Protein AF-0000000081107624 (afdb_homodimer)

pLDDT: mean 82.45, std 22.82, range [21.08, 98.5]

Sequence (918 aa):
MSNSSPTRVNGWRVSPDGRGTMDILWTCIVTTFLCTYTILCLNLPSKHDSNVRILGRKLLWMAIAIAGPEFLLTAAAGQLAAARDSVKAFHALGHTSWTYRHGFFANMGGFELRPLDGAPFRANSKHILWLMSRGHIQYPEISDQELLDKSKRDTVSKLITCVQVGYLIIQCIVRGVQGLSVTTIELSTMAIVVCSIMTSVCWIPKPQDVRYPVRIDMAETMDQVLRGAGPVAARPYRQTPLDFVDDLTPSWALNIQPFIKLPVGPFERPLPRIGDSRLPWLETLESLYLCIATMIYASIHLTGWNFRFPSKAERILWRVSSLILVGTTALFWVLETGAIWQRYGSGHKLWKRMFGSEAKSSVPVTVAEDVEVAELEAGPRADRPSILVSQQPVEEKEEEAWAPKQLPLVWEFWTIFPVAFVYALARFYILVEPIVGLRSMEAGAFETVNWMGFLPHAGMSNSSPTRVNGWRVSPDGRGTMDILWTCIVTTFLCTYTILCLNLPSKHDSNVRILGRKLLWMAIAIAGPEFLLTAAAGQLAAARDSVKAFHALGHTSWTYRHGFFANMGGFELRPLDGAPFRANSKHILWLMSRGHIQYPEISDQELLDKSKRDTVSKLITCVQVGYLIIQCIVRGVQGLSVTTIELSTMAIVVCSIMTSVCWIPKPQDVRYPVRIDMAETMDQVLRGAGPVAARPYRQTPLDFVDDLTPSWALNIQPFIKLPVGPFERPLPRIGDSRLPWLETLESLYLCIATMIYASIHLTGWNFRFPSKAERILWRVSSLILVGTTALFWVLETGAIWQRYGSGHKLWKRMFGSEAKSSVPVTVAEDVEVAELEAGPRADRPSILVSQQPVEEKEEEAWAPKQLPLVWEFWTIFPVAFVYALARFYILVEPIVGLRSMEAGAFETVNWMGFLPHAG

Solvent-accessible surface area (backbone atoms only — not comparable to full-atom values): 51120 Å² total; per-residue (Å²): 128,85,77,67,69,84,54,68,41,77,45,85,45,72,57,54,74,39,44,12,52,61,56,55,51,49,53,36,52,53,40,47,48,41,49,37,55,72,57,57,57,58,40,25,56,35,94,79,58,48,70,65,54,53,50,50,50,51,51,51,54,29,49,40,32,68,75,38,33,56,58,48,29,47,40,30,47,16,49,38,43,48,10,51,52,38,27,54,55,39,38,73,74,67,40,72,82,51,38,55,37,52,20,32,35,19,56,23,28,35,30,29,41,31,33,63,82,49,80,64,39,55,32,35,44,67,50,50,51,55,37,37,78,71,64,59,40,75,81,78,92,68,52,70,66,58,49,54,48,43,21,29,74,36,67,63,46,51,48,52,35,50,50,47,49,50,49,51,54,49,51,52,52,49,25,56,75,72,71,32,51,79,52,59,41,55,50,52,37,47,35,45,44,56,36,32,51,55,27,40,62,43,41,66,59,42,50,22,73,41,61,75,53,49,79,42,78,31,88,46,40,60,66,58,53,35,61,70,65,37,76,74,46,67,58,83,60,82,43,36,93,53,29,7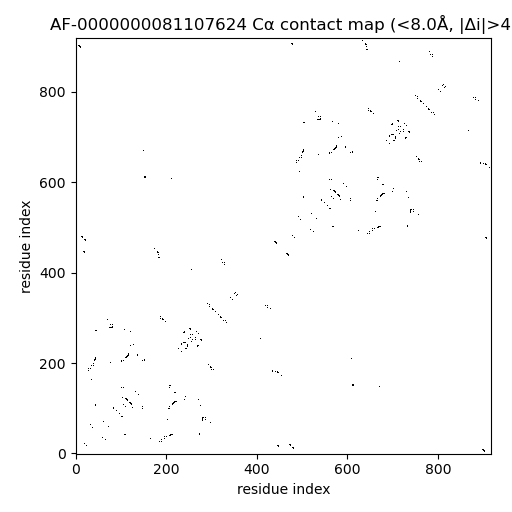4,80,58,60,74,67,54,17,45,60,78,24,46,25,47,70,75,71,53,68,58,77,82,83,59,73,55,34,67,47,44,75,78,47,48,58,58,65,69,54,71,68,56,44,49,52,49,50,52,52,44,50,52,44,31,47,50,54,51,73,56,62,81,58,80,54,84,43,71,65,56,42,51,50,50,46,51,24,28,49,43,40,38,48,43,53,52,48,47,55,51,50,50,55,50,46,52,44,59,70,72,44,80,78,56,56,61,42,31,63,71,66,30,74,71,70,79,68,71,71,72,73,74,68,77,70,73,66,80,66,83,80,64,86,76,72,84,75,79,79,68,79,74,75,71,67,78,70,67,74,69,72,67,69,68,68,67,69,83,65,75,76,72,57,71,48,70,69,58,50,65,62,46,44,61,52,50,49,54,37,50,52,28,46,49,48,65,63,46,45,32,64,61,42,57,47,32,38,49,51,45,53,31,51,57,76,64,57,75,80,66,47,77,71,84,115,129,85,78,68,70,84,52,69,41,76,45,85,44,73,57,54,74,38,43,12,51,61,56,56,50,48,55,36,52,52,39,47,48,42,50,36,53,72,59,57,58,59,40,25,57,35,93,79,56,49,71,65,55,54,50,50,51,51,52,49,54,29,49,41,33,68,73,38,35,56,57,48,28,47,40,30,47,17,49,39,42,49,9,50,52,39,26,53,54,39,38,74,74,66,41,72,82,51,38,55,38,51,19,32,33,19,58,24,29,35,28,28,40,32,32,64,82,50,80,63,38,56,33,37,45,66,50,50,50,54,37,35,76,71,64,59,39,76,81,79,91,68,53,70,66,58,50,55,48,43,23,28,75,37,68,63,47,51,49,52,37,52,51,48,49,48,48,52,54,50,51,53,52,52,25,58,75,72,71,31,50,79,52,59,43,54,50,52,37,46,36,45,45,56,37,33,52,56,28,40,61,42,40,64,56,41,50,23,73,41,61,73,54,51,76,41,79,30,87,47,40,62,67,57,53,35,62,71,66,38,76,74,45,66,59,84,60,82,43,36,93,53,30,75,79,58,59,73,68,53,16,45,60,78,26,47,26,47,71,74,70,53,68,58,79,82,84,58,71,55,34,67,46,44,76,78,46,47,59,59,65,68,54,71,67,56,44,50,54,49,50,52,54,45,47,50,44,30,47,50,53,50,74,54,62,79,56,82,54,83,41,72,66,55,42,50,50,49,46,52,26,27,48,42,41,39,48,44,53,53,48,47,55,52,50,49,53,51,45,51,42,60,71,72,45,77,79,54,57,62,42,31,65,72,65,30,75,72,68,78,68,70,73,72,72,70,67,75,69,70,65,78,67,81,85,66,86,77,69,82,74,79,80,70,79,72,77,72,69,75,67,67,72,70,72,64,67,68,68,68,69,80,64,75,77,71,58,70,49,69,68,58,49,66,62,45,43,60,51,50,50,55,35,50,53,29,45,47,47,64,64,45,45,31,65,61,41,55,48,33,38,49,52,46,54,33,52,58,76,63,55,74,78,67,47,76,71,86,114

Foldseek 3Di:
DPPPVPDDDPDDDDDDWWFDLVRVVVLLVVLLCLLQQLLDFAFADFPPDDPVRVVVVSVVSSVCLLLPVLLLLQLLLQQLQQLVVLCVLCVVVPNNQRHSLNQLCLQSQQEWEDEPPDDIAGGHSLRVSVCCVVPQFDDDPDGLVNSQVLAPNDPVSVVVNCVSLVVLVVQVVLCVVVVFDDFLSSLSSNLSNLSSVSSSVSCVSYGHPRHHHDYTYTPHHLVVVLVVVPPLQVDDQQAASVVSRPNLDDFCQPAVCVVVPRHDDDPDPNHSGRGSGHRGDDAPVSLVVSLVSQLVSLQSLCVCQPPDFPDPVLSVLSNVLSVLSNVLSVVVSVVVVVVVDPQVDHPPVSCCVVVNPPPPPPPPPCPVCVPVPDPPDPPPDDCDPPPPPVPVPPPPVPPPPPPRPRDDDPVVCVVSVVSVVSNSVSSVSSSVRSVVRSVDHDPSNGGGRDVVVVPPPPD/DPPPVPDDDPDDDDDDWWFDLVRVVVLLVVLLCLLQQLLDAAFADFPPDDPVRVVVVSVVSSVCLLLPVLLLLQLLLQQLQQLVVLCVLCVVVPNNQRHSLNQLCLQSQQEWEDEPPDDIAGGHSLRVSVCCVVPQFDDDPDGLVNSQVLAPNDPVSVVVNVVSLVVLVVQVVLCVVVVFDDFLSSLSSNLSNLSSVSSSVSCVSYGHPRHHHDYTYTPHHLVVVLVVVPPLQVDDQQAASVVSRPNLDDFCQPAVCVVVPNHDDDPDPNHSGRGSGHRGDDAPVSLVVSLVSQLVSLQSLCVCQPFDFPDPVLSVLSNVLSVLSNVLSVVVSVVVVVVVDVQVDHPPVSCCVVVNPPDPPPPPPCPVCCVVDDPPDPPPDDDDPPPPPVPVPPPPVPPPPPPRPHPDDPVVCVVSVVSVVSNSVSSVSSSVRSVVRSVDHDPSNGGGRDVVVVPPPPD

Secondary structure (DSSP, 8-state):
-------EEESPPPPPS---HHHHHHHHHHHHHHHHHTT--PPPPPTT--HHHHHHHHHHHHHHHHH-HHHHHHHHHHHHHHHHHHHHHHHHTT-TT--HHHHHHHHTT-EEEE-SSS--EEE-HHHHHHHHHTTSSPPP---HHHHHHH----HHHHHHHHHHHHHHHHHHHHHHHHTPPPPHHHHHHHHHHHHHHHHHHHTTTS--S--SPEEEE-SS-HHHHHHHH-GGGTSPPSSSTTTTT----SBIIIIIHHHTT---S---SS-SS--S-BPP---HHHHHHHHHHHHHHHHHGGGGTTPPPSSHHHHHHHHHHHHHHHHHHHHHHHHHHHHHHHHS-STHHHHHHHTS--------------------------------------------------SPPHHHHHHHHHHHHHHHHHHHHHHHHHHHGGGEEEGGGGSPP-HHHHS----/-------EEESPPPPPS---HHHHHHHHHHHHHHHHHTT--PPPPPTT--HHHHHHHHHHHHHHHHH-HHHHHHHHHHHHHHHHHHHHHHHHTT-TT--HHHHHHHHTT-EEEE-SSS--EEE-HHHHHHHHHTTSSPPP---HHHHHHH----HHHHHHHHHHHHHHHHHHHHHHHTTPPPPHHHHHHHHHHHHHHHHHHHTTTS--S--SPEEEE-SS-HHHHHHHH-GGGTSPPSSSTTTTT----SBIIIIIHHHTT---S---SS-SS--S-BPP---HHHHHHHHHHHHHHHHHGGGGTT---SSHHHHHHHHHHHHHHHHHHHHHHHHHHHHHHHHS-STHHHHHHHTS--------------------------------------------------SPPHHHHHHHHHHHHHHHHHHHHHHHHHHHGGGEEEGGGGSPP-HHHHS----

Radius of gyration: 36.09 Å; Cα contacts (8 Å, |Δi|>4): 1128; chains: 2; bounding box: 117×113×68 Å

Organism: NCBI:txid173218

Nearest PDB structures (foldseek):
  7bpu-assembly2_B  TM=1.848E-01  e=7.886E+00  Methanocaldococcus jannaschii DSM 2661

Structure (mmCIF, N/CA/C/O backbone):
data_AF-0000000081107624-model_v1
#
loop_
_entity.id
_entity.type
_entity.pdbx_description
1 polymer 'Uncharacterized protein'
#
loop_
_atom_site.group_PDB
_atom_site.id
_atom_site.type_symbol
_atom_site.label_atom_id
_atom_site.label_alt_id
_atom_site.label_comp_id
_atom_site.label_asym_id
_atom_site.label_entity_id
_atom_site.label_seq_id
_atom_site.pdbx_PDB_ins_code
_atom_site.Cartn_x
_atom_site.Cartn_y
_atom_site.Cartn_z
_atom_site.occupancy
_atom_site.B_iso_or_equiv
_atom_site.auth_seq_id
_atom_site.auth_comp_id
_atom_site.auth_asym_id
_atom_site.auth_atom_id
_atom_site.pdbx_PDB_model_num
ATOM 1 N N . MET A 1 1 ? -30.094 -35.094 -25.781 1 24.42 1 MET A N 1
ATOM 2 C CA . MET A 1 1 ? -29.516 -34.406 -24.641 1 24.42 1 MET A CA 1
ATOM 3 C C . MET A 1 1 ? -29 -35.375 -23.594 1 24.42 1 MET A C 1
ATOM 5 O O . MET A 1 1 ? -29.766 -36.188 -23.047 1 24.42 1 MET A O 1
ATOM 9 N N . SER A 1 2 ? -27.859 -36 -23.828 1 30.16 2 SER A N 1
ATOM 10 C CA . SER A 1 2 ? -27.391 -37.156 -23.047 1 30.16 2 SER A CA 1
ATOM 11 C C . SER A 1 2 ? -27.547 -36.875 -21.547 1 30.16 2 SER A C 1
ATOM 13 O O . SER A 1 2 ? -27.219 -35.781 -21.078 1 30.16 2 SER A O 1
ATOM 15 N N . ASN A 1 3 ? -28.547 -37.375 -20.891 1 32.47 3 ASN A N 1
ATOM 16 C CA . ASN A 1 3 ? -28.891 -37.469 -19.484 1 32.47 3 ASN A CA 1
ATOM 17 C C . ASN A 1 3 ? -27.672 -37.781 -18.625 1 32.47 3 ASN A C 1
ATOM 19 O O . ASN A 1 3 ? -27.453 -38.938 -18.234 1 32.47 3 ASN A O 1
ATOM 23 N N . SER A 1 4 ? -26.453 -37.531 -19.062 1 39.19 4 SER A N 1
ATOM 24 C CA . SER A 1 4 ? -25.344 -37.875 -18.188 1 39.19 4 SER A CA 1
ATOM 25 C C . SER A 1 4 ? -25.609 -37.438 -16.75 1 39.19 4 SER A C 1
ATOM 27 O O . SER A 1 4 ? -25.844 -36.281 -16.484 1 39.19 4 SER A O 1
ATOM 29 N N . SER A 1 5 ? -26.328 -38.094 -16.016 1 47.47 5 SER A N 1
ATOM 30 C CA . SER A 1 5 ? -26.578 -37.969 -14.586 1 47.47 5 SER A CA 1
ATOM 31 C C . SER A 1 5 ? -25.406 -37.25 -13.891 1 47.47 5 SER A C 1
ATOM 33 O O . SER A 1 5 ? -24.266 -37.688 -13.984 1 47.47 5 SER A O 1
ATOM 35 N N . PRO A 1 6 ? -25.453 -35.938 -13.75 1 61.94 6 PRO A N 1
ATOM 36 C CA . PRO A 1 6 ? -24.312 -35.188 -13.242 1 61.94 6 PRO A CA 1
ATOM 37 C C . PRO A 1 6 ? -23.672 -35.844 -12.008 1 61.94 6 PRO A C 1
ATOM 39 O O . PRO A 1 6 ? -24.375 -36.156 -11.047 1 61.94 6 PRO A O 1
ATOM 42 N N . THR A 1 7 ? -22.609 -36.75 -12.109 1 81.94 7 THR A N 1
ATOM 43 C CA . THR A 1 7 ? -21.828 -37.531 -11.148 1 81.94 7 THR A CA 1
ATOM 44 C C . THR A 1 7 ? -21.25 -36.625 -10.07 1 81.94 7 THR A C 1
ATOM 46 O O . THR A 1 7 ? -20.734 -35.531 -10.375 1 81.94 7 THR A O 1
ATOM 49 N N . ARG A 1 8 ? -21.719 -36.938 -8.758 1 87.69 8 ARG A N 1
ATOM 50 C CA . ARG A 1 8 ? -21.188 -36.219 -7.605 1 87.69 8 ARG A CA 1
ATOM 51 C C . ARG A 1 8 ? -19.953 -36.906 -7.055 1 87.69 8 ARG A C 1
ATOM 53 O O . ARG A 1 8 ? -19.859 -38.125 -7.07 1 87.69 8 ARG A O 1
ATOM 60 N N . VAL A 1 9 ? -19 -36.188 -6.742 1 90.56 9 VAL A N 1
ATOM 61 C CA . VAL A 1 9 ? -17.781 -36.656 -6.125 1 90.56 9 VAL A CA 1
ATOM 62 C C . VAL A 1 9 ? -17.812 -36.375 -4.621 1 90.56 9 VAL A C 1
ATOM 64 O O . VAL A 1 9 ? -17.828 -35.219 -4.199 1 90.56 9 VAL A O 1
ATOM 67 N N . ASN A 1 10 ? -17.859 -37.406 -3.861 1 91.56 10 ASN A N 1
ATOM 68 C CA . ASN A 1 10 ? -17.891 -37.281 -2.408 1 91.56 10 ASN A CA 1
ATOM 69 C C . ASN A 1 10 ? -16.484 -37.281 -1.816 1 91.56 10 ASN A C 1
ATOM 71 O O . ASN A 1 10 ? -15.633 -38.094 -2.205 1 91.56 10 ASN A O 1
ATOM 75 N N . GLY A 1 11 ? -16.203 -36.344 -1.004 1 89.38 11 GLY A N 1
ATOM 76 C CA . GLY A 1 11 ? -14.906 -36.25 -0.333 1 89.38 11 GLY A CA 1
ATOM 77 C C . GLY A 1 11 ? -13.984 -35.219 -0.968 1 89.38 11 GLY A C 1
ATOM 78 O O . GLY A 1 11 ? -14.375 -34.531 -1.903 1 89.38 11 GLY A O 1
ATOM 79 N N . TRP A 1 12 ? -12.789 -35.125 -0.397 1 89.44 12 TRP A N 1
ATOM 80 C CA . TRP A 1 12 ? -11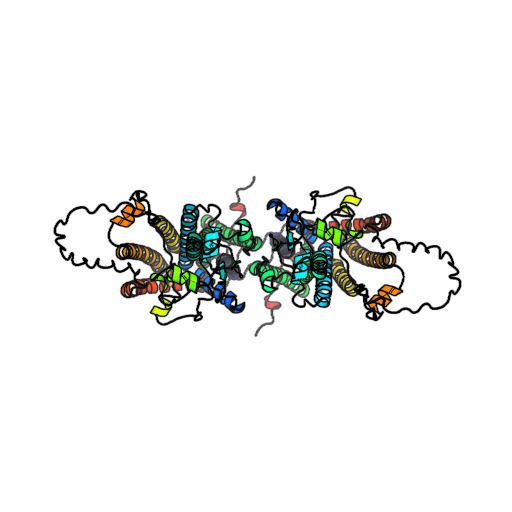.789 -34.156 -0.81 1 89.44 12 TRP A CA 1
ATOM 81 C C . TRP A 1 12 ? -11.062 -34.625 -2.066 1 89.44 12 TRP A C 1
ATOM 83 O O . TRP A 1 12 ? -10.5 -35.719 -2.094 1 89.44 12 TRP A O 1
ATOM 93 N N . ARG A 1 13 ? -11.211 -33.875 -3.107 1 90.44 13 ARG A N 1
ATOM 94 C CA . ARG A 1 13 ? -10.484 -34.188 -4.336 1 90.44 13 ARG A CA 1
ATOM 95 C C . ARG A 1 13 ? -9.125 -33.5 -4.348 1 90.44 13 ARG A C 1
ATOM 97 O O . ARG A 1 13 ? -9.047 -32.25 -4.203 1 90.44 13 ARG A O 1
ATOM 104 N N . VAL A 1 14 ? -8.039 -34.219 -4.508 1 88.38 14 VAL A N 1
ATOM 105 C CA . VAL A 1 14 ? -6.68 -33.688 -4.512 1 88.38 14 VAL A CA 1
ATOM 106 C C . VAL A 1 14 ? -6.402 -32.969 -5.828 1 88.38 14 VAL A C 1
ATOM 108 O O . VAL A 1 14 ? -6.93 -33.344 -6.875 1 88.38 14 VAL A O 1
ATOM 111 N N . SER A 1 15 ? -5.645 -31.891 -5.754 1 87.44 15 SER A N 1
ATOM 112 C CA . SER A 1 15 ? -5.234 -31.172 -6.949 1 87.44 15 SER A CA 1
ATOM 113 C C . SER A 1 15 ? -4.438 -32.062 -7.891 1 87.44 15 SER A C 1
ATOM 115 O O . SER A 1 15 ? -3.738 -32.969 -7.445 1 87.44 15 SER A O 1
ATOM 117 N N . PRO A 1 16 ? -4.59 -31.812 -9.141 1 87.62 16 PRO A N 1
ATOM 118 C CA . PRO A 1 16 ? -3.812 -32.625 -10.086 1 87.62 16 PRO A CA 1
ATOM 119 C C . PRO A 1 16 ? -2.307 -32.5 -9.867 1 87.62 16 PRO A C 1
ATOM 121 O O . PRO A 1 16 ? -1.818 -31.406 -9.516 1 87.62 16 PRO A O 1
ATOM 124 N N . ASP A 1 17 ? -1.693 -33.594 -10.094 1 87.75 17 ASP A N 1
ATOM 125 C CA . ASP A 1 17 ? -0.245 -33.625 -9.914 1 87.75 17 ASP A CA 1
ATOM 126 C C . ASP A 1 17 ? 0.479 -33.094 -11.133 1 87.75 17 ASP A C 1
ATOM 128 O O . ASP A 1 17 ? 0.014 -33.25 -12.266 1 87.75 17 ASP A O 1
ATOM 132 N N . GLY A 1 18 ? 1.565 -32.406 -10.773 1 89 18 GLY A N 1
ATOM 133 C CA . GLY A 1 18 ? 2.402 -31.875 -11.844 1 89 18 GLY A CA 1
ATOM 134 C C . GLY A 1 18 ? 2.254 -30.375 -12.023 1 89 18 GLY A C 1
ATOM 135 O O . GLY A 1 18 ? 1.423 -29.734 -11.367 1 89 18 GLY A O 1
ATOM 136 N N . ARG A 1 19 ? 3.145 -29.859 -12.805 1 89.75 19 ARG A N 1
ATOM 137 C CA . ARG A 1 19 ? 3.1 -28.453 -13.188 1 89.75 19 ARG A CA 1
ATOM 138 C C . ARG A 1 19 ? 3.555 -28.266 -14.633 1 89.75 19 ARG A C 1
ATOM 140 O O . ARG A 1 19 ? 4.328 -29.062 -15.156 1 89.75 19 ARG A O 1
ATOM 147 N N . GLY A 1 20 ? 2.936 -27.312 -15.266 1 91.88 20 GLY A N 1
ATOM 148 C CA . GLY A 1 20 ? 3.291 -27.016 -16.641 1 91.88 20 GLY A CA 1
ATOM 149 C C . GLY A 1 20 ? 4.344 -25.922 -16.766 1 91.88 20 GLY A C 1
ATOM 150 O O . GLY A 1 20 ? 4.781 -25.359 -15.758 1 91.88 20 GLY A O 1
ATOM 151 N N . THR A 1 21 ? 4.797 -25.719 -18.016 1 93.88 21 THR A N 1
ATOM 152 C CA . THR A 1 21 ? 5.797 -24.688 -18.297 1 93.88 21 THR A CA 1
ATOM 153 C C . THR A 1 21 ? 5.285 -23.312 -17.891 1 93.88 21 THR A C 1
ATOM 155 O O . THR A 1 21 ? 6.023 -22.531 -17.297 1 93.88 21 THR A O 1
ATOM 158 N N . MET A 1 22 ? 4.047 -23.125 -18.109 1 90.94 22 MET A N 1
ATOM 159 C CA . MET A 1 22 ? 3.469 -21.828 -17.781 1 90.94 22 MET A CA 1
ATOM 160 C C . MET A 1 22 ? 3.387 -21.625 -16.281 1 90.94 22 MET A C 1
ATOM 162 O O . MET A 1 22 ? 3.547 -20.516 -15.789 1 90.94 22 MET A O 1
ATOM 166 N N . ASP A 1 23 ? 3.109 -22.656 -15.547 1 91.44 23 ASP A N 1
ATOM 167 C CA . ASP A 1 23 ? 3.057 -22.562 -14.094 1 91.44 23 ASP A CA 1
ATOM 168 C C . ASP A 1 23 ? 4.402 -22.125 -13.516 1 91.44 23 ASP A C 1
ATOM 170 O O . ASP A 1 23 ? 4.457 -21.266 -12.641 1 91.44 23 ASP A O 1
ATOM 174 N N . ILE A 1 24 ? 5.434 -22.688 -14.039 1 93.75 24 ILE A N 1
ATOM 175 C CA . ILE A 1 24 ? 6.785 -22.375 -13.594 1 93.75 24 ILE A CA 1
ATOM 176 C C . ILE A 1 24 ? 7.121 -20.922 -13.945 1 93.75 24 ILE A C 1
ATOM 178 O O . ILE A 1 24 ? 7.574 -20.156 -13.094 1 93.75 24 ILE A O 1
ATOM 182 N N . LEU A 1 25 ? 6.832 -20.609 -15.188 1 94.69 25 LEU A N 1
ATOM 183 C CA . LEU A 1 25 ? 7.137 -19.266 -15.688 1 94.69 25 LEU A CA 1
ATOM 184 C C . LEU A 1 25 ? 6.367 -18.203 -14.906 1 94.69 25 LEU A C 1
ATOM 186 O O . LEU A 1 25 ? 6.945 -17.219 -14.461 1 94.69 25 LEU A O 1
ATOM 190 N N . TRP A 1 26 ? 5.105 -18.422 -14.656 1 91.06 26 TRP A N 1
ATOM 191 C CA . TRP A 1 26 ? 4.246 -17.453 -13.984 1 91.06 26 TRP A CA 1
ATOM 192 C C . TRP A 1 26 ? 4.68 -17.25 -12.539 1 91.06 26 TRP A C 1
ATOM 194 O O . TRP A 1 26 ? 4.711 -16.125 -12.047 1 91.06 26 TRP A O 1
ATOM 204 N N . THR A 1 27 ? 4.973 -18.266 -11.859 1 92.56 27 THR A N 1
ATOM 205 C CA . THR A 1 27 ? 5.434 -18.156 -10.477 1 92.56 27 THR A CA 1
ATOM 206 C C . THR A 1 27 ? 6.699 -17.312 -10.391 1 92.56 27 THR A C 1
ATOM 208 O O . THR A 1 27 ? 6.824 -16.469 -9.508 1 92.56 27 THR A O 1
ATOM 211 N N . CYS A 1 28 ? 7.555 -17.484 -11.305 1 96.06 28 CYS A N 1
ATOM 212 C CA . CYS A 1 28 ? 8.828 -16.766 -11.297 1 96.06 28 CYS A CA 1
ATOM 213 C C . CYS A 1 28 ? 8.625 -15.305 -11.68 1 96.06 28 CYS A C 1
ATOM 215 O O . CYS A 1 28 ? 9.227 -14.414 -11.078 1 96.06 28 CYS A O 1
ATOM 217 N N . ILE A 1 29 ? 7.77 -15.07 -12.664 1 95.19 29 ILE A N 1
ATOM 218 C CA . ILE A 1 29 ? 7.508 -13.711 -13.109 1 95.19 29 ILE A CA 1
ATOM 219 C C . ILE A 1 29 ? 6.844 -12.922 -11.984 1 95.19 29 ILE A C 1
ATOM 221 O O . ILE A 1 29 ? 7.25 -11.797 -11.68 1 95.19 29 ILE A O 1
ATOM 225 N N . VAL A 1 30 ? 5.832 -13.5 -11.328 1 92.44 30 VAL A N 1
ATOM 226 C CA . VAL A 1 30 ? 5.098 -12.828 -10.258 1 92.44 30 VAL A CA 1
ATOM 227 C C . VAL A 1 30 ? 6.023 -12.586 -9.07 1 92.44 30 VAL A C 1
ATOM 229 O O . VAL A 1 30 ? 6.023 -11.5 -8.492 1 92.44 30 VAL A O 1
ATOM 232 N N . THR A 1 31 ? 6.793 -13.555 -8.758 1 95.38 31 THR A N 1
ATOM 233 C CA . THR A 1 31 ? 7.719 -13.406 -7.645 1 95.38 31 THR A CA 1
ATOM 234 C C . THR A 1 31 ? 8.734 -12.297 -7.926 1 95.38 31 THR A C 1
ATOM 236 O O . THR A 1 31 ? 8.992 -11.453 -7.066 1 95.38 31 THR A O 1
ATOM 239 N N . THR A 1 32 ? 9.281 -12.32 -9.102 1 97.12 32 THR A N 1
ATOM 240 C CA . THR A 1 32 ? 10.258 -11.305 -9.484 1 97.12 32 THR A CA 1
ATOM 241 C C . THR A 1 32 ? 9.633 -9.914 -9.43 1 97.12 32 THR A C 1
ATOM 243 O O . THR A 1 32 ? 10.234 -8.984 -8.891 1 97.12 32 THR A O 1
ATOM 246 N N . PHE A 1 33 ? 8.492 -9.836 -9.969 1 94.88 33 PHE A N 1
ATOM 247 C CA . PHE A 1 33 ? 7.793 -8.555 -9.969 1 94.88 33 PHE A CA 1
ATOM 248 C C . PHE A 1 33 ? 7.57 -8.062 -8.539 1 94.88 33 PHE A C 1
ATOM 250 O O . PHE A 1 33 ? 7.871 -6.914 -8.227 1 94.88 33 PHE A O 1
ATOM 257 N N . LEU A 1 34 ? 7.062 -8.867 -7.664 1 92.81 34 LEU A N 1
ATOM 258 C CA . LEU A 1 34 ? 6.727 -8.484 -6.297 1 92.81 34 LEU A CA 1
ATOM 259 C C . LEU A 1 34 ? 7.98 -8.125 -5.508 1 92.81 34 LEU A C 1
ATOM 261 O O . LEU A 1 34 ? 8.008 -7.113 -4.805 1 92.81 34 LEU A O 1
ATOM 265 N N . CYS A 1 35 ? 8.992 -8.875 -5.695 1 94.44 35 CYS A N 1
ATOM 266 C CA . CYS A 1 35 ? 10.156 -8.672 -4.84 1 94.44 35 CYS A CA 1
ATOM 267 C C . CYS A 1 35 ? 11.016 -7.527 -5.355 1 94.44 35 CYS A C 1
ATOM 269 O O . CYS A 1 35 ? 11.961 -7.102 -4.684 1 94.44 35 CYS A O 1
ATOM 271 N N . THR A 1 36 ? 10.781 -7.066 -6.543 1 96.12 36 THR A N 1
ATOM 272 C CA . THR A 1 36 ? 11.578 -5.961 -7.062 1 96.12 36 THR A CA 1
ATOM 273 C C . THR A 1 36 ? 10.773 -4.664 -7.055 1 96.12 36 THR A C 1
ATOM 275 O O . THR A 1 36 ? 11.297 -3.602 -6.715 1 96.12 36 THR A O 1
ATOM 278 N N . TYR A 1 37 ? 9.539 -4.727 -7.32 1 93.31 37 TYR A N 1
ATOM 279 C CA . TYR A 1 37 ? 8.711 -3.525 -7.406 1 93.31 37 TYR A CA 1
ATOM 280 C C . TYR A 1 37 ? 8.312 -3.039 -6.02 1 93.31 37 TYR A C 1
ATOM 282 O O . TYR A 1 37 ? 8.398 -1.847 -5.723 1 93.31 37 TYR A O 1
ATOM 290 N N . THR A 1 38 ? 7.895 -3.939 -5.145 1 90.75 38 THR A N 1
ATOM 291 C CA . THR A 1 38 ? 7.293 -3.572 -3.869 1 90.75 38 THR A CA 1
ATOM 292 C C . THR A 1 38 ? 8.352 -3.061 -2.898 1 90.75 38 THR A C 1
ATOM 294 O O . THR A 1 38 ? 8.039 -2.346 -1.944 1 90.75 38 THR A O 1
ATOM 297 N N . ILE A 1 39 ? 9.57 -3.357 -3.141 1 91.56 39 ILE A N 1
ATOM 298 C CA . ILE A 1 39 ? 10.586 -2.99 -2.16 1 91.56 39 ILE A CA 1
ATOM 299 C C . ILE A 1 39 ? 11.188 -1.636 -2.525 1 91.56 39 ILE A C 1
ATOM 301 O O . ILE A 1 39 ? 11.93 -1.045 -1.733 1 91.56 39 ILE A O 1
ATOM 305 N N . LEU A 1 40 ? 10.898 -1.141 -3.668 1 94.12 40 LEU A N 1
ATOM 306 C CA . LEU A 1 40 ? 11.539 0.076 -4.156 1 94.12 40 LEU A CA 1
ATOM 307 C C . LEU A 1 40 ? 11.141 1.278 -3.311 1 94.12 40 LEU A C 1
ATOM 309 O O . LEU A 1 40 ? 9.945 1.548 -3.127 1 94.12 40 LEU A O 1
ATOM 313 N N . CYS A 1 41 ? 12.078 1.909 -2.746 1 95.38 41 CYS A N 1
ATOM 314 C CA . CYS A 1 41 ? 11.922 3.172 -2.033 1 95.38 41 CYS A CA 1
ATOM 315 C C . CYS A 1 41 ? 12.672 4.293 -2.74 1 95.38 41 CYS A C 1
ATOM 317 O O . CYS A 1 41 ? 13.828 4.574 -2.414 1 95.38 41 CYS A O 1
ATOM 319 N N . LEU A 1 42 ? 12.031 4.906 -3.652 1 96.44 42 LEU A N 1
ATOM 320 C CA . LEU A 1 42 ? 12.672 5.965 -4.43 1 96.44 42 LEU A CA 1
ATOM 321 C C . LEU A 1 42 ? 12.523 7.316 -3.738 1 96.44 42 LEU A C 1
ATOM 323 O O . LEU A 1 42 ? 11.695 7.469 -2.838 1 96.44 42 LEU A O 1
ATOM 327 N N . ASN A 1 43 ? 13.406 8.234 -4.102 1 97.69 43 ASN A N 1
ATOM 328 C CA . ASN A 1 43 ? 13.344 9.586 -3.557 1 97.69 43 ASN A CA 1
ATOM 329 C C . ASN A 1 43 ? 12.102 10.328 -4.035 1 97.69 43 ASN A C 1
ATOM 331 O O . ASN A 1 43 ? 11.414 9.875 -4.953 1 97.69 43 ASN A O 1
ATOM 335 N N . LEU A 1 44 ? 11.805 11.422 -3.354 1 97.25 44 LEU A N 1
ATOM 336 C CA . LEU A 1 44 ? 10.586 12.18 -3.641 1 97.25 44 LEU A CA 1
ATOM 337 C C . LEU A 1 44 ? 10.617 12.734 -5.062 1 97.25 44 LEU A C 1
ATOM 339 O O . LEU A 1 44 ? 11.648 13.234 -5.52 1 97.25 44 LEU A O 1
ATOM 343 N N . PRO A 1 45 ? 9.547 12.609 -5.781 1 95.94 45 PRO A N 1
ATOM 344 C CA . PRO A 1 45 ? 9.461 13.227 -7.109 1 95.94 45 PRO A CA 1
ATOM 345 C C . PRO A 1 45 ? 9.359 14.742 -7.047 1 95.94 45 PRO A C 1
ATOM 347 O O . PRO A 1 45 ? 9.141 15.312 -5.977 1 95.94 45 PRO A O 1
ATOM 350 N N . SER A 1 46 ? 9.602 15.359 -8.156 1 94.12 46 SER A N 1
ATOM 351 C CA . SER A 1 46 ? 9.414 16.797 -8.266 1 94.12 46 SER A CA 1
ATOM 352 C C . SER A 1 46 ? 7.934 17.172 -8.227 1 94.12 46 SER A C 1
ATOM 354 O O . SER A 1 46 ? 7.074 16.344 -8.523 1 94.12 46 SER A O 1
ATOM 356 N N . LYS A 1 47 ? 7.66 18.375 -7.844 1 87.88 47 LYS A N 1
ATOM 357 C CA . LYS A 1 47 ? 6.289 18.875 -7.762 1 87.88 47 LYS A CA 1
ATOM 358 C C . LYS A 1 47 ? 5.602 18.812 -9.125 1 87.88 47 LYS A C 1
ATOM 360 O O . LYS A 1 47 ? 4.383 18.641 -9.203 1 87.88 47 LYS A O 1
ATOM 365 N N . HIS A 1 48 ? 6.398 18.812 -10.117 1 88 48 HIS A N 1
ATOM 366 C CA . HIS A 1 48 ? 5.828 18.922 -11.453 1 88 48 HIS A CA 1
ATOM 367 C C . HIS A 1 48 ? 5.859 17.578 -12.18 1 88 48 HIS A C 1
ATOM 369 O O . HIS A 1 48 ? 5.426 17.469 -13.328 1 88 48 HIS A O 1
ATOM 375 N N . ASP A 1 49 ? 6.348 16.594 -11.531 1 92.5 49 ASP A N 1
ATOM 376 C CA . ASP A 1 49 ? 6.402 15.281 -12.172 1 92.5 49 ASP A CA 1
ATOM 377 C C . ASP A 1 49 ? 5 14.719 -12.391 1 92.5 49 ASP A C 1
ATOM 379 O O . ASP A 1 49 ? 4.168 14.734 -11.484 1 92.5 49 ASP A O 1
ATOM 383 N N . SER A 1 50 ? 4.785 14.336 -13.609 1 93.12 50 SER A N 1
ATOM 384 C CA . SER A 1 50 ? 3.535 13.641 -13.891 1 93.12 50 SER A CA 1
ATOM 385 C C . SER A 1 50 ? 3.545 12.227 -13.328 1 93.12 50 SER A C 1
ATOM 387 O O . SER A 1 50 ? 4.605 11.688 -13.008 1 93.12 50 SER A O 1
ATOM 389 N N . ASN A 1 51 ? 2.371 11.617 -13.203 1 90.75 51 ASN A N 1
ATOM 390 C CA . ASN A 1 51 ? 2.264 10.242 -12.727 1 90.75 51 ASN A CA 1
ATOM 391 C C . ASN A 1 51 ? 2.967 9.266 -13.664 1 90.75 51 ASN A C 1
ATOM 393 O O . ASN A 1 51 ? 3.541 8.273 -13.211 1 90.75 51 ASN A O 1
ATOM 397 N N . VAL A 1 52 ? 2.916 9.555 -14.875 1 94.12 52 VAL A N 1
ATOM 398 C CA . VAL A 1 52 ? 3.543 8.688 -15.867 1 94.12 52 VAL A CA 1
ATOM 399 C C . VAL A 1 52 ? 5.062 8.719 -15.695 1 94.12 52 VAL A C 1
ATOM 401 O O . VAL A 1 52 ? 5.727 7.684 -15.805 1 94.12 52 VAL A O 1
ATOM 404 N N . ARG A 1 53 ? 5.543 9.875 -15.391 1 93.94 53 ARG A N 1
ATOM 405 C CA . ARG A 1 53 ? 6.98 10.008 -15.18 1 93.94 53 ARG A CA 1
ATOM 406 C C . ARG A 1 53 ? 7.414 9.281 -13.914 1 93.94 53 ARG A C 1
ATOM 408 O O . ARG A 1 53 ? 8.461 8.625 -13.891 1 93.94 53 ARG A O 1
ATOM 415 N N . ILE A 1 54 ? 6.688 9.43 -12.938 1 94.44 54 ILE A N 1
ATOM 416 C CA . ILE A 1 54 ? 6.984 8.773 -11.672 1 94.44 54 ILE A CA 1
ATOM 417 C C . ILE A 1 54 ? 6.961 7.258 -11.859 1 94.44 54 ILE A C 1
ATOM 419 O O . ILE A 1 54 ? 7.871 6.559 -11.406 1 94.44 54 ILE A O 1
ATOM 423 N N . LEU A 1 55 ? 5.965 6.738 -12.57 1 93.56 55 LEU A N 1
ATOM 424 C CA . LEU A 1 55 ? 5.867 5.312 -12.852 1 93.56 55 LEU A CA 1
ATOM 425 C C . LEU A 1 55 ? 7.035 4.848 -13.711 1 93.56 55 LEU A C 1
ATOM 427 O O . LEU A 1 55 ? 7.59 3.77 -13.484 1 93.56 55 LEU A O 1
ATOM 431 N N . GLY A 1 56 ? 7.297 5.676 -14.695 1 95.56 56 GLY A N 1
ATOM 432 C CA . GLY A 1 56 ? 8.43 5.344 -15.539 1 95.56 56 GLY A CA 1
ATOM 433 C C . GLY A 1 56 ? 9.734 5.199 -14.773 1 95.56 56 GLY A C 1
ATOM 434 O O . GLY A 1 56 ? 10.523 4.293 -15.039 1 95.56 56 GLY A O 1
ATOM 435 N N . ARG A 1 57 ? 9.961 6.051 -13.867 1 95.12 57 ARG A N 1
ATOM 436 C CA . ARG A 1 57 ? 11.156 5.98 -13.031 1 95.12 57 ARG A CA 1
ATOM 437 C C . ARG A 1 57 ? 11.148 4.719 -12.172 1 95.12 57 ARG A C 1
ATOM 439 O O . ARG A 1 57 ? 12.188 4.07 -12.008 1 95.12 57 ARG A O 1
ATOM 446 N N . LYS A 1 58 ? 10.062 4.426 -11.641 1 95.12 58 LYS A N 1
ATOM 447 C CA . LYS A 1 58 ? 9.945 3.219 -10.828 1 95.12 58 LYS A CA 1
ATOM 448 C C . LYS A 1 58 ? 10.219 1.969 -11.656 1 95.12 58 LYS A C 1
ATOM 450 O O . LYS A 1 58 ? 10.906 1.05 -11.203 1 95.12 58 LYS A O 1
ATOM 455 N N . LEU A 1 59 ? 9.688 1.907 -12.859 1 96.19 59 LEU A N 1
ATOM 456 C CA . LEU A 1 59 ? 9.906 0.774 -13.75 1 96.19 59 LEU A CA 1
ATOM 457 C C . LEU A 1 59 ? 11.375 0.681 -14.164 1 96.19 59 LEU A C 1
ATOM 459 O O . LEU A 1 59 ? 11.914 -0.418 -14.32 1 96.19 59 LEU A O 1
ATOM 463 N N . LEU A 1 60 ? 11.953 1.854 -14.336 1 96.62 60 LEU A N 1
ATOM 464 C CA . LEU A 1 60 ? 13.375 1.868 -14.648 1 96.62 60 LEU A CA 1
ATOM 465 C C . LEU A 1 60 ? 14.188 1.244 -13.523 1 96.62 60 LEU A C 1
ATOM 467 O O . LEU A 1 60 ? 15.047 0.397 -13.766 1 96.62 60 LEU A O 1
ATOM 471 N N . TRP A 1 61 ? 13.922 1.644 -12.344 1 97.12 61 TRP A N 1
ATOM 472 C CA . TRP A 1 61 ? 14.68 1.125 -11.203 1 97.12 61 TRP A CA 1
ATOM 473 C C . TRP A 1 61 ? 14.336 -0.34 -10.945 1 97.12 61 TRP A C 1
ATOM 475 O O . TRP A 1 61 ? 15.172 -1.101 -10.453 1 97.12 61 TRP A O 1
ATOM 485 N N . MET A 1 62 ? 13.094 -0.762 -11.266 1 97.12 62 MET A N 1
ATOM 486 C CA . MET A 1 62 ? 12.758 -2.184 -11.234 1 97.12 62 MET A CA 1
ATOM 487 C C . MET A 1 62 ? 13.602 -2.967 -12.234 1 97.12 62 MET A C 1
ATOM 489 O O . MET A 1 62 ? 14.109 -4.043 -11.914 1 97.12 62 MET A O 1
ATOM 493 N N . ALA A 1 63 ? 13.727 -2.428 -13.406 1 97.38 63 ALA A N 1
ATOM 494 C CA . ALA A 1 63 ? 14.547 -3.068 -14.438 1 97.38 63 ALA A CA 1
ATOM 495 C C . ALA A 1 63 ? 15.992 -3.203 -13.977 1 97.38 63 ALA A C 1
ATOM 497 O O . ALA A 1 63 ? 16.641 -4.227 -14.219 1 97.38 63 ALA A O 1
ATOM 498 N N . ILE A 1 64 ? 16.438 -2.199 -13.305 1 96.19 64 ILE A N 1
ATOM 499 C CA . ILE A 1 64 ? 17.781 -2.24 -12.766 1 96.19 64 ILE A CA 1
ATOM 500 C C . ILE A 1 64 ? 17.891 -3.32 -11.695 1 96.19 64 ILE A C 1
ATOM 502 O O . ILE A 1 64 ? 18.859 -4.062 -11.633 1 96.19 64 ILE A O 1
ATOM 506 N N . ALA A 1 65 ? 16.859 -3.422 -10.906 1 97.31 65 ALA A N 1
ATOM 507 C CA . ALA A 1 65 ? 16.812 -4.422 -9.844 1 97.31 65 ALA A CA 1
ATOM 508 C C . ALA A 1 65 ? 16.812 -5.836 -10.422 1 97.31 65 ALA A C 1
ATOM 510 O O . ALA A 1 65 ? 17.281 -6.777 -9.773 1 97.31 65 ALA A O 1
ATOM 511 N N . ILE A 1 66 ? 16.297 -5.965 -11.586 1 97.56 66 ILE A N 1
ATOM 512 C CA . ILE A 1 66 ? 16.25 -7.27 -12.234 1 97.56 66 ILE A CA 1
ATOM 513 C C . ILE A 1 66 ? 17.562 -7.531 -12.961 1 97.56 66 ILE A C 1
ATOM 515 O O . ILE A 1 66 ? 18.156 -8.602 -12.812 1 97.56 66 ILE A O 1
ATOM 519 N N . ALA A 1 67 ? 18.078 -6.531 -13.656 1 96.44 67 ALA A N 1
ATOM 520 C CA . ALA A 1 67 ? 19.281 -6.68 -14.469 1 96.44 67 ALA A CA 1
ATOM 521 C C . ALA A 1 67 ? 20.531 -6.766 -13.602 1 96.44 67 ALA A C 1
ATOM 523 O O . ALA A 1 67 ? 21.453 -7.516 -13.906 1 96.44 67 ALA A O 1
ATOM 524 N N . GLY A 1 68 ? 20.547 -6.012 -12.609 1 95.75 68 GLY A N 1
ATOM 525 C CA . GLY A 1 68 ? 21.656 -5.953 -11.672 1 95.75 68 GLY A CA 1
ATOM 526 C C . GLY A 1 68 ? 21.219 -5.645 -10.25 1 95.75 68 GLY A C 1
ATOM 527 O O . GLY A 1 68 ? 21.375 -4.516 -9.781 1 95.75 68 GLY A O 1
ATOM 528 N N . PRO A 1 69 ? 20.719 -6.691 -9.594 1 96.38 69 PRO A N 1
ATOM 529 C CA . PRO A 1 69 ? 20.203 -6.477 -8.234 1 96.38 69 PRO A CA 1
ATOM 530 C C . PRO A 1 69 ? 21.266 -5.941 -7.281 1 96.38 69 PRO A C 1
ATOM 532 O O . PRO A 1 69 ? 20.938 -5.23 -6.324 1 96.38 69 PRO A O 1
ATOM 535 N N . GLU A 1 70 ? 22.562 -6.172 -7.574 1 95.25 70 GLU A N 1
ATOM 536 C CA . GLU A 1 70 ? 23.641 -5.691 -6.719 1 95.25 70 GLU A CA 1
ATOM 537 C C . GLU A 1 70 ? 23.766 -4.172 -6.781 1 95.25 70 GLU A C 1
ATOM 539 O O . GLU A 1 70 ? 24.203 -3.539 -5.82 1 95.25 70 GLU A O 1
ATOM 544 N N . PHE A 1 71 ? 23.422 -3.645 -7.91 1 94.38 71 PHE A N 1
ATOM 545 C CA . PHE A 1 71 ? 23.469 -2.191 -8.039 1 94.38 71 PHE A CA 1
ATOM 546 C C . PHE A 1 71 ? 22.453 -1.528 -7.125 1 94.38 71 PHE A C 1
ATOM 548 O O . PHE A 1 71 ? 22.75 -0.529 -6.469 1 94.38 71 PHE A O 1
ATOM 555 N N . LEU A 1 72 ? 21.281 -2.09 -7.133 1 96.81 72 LEU A N 1
ATOM 556 C CA . LEU A 1 72 ? 20.266 -1.562 -6.238 1 96.81 72 LEU A CA 1
ATOM 557 C C . LEU A 1 72 ? 20.656 -1.761 -4.781 1 96.81 72 LEU A C 1
ATOM 559 O O . LEU A 1 72 ? 20.453 -0.873 -3.949 1 96.81 72 LEU A O 1
ATOM 563 N N . LEU A 1 73 ? 21.172 -2.906 -4.512 1 97.62 73 LEU A N 1
ATOM 564 C CA . LEU A 1 73 ? 21.625 -3.203 -3.16 1 97.62 73 LEU A CA 1
ATOM 565 C C . LEU A 1 73 ? 22.703 -2.209 -2.721 1 97.62 73 LEU A C 1
ATOM 567 O O . LEU A 1 73 ? 22.672 -1.719 -1.591 1 97.62 73 LEU A O 1
ATOM 571 N N . THR A 1 74 ? 23.594 -1.928 -3.604 1 95.31 74 THR A N 1
ATOM 572 C CA . THR A 1 74 ? 24.672 -0.978 -3.309 1 95.31 74 THR A CA 1
ATOM 573 C C . THR A 1 74 ? 24.094 0.41 -3.031 1 95.31 74 THR A C 1
ATOM 575 O O . THR A 1 74 ? 24.516 1.085 -2.092 1 95.31 74 THR A O 1
ATOM 578 N N . ALA A 1 75 ? 23.172 0.804 -3.85 1 95.88 75 ALA A N 1
ATOM 579 C CA . ALA A 1 75 ? 22.531 2.094 -3.639 1 95.88 75 ALA A CA 1
ATOM 580 C C . ALA A 1 75 ? 21.812 2.137 -2.289 1 95.88 75 ALA A C 1
ATOM 582 O O . ALA A 1 75 ? 21.938 3.117 -1.548 1 95.88 75 ALA A O 1
ATOM 583 N N . ALA A 1 76 ? 21.125 1.095 -1.964 1 97.5 76 ALA A N 1
ATOM 584 C CA . ALA A 1 76 ? 20.391 1.025 -0.705 1 97.5 76 ALA A CA 1
ATOM 585 C C . ALA A 1 76 ? 21.328 1.036 0.489 1 97.5 76 ALA A C 1
ATOM 587 O O . ALA A 1 76 ? 21.078 1.715 1.487 1 97.5 76 ALA A O 1
ATOM 588 N N . ALA A 1 77 ? 22.375 0.302 0.37 1 97.06 77 ALA A N 1
ATOM 589 C CA . ALA A 1 77 ? 23.391 0.263 1.433 1 97.06 77 ALA A CA 1
ATOM 590 C C . ALA A 1 77 ? 24.016 1.634 1.637 1 97.06 77 ALA A C 1
ATOM 592 O O . ALA A 1 77 ? 24.266 2.049 2.771 1 97.06 77 ALA A O 1
ATOM 593 N N . GLY A 1 78 ? 24.297 2.264 0.551 1 95.75 78 GLY A N 1
ATOM 594 C CA . GLY A 1 78 ? 24.828 3.613 0.633 1 95.75 78 GLY A CA 1
ATOM 595 C C . GLY A 1 78 ? 23.891 4.586 1.315 1 95.75 78 GLY A C 1
ATOM 596 O O . GLY A 1 78 ? 24.312 5.43 2.102 1 95.75 78 GLY A O 1
ATOM 597 N N . GLN A 1 79 ? 22.672 4.5 0.985 1 97.38 79 GLN A N 1
ATOM 598 C CA . GLN A 1 79 ? 21.672 5.375 1.598 1 97.38 79 GLN A CA 1
ATOM 599 C C . GLN A 1 79 ? 21.531 5.086 3.088 1 97.38 79 GLN A C 1
ATOM 601 O O . GLN A 1 79 ? 21.328 6 3.889 1 97.38 79 GLN A O 1
ATOM 606 N N . LEU A 1 80 ? 21.609 3.82 3.443 1 97.88 80 LEU A N 1
ATOM 607 C CA . LEU A 1 80 ? 21.578 3.447 4.855 1 97.88 80 LEU A CA 1
ATOM 608 C C . LEU A 1 80 ? 22.766 4.039 5.602 1 97.88 80 LEU A C 1
ATOM 610 O O . LEU A 1 80 ? 22.609 4.566 6.703 1 97.88 80 LEU A O 1
ATOM 614 N N . ALA A 1 81 ? 23.922 3.949 5.031 1 96.38 81 ALA A N 1
ATOM 615 C CA . ALA A 1 81 ? 25.125 4.512 5.633 1 96.38 81 ALA A CA 1
ATOM 616 C C . ALA A 1 81 ? 25 6.023 5.801 1 96.38 81 ALA A C 1
ATOM 618 O O . ALA A 1 81 ? 25.375 6.57 6.84 1 96.38 81 ALA A O 1
ATOM 619 N N . ALA A 1 82 ? 24.484 6.637 4.785 1 96.38 82 ALA A N 1
ATOM 620 C CA . ALA A 1 82 ? 24.281 8.086 4.855 1 96.38 82 ALA A CA 1
ATOM 621 C C . ALA A 1 82 ? 23.297 8.445 5.973 1 96.38 82 ALA A C 1
ATOM 623 O O . ALA A 1 82 ? 23.484 9.461 6.656 1 96.38 82 ALA A O 1
ATOM 624 N N . ALA A 1 83 ? 22.266 7.699 6.102 1 97.88 83 ALA A N 1
ATOM 625 C CA . ALA A 1 83 ? 21.312 7.93 7.18 1 97.88 83 ALA A CA 1
ATOM 626 C C . ALA A 1 83 ? 21.969 7.73 8.547 1 97.88 83 ALA A C 1
ATOM 628 O O . ALA A 1 83 ? 21.703 8.484 9.484 1 97.88 83 ALA A O 1
ATOM 629 N N . ARG A 1 84 ? 22.781 6.711 8.648 1 96.88 84 ARG A N 1
ATOM 630 C CA . ARG A 1 84 ? 23.516 6.473 9.883 1 96.88 84 ARG A CA 1
ATOM 631 C C . ARG A 1 84 ? 24.406 7.668 10.234 1 96.88 84 ARG A C 1
ATOM 633 O O . ARG A 1 84 ? 24.438 8.117 11.383 1 96.88 84 ARG A O 1
ATOM 640 N N . ASP A 1 85 ? 25.094 8.172 9.266 1 96.12 85 ASP A N 1
ATOM 641 C CA . ASP A 1 85 ? 25.938 9.336 9.469 1 96.12 85 ASP A CA 1
ATOM 642 C C . ASP A 1 85 ? 25.125 10.555 9.906 1 96.12 85 ASP A C 1
ATOM 644 O O . ASP A 1 85 ? 25.578 11.352 10.727 1 96.12 85 ASP A O 1
ATOM 648 N N . SER A 1 86 ? 24 10.648 9.297 1 97.19 86 SER A N 1
ATOM 649 C CA . SER A 1 86 ? 23.094 11.734 9.672 1 97.19 86 SER A CA 1
ATOM 650 C C . SER A 1 86 ? 22.688 11.633 11.141 1 97.19 86 SER A C 1
ATOM 652 O O . SER A 1 86 ? 22.703 12.633 11.867 1 97.19 86 SER A O 1
ATOM 654 N N . VAL A 1 87 ? 22.312 10.484 11.617 1 98.06 87 VAL A N 1
ATOM 655 C CA . VAL A 1 87 ? 21.906 10.266 12.992 1 98.06 87 VAL A CA 1
ATOM 656 C C . VAL A 1 87 ? 23.047 10.609 13.945 1 98.06 87 VAL A C 1
ATOM 658 O O . VAL A 1 87 ? 22.859 11.305 14.945 1 98.06 87 VAL A O 1
ATOM 661 N N . LYS A 1 88 ? 24.234 10.172 13.633 1 96.44 88 LYS A N 1
ATOM 662 C CA . LYS A 1 88 ? 25.422 10.469 14.445 1 96.44 88 LYS A CA 1
ATOM 663 C C . LYS A 1 88 ? 25.641 11.977 14.57 1 96.44 88 LYS A C 1
ATOM 665 O O . LYS A 1 88 ? 25.875 12.492 15.664 1 96.44 88 LYS A O 1
ATOM 670 N N . ALA A 1 89 ? 25.531 12.664 13.477 1 96.75 89 ALA A N 1
ATOM 671 C CA . ALA A 1 89 ? 25.781 14.102 13.445 1 96.75 89 ALA A CA 1
ATOM 672 C C . ALA A 1 89 ? 24.734 14.867 14.242 1 96.75 89 ALA A C 1
ATOM 674 O O . ALA A 1 89 ? 25.062 15.766 15.016 1 96.75 89 ALA A O 1
ATOM 675 N N . PHE A 1 90 ? 23.484 14.516 14.086 1 97.5 90 PHE A N 1
ATOM 676 C CA . PHE A 1 90 ? 22.406 15.195 14.797 1 97.5 90 PHE A CA 1
ATOM 677 C C . PHE A 1 90 ? 22.469 14.891 16.297 1 97.5 90 PHE A C 1
ATOM 679 O O . PHE A 1 90 ? 22.234 15.773 17.125 1 97.5 90 PHE A O 1
ATOM 686 N N . HIS A 1 91 ? 22.766 13.648 16.594 1 97.25 91 HIS A N 1
ATOM 687 C CA . HIS A 1 91 ? 22.891 13.266 17.984 1 97.25 91 HIS A CA 1
ATOM 688 C C . HIS A 1 91 ? 24.047 13.984 18.672 1 97.25 91 HIS A C 1
ATOM 690 O O . HIS A 1 91 ? 23.969 14.32 19.859 1 97.25 91 HIS A O 1
ATOM 696 N N . ALA A 1 92 ? 25.094 14.211 17.953 1 95.56 92 ALA A N 1
ATOM 697 C CA . ALA A 1 92 ? 26.25 14.938 18.469 1 95.56 92 ALA A CA 1
ATOM 698 C C . ALA A 1 92 ? 25.875 16.375 18.844 1 95.56 92 ALA A C 1
ATOM 700 O O . ALA A 1 92 ? 26.469 16.969 19.734 1 95.56 92 ALA A O 1
ATOM 701 N N . LEU A 1 93 ? 24.859 16.906 18.203 1 94.69 93 LEU A N 1
ATOM 702 C CA . LEU A 1 93 ? 24.406 18.266 18.484 1 94.69 93 LEU A CA 1
ATOM 703 C C . LEU A 1 93 ? 23.297 18.25 19.531 1 94.69 93 LEU A C 1
ATOM 705 O O . LEU A 1 93 ? 22.672 19.281 19.797 1 94.69 93 LEU A O 1
ATOM 709 N N . GLY A 1 94 ? 22.859 17.078 20.016 1 94.31 94 GLY A N 1
ATOM 710 C CA . GLY A 1 94 ? 21.906 16.969 21.094 1 94.31 94 GLY A CA 1
ATOM 711 C C . GLY A 1 94 ? 20.5 16.609 20.625 1 94.31 94 GLY A C 1
ATOM 712 O O . GLY A 1 94 ? 19.578 16.516 21.438 1 94.31 94 GLY A O 1
ATOM 713 N N . HIS A 1 95 ? 20.328 16.453 19.391 1 95.44 95 HIS A N 1
ATOM 714 C CA . HIS A 1 95 ? 19.016 16.094 18.859 1 95.44 95 HIS A CA 1
ATOM 715 C C . HIS A 1 95 ? 18.844 14.586 18.75 1 95.44 95 HIS A C 1
ATOM 717 O O . HIS A 1 95 ? 18.891 14.031 17.656 1 95.44 95 HIS A O 1
ATOM 723 N N . THR A 1 96 ? 18.5 13.922 19.797 1 95.62 96 THR A N 1
ATOM 724 C CA . THR A 1 96 ? 18.469 12.469 19.891 1 95.62 96 THR A CA 1
ATOM 725 C C . THR A 1 96 ? 17.172 11.914 19.297 1 95.62 96 THR A C 1
ATOM 727 O O . THR A 1 96 ? 17.047 10.711 19.078 1 95.62 96 THR A O 1
ATOM 730 N N . SER A 1 97 ? 16.219 12.781 18.984 1 96 97 SER A N 1
ATOM 731 C CA . SER A 1 97 ? 14.961 12.336 18.406 1 96 97 SER A CA 1
ATOM 732 C C . SER A 1 97 ? 15.102 12.102 16.906 1 96 97 SER A C 1
ATOM 734 O O . SER A 1 97 ? 14.211 11.539 16.266 1 96 97 SER A O 1
ATOM 736 N N . TRP A 1 98 ? 16.281 12.547 16.391 1 97.38 98 TRP A N 1
ATOM 737 C CA . TRP A 1 98 ? 16.562 12.305 14.984 1 97.38 98 TRP A CA 1
ATOM 738 C C . TRP A 1 98 ? 16.906 10.836 14.742 1 97.38 98 TRP A C 1
ATOM 740 O O . TRP A 1 98 ? 17.938 10.352 15.211 1 97.38 98 TRP A O 1
ATOM 750 N N . THR A 1 99 ? 16.078 10.117 14.039 1 98.12 99 THR A N 1
ATOM 751 C CA . THR A 1 99 ? 16.234 8.68 13.828 1 98.12 99 THR A CA 1
ATOM 752 C C . THR A 1 99 ? 16.688 8.383 12.406 1 98.12 99 THR A C 1
ATOM 754 O O . THR A 1 99 ? 16.859 9.297 11.602 1 98.12 99 THR A O 1
ATOM 757 N N . TYR A 1 100 ? 16.938 7.062 12.117 1 98.38 100 TYR A N 1
ATOM 758 C CA . TYR A 1 100 ? 17.297 6.633 10.773 1 98.38 100 TYR A CA 1
ATOM 759 C C . TYR A 1 100 ? 16.234 7.066 9.766 1 98.38 100 TYR A C 1
ATOM 761 O O . TYR A 1 100 ? 16.562 7.453 8.641 1 98.38 100 TYR A O 1
ATOM 769 N N . ARG A 1 101 ? 15.016 7.02 10.195 1 98.12 101 ARG A N 1
ATOM 770 C CA . ARG A 1 101 ? 13.922 7.422 9.312 1 98.12 101 ARG A CA 1
ATOM 771 C C . ARG A 1 101 ? 14.023 8.906 8.961 1 98.12 101 ARG A C 1
ATOM 773 O O . ARG A 1 101 ? 13.773 9.297 7.82 1 98.12 101 ARG A O 1
ATOM 780 N N . HIS A 1 102 ? 14.375 9.742 9.938 1 98.38 102 HIS A N 1
ATOM 781 C CA . HIS A 1 102 ? 14.609 11.156 9.672 1 98.38 102 HIS A CA 1
ATOM 782 C C . HIS A 1 102 ? 15.727 11.344 8.648 1 98.38 102 HIS A C 1
ATOM 784 O O . HIS A 1 102 ? 15.594 12.141 7.719 1 98.38 102 HIS A O 1
ATOM 790 N N . GLY A 1 103 ? 16.797 10.578 8.891 1 98.38 103 GLY A N 1
ATOM 791 C CA . GLY A 1 103 ? 17.906 10.664 7.961 1 98.38 103 GLY A CA 1
ATOM 792 C C . GLY A 1 103 ? 17.531 10.297 6.539 1 98.38 103 GLY A C 1
ATOM 793 O O . GLY A 1 103 ? 17.875 11.016 5.598 1 98.38 103 GLY A O 1
ATOM 794 N N . PHE A 1 104 ? 16.828 9.164 6.383 1 98.5 104 PHE A N 1
ATOM 795 C CA . PHE A 1 104 ? 16.359 8.727 5.074 1 98.5 104 PHE A CA 1
ATOM 796 C C . PHE A 1 104 ? 15.43 9.766 4.461 1 98.5 104 PHE A C 1
ATOM 798 O O . PHE A 1 104 ? 15.578 10.125 3.291 1 98.5 104 PHE A O 1
ATOM 805 N N . PHE A 1 105 ? 14.5 10.227 5.266 1 98.38 105 PHE A N 1
ATOM 806 C CA . PHE A 1 105 ? 13.5 11.172 4.781 1 98.38 105 PHE A CA 1
ATOM 807 C C . PHE A 1 105 ? 14.148 12.445 4.277 1 98.38 105 PHE A C 1
ATOM 809 O O . PHE A 1 105 ? 13.789 12.961 3.215 1 98.38 105 PHE A O 1
ATOM 816 N N . ALA A 1 106 ? 15.055 12.938 5.023 1 98.31 106 ALA A N 1
ATOM 817 C CA . ALA A 1 106 ? 15.773 14.141 4.617 1 98.31 106 ALA A CA 1
ATOM 818 C C . ALA A 1 106 ? 16.562 13.898 3.33 1 98.31 106 ALA A C 1
ATOM 820 O O . ALA A 1 106 ? 16.453 14.68 2.377 1 98.31 106 ALA A O 1
ATOM 821 N N . ASN A 1 107 ? 17.281 12.789 3.281 1 98 107 ASN A N 1
ATOM 822 C CA . ASN A 1 107 ? 18.188 12.508 2.166 1 98 107 ASN A CA 1
ATOM 823 C C . ASN A 1 107 ? 17.406 12.18 0.893 1 98 107 ASN A C 1
ATOM 825 O O . ASN A 1 107 ? 17.953 12.258 -0.209 1 98 107 ASN A O 1
ATOM 829 N N . MET A 1 108 ? 16.219 11.805 1.058 1 97.75 108 MET A N 1
ATOM 830 C CA . MET A 1 108 ? 15.438 11.492 -0.135 1 97.75 108 MET A CA 1
ATOM 831 C C . MET A 1 108 ? 14.695 12.727 -0.638 1 97.75 108 MET A C 1
ATOM 833 O O . MET A 1 108 ? 13.922 12.648 -1.592 1 97.75 108 MET A O 1
ATOM 837 N N . GLY A 1 109 ? 14.914 13.875 -0.035 1 97.5 109 GLY A N 1
ATOM 838 C CA . GLY A 1 109 ? 14.266 15.117 -0.445 1 97.5 109 GLY A CA 1
ATOM 839 C C . GLY A 1 109 ? 12.953 15.367 0.268 1 97.5 109 GLY A C 1
ATOM 840 O O . GLY A 1 109 ? 12.07 16.047 -0.261 1 97.5 109 GLY A O 1
ATOM 841 N N . GLY A 1 110 ? 12.82 14.891 1.398 1 97.69 110 GLY A N 1
ATOM 842 C CA . GLY A 1 110 ? 11.57 14.977 2.137 1 97.69 110 GLY A CA 1
ATOM 843 C C . GLY A 1 110 ? 11.328 16.344 2.752 1 97.69 110 GLY A C 1
ATOM 844 O O . GLY A 1 110 ? 10.219 16.641 3.195 1 97.69 110 GLY A O 1
ATOM 845 N N . PHE A 1 111 ? 12.344 17.188 2.836 1 97.81 111 PHE A N 1
ATOM 846 C CA . PHE A 1 111 ? 12.211 18.547 3.363 1 97.81 111 PHE A CA 1
ATOM 847 C C . PHE A 1 111 ? 12.414 19.578 2.26 1 97.81 111 PHE A C 1
ATOM 849 O O . PHE A 1 111 ? 13.336 19.453 1.448 1 97.81 111 PHE A O 1
ATOM 856 N N . GLU A 1 112 ? 11.5 20.438 2.205 1 97.06 112 GLU A N 1
ATOM 857 C CA . GLU A 1 112 ? 11.578 21.562 1.266 1 97.06 112 GLU A CA 1
ATOM 858 C C . GLU A 1 112 ? 11.789 22.891 1.996 1 97.06 112 GLU A C 1
ATOM 860 O O . GLU A 1 112 ? 10.969 23.281 2.826 1 97.06 112 GLU A O 1
ATOM 865 N N . LEU A 1 113 ? 12.898 23.578 1.738 1 96.56 113 LEU A N 1
ATOM 866 C CA . LEU A 1 113 ? 13.195 24.875 2.33 1 96.56 113 LEU A CA 1
ATOM 867 C C . LEU A 1 113 ? 12.523 26 1.546 1 96.56 113 LEU A C 1
ATOM 869 O O . LEU A 1 113 ? 12.625 26.047 0.318 1 96.56 113 LEU A O 1
ATOM 873 N N . ARG A 1 114 ? 11.867 26.828 2.307 1 95.5 114 ARG A N 1
ATOM 874 C CA . ARG A 1 114 ? 11.219 27.984 1.716 1 95.5 114 ARG A CA 1
ATOM 875 C C . ARG A 1 114 ? 11.789 29.281 2.277 1 95.5 114 ARG A C 1
ATOM 877 O O . ARG A 1 114 ? 11.336 29.766 3.314 1 95.5 114 ARG A O 1
ATOM 884 N N . PRO A 1 115 ? 12.75 29.812 1.537 1 94.56 115 PRO A N 1
ATOM 885 C CA . PRO A 1 115 ? 13.273 31.109 1.968 1 94.56 115 PRO A CA 1
ATOM 886 C C . PRO A 1 115 ? 12.242 32.219 1.828 1 94.56 115 PRO A C 1
ATOM 888 O O . PRO A 1 115 ? 11.242 32.062 1.12 1 94.56 115 PRO A O 1
ATOM 891 N N . LEU A 1 116 ? 12.391 33.344 2.523 1 91.69 116 LEU A N 1
ATOM 892 C CA . LEU A 1 116 ? 11.477 34.469 2.521 1 91.69 116 LEU A CA 1
ATOM 893 C C . LEU A 1 116 ? 11.25 35 1.104 1 91.69 116 LEU A C 1
ATOM 895 O O . LEU A 1 116 ? 10.125 35.312 0.727 1 91.69 116 LEU A O 1
ATOM 899 N N . ASP A 1 117 ? 12.156 35.25 0.264 1 83.75 117 ASP A N 1
ATOM 900 C CA . ASP A 1 117 ? 11.961 35.812 -1.069 1 83.75 117 ASP A CA 1
ATOM 901 C C . ASP A 1 117 ? 12.555 34.906 -2.141 1 83.75 117 ASP A C 1
ATOM 903 O O . ASP A 1 117 ? 12.656 35.312 -3.307 1 83.75 117 ASP A O 1
ATOM 907 N N . GLY A 1 118 ? 12.688 33.656 -1.921 1 82.5 118 GLY A N 1
ATOM 908 C CA . GLY A 1 118 ? 13.328 32.812 -2.9 1 82.5 118 GLY A CA 1
ATOM 909 C C . GLY A 1 118 ? 12.5 31.578 -3.248 1 82.5 118 GLY A C 1
ATOM 910 O O . GLY A 1 118 ? 11.461 31.328 -2.631 1 82.5 118 GLY A O 1
ATOM 911 N N . ALA A 1 119 ? 12.938 30.938 -4.371 1 89.25 119 ALA A N 1
ATOM 912 C CA . ALA A 1 119 ? 12.297 29.703 -4.805 1 89.25 119 ALA A CA 1
ATOM 913 C C . ALA A 1 119 ? 12.57 28.578 -3.818 1 89.25 119 ALA A C 1
ATOM 915 O O . ALA A 1 119 ? 13.68 28.453 -3.295 1 89.25 119 ALA A O 1
ATOM 916 N N . PRO A 1 120 ? 11.555 27.859 -3.496 1 94.31 120 PRO A N 1
ATOM 917 C CA . PRO A 1 120 ? 11.758 26.703 -2.617 1 94.31 120 PRO A CA 1
ATOM 918 C C . PRO A 1 120 ? 12.633 25.625 -3.256 1 94.31 120 PRO A C 1
ATOM 920 O O . PRO A 1 120 ? 12.648 25.484 -4.48 1 94.31 120 PRO A O 1
ATOM 923 N N . PHE A 1 121 ? 13.375 24.906 -2.535 1 95.38 121 PHE A N 1
ATOM 924 C CA . PHE A 1 121 ? 14.18 23.797 -3.045 1 95.38 121 PHE A CA 1
ATOM 925 C C . PHE A 1 121 ? 14.312 22.688 -2.002 1 95.38 121 PHE A C 1
ATOM 927 O O . PHE A 1 121 ? 14.078 22.922 -0.813 1 95.38 121 PHE A O 1
ATOM 934 N N . ARG A 1 122 ? 14.703 21.453 -2.408 1 96.75 122 ARG A N 1
ATOM 935 C CA . ARG A 1 122 ? 14.797 20.281 -1.55 1 96.75 122 ARG A CA 1
ATOM 936 C C . ARG A 1 122 ? 16.125 20.281 -0.786 1 96.75 122 ARG A C 1
ATOM 938 O O . ARG A 1 122 ? 17.156 20.641 -1.334 1 96.75 122 ARG A O 1
ATOM 945 N N . ALA A 1 123 ? 16.031 19.953 0.487 1 96.94 123 ALA A N 1
ATOM 946 C CA . ALA A 1 123 ? 17.219 19.906 1.337 1 96.94 123 ALA A CA 1
ATOM 947 C C . ALA A 1 123 ? 17.453 18.5 1.874 1 96.94 123 ALA A C 1
ATOM 949 O O . ALA A 1 123 ? 16.5 17.797 2.221 1 96.94 123 ALA A O 1
ATOM 950 N N . ASN A 1 124 ? 18.703 18.062 1.875 1 97.62 124 ASN A N 1
ATOM 951 C CA . ASN A 1 124 ? 19.031 16.781 2.504 1 97.62 124 ASN A CA 1
ATOM 952 C C . ASN A 1 124 ? 19.453 16.969 3.961 1 97.62 124 ASN A C 1
ATOM 954 O O . ASN A 1 124 ? 19.312 18.062 4.512 1 97.62 124 ASN A O 1
ATOM 958 N N . SER A 1 125 ? 19.906 15.914 4.664 1 97.81 125 SER A N 1
ATOM 959 C CA . SER A 1 125 ? 20.188 15.938 6.094 1 97.81 125 SER A CA 1
ATOM 960 C C . SER A 1 125 ? 21.359 16.859 6.406 1 97.81 125 SER A C 1
ATOM 962 O O . SER A 1 125 ? 21.359 17.547 7.426 1 97.81 125 SER A O 1
ATOM 964 N N . LYS A 1 126 ? 22.359 16.938 5.559 1 97.19 126 LYS A N 1
ATOM 965 C CA . LYS A 1 126 ? 23.516 17.797 5.77 1 97.19 126 LYS A CA 1
ATOM 966 C C . LYS A 1 126 ? 23.141 19.281 5.684 1 97.19 126 LYS A C 1
ATOM 968 O O . LYS A 1 126 ? 23.625 20.094 6.465 1 97.19 126 LYS A O 1
ATOM 973 N N . HIS A 1 127 ? 22.297 19.531 4.699 1 97.25 127 HIS A N 1
ATOM 974 C CA . HIS A 1 127 ? 21.797 20.906 4.57 1 97.25 127 HIS A CA 1
ATOM 975 C C . HIS A 1 127 ? 21.078 21.344 5.844 1 97.25 127 HIS A C 1
ATOM 977 O O . HIS A 1 127 ? 21.344 22.422 6.375 1 97.25 127 HIS A O 1
ATOM 983 N N . ILE A 1 128 ? 20.188 20.484 6.262 1 97.62 128 ILE A N 1
ATOM 984 C CA . ILE A 1 128 ? 19.359 20.797 7.43 1 97.62 128 ILE A CA 1
ATOM 985 C C . ILE A 1 128 ? 20.25 20.969 8.656 1 97.62 128 ILE A C 1
ATOM 987 O O . ILE A 1 128 ? 20.078 21.891 9.445 1 97.62 128 ILE A O 1
ATOM 991 N N . LEU A 1 129 ? 21.188 20.078 8.812 1 97.44 129 LEU A N 1
ATOM 992 C CA . LEU A 1 129 ? 22.109 20.125 9.945 1 97.44 129 LEU A CA 1
ATOM 993 C C . LEU A 1 129 ? 22.891 21.438 9.953 1 97.44 129 LEU A C 1
ATOM 995 O O . LEU A 1 129 ? 23.016 22.078 10.992 1 97.44 129 LEU A O 1
ATOM 999 N N . TRP A 1 130 ? 23.406 21.812 8.828 1 96.12 130 TRP A N 1
ATOM 1000 C CA . TRP A 1 130 ? 24.188 23.047 8.695 1 96.12 130 TRP A CA 1
ATOM 1001 C C . TRP A 1 130 ? 23.344 24.266 9.023 1 96.12 130 TRP A C 1
ATOM 1003 O O . TRP A 1 130 ? 23.781 25.141 9.797 1 96.12 130 TRP A O 1
ATOM 1013 N N . LEU A 1 131 ? 22.188 24.359 8.5 1 96.25 131 LEU A N 1
ATOM 1014 C CA . LEU A 1 131 ? 21.297 25.5 8.727 1 96.25 131 LEU A CA 1
ATOM 1015 C C . LEU A 1 131 ? 20.859 25.562 10.188 1 96.25 131 LEU A C 1
ATOM 1017 O O . LEU A 1 131 ? 20.812 26.656 10.766 1 96.25 131 LEU A O 1
ATOM 1021 N N . MET A 1 132 ? 20.547 24.453 10.734 1 95.31 132 MET A N 1
ATOM 1022 C CA . MET A 1 132 ? 20.094 24.375 12.125 1 95.31 132 MET A CA 1
ATOM 1023 C C . MET A 1 132 ? 21.219 24.75 13.078 1 95.31 132 MET A C 1
ATOM 1025 O O . MET A 1 132 ? 21 25.5 14.039 1 95.31 132 MET A O 1
ATOM 1029 N N . SER A 1 133 ? 22.422 24.25 12.883 1 94 133 SER A N 1
ATOM 1030 C CA . SER A 1 133 ? 23.562 24.5 13.758 1 94 133 SER A CA 1
ATOM 1031 C C . SER A 1 133 ? 23.938 25.984 13.773 1 94 133 SER A C 1
ATOM 1033 O O . SER A 1 133 ? 24.5 26.469 14.75 1 94 133 SER A O 1
ATOM 1035 N N . ARG A 1 134 ? 23.547 26.703 12.773 1 93.38 134 ARG A N 1
ATOM 1036 C CA . ARG A 1 134 ? 23.891 28.125 12.664 1 93.38 134 ARG A CA 1
ATOM 1037 C C . ARG A 1 134 ? 22.688 29 13.016 1 93.38 134 ARG A C 1
ATOM 1039 O O . ARG A 1 134 ? 22.75 30.219 12.891 1 93.38 134 ARG A O 1
ATOM 1046 N N . GLY A 1 135 ? 21.578 28.344 13.312 1 93.12 135 GLY A N 1
ATOM 1047 C CA . GLY A 1 135 ? 20.422 29.062 13.844 1 93.12 135 GLY A CA 1
ATOM 1048 C C . GLY A 1 135 ? 19.531 29.641 12.766 1 93.12 135 GLY A C 1
ATOM 1049 O O . GLY A 1 135 ? 18.703 30.516 13.039 1 93.12 135 GLY A O 1
ATOM 1050 N N . HIS A 1 136 ? 19.734 29.188 11.516 1 94.31 136 HIS A N 1
ATOM 1051 C CA . HIS A 1 136 ? 18.938 29.719 10.422 1 94.31 136 HIS A CA 1
ATOM 1052 C C . HIS A 1 136 ? 17.547 29.109 10.406 1 94.31 136 HIS A C 1
ATOM 1054 O O . HIS A 1 136 ? 16.594 29.703 9.898 1 94.31 136 HIS A O 1
ATOM 1060 N N . ILE A 1 137 ? 17.422 27.859 10.859 1 95.12 137 ILE A N 1
ATOM 1061 C CA . ILE A 1 137 ? 16.141 27.172 10.969 1 95.12 137 ILE A CA 1
ATOM 1062 C C . ILE A 1 137 ? 16.047 26.438 12.305 1 95.12 137 ILE A C 1
ATOM 1064 O O . ILE A 1 137 ? 17.062 26.234 12.969 1 95.12 137 ILE A O 1
ATOM 1068 N N . GLN A 1 138 ? 14.805 26.156 12.656 1 93.94 138 GLN A N 1
ATOM 1069 C CA . GLN A 1 138 ? 14.578 25.359 13.852 1 93.94 138 GLN A CA 1
ATOM 1070 C C . GLN A 1 138 ? 14.555 23.875 13.523 1 93.94 138 GLN A C 1
ATOM 1072 O O . GLN A 1 138 ? 14.414 23.484 12.367 1 93.94 138 GLN A O 1
ATOM 1077 N N . TYR A 1 139 ? 14.805 23.094 14.594 1 94.25 139 TYR A N 1
ATOM 1078 C CA . TYR A 1 139 ? 14.688 21.641 14.461 1 94.25 139 TYR A CA 1
ATOM 1079 C C . TYR A 1 139 ? 13.305 21.25 13.945 1 94.25 139 TYR A C 1
ATOM 1081 O O . TYR A 1 139 ? 12.289 21.734 14.453 1 94.25 139 TYR A O 1
ATOM 1089 N N . PRO A 1 140 ? 13.32 20.484 12.836 1 91.25 140 PRO A N 1
ATOM 1090 C CA . PRO A 1 140 ? 12.008 20.109 12.297 1 91.25 140 PRO A CA 1
ATOM 1091 C C . PRO A 1 140 ? 11.172 19.297 13.297 1 91.25 140 PRO A C 1
ATOM 1093 O O . PRO A 1 140 ? 11.609 18.25 13.758 1 91.25 140 PRO A O 1
ATOM 1096 N N . GLU A 1 141 ? 9.992 19.781 13.555 1 87.56 141 GLU A N 1
ATOM 1097 C CA . GLU A 1 141 ? 9.117 19.156 14.531 1 87.56 141 GLU A CA 1
ATOM 1098 C C . GLU A 1 141 ? 8.227 18.094 13.883 1 87.56 141 GLU A C 1
ATOM 1100 O O . GLU A 1 141 ? 7.016 18.281 13.766 1 87.56 141 GLU A O 1
ATOM 1105 N N . ILE A 1 142 ? 8.773 17.047 13.445 1 91.88 142 ILE A N 1
ATOM 1106 C CA . ILE A 1 142 ? 8.031 15.914 12.922 1 91.88 142 ILE A CA 1
ATOM 1107 C C . ILE A 1 142 ? 8.508 14.633 13.602 1 91.88 142 ILE A C 1
ATOM 1109 O O . ILE A 1 142 ? 9.711 14.352 13.648 1 91.88 142 ILE A O 1
ATOM 1113 N N . SER A 1 143 ? 7.645 13.938 14.172 1 93.19 143 SER A N 1
ATOM 1114 C CA . SER A 1 143 ? 7.992 12.734 14.922 1 93.19 143 SER A CA 1
ATOM 1115 C C . SER A 1 143 ? 8.266 11.555 13.984 1 93.19 143 SER A C 1
ATOM 1117 O O . SER A 1 143 ? 7.902 11.602 12.805 1 93.19 143 SER A O 1
ATOM 1119 N N . ASP A 1 144 ? 8.953 10.586 14.578 1 95.12 144 ASP A N 1
ATOM 1120 C CA . ASP A 1 144 ? 9.234 9.359 13.844 1 95.12 144 ASP A CA 1
ATOM 1121 C C . ASP A 1 144 ? 7.945 8.695 13.367 1 95.12 144 ASP A C 1
ATOM 1123 O O . ASP A 1 144 ? 7.871 8.203 12.234 1 95.12 144 ASP A O 1
ATOM 1127 N N . GLN A 1 145 ? 6.867 8.727 14.148 1 92 145 GLN A N 1
ATOM 1128 C CA . GLN A 1 145 ? 5.59 8.102 13.82 1 92 145 GLN A CA 1
ATOM 1129 C C . GLN A 1 145 ? 4.887 8.852 12.695 1 92 145 GLN A C 1
ATOM 1131 O O . GLN A 1 145 ? 4.234 8.234 11.844 1 92 145 GLN A O 1
ATOM 1136 N N . GLU A 1 146 ? 5.02 10.102 12.688 1 92.19 146 GLU A N 1
ATOM 1137 C CA . GLU A 1 146 ? 4.422 10.898 11.617 1 92.19 146 GLU A CA 1
ATOM 1138 C C . GLU A 1 146 ? 5.109 10.633 10.281 1 92.19 146 GLU A C 1
ATOM 1140 O O . GLU A 1 146 ? 4.453 10.609 9.234 1 92.19 146 GLU A O 1
ATOM 1145 N N . LEU A 1 147 ? 6.438 10.484 10.359 1 94.44 147 LEU A N 1
ATOM 1146 C CA . LEU A 1 147 ? 7.172 10.148 9.141 1 94.44 147 LEU A CA 1
ATOM 1147 C C . LEU A 1 147 ? 6.77 8.773 8.625 1 94.44 147 LEU A C 1
ATOM 1149 O O . LEU A 1 147 ? 6.629 8.57 7.418 1 94.44 147 LEU A O 1
ATOM 1153 N N . LEU A 1 148 ? 6.676 7.859 9.57 1 91.94 148 LEU A N 1
ATOM 1154 C CA . LEU A 1 148 ? 6.219 6.523 9.203 1 91.94 148 LEU A CA 1
ATOM 1155 C C . LEU A 1 148 ? 4.844 6.578 8.547 1 91.94 148 LEU A C 1
ATOM 1157 O O . LEU A 1 148 ? 4.566 5.828 7.613 1 91.94 148 LEU A O 1
ATOM 1161 N N . ASP A 1 149 ? 3.992 7.453 9.023 1 91.06 149 ASP A N 1
ATOM 1162 C CA . ASP A 1 149 ? 2.639 7.59 8.5 1 91.06 149 ASP A CA 1
ATOM 1163 C C . ASP A 1 149 ? 2.656 8.102 7.062 1 91.06 149 ASP A C 1
ATOM 1165 O O . ASP A 1 149 ? 1.723 7.848 6.297 1 91.06 149 ASP A O 1
ATOM 1169 N N . LYS A 1 150 ? 3.68 8.852 6.703 1 92.62 150 LYS A N 1
ATOM 1170 C CA . LYS A 1 150 ? 3.787 9.352 5.336 1 92.62 150 LYS A CA 1
ATOM 1171 C C . LYS A 1 150 ? 4.117 8.227 4.359 1 92.62 150 LYS A C 1
ATOM 1173 O O . LYS A 1 150 ? 3.904 8.359 3.154 1 92.62 150 LYS A O 1
ATOM 1178 N N . SER A 1 151 ? 4.699 7.16 4.871 1 92.25 151 SER A N 1
ATOM 1179 C CA . SER A 1 151 ? 5.074 6.012 4.051 1 92.25 151 SER A CA 1
ATOM 1180 C C . SER A 1 151 ? 3.842 5.266 3.549 1 92.25 151 SER A C 1
ATOM 1182 O O . SER A 1 151 ? 2.875 5.082 4.289 1 92.25 151 SER A O 1
ATOM 1184 N N . LYS A 1 152 ? 3.832 4.898 2.305 1 87.75 152 LYS A N 1
ATOM 1185 C CA . LYS A 1 152 ? 2.713 4.18 1.703 1 87.75 152 LYS A CA 1
ATOM 1186 C C . LYS A 1 152 ? 2.965 2.674 1.697 1 87.75 152 LYS A C 1
ATOM 1188 O O . LYS A 1 152 ? 2.346 1.938 0.926 1 87.75 152 LYS A O 1
ATOM 1193 N N . ARG A 1 153 ? 3.775 2.279 2.605 1 78.44 153 ARG A N 1
ATOM 1194 C CA . ARG A 1 153 ? 4.016 0.844 2.701 1 78.44 153 ARG A CA 1
ATOM 1195 C C . ARG A 1 153 ? 2.723 0.091 2.998 1 78.44 153 ARG A C 1
ATOM 1197 O O . ARG A 1 153 ? 2.006 0.426 3.943 1 78.44 153 ARG A O 1
ATOM 1204 N N . ASP A 1 154 ? 2.338 -0.714 2.068 1 73.81 154 ASP A N 1
ATOM 1205 C CA . ASP A 1 154 ? 1.092 -1.463 2.209 1 73.81 154 ASP A CA 1
ATOM 1206 C C . ASP A 1 154 ? 1.338 -2.816 2.873 1 73.81 154 ASP A C 1
ATOM 1208 O O . ASP A 1 154 ? 2.137 -3.617 2.383 1 73.81 154 ASP A O 1
ATOM 1212 N N . THR A 1 155 ? 0.685 -3.045 3.891 1 77.81 155 THR A N 1
ATOM 1213 C CA . THR A 1 155 ? 0.825 -4.277 4.656 1 77.81 155 THR A CA 1
ATOM 1214 C C . THR A 1 155 ? 0.389 -5.484 3.83 1 77.81 155 THR A C 1
ATOM 1216 O O . THR A 1 155 ? 1.004 -6.547 3.904 1 77.81 155 THR A O 1
ATOM 1219 N N . VAL A 1 156 ? -0.552 -5.27 3.023 1 82.81 156 VAL A N 1
ATOM 1220 C CA . VAL A 1 156 ? -1.07 -6.387 2.244 1 82.81 156 VAL 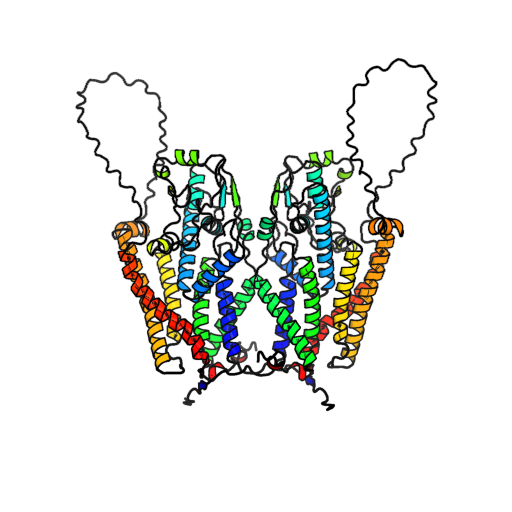A CA 1
ATOM 1221 C C . VAL A 1 156 ? -0.048 -6.801 1.188 1 82.81 156 VAL A C 1
ATOM 1223 O O . VAL A 1 156 ? 0.247 -7.988 1.032 1 82.81 156 VAL A O 1
ATOM 1226 N N . SER A 1 157 ? 0.488 -5.785 0.525 1 84.94 157 SER A N 1
ATOM 1227 C CA . SER A 1 157 ? 1.49 -6.086 -0.492 1 84.94 157 SER A CA 1
ATOM 1228 C C . SER A 1 157 ? 2.709 -6.77 0.118 1 84.94 157 SER A C 1
ATOM 1230 O O . SER A 1 157 ? 3.27 -7.695 -0.474 1 84.94 157 SER A O 1
ATOM 1232 N N . LYS A 1 158 ? 3.086 -6.375 1.237 1 84.56 158 LYS A N 1
ATOM 1233 C CA . LYS A 1 158 ? 4.223 -6.98 1.92 1 84.56 158 LYS A CA 1
ATOM 1234 C C . LYS A 1 158 ? 3.916 -8.422 2.326 1 84.56 158 LYS A C 1
ATOM 1236 O O . LYS A 1 158 ? 4.773 -9.297 2.215 1 84.56 158 LYS A O 1
ATOM 1241 N N . LEU A 1 159 ? 2.709 -8.57 2.773 1 86 159 LEU A N 1
ATOM 1242 C CA . LEU A 1 159 ? 2.305 -9.914 3.168 1 86 159 LEU A CA 1
ATOM 1243 C C . LEU A 1 159 ? 2.295 -10.852 1.967 1 86 159 LEU A C 1
ATOM 1245 O O . LEU A 1 159 ? 2.832 -11.961 2.035 1 86 159 LEU A O 1
ATOM 1249 N N . ILE A 1 160 ? 1.727 -10.375 0.924 1 87.12 160 ILE A N 1
ATOM 1250 C CA . ILE A 1 160 ? 1.655 -11.172 -0.294 1 87.12 160 ILE A CA 1
ATOM 1251 C C . ILE A 1 160 ? 3.064 -11.469 -0.802 1 87.12 160 ILE A C 1
ATOM 1253 O O . ILE A 1 160 ? 3.363 -12.594 -1.208 1 87.12 160 ILE A O 1
ATOM 1257 N N . THR A 1 161 ? 3.906 -10.469 -0.743 1 89.56 161 THR A N 1
ATOM 1258 C CA . THR A 1 161 ? 5.285 -10.633 -1.183 1 89.56 161 THR A CA 1
ATOM 1259 C C . THR A 1 161 ? 6.012 -11.656 -0.306 1 89.56 161 THR A C 1
ATOM 1261 O O . THR A 1 161 ? 6.703 -12.539 -0.814 1 89.56 161 THR A O 1
ATOM 1264 N N . CYS A 1 162 ? 5.801 -11.578 0.933 1 91.12 162 CYS A N 1
ATOM 1265 C CA . CYS A 1 162 ? 6.453 -12.492 1.861 1 91.12 162 CYS A CA 1
ATOM 1266 C C . CYS A 1 162 ? 5.992 -13.922 1.627 1 91.12 162 CYS A C 1
ATOM 1268 O O . CYS A 1 162 ? 6.809 -14.852 1.616 1 91.12 162 CYS A O 1
ATOM 1270 N N . VAL A 1 163 ? 4.746 -14.07 1.382 1 89.38 163 VAL A N 1
ATOM 1271 C CA . VAL A 1 163 ? 4.188 -15.398 1.149 1 89.38 163 VAL A CA 1
ATOM 1272 C C . VAL A 1 163 ? 4.719 -15.961 -0.168 1 89.38 163 VAL A C 1
ATOM 1274 O O . VAL A 1 163 ? 5.148 -17.109 -0.232 1 89.38 163 VAL A O 1
ATOM 1277 N N . GLN A 1 164 ? 4.676 -15.117 -1.172 1 90.5 164 GLN A N 1
ATOM 1278 C CA . GLN A 1 164 ? 5.125 -15.539 -2.492 1 90.5 164 GLN A CA 1
ATOM 1279 C C . GLN A 1 164 ? 6.613 -15.883 -2.486 1 90.5 164 GLN A C 1
ATOM 1281 O O . GLN A 1 164 ? 7.027 -16.906 -3.035 1 90.5 164 GLN A O 1
ATOM 1286 N N . VAL A 1 165 ? 7.41 -15.07 -1.941 1 93.44 165 VAL A N 1
ATOM 1287 C CA . VAL A 1 165 ? 8.852 -15.273 -1.855 1 93.44 165 VAL A CA 1
ATOM 1288 C C . VAL A 1 165 ? 9.148 -16.484 -0.986 1 93.44 165 VAL A C 1
ATOM 1290 O O . VAL A 1 165 ? 9.977 -17.328 -1.35 1 93.44 165 VAL A O 1
ATOM 1293 N N . GLY A 1 166 ? 8.461 -16.594 0.116 1 93.69 166 GLY A N 1
ATOM 1294 C CA . GLY A 1 166 ? 8.617 -17.766 0.963 1 93.69 166 GLY A CA 1
ATOM 1295 C C . GLY A 1 166 ? 8.266 -19.062 0.259 1 93.69 166 GLY A C 1
ATOM 1296 O O . GLY A 1 166 ? 8.984 -20.062 0.388 1 93.69 166 GLY A O 1
ATOM 1297 N N . TYR A 1 167 ? 7.188 -19.047 -0.502 1 91.81 167 TYR A N 1
ATOM 1298 C CA . TYR A 1 167 ? 6.758 -20.219 -1.263 1 91.81 167 TYR A CA 1
ATOM 1299 C C . TYR A 1 167 ? 7.836 -20.656 -2.244 1 91.81 167 TYR A C 1
ATOM 1301 O O . TYR A 1 167 ? 8.164 -21.844 -2.328 1 91.81 167 TYR A O 1
ATOM 1309 N N . LEU A 1 168 ? 8.414 -19.703 -2.957 1 93.25 168 LEU A N 1
ATOM 1310 C CA . LEU A 1 168 ? 9.422 -20.047 -3.951 1 93.25 168 LEU A CA 1
ATOM 1311 C C . LEU A 1 168 ? 10.672 -20.609 -3.283 1 93.25 168 LEU A C 1
ATOM 1313 O O . LEU A 1 168 ? 11.227 -21.609 -3.746 1 93.25 168 LEU A O 1
ATOM 1317 N N . ILE A 1 169 ? 11.078 -20.016 -2.223 1 93.88 169 ILE A N 1
ATOM 1318 C CA . ILE A 1 169 ? 12.281 -20.453 -1.516 1 93.88 169 ILE A CA 1
ATOM 1319 C C . ILE A 1 169 ? 12.078 -21.875 -1.003 1 93.88 169 ILE A C 1
ATOM 1321 O O . ILE A 1 169 ? 12.898 -22.766 -1.257 1 93.88 169 ILE A O 1
ATOM 1325 N N . ILE A 1 170 ? 10.969 -22.125 -0.38 1 93.06 170 ILE A N 1
ATOM 1326 C CA . ILE A 1 170 ? 10.695 -23.438 0.193 1 93.06 170 ILE A CA 1
ATOM 1327 C C . ILE A 1 170 ? 10.531 -24.469 -0.924 1 93.06 170 ILE A C 1
ATOM 1329 O O . ILE A 1 170 ? 11.016 -25.594 -0.817 1 93.06 170 ILE A O 1
ATOM 1333 N N . GLN A 1 171 ? 9.836 -24.062 -1.957 1 93 171 GLN A N 1
ATOM 1334 C CA . GLN A 1 171 ? 9.648 -24.953 -3.094 1 93 171 GLN A CA 1
ATOM 1335 C C . GLN A 1 171 ? 10.984 -25.391 -3.686 1 93 171 GLN A C 1
ATOM 1337 O O . GLN A 1 171 ? 11.188 -26.562 -3.986 1 93 171 GLN A O 1
ATOM 1342 N N . CYS A 1 172 ? 11.906 -24.516 -3.854 1 92.06 172 CYS A N 1
ATOM 1343 C CA . CYS A 1 172 ? 13.219 -24.828 -4.41 1 92.06 172 CYS A CA 1
ATOM 1344 C C . CYS A 1 172 ? 14 -25.734 -3.469 1 92.06 172 CYS A C 1
ATOM 1346 O O . CYS A 1 172 ? 14.664 -26.672 -3.91 1 92.06 172 CYS A O 1
ATOM 1348 N N . ILE A 1 173 ? 13.906 -25.469 -2.178 1 91.56 173 ILE A N 1
ATOM 1349 C CA . ILE A 1 173 ? 14.609 -26.281 -1.186 1 91.56 173 ILE A CA 1
ATOM 1350 C C . ILE A 1 173 ? 14.047 -27.703 -1.18 1 91.56 173 ILE A C 1
ATOM 1352 O O . ILE A 1 173 ? 14.805 -28.672 -1.215 1 91.56 173 ILE A O 1
ATOM 1356 N N . VAL A 1 174 ? 12.742 -27.844 -1.17 1 92.69 174 VAL A N 1
ATOM 1357 C CA . VAL A 1 174 ? 12.094 -29.156 -1.119 1 92.69 174 VAL A CA 1
ATOM 1358 C C . VAL A 1 174 ? 12.391 -29.938 -2.398 1 92.69 174 VAL A C 1
ATOM 1360 O O . VAL A 1 174 ? 12.617 -31.141 -2.355 1 92.69 174 VAL A O 1
ATOM 1363 N N . ARG A 1 175 ? 12.375 -29.297 -3.521 1 92.75 175 ARG A N 1
ATOM 1364 C CA . ARG A 1 175 ? 12.727 -29.953 -4.777 1 92.75 175 ARG A CA 1
ATOM 1365 C C . ARG A 1 175 ? 14.141 -30.516 -4.727 1 92.75 175 ARG A C 1
ATOM 1367 O O . ARG A 1 175 ? 14.383 -31.656 -5.129 1 92.75 175 ARG A O 1
ATOM 1374 N N . GLY A 1 176 ? 15.055 -29.734 -4.223 1 89.38 176 GLY A N 1
ATOM 1375 C CA . GLY A 1 176 ? 16.422 -30.203 -4.055 1 89.38 176 GLY A CA 1
ATOM 1376 C C . GLY A 1 176 ? 16.531 -31.422 -3.15 1 89.38 176 GLY A C 1
ATOM 1377 O O . GLY A 1 176 ? 17.234 -32.375 -3.471 1 89.38 176 GLY A O 1
ATOM 1378 N N . VAL A 1 177 ? 15.781 -31.422 -2.109 1 90.38 177 VAL A N 1
ATOM 1379 C CA . VAL A 1 177 ? 15.836 -32.5 -1.116 1 90.38 177 VAL A CA 1
ATOM 1380 C C . VAL A 1 177 ? 15.195 -33.75 -1.687 1 90.38 177 VAL A C 1
ATOM 1382 O O . VAL A 1 177 ? 15.656 -34.875 -1.418 1 90.38 177 VAL A O 1
ATOM 1385 N N . GLN A 1 178 ? 14.188 -33.594 -2.543 1 91.94 178 GLN A N 1
ATOM 1386 C CA . GLN A 1 178 ? 13.453 -34.75 -3.088 1 91.94 178 GLN A CA 1
ATOM 1387 C C . GLN A 1 178 ? 14.047 -35.188 -4.414 1 91.94 178 GLN A C 1
ATOM 1389 O O . GLN A 1 178 ? 13.516 -36.094 -5.07 1 91.94 178 GLN A O 1
ATOM 1394 N N . GLY A 1 179 ? 15.094 -34.5 -4.852 1 90.12 179 GLY A N 1
ATOM 1395 C CA . GLY A 1 179 ? 15.789 -34.906 -6.066 1 90.12 179 GLY A CA 1
ATOM 1396 C C . GLY A 1 179 ? 15.078 -34.469 -7.328 1 90.12 179 GLY A C 1
ATOM 1397 O O . GLY A 1 179 ? 15.273 -35.031 -8.398 1 90.12 179 GLY A O 1
ATOM 1398 N N . LEU A 1 180 ? 14.188 -33.531 -7.145 1 92.56 180 LEU A N 1
ATOM 1399 C CA . LEU A 1 180 ? 13.508 -32.969 -8.305 1 92.56 180 LEU A CA 1
ATOM 1400 C C . LEU A 1 180 ? 14.32 -31.844 -8.93 1 92.56 180 LEU A C 1
ATOM 1402 O O . LEU A 1 180 ? 15.117 -31.203 -8.242 1 92.56 180 LEU A O 1
ATOM 1406 N N . SER A 1 181 ? 14.172 -31.641 -10.133 1 94.12 181 SER A N 1
ATOM 1407 C CA . SER A 1 181 ? 14.961 -30.656 -10.852 1 94.12 181 SER A CA 1
ATOM 1408 C C . SER A 1 181 ? 14.492 -29.234 -10.539 1 94.12 181 SER A C 1
ATOM 1410 O O . SER A 1 181 ? 13.289 -28.969 -10.5 1 94.12 181 SER A O 1
ATOM 1412 N N . VAL A 1 182 ? 15.414 -28.391 -10.242 1 94.94 182 VAL A N 1
ATOM 1413 C CA . VAL A 1 182 ? 15.195 -26.938 -10.172 1 94.94 182 VAL A CA 1
ATOM 1414 C C . VAL A 1 182 ? 15.586 -26.297 -11.5 1 94.94 182 VAL A C 1
ATOM 1416 O O . VAL A 1 182 ? 16.672 -26.531 -12.016 1 94.94 182 VAL A O 1
ATOM 1419 N N . THR A 1 183 ? 14.727 -25.531 -12.086 1 95.75 183 THR A N 1
ATOM 1420 C CA . THR A 1 183 ? 14.969 -24.938 -13.398 1 95.75 183 THR A CA 1
ATOM 1421 C C . THR A 1 183 ? 15.867 -23.703 -13.281 1 95.75 183 THR A C 1
ATOM 1423 O O . THR A 1 183 ? 16.031 -23.156 -12.195 1 95.75 183 THR A O 1
ATOM 1426 N N . THR A 1 184 ? 16.406 -23.312 -14.422 1 96.62 184 THR A N 1
ATOM 1427 C CA . THR A 1 184 ? 17.297 -22.141 -14.422 1 96.62 184 THR A CA 1
ATOM 1428 C C . THR A 1 184 ? 16.5 -20.875 -14.133 1 96.62 184 THR A C 1
ATOM 1430 O O . THR A 1 184 ? 17.016 -19.938 -13.523 1 96.62 184 THR A O 1
ATOM 1433 N N . ILE A 1 185 ? 15.25 -20.812 -14.523 1 97.19 185 ILE A N 1
ATOM 1434 C CA . ILE A 1 185 ? 14.445 -19.609 -14.266 1 97.19 185 ILE A CA 1
ATOM 1435 C C . ILE A 1 185 ? 14.156 -19.516 -12.773 1 97.19 185 ILE A C 1
ATOM 1437 O O . ILE A 1 185 ? 14.141 -18.406 -12.211 1 97.19 185 ILE A O 1
ATOM 1441 N N . GLU A 1 186 ? 13.914 -20.641 -12.141 1 97.19 186 GLU A N 1
ATOM 1442 C CA . GLU A 1 186 ? 13.711 -20.641 -10.695 1 97.19 186 GLU A CA 1
ATOM 1443 C C . GLU A 1 186 ? 14.984 -20.219 -9.961 1 97.19 186 GLU A C 1
ATOM 1445 O O . GLU A 1 186 ? 14.922 -19.453 -9 1 97.19 186 GLU A O 1
ATOM 1450 N N . LEU A 1 187 ? 16.094 -20.719 -10.43 1 96.81 187 LEU A N 1
ATOM 1451 C CA . LEU A 1 187 ? 17.359 -20.359 -9.82 1 96.81 187 LEU A CA 1
ATOM 1452 C C . LEU A 1 187 ? 17.641 -18.859 -9.984 1 96.81 187 LEU A C 1
ATOM 1454 O O . LEU A 1 187 ? 18.062 -18.203 -9.031 1 96.81 187 LEU A O 1
ATOM 1458 N N . SER A 1 188 ? 17.438 -18.375 -11.18 1 97.12 188 SER A N 1
ATOM 1459 C CA . SER A 1 188 ? 17.656 -16.953 -11.445 1 97.12 188 SER A CA 1
ATOM 1460 C C . SER A 1 188 ? 16.719 -16.094 -10.602 1 97.12 188 SER A C 1
ATOM 1462 O O . SER A 1 188 ? 17.141 -15.055 -10.094 1 97.12 188 SER A O 1
ATOM 1464 N N . THR A 1 189 ? 15.461 -16.5 -10.477 1 97.62 189 THR A N 1
ATOM 1465 C CA . THR A 1 189 ? 14.516 -15.781 -9.633 1 97.62 189 THR A CA 1
ATOM 1466 C C . THR A 1 189 ? 14.961 -15.812 -8.172 1 97.62 189 THR A C 1
ATOM 1468 O O . THR A 1 189 ? 14.883 -14.797 -7.477 1 97.62 189 THR A O 1
ATOM 1471 N N . MET A 1 190 ? 15.477 -16.922 -7.789 1 96.69 190 MET A N 1
ATOM 1472 C CA . MET A 1 190 ? 15.992 -17.078 -6.43 1 96.69 190 MET A CA 1
ATOM 1473 C C . MET A 1 190 ? 17.125 -16.094 -6.176 1 96.69 190 MET A C 1
ATOM 1475 O O . MET A 1 190 ? 17.219 -15.5 -5.098 1 96.69 190 MET A O 1
ATOM 1479 N N . ALA A 1 191 ? 17.984 -15.961 -7.102 1 97.12 191 ALA A N 1
ATOM 1480 C CA . ALA A 1 191 ? 19.094 -15.016 -6.965 1 97.12 191 ALA A CA 1
ATOM 1481 C C . ALA A 1 191 ? 18.578 -13.594 -6.777 1 97.12 191 ALA A C 1
ATOM 1483 O O . ALA A 1 191 ? 19.062 -12.859 -5.91 1 97.12 191 ALA A O 1
ATOM 1484 N N . ILE A 1 192 ? 17.609 -13.18 -7.562 1 97.5 192 ILE A N 1
ATOM 1485 C CA . ILE A 1 192 ? 17.031 -11.844 -7.469 1 97.5 192 ILE A CA 1
ATOM 1486 C C . ILE A 1 192 ? 16.344 -11.672 -6.117 1 97.5 192 ILE A C 1
ATOM 1488 O O . ILE A 1 192 ? 16.484 -10.625 -5.473 1 97.5 192 ILE A O 1
ATOM 1492 N N . VAL A 1 193 ? 15.656 -12.719 -5.66 1 97.25 193 VAL A N 1
ATOM 1493 C CA . VAL A 1 193 ? 14.93 -12.703 -4.395 1 97.25 193 VAL A CA 1
ATOM 1494 C C . VAL A 1 193 ? 15.906 -12.484 -3.24 1 97.25 193 VAL A C 1
ATOM 1496 O O . VAL A 1 193 ? 15.672 -11.633 -2.377 1 97.25 193 VAL A O 1
ATOM 1499 N N . VAL A 1 194 ? 16.969 -13.227 -3.232 1 96.19 194 VAL A N 1
ATOM 1500 C CA . VAL A 1 194 ? 17.938 -13.141 -2.15 1 96.19 194 VAL A CA 1
ATOM 1501 C C . VAL A 1 194 ? 18.516 -11.734 -2.088 1 96.19 194 VAL A C 1
ATOM 1503 O O . VAL A 1 194 ? 18.609 -11.141 -1.012 1 96.19 194 VAL A O 1
ATOM 1506 N N . CYS A 1 195 ? 18.844 -11.203 -3.188 1 96.81 195 CYS A N 1
ATOM 1507 C CA . CYS A 1 195 ? 19.375 -9.852 -3.23 1 96.81 195 CYS A CA 1
ATOM 1508 C C . CYS A 1 195 ? 18.328 -8.828 -2.82 1 96.81 195 CYS A C 1
ATOM 1510 O O . CYS A 1 195 ? 18.625 -7.863 -2.121 1 96.81 195 CYS A O 1
ATOM 1512 N N . SER A 1 196 ? 17.109 -9.078 -3.248 1 96.88 196 SER A N 1
ATOM 1513 C CA . SER A 1 196 ? 16.016 -8.172 -2.916 1 96.88 196 SER A CA 1
ATOM 1514 C C . SER A 1 196 ? 15.742 -8.164 -1.416 1 96.88 196 SER A C 1
ATOM 1516 O O . SER A 1 196 ? 15.398 -7.125 -0.848 1 96.88 196 SER A O 1
ATOM 1518 N N . ILE A 1 197 ? 15.867 -9.273 -0.803 1 96.69 197 ILE A N 1
ATOM 1519 C CA . ILE A 1 197 ? 15.688 -9.352 0.643 1 96.69 197 ILE A CA 1
ATOM 1520 C C . ILE A 1 197 ? 16.734 -8.492 1.342 1 96.69 197 ILE A C 1
ATOM 1522 O O . ILE A 1 197 ? 16.406 -7.719 2.246 1 96.69 197 ILE A O 1
ATOM 1526 N N . MET A 1 198 ? 17.953 -8.57 0.912 1 97.69 198 MET A N 1
ATOM 1527 C CA . MET A 1 198 ? 19.031 -7.773 1.502 1 97.69 198 MET A CA 1
ATOM 1528 C C . MET A 1 198 ? 18.797 -6.289 1.265 1 97.69 198 MET A C 1
ATOM 1530 O O . MET A 1 198 ? 19.016 -5.469 2.158 1 97.69 198 MET A O 1
ATOM 1534 N N . THR A 1 199 ? 18.359 -5.949 0.062 1 97.62 199 THR A N 1
ATOM 1535 C CA . THR A 1 199 ? 18.016 -4.566 -0.255 1 97.62 199 THR A CA 1
ATOM 1536 C C . THR A 1 199 ? 16.891 -4.062 0.647 1 97.62 199 THR A C 1
ATOM 1538 O O . THR A 1 199 ? 16.969 -2.949 1.169 1 97.62 199 THR A O 1
ATOM 1541 N N . SER A 1 200 ? 15.898 -4.938 0.864 1 95.88 200 SER A N 1
ATOM 1542 C CA . SER A 1 200 ? 14.766 -4.57 1.707 1 95.88 200 SER A CA 1
ATOM 1543 C C . SER A 1 200 ? 15.203 -4.324 3.146 1 95.88 200 SER A C 1
ATOM 1545 O O . SER A 1 200 ? 14.656 -3.455 3.828 1 95.88 200 SER A O 1
ATOM 1547 N N . VAL A 1 201 ? 16.156 -5.035 3.59 1 96.5 201 VAL A N 1
ATOM 1548 C CA . VAL A 1 201 ? 16.672 -4.863 4.945 1 96.5 201 VAL A CA 1
ATOM 1549 C C . VAL A 1 201 ? 17.344 -3.494 5.074 1 96.5 201 VAL A C 1
ATOM 1551 O O . VAL A 1 201 ? 17.172 -2.805 6.082 1 96.5 201 VAL A O 1
ATOM 1554 N N . CYS A 1 202 ? 18 -3.068 4.047 1 97.56 202 CYS A N 1
ATOM 1555 C CA . CYS A 1 202 ? 18.656 -1.767 4.051 1 97.56 202 CYS A CA 1
ATOM 1556 C C . CYS A 1 202 ? 17.641 -0.639 4.051 1 97.56 202 CYS A C 1
ATOM 1558 O O . CYS A 1 202 ? 17.875 0.423 4.629 1 97.56 202 CYS A O 1
ATOM 1560 N N . TRP A 1 203 ? 16.5 -0.851 3.484 1 97 203 TRP A N 1
ATOM 1561 C CA . TRP A 1 203 ? 15.523 0.211 3.27 1 97 203 TRP A CA 1
ATOM 1562 C C . TRP A 1 203 ? 14.383 0.117 4.281 1 97 203 TRP A C 1
ATOM 1564 O O . TRP A 1 203 ? 13.359 0.784 4.137 1 97 203 TRP A O 1
ATOM 1574 N N . ILE A 1 204 ? 14.523 -0.636 5.375 1 94.81 204 ILE A N 1
ATOM 1575 C CA . ILE A 1 204 ? 13.469 -0.837 6.367 1 94.81 204 ILE A CA 1
ATOM 1576 C C . ILE A 1 204 ? 13.016 0.513 6.918 1 94.81 204 ILE A C 1
ATOM 1578 O O . ILE A 1 204 ? 11.82 0.799 6.973 1 94.81 204 ILE A O 1
ATOM 1582 N N . PRO A 1 205 ? 13.898 1.426 7.223 1 96.69 205 PRO A N 1
ATOM 1583 C CA . PRO A 1 205 ? 13.43 2.682 7.812 1 96.69 205 PRO A CA 1
ATOM 1584 C C . PRO A 1 205 ? 13.055 3.727 6.762 1 96.69 205 PRO A C 1
ATOM 1586 O O . PRO A 1 205 ? 12.516 4.781 7.102 1 96.69 205 PRO A O 1
ATOM 1589 N N . LYS A 1 206 ? 13.375 3.496 5.512 1 97.12 206 LYS A N 1
ATOM 1590 C CA . LYS A 1 206 ? 13.164 4.5 4.473 1 97.12 206 LYS A CA 1
ATOM 1591 C C . LYS A 1 206 ? 11.695 4.57 4.062 1 97.12 206 LYS A C 1
ATOM 1593 O O . LYS A 1 206 ? 11.117 3.572 3.619 1 97.12 206 LYS A O 1
ATOM 1598 N N . PRO A 1 207 ? 11.062 5.785 4.227 1 95.88 207 PRO A N 1
ATOM 1599 C CA . PRO A 1 207 ? 9.664 5.914 3.799 1 95.88 207 PRO A CA 1
ATOM 1600 C C . PRO A 1 207 ? 9.484 5.648 2.305 1 95.88 207 PRO A C 1
ATOM 1602 O O . PRO A 1 207 ? 10.336 6.02 1.499 1 95.88 207 PRO A O 1
ATOM 1605 N N . GLN A 1 208 ? 8.391 5.043 1.995 1 94.25 208 GLN A N 1
ATOM 1606 C CA . GLN A 1 208 ? 8.148 4.602 0.626 1 94.25 208 GLN A CA 1
ATOM 1607 C C . GLN A 1 208 ? 7.066 5.441 -0.043 1 94.25 208 GLN A C 1
ATOM 1609 O O . GLN A 1 208 ? 6.031 5.727 0.562 1 94.25 208 GLN A O 1
ATOM 1614 N N . ASP A 1 209 ? 7.297 5.934 -1.286 1 92.25 209 ASP A N 1
ATOM 1615 C CA . ASP A 1 209 ? 6.352 6.547 -2.213 1 92.25 209 ASP A CA 1
ATOM 1616 C C . ASP A 1 209 ? 5.742 7.816 -1.619 1 92.25 209 ASP A C 1
ATOM 1618 O O . ASP A 1 209 ? 4.535 8.039 -1.731 1 92.25 209 ASP A O 1
ATOM 1622 N N . VAL A 1 210 ? 6.602 8.547 -0.888 1 94.56 210 VAL A N 1
ATOM 1623 C CA . VAL A 1 210 ? 6.199 9.867 -0.41 1 94.56 210 VAL A CA 1
ATOM 1624 C C . VAL A 1 210 ? 6.277 10.875 -1.552 1 94.56 210 VAL A C 1
ATOM 1626 O O . VAL A 1 210 ? 7.289 10.953 -2.252 1 94.56 210 VAL A O 1
ATOM 1629 N N . ARG A 1 211 ? 5.223 11.641 -1.773 1 93.44 211 ARG A N 1
ATOM 1630 C CA . ARG A 1 211 ? 5.195 12.531 -2.926 1 93.44 211 ARG A CA 1
ATOM 1631 C C . ARG A 1 211 ? 5.41 13.984 -2.5 1 93.44 211 ARG A C 1
ATOM 1633 O O . ARG A 1 211 ? 6.02 14.766 -3.23 1 93.44 211 ARG A O 1
ATOM 1640 N N . TYR A 1 212 ? 4.93 14.367 -1.337 1 93.56 212 TYR A N 1
ATOM 1641 C CA . TYR A 1 212 ? 4.996 15.773 -0.935 1 93.56 212 TYR A CA 1
ATOM 1642 C C . TYR A 1 212 ? 5.906 15.945 0.276 1 93.56 212 TYR A C 1
ATOM 1644 O O . TYR A 1 212 ? 5.797 15.203 1.254 1 93.56 212 TYR A O 1
ATOM 1652 N N . PRO A 1 213 ? 6.762 16.859 0.205 1 95.62 213 PRO A N 1
ATOM 1653 C CA . PRO A 1 213 ? 7.719 17.109 1.283 1 95.62 213 PRO A CA 1
ATOM 1654 C C . PRO A 1 213 ? 7.113 17.906 2.438 1 95.62 213 PRO A C 1
ATOM 1656 O O . PRO A 1 213 ? 5.992 18.406 2.326 1 95.62 213 PRO A O 1
ATOM 1659 N N . VAL A 1 214 ? 7.785 17.875 3.527 1 94.56 214 VAL A N 1
ATOM 1660 C CA . VAL A 1 214 ? 7.492 18.766 4.645 1 94.56 214 VAL A CA 1
ATOM 1661 C C . VAL A 1 214 ? 8.141 20.125 4.402 1 94.56 214 VAL A C 1
ATOM 1663 O O . VAL A 1 214 ? 9.336 20.203 4.105 1 94.56 214 VAL A O 1
ATOM 1666 N N . ARG A 1 215 ? 7.367 21.141 4.551 1 93.25 215 ARG A N 1
ATOM 1667 C CA . ARG A 1 215 ? 7.852 22.5 4.277 1 93.25 215 ARG A CA 1
ATOM 1668 C C . ARG A 1 215 ? 8.469 23.125 5.523 1 93.25 215 ARG A C 1
ATOM 1670 O O . ARG A 1 215 ? 7.918 23 6.621 1 93.25 215 ARG A O 1
ATOM 1677 N N . ILE A 1 216 ? 9.617 23.656 5.316 1 95.25 216 ILE A N 1
ATOM 1678 C CA . ILE A 1 216 ? 10.281 24.438 6.367 1 95.25 216 ILE A CA 1
ATOM 1679 C C . ILE A 1 216 ? 10.375 25.891 5.953 1 95.25 216 ILE A C 1
ATOM 1681 O O . ILE A 1 216 ? 11.125 26.25 5.039 1 95.25 216 ILE A O 1
ATOM 1685 N N . ASP A 1 217 ? 9.688 26.719 6.648 1 92.62 217 ASP A N 1
ATOM 1686 C CA . ASP A 1 217 ? 9.727 28.156 6.363 1 92.62 217 ASP A CA 1
ATOM 1687 C C . ASP A 1 217 ? 10.914 28.828 7.047 1 92.62 217 ASP A C 1
ATOM 1689 O O . ASP A 1 217 ? 11.117 28.656 8.25 1 92.62 217 ASP A O 1
ATOM 1693 N N . MET A 1 218 ? 11.656 29.453 6.234 1 94.44 218 MET A N 1
ATOM 1694 C CA . MET A 1 218 ? 12.797 30.188 6.777 1 94.44 218 MET A CA 1
ATOM 1695 C C . MET A 1 218 ? 12.438 31.641 7.051 1 94.44 218 MET A C 1
ATOM 1697 O O . MET A 1 218 ? 11.703 32.25 6.277 1 94.44 218 MET A O 1
ATOM 1701 N N . ALA A 1 219 ? 12.953 32.219 8.109 1 92.19 219 ALA A N 1
ATOM 1702 C CA . ALA A 1 219 ? 12.719 33.594 8.477 1 92.19 219 ALA A CA 1
ATOM 1703 C C . ALA A 1 219 ? 13.664 34.531 7.723 1 92.19 219 ALA A C 1
ATOM 1705 O O . ALA A 1 219 ? 13.445 35.75 7.688 1 92.19 219 ALA A O 1
ATOM 1706 N N . GLU A 1 220 ? 14.664 34 7.082 1 93.56 220 GLU A N 1
ATOM 1707 C CA . GLU A 1 220 ? 15.688 34.781 6.395 1 93.56 220 GLU A CA 1
ATOM 1708 C C . GLU A 1 220 ? 15.688 34.5 4.895 1 93.56 220 GLU A C 1
ATOM 1710 O O . GLU A 1 220 ? 15.141 33.5 4.453 1 93.56 220 GLU A O 1
ATOM 1715 N N . THR A 1 221 ? 16.266 35.5 4.176 1 93.5 221 THR A N 1
ATOM 1716 C CA . THR A 1 221 ? 16.469 35.281 2.748 1 93.5 221 THR A CA 1
ATOM 1717 C C . THR A 1 221 ? 17.688 34.406 2.492 1 93.5 221 THR A C 1
ATOM 1719 O O . THR A 1 221 ? 18.562 34.312 3.348 1 93.5 221 THR A O 1
ATOM 1722 N N . MET A 1 222 ? 17.672 33.781 1.355 1 92 222 MET A N 1
ATOM 1723 C CA . MET A 1 222 ? 18.812 32.938 1.028 1 92 222 MET A CA 1
ATOM 1724 C C . MET A 1 222 ? 20.094 33.781 0.9 1 92 222 MET A C 1
ATOM 1726 O O . MET A 1 222 ? 21.172 33.312 1.245 1 92 222 MET A O 1
ATOM 1730 N N . ASP A 1 223 ? 19.906 34.969 0.464 1 91.62 223 ASP A N 1
ATOM 1731 C CA . ASP A 1 223 ? 21.047 35.875 0.325 1 91.62 223 ASP A CA 1
ATOM 1732 C C . ASP A 1 223 ? 21.688 36.156 1.679 1 91.62 223 ASP A C 1
ATOM 1734 O O . ASP A 1 223 ? 22.922 36.188 1.787 1 91.62 223 ASP A O 1
ATOM 1738 N N . GLN A 1 224 ? 20.875 36.344 2.654 1 92.94 224 GLN A N 1
ATOM 1739 C CA . GLN A 1 224 ? 21.375 36.594 4.008 1 92.94 224 GLN A CA 1
ATOM 1740 C C . GLN A 1 224 ? 22.141 35.375 4.523 1 92.94 224 GLN A C 1
ATOM 1742 O O . GLN A 1 224 ? 23.203 35.5 5.133 1 92.94 224 GLN A O 1
ATOM 1747 N N . VAL A 1 225 ? 21.625 34.25 4.234 1 93.5 225 VAL A N 1
ATOM 1748 C CA . VAL A 1 225 ? 22.25 33 4.676 1 93.5 225 VAL A CA 1
ATOM 1749 C C . VAL A 1 225 ? 23.609 32.844 3.992 1 93.5 225 VAL A C 1
ATOM 1751 O O . VAL A 1 225 ? 24.594 32.469 4.641 1 93.5 225 VAL A O 1
ATOM 1754 N N . LEU A 1 226 ? 23.641 33.062 2.705 1 92.38 226 LEU A N 1
ATOM 1755 C CA . LEU A 1 226 ? 24.859 32.906 1.926 1 92.38 226 LEU A CA 1
ATOM 1756 C C . LEU A 1 226 ? 25.922 33.906 2.34 1 92.38 226 LEU A C 1
ATOM 1758 O O . LEU A 1 226 ? 27.109 33.594 2.373 1 92.38 226 LEU A O 1
ATOM 1762 N N . ARG A 1 227 ? 25.562 35.094 2.621 1 91.25 227 ARG A N 1
ATOM 1763 C CA . ARG A 1 227 ? 26.484 36.094 3.09 1 91.25 227 ARG A CA 1
ATOM 1764 C C . ARG A 1 227 ? 27.094 35.719 4.438 1 91.25 227 ARG A C 1
ATOM 1766 O O . ARG A 1 227 ? 28.281 35.938 4.68 1 91.25 227 ARG A O 1
ATOM 1773 N N . GLY A 1 228 ? 26.219 35.188 5.211 1 90.56 228 GLY A N 1
ATOM 1774 C CA . GLY A 1 228 ? 26.672 34.75 6.52 1 90.56 228 GLY A CA 1
ATOM 1775 C C . GLY A 1 228 ? 27.641 33.594 6.461 1 90.56 228 GLY A C 1
ATOM 1776 O O . GLY A 1 228 ? 28.469 33.406 7.348 1 90.56 228 GLY A O 1
ATOM 1777 N N . ALA A 1 229 ? 27.547 32.75 5.449 1 90.5 229 ALA A N 1
ATOM 1778 C CA . ALA A 1 229 ? 28.375 31.547 5.309 1 90.5 229 ALA A CA 1
ATOM 1779 C C . ALA A 1 229 ? 29.797 31.906 4.887 1 90.5 229 ALA A C 1
ATOM 1781 O O . ALA A 1 229 ? 30.734 31.125 5.098 1 90.5 229 ALA A O 1
ATOM 1782 N N . GLY A 1 230 ? 30.031 33.094 4.246 1 88.69 230 GLY A N 1
ATOM 1783 C CA . GLY A 1 230 ? 31.375 33.5 3.889 1 88.69 230 GLY A CA 1
ATOM 1784 C C . GLY A 1 230 ? 31.703 33.25 2.432 1 88.69 230 GLY A C 1
ATOM 1785 O O . GLY A 1 230 ? 30.812 33.031 1.615 1 88.69 230 GLY A O 1
ATOM 1786 N N . PRO A 1 231 ? 33 33.219 2.131 1 86.12 231 PRO A N 1
ATOM 1787 C CA . PRO A 1 231 ? 33.438 33.156 0.739 1 86.12 231 PRO A CA 1
ATOM 1788 C C . PRO A 1 231 ? 33.188 31.781 0.115 1 86.12 231 PRO A C 1
ATOM 1790 O O . PRO A 1 231 ? 33.031 31.672 -1.104 1 86.12 231 PRO A O 1
ATOM 1793 N N . VAL A 1 232 ? 33.062 30.812 0.917 1 85.06 232 VAL A N 1
ATOM 1794 C CA . VAL A 1 232 ? 32.812 29.469 0.422 1 85.06 232 VAL A CA 1
ATOM 1795 C C . VAL A 1 232 ? 31.469 29.406 -0.283 1 85.06 232 VAL A C 1
ATOM 1797 O O . VAL A 1 232 ? 31.281 28.625 -1.218 1 85.06 232 VAL A O 1
ATOM 1800 N N . ALA A 1 233 ? 30.594 30.297 0.069 1 86.5 233 ALA A N 1
ATOM 1801 C CA . ALA A 1 233 ? 29.219 30.281 -0.452 1 86.5 233 ALA A CA 1
ATOM 1802 C C . ALA A 1 233 ? 29.047 31.328 -1.557 1 86.5 233 ALA A C 1
ATOM 1804 O O . ALA A 1 233 ? 27.953 31.5 -2.078 1 86.5 233 ALA A O 1
ATOM 1805 N N . ALA A 1 234 ? 30.094 32.031 -1.904 1 85.62 234 ALA A N 1
ATOM 1806 C CA . ALA A 1 234 ? 30.016 33.156 -2.852 1 85.62 234 ALA A CA 1
ATOM 1807 C C . ALA A 1 234 ? 29.938 32.625 -4.289 1 85.62 234 ALA A C 1
ATOM 1809 O O . ALA A 1 234 ? 29.406 33.312 -5.168 1 85.62 234 ALA A O 1
ATOM 1810 N N . ARG A 1 235 ? 30.375 31.453 -4.512 1 86.31 235 ARG A N 1
ATOM 1811 C CA . ARG A 1 235 ? 30.344 30.906 -5.863 1 86.31 235 ARG A CA 1
ATOM 1812 C C . ARG A 1 235 ? 28.922 30.531 -6.262 1 86.31 235 ARG A C 1
ATOM 1814 O O . ARG A 1 235 ? 28.141 30.094 -5.426 1 86.31 235 ARG A O 1
ATOM 1821 N N . PRO A 1 236 ? 28.703 30.734 -7.531 1 88.94 236 PRO A N 1
ATOM 1822 C CA . PRO A 1 236 ? 27.375 30.312 -7.992 1 88.94 236 PRO A CA 1
ATOM 1823 C C . PRO A 1 236 ? 27.141 28.812 -7.809 1 88.94 236 PRO A C 1
ATOM 1825 O O . PRO A 1 236 ? 28.062 28.016 -8.008 1 88.94 236 PRO A O 1
ATOM 1828 N N . TYR A 1 237 ? 25.938 28.469 -7.422 1 89.56 237 TYR A N 1
ATOM 1829 C CA . TYR A 1 237 ? 25.656 27.062 -7.152 1 89.56 237 TYR A CA 1
ATOM 1830 C C . TYR A 1 237 ? 25.375 26.312 -8.445 1 89.56 237 TYR A C 1
ATOM 1832 O O . TYR A 1 237 ? 24.922 26.906 -9.43 1 89.56 237 TYR A O 1
ATOM 1840 N N . ARG A 1 238 ? 25.609 25 -8.453 1 89.5 238 ARG A N 1
ATOM 1841 C CA . ARG A 1 238 ? 25.344 24.125 -9.594 1 89.5 238 ARG A CA 1
ATOM 1842 C C . ARG A 1 238 ? 24.016 23.406 -9.445 1 89.5 238 ARG A C 1
ATOM 1844 O O . ARG A 1 238 ? 23.266 23.266 -10.414 1 89.5 238 ARG A O 1
ATOM 1851 N N . GLN A 1 239 ? 23.766 22.891 -8.273 1 92.81 239 GLN A N 1
ATOM 1852 C CA . GLN A 1 239 ? 22.547 22.109 -8.031 1 92.81 239 GLN A CA 1
ATOM 1853 C C . GLN A 1 239 ? 21.562 22.891 -7.168 1 92.81 239 GLN A C 1
ATOM 1855 O O . GLN A 1 239 ? 20.406 23.094 -7.562 1 92.81 239 GLN A O 1
ATOM 1860 N N . THR A 1 240 ? 21.969 23.297 -5.965 1 93.94 240 THR A N 1
ATOM 1861 C CA . THR A 1 240 ? 21.156 24.047 -5.016 1 93.94 240 THR A CA 1
ATOM 1862 C C . THR A 1 240 ? 21.969 25.172 -4.398 1 93.94 240 THR A C 1
ATOM 1864 O O . THR A 1 240 ? 23.203 25.172 -4.457 1 93.94 240 THR A O 1
ATOM 1867 N N . PRO A 1 241 ? 21.344 26.141 -3.764 1 93.44 241 PRO A N 1
ATOM 1868 C CA . PRO A 1 241 ? 22.062 27.25 -3.131 1 93.44 241 PRO A CA 1
ATOM 1869 C C . PRO A 1 241 ? 22.969 26.797 -1.991 1 93.44 241 PRO A C 1
ATOM 1871 O O . PRO A 1 241 ? 23.828 27.547 -1.54 1 93.44 241 PRO A O 1
ATOM 1874 N N . LEU A 1 242 ? 22.859 25.578 -1.578 1 94.88 242 LEU A N 1
ATOM 1875 C CA . LEU A 1 242 ? 23.656 25.062 -0.471 1 94.88 242 LEU A CA 1
ATOM 1876 C C . LEU A 1 242 ? 24.688 24.047 -0.961 1 94.88 242 LEU A C 1
ATOM 1878 O O . LEU A 1 242 ? 25.078 23.156 -0.215 1 94.88 242 LEU A O 1
ATOM 1882 N N . ASP A 1 243 ? 25.109 24.203 -2.129 1 94.19 243 ASP A N 1
ATOM 1883 C CA . ASP A 1 243 ? 26.078 23.297 -2.74 1 94.19 243 ASP A CA 1
ATOM 1884 C C . ASP A 1 243 ? 27.375 23.266 -1.935 1 94.19 243 ASP A C 1
ATOM 1886 O O . ASP A 1 243 ? 28.062 22.25 -1.917 1 94.19 243 ASP A O 1
ATOM 1890 N N . PHE A 1 244 ? 27.672 24.344 -1.261 1 91.06 244 PHE A N 1
ATOM 1891 C CA . PHE A 1 244 ? 28.922 24.422 -0.51 1 91.06 244 PHE A CA 1
ATOM 1892 C C . PHE A 1 244 ? 28.875 23.5 0.704 1 91.06 244 PHE A C 1
ATOM 1894 O O . PHE A 1 244 ? 29.922 23.141 1.251 1 91.06 244 PHE A O 1
ATOM 1901 N N . VAL A 1 245 ? 27.703 23.141 1.174 1 93.62 245 VAL A N 1
ATOM 1902 C CA . VAL A 1 245 ? 27.547 22.172 2.256 1 93.62 245 VAL A CA 1
ATOM 1903 C C . VAL A 1 245 ? 27.562 20.75 1.692 1 93.62 245 VAL A C 1
ATOM 1905 O O . VAL A 1 245 ? 28.328 19.906 2.15 1 93.62 245 VAL A O 1
ATOM 1908 N N . ASP A 1 246 ? 26.75 20.438 0.724 1 93.25 246 ASP A N 1
ATOM 1909 C CA . ASP A 1 246 ? 26.625 19.172 -0.004 1 93.25 246 ASP A CA 1
ATOM 1910 C C . ASP A 1 246 ? 26.078 19.406 -1.412 1 93.25 246 ASP A C 1
ATOM 1912 O O . ASP A 1 246 ? 24.953 19.875 -1.578 1 93.25 246 ASP A O 1
ATOM 1916 N N . ASP A 1 247 ? 26.812 19.109 -2.391 1 91.56 247 ASP A N 1
ATOM 1917 C CA . ASP A 1 247 ? 26.406 19.391 -3.764 1 91.56 247 ASP A CA 1
ATOM 1918 C C . ASP A 1 247 ? 25.734 18.172 -4.395 1 91.56 247 ASP A C 1
ATOM 1920 O O . ASP A 1 247 ? 25.578 18.109 -5.617 1 91.56 247 ASP A O 1
ATOM 1924 N N . LEU A 1 248 ? 25.422 17.109 -3.652 1 91.44 248 LEU A N 1
ATOM 1925 C CA . LEU A 1 248 ? 24.656 15.93 -4.051 1 91.44 248 LEU A CA 1
ATOM 1926 C C . LEU A 1 248 ? 25.484 15.023 -4.957 1 91.44 248 LEU A C 1
ATOM 1928 O O . LEU A 1 248 ? 24.953 14.086 -5.555 1 91.44 248 LEU A O 1
ATOM 1932 N N . THR A 1 249 ? 26.766 15.344 -5.066 1 88.62 249 THR A N 1
ATOM 1933 C CA . THR A 1 249 ? 27.688 14.508 -5.816 1 88.62 249 THR A CA 1
ATOM 1934 C C . THR A 1 249 ? 28.547 13.664 -4.867 1 88.62 249 THR A C 1
ATOM 1936 O O . THR A 1 249 ? 28.625 13.961 -3.674 1 88.62 249 THR A O 1
ATOM 1939 N N . PRO A 1 250 ? 29.109 12.625 -5.344 1 88.31 250 PRO A N 1
ATOM 1940 C CA . PRO A 1 250 ? 29.047 12.07 -6.699 1 88.31 250 PRO A CA 1
ATOM 1941 C C . PRO A 1 250 ? 27.766 11.281 -6.961 1 88.31 250 PRO A C 1
ATOM 1943 O O . PRO A 1 250 ? 27.219 10.656 -6.047 1 88.31 250 PRO A O 1
ATOM 1946 N N . SER A 1 251 ? 27.234 11.32 -8.172 1 89.88 251 SER A N 1
ATOM 1947 C CA . SER A 1 251 ? 26.047 10.586 -8.586 1 89.88 251 SER A CA 1
ATOM 1948 C C . SER A 1 251 ? 26.141 10.141 -10.039 1 89.88 251 SER A C 1
ATOM 1950 O O . SER A 1 251 ? 26.938 10.695 -10.805 1 89.88 251 SER A O 1
ATOM 1952 N N . TRP A 1 252 ? 25.484 9.086 -10.32 1 88.5 252 TRP A N 1
ATOM 1953 C CA . TRP A 1 252 ? 25.453 8.617 -11.703 1 88.5 252 TRP A CA 1
ATOM 1954 C C . TRP A 1 252 ? 24.859 9.68 -12.625 1 88.5 252 TRP A C 1
ATOM 1956 O O . TRP A 1 252 ? 25.438 9.992 -13.672 1 88.5 252 TRP A O 1
ATOM 1966 N N . ALA A 1 253 ? 23.812 10.336 -12.234 1 86.94 253 ALA A N 1
ATOM 1967 C CA . ALA A 1 253 ? 23.078 11.273 -13.07 1 86.94 253 ALA A CA 1
ATOM 1968 C C . ALA A 1 253 ? 23.828 12.594 -13.211 1 86.94 253 ALA A C 1
ATOM 1970 O O . ALA A 1 253 ? 23.844 13.203 -14.281 1 86.94 253 ALA A O 1
ATOM 1971 N N . LEU A 1 254 ? 24.484 12.992 -12.117 1 87.31 254 LEU A N 1
ATOM 1972 C CA . LEU A 1 254 ? 25.062 14.336 -12.094 1 87.31 254 LEU A CA 1
ATOM 1973 C C . LEU A 1 254 ? 26.516 14.312 -12.531 1 87.31 254 LEU A C 1
ATOM 1975 O O . LEU A 1 254 ? 27.062 15.328 -12.969 1 87.31 254 LEU A O 1
ATOM 1979 N N . ASN A 1 255 ? 27.172 13.109 -12.406 1 87.06 255 ASN A N 1
ATOM 1980 C CA . ASN A 1 255 ? 28.594 13.047 -12.719 1 87.06 255 ASN A CA 1
ATOM 1981 C C . ASN A 1 255 ? 28.875 12.125 -13.906 1 87.06 255 ASN A C 1
ATOM 1983 O O . ASN A 1 255 ? 29.391 12.562 -14.93 1 87.06 255 ASN A O 1
ATOM 1987 N N . ILE A 1 256 ? 28.453 10.961 -13.805 1 84.38 256 ILE A N 1
ATOM 1988 C CA . ILE A 1 256 ? 28.859 9.93 -14.742 1 84.38 256 ILE A CA 1
ATOM 1989 C C . ILE A 1 256 ? 28.172 10.156 -16.094 1 84.38 256 ILE A C 1
ATOM 1991 O O . ILE A 1 256 ? 28.828 10.117 -17.141 1 84.38 256 ILE A O 1
ATOM 1995 N N . GLN A 1 257 ? 26.906 10.422 -16.078 1 87.12 257 GLN A N 1
ATOM 1996 C CA . GLN A 1 257 ? 26.172 10.586 -17.328 1 87.12 257 GLN A CA 1
ATOM 1997 C C . GLN A 1 257 ? 26.688 11.789 -18.109 1 87.12 257 GLN A C 1
ATOM 1999 O O . GLN A 1 257 ? 26.922 11.695 -19.312 1 87.12 257 GLN A O 1
ATOM 2004 N N . PRO A 1 258 ? 26.875 12.891 -17.438 1 84.62 258 PRO A N 1
ATOM 2005 C CA . PRO A 1 258 ? 27.469 14.008 -18.172 1 84.62 258 PRO A CA 1
ATOM 2006 C C . PRO A 1 258 ? 28.875 13.703 -18.672 1 84.62 258 PRO A C 1
ATOM 2008 O O . PRO A 1 258 ? 29.281 14.164 -19.75 1 84.62 258 PRO A O 1
ATOM 2011 N N . PHE A 1 259 ? 29.594 12.922 -17.922 1 83.31 259 PHE A N 1
ATOM 2012 C CA . PHE A 1 259 ? 30.969 12.539 -18.297 1 83.31 259 PHE A CA 1
ATOM 2013 C C . PHE A 1 259 ? 30.969 11.742 -19.594 1 83.31 259 PHE A C 1
ATOM 2015 O O . PHE A 1 259 ? 31.828 11.945 -20.438 1 83.31 259 PHE A O 1
ATOM 2022 N N . ILE A 1 260 ? 30.016 10.867 -19.719 1 84.31 260 ILE A N 1
ATOM 2023 C CA . ILE A 1 260 ? 29.984 10.047 -20.922 1 84.31 260 ILE A CA 1
ATOM 2024 C C . ILE A 1 260 ? 29.141 10.742 -21.984 1 84.31 260 ILE A C 1
ATOM 2026 O O . ILE A 1 260 ? 28.688 10.109 -22.953 1 84.31 260 ILE A O 1
ATOM 2030 N N . LYS A 1 261 ? 28.656 11.992 -21.766 1 86.06 261 LYS A N 1
ATOM 2031 C CA . LYS A 1 261 ? 28 12.883 -22.719 1 86.06 261 LYS A CA 1
ATOM 2032 C C . LYS A 1 261 ? 26.562 12.445 -22.984 1 86.06 261 LYS A C 1
ATOM 2034 O O . LYS A 1 261 ? 26.078 12.508 -24.125 1 86.06 261 LYS A O 1
ATOM 2039 N N . LEU A 1 262 ? 25.938 11.922 -21.969 1 85.38 262 LEU A N 1
ATOM 2040 C CA . LEU A 1 262 ? 24.531 11.555 -22 1 85.38 262 LEU A CA 1
ATOM 2041 C C . LEU A 1 262 ? 23.781 12.133 -20.812 1 85.38 262 LEU A C 1
ATOM 2043 O O . LEU A 1 262 ? 23.234 11.383 -20 1 85.38 262 LEU A O 1
ATOM 2047 N N . PRO A 1 263 ? 23.781 13.414 -20.859 1 81 263 PRO A N 1
ATOM 2048 C CA . PRO A 1 263 ? 23.109 14.016 -19.703 1 81 263 PRO A CA 1
ATOM 2049 C C . PRO A 1 263 ? 21.594 13.852 -19.75 1 81 263 PRO A C 1
ATOM 2051 O O . PRO A 1 263 ? 20.984 13.938 -20.828 1 81 263 PRO A O 1
ATOM 2054 N N . VAL A 1 264 ? 21.062 13.414 -18.609 1 80 264 VAL A N 1
ATOM 2055 C CA . VAL A 1 264 ? 19.625 13.266 -18.484 1 80 264 VAL A CA 1
ATOM 2056 C C . VAL A 1 264 ? 19.078 14.305 -17.5 1 80 264 VAL A C 1
ATOM 2058 O O . VAL A 1 264 ? 19.734 14.641 -16.516 1 80 264 VAL A O 1
ATOM 2061 N N . GLY A 1 265 ? 17.969 14.93 -17.797 1 78.69 265 GLY A N 1
ATOM 2062 C CA . GLY A 1 265 ? 17.344 15.906 -16.906 1 78.69 265 GLY A CA 1
ATOM 2063 C C . GLY A 1 265 ? 17.109 15.359 -15.5 1 78.69 265 GLY A C 1
ATOM 2064 O O . GLY A 1 265 ? 17.453 14.219 -15.203 1 78.69 265 GLY A O 1
ATOM 2065 N N . PRO A 1 266 ? 16.797 16.234 -14.617 1 79.62 266 PRO A N 1
ATOM 2066 C CA . PRO A 1 266 ? 16.281 17.594 -14.836 1 79.62 266 PRO A CA 1
ATOM 2067 C C . PRO A 1 266 ? 17.406 18.625 -15.008 1 79.62 266 PRO A C 1
ATOM 2069 O O . PRO A 1 266 ? 18.438 18.531 -14.336 1 79.62 266 PRO A O 1
ATOM 2072 N N . PHE A 1 267 ? 17.062 19.656 -15.852 1 85.38 267 PHE A N 1
ATOM 2073 C CA . PHE A 1 267 ? 18.031 20.703 -16.125 1 85.38 267 PHE A CA 1
ATOM 2074 C C . PHE A 1 267 ? 17.688 21.984 -15.375 1 85.38 267 PHE A C 1
ATOM 2076 O O . PHE A 1 267 ? 18.5 22.906 -15.297 1 85.38 267 PHE A O 1
ATOM 2083 N N . GLU A 1 268 ? 16.5 21.938 -14.766 1 87.88 268 GLU A N 1
ATOM 2084 C CA . GLU A 1 268 ? 16.047 23.062 -13.953 1 87.88 268 GLU A CA 1
ATOM 2085 C C . GLU A 1 268 ? 16.891 23.188 -12.672 1 87.88 268 GLU A C 1
ATOM 2087 O O . GLU A 1 268 ? 17.328 22.188 -12.117 1 87.88 268 GLU A O 1
ATOM 2092 N N . ARG A 1 269 ? 17.156 24.516 -12.289 1 89.75 269 ARG A N 1
ATOM 2093 C CA . ARG A 1 269 ? 17.859 24.812 -11.047 1 89.75 269 ARG A CA 1
ATOM 2094 C C . ARG A 1 269 ? 17.109 25.859 -10.227 1 89.75 269 ARG A C 1
ATOM 2096 O O . ARG A 1 269 ? 16.516 26.781 -10.789 1 89.75 269 ARG A O 1
ATOM 2103 N N . PRO A 1 270 ? 17.125 25.797 -8.938 1 92.12 270 PRO A N 1
ATOM 2104 C CA . PRO A 1 270 ? 17.672 24.672 -8.156 1 92.12 270 PRO A CA 1
ATOM 2105 C C . PRO A 1 270 ? 17.016 23.344 -8.508 1 92.12 270 PRO A C 1
ATOM 2107 O O . PRO A 1 270 ? 15.875 23.312 -8.977 1 92.12 270 PRO A O 1
ATOM 2110 N N . LEU A 1 271 ? 17.781 22.266 -8.297 1 93.25 271 LEU A N 1
ATOM 2111 C CA . LEU A 1 271 ? 17.297 20.938 -8.633 1 93.25 271 LEU A CA 1
ATOM 2112 C C . LEU A 1 271 ? 15.922 20.688 -8.016 1 93.25 271 LEU A C 1
ATOM 2114 O O . LEU A 1 271 ? 15.734 20.875 -6.812 1 93.25 271 LEU A O 1
ATOM 2118 N N . PRO A 1 272 ? 14.961 20.312 -8.852 1 93.5 272 PRO A N 1
ATOM 2119 C CA . PRO A 1 272 ? 13.594 20.141 -8.344 1 93.5 272 PRO A CA 1
ATOM 2120 C C . PRO A 1 272 ? 13.445 18.891 -7.48 1 93.5 272 PRO A C 1
ATOM 2122 O O . PRO A 1 272 ? 12.477 18.766 -6.723 1 93.5 272 PRO A O 1
ATOM 2125 N N . ARG A 1 273 ? 14.336 17.938 -7.625 1 95.25 273 ARG A N 1
ATOM 2126 C CA . ARG A 1 273 ? 14.328 16.719 -6.816 1 95.25 273 ARG A CA 1
ATOM 2127 C C . ARG A 1 273 ? 15.742 16.188 -6.617 1 95.25 273 ARG A C 1
ATOM 2129 O O . ARG A 1 273 ? 16.625 16.438 -7.434 1 95.25 273 ARG A O 1
ATOM 2136 N N . ILE A 1 274 ? 15.938 15.477 -5.531 1 95.38 274 ILE A N 1
ATOM 2137 C CA . ILE A 1 274 ? 17.188 14.758 -5.309 1 95.38 274 ILE A CA 1
ATOM 2138 C C . ILE A 1 274 ? 17.141 13.414 -6.023 1 95.38 274 ILE A C 1
ATOM 2140 O O . ILE A 1 274 ? 16.219 12.617 -5.805 1 95.38 274 ILE A O 1
ATOM 2144 N N . GLY A 1 275 ? 18.047 13.133 -6.828 1 93.5 275 GLY A N 1
ATOM 2145 C CA . GLY A 1 275 ? 18.062 11.914 -7.625 1 93.5 275 GLY A CA 1
ATOM 2146 C C . GLY A 1 275 ? 18.25 10.664 -6.793 1 93.5 275 GLY A C 1
ATOM 2147 O O . GLY A 1 275 ? 18.625 10.742 -5.617 1 93.5 275 GLY A O 1
ATOM 2148 N N . ASP A 1 276 ? 18.078 9.5 -7.441 1 93.88 276 ASP A N 1
ATOM 2149 C CA . ASP A 1 276 ? 18.156 8.211 -6.758 1 93.88 276 ASP A CA 1
ATOM 2150 C C . ASP A 1 276 ? 19.531 7.562 -6.957 1 93.88 276 ASP A C 1
ATOM 2152 O O . ASP A 1 276 ? 19.812 6.512 -6.375 1 93.88 276 ASP A O 1
ATOM 2156 N N . SER A 1 277 ? 20.422 8.234 -7.723 1 90.69 277 SER A N 1
ATOM 2157 C CA . SER A 1 277 ? 21.609 7.527 -8.219 1 90.69 277 SER A CA 1
ATOM 2158 C C . SER A 1 277 ? 22.875 8.016 -7.531 1 90.69 277 SER A C 1
ATOM 2160 O O . SER A 1 277 ? 23.953 8.008 -8.133 1 90.69 277 SER A O 1
ATOM 2162 N N . ARG A 1 278 ? 22.734 8.562 -6.355 1 91.62 278 ARG A N 1
ATOM 2163 C CA . ARG A 1 278 ? 23.922 8.992 -5.629 1 91.62 278 ARG A CA 1
ATOM 2164 C C . ARG A 1 278 ? 24.844 7.816 -5.316 1 91.62 278 ARG A C 1
ATOM 2166 O O . ARG A 1 278 ? 24.375 6.742 -4.93 1 91.62 278 ARG A O 1
ATOM 2173 N N . LEU A 1 279 ? 26.125 8.008 -5.527 1 87.38 279 LEU A N 1
ATOM 2174 C CA . LEU A 1 279 ? 27.078 6.949 -5.25 1 87.38 279 LEU A CA 1
ATOM 2175 C C . LEU A 1 279 ? 27.375 6.852 -3.758 1 87.38 279 LEU A C 1
ATOM 2177 O O . LEU A 1 279 ? 27.5 7.875 -3.08 1 87.38 279 LEU A O 1
ATOM 2181 N N . PRO A 1 280 ? 27.484 5.695 -3.266 1 85.19 280 PRO A N 1
ATOM 2182 C CA . PRO A 1 280 ? 27.578 5.496 -1.818 1 85.19 280 PRO A CA 1
ATOM 2183 C C . PRO A 1 280 ? 28.969 5.832 -1.268 1 85.19 280 PRO A C 1
ATOM 2185 O O . PRO A 1 280 ? 29.969 5.691 -1.976 1 85.19 280 PRO A O 1
ATOM 2188 N N . TRP A 1 281 ? 28.891 6.363 -0.168 1 83.5 281 TRP A N 1
ATOM 2189 C CA . TRP A 1 281 ? 30.078 6.453 0.685 1 83.5 281 TRP A CA 1
ATOM 2190 C C . TRP A 1 281 ? 29.953 5.508 1.876 1 83.5 281 TRP A C 1
ATOM 2192 O O . TRP A 1 281 ? 29.109 5.699 2.748 1 83.5 281 TRP A O 1
ATOM 2202 N N . LEU A 1 282 ? 30.844 4.453 1.865 1 88.75 282 LEU A N 1
ATOM 2203 C CA . LEU A 1 282 ? 30.719 3.41 2.879 1 88.75 282 LEU A CA 1
ATOM 2204 C C . LEU A 1 282 ? 31.984 3.326 3.727 1 88.75 282 LEU A C 1
ATOM 2206 O O . LEU A 1 282 ? 33.094 3.482 3.211 1 88.75 282 LEU A O 1
ATOM 2210 N N . GLU A 1 283 ? 31.766 3.074 4.965 1 87.12 283 GLU A N 1
ATOM 2211 C CA . GLU A 1 283 ? 32.875 2.758 5.852 1 87.12 283 GLU A CA 1
ATOM 2212 C C . GLU A 1 283 ? 33.375 1.331 5.625 1 87.12 283 GLU A C 1
ATOM 2214 O O . GLU A 1 283 ? 32.781 0.57 4.871 1 87.12 283 GLU A O 1
ATOM 2219 N N . THR A 1 284 ? 34.438 1.005 6.219 1 86.06 284 THR A N 1
ATOM 2220 C CA . THR A 1 284 ? 35.094 -0.267 5.984 1 86.06 284 THR A CA 1
ATOM 2221 C C . THR A 1 284 ? 34.156 -1.437 6.305 1 86.06 284 THR A C 1
ATOM 2223 O O . THR A 1 284 ? 34.031 -2.359 5.5 1 86.06 284 THR A O 1
ATOM 2226 N N . LEU A 1 285 ? 33.562 -1.369 7.43 1 89.94 285 LEU A N 1
ATOM 2227 C CA . LEU A 1 285 ? 32.688 -2.473 7.84 1 89.94 285 LEU A CA 1
ATOM 2228 C C . LEU A 1 285 ? 31.484 -2.596 6.914 1 89.94 285 LEU A C 1
ATOM 2230 O O . LEU A 1 285 ? 31.078 -3.705 6.574 1 89.94 285 LEU A O 1
ATOM 2234 N N . GLU A 1 286 ? 30.953 -1.479 6.574 1 92.12 286 GLU A N 1
ATOM 2235 C CA . GLU A 1 286 ? 29.812 -1.485 5.652 1 92.12 286 GLU A CA 1
ATOM 2236 C C . GLU A 1 286 ? 30.219 -2.023 4.285 1 92.12 286 GLU A C 1
ATOM 2238 O O . GLU A 1 286 ? 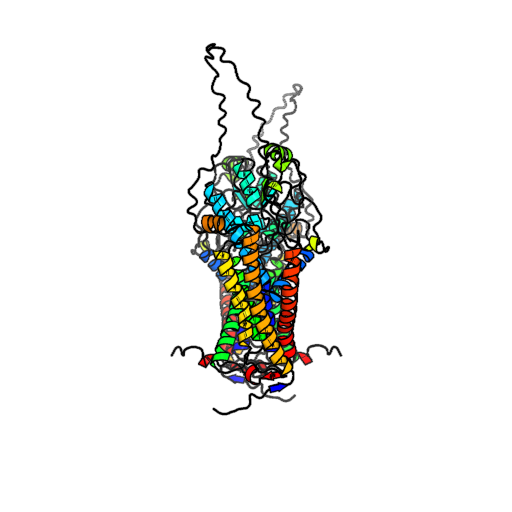29.453 -2.74 3.643 1 92.12 286 GLU A O 1
ATOM 2243 N N . SER A 1 287 ? 31.391 -1.636 3.885 1 91.69 287 SER A N 1
ATOM 2244 C CA . SER A 1 287 ? 31.922 -2.137 2.617 1 91.69 287 SER A CA 1
ATOM 2245 C C . SER A 1 287 ? 32.094 -3.65 2.654 1 91.69 287 SER A C 1
ATOM 2247 O O . SER A 1 287 ? 31.844 -4.336 1.661 1 91.69 287 SER A O 1
ATOM 2249 N N . LEU A 1 288 ? 32.562 -4.109 3.764 1 92.81 288 LEU A N 1
ATOM 2250 C CA . LEU A 1 288 ? 32.719 -5.551 3.92 1 92.81 288 LEU A CA 1
ATOM 2251 C C . LEU A 1 288 ? 31.391 -6.277 3.83 1 92.81 288 LEU A C 1
ATOM 2253 O O . LEU A 1 288 ? 31.281 -7.301 3.152 1 92.81 288 LEU A O 1
ATOM 2257 N N . TYR A 1 289 ? 30.391 -5.773 4.547 1 95.12 289 TYR A N 1
ATOM 2258 C CA . TYR A 1 289 ? 29.062 -6.379 4.48 1 95.12 289 TYR A CA 1
ATOM 2259 C C . TYR A 1 289 ? 28.531 -6.379 3.053 1 95.12 289 TYR A C 1
ATOM 2261 O O . TYR A 1 289 ? 27.938 -7.359 2.607 1 95.12 289 TYR A O 1
ATOM 2269 N N . LEU A 1 290 ? 28.719 -5.27 2.402 1 96.06 290 LEU A N 1
ATOM 2270 C CA . LEU A 1 290 ? 28.25 -5.16 1.026 1 96.06 290 LEU A CA 1
ATOM 2271 C C . LEU A 1 290 ? 29 -6.113 0.113 1 96.06 290 LEU A C 1
ATOM 2273 O O . LEU A 1 290 ? 28.422 -6.707 -0.798 1 96.06 290 LEU A O 1
ATOM 2277 N N . CYS A 1 291 ? 30.312 -6.215 0.343 1 95.31 291 CYS A N 1
ATOM 2278 C CA . CYS A 1 291 ? 31.141 -7.164 -0.408 1 95.31 291 CYS A CA 1
ATOM 2279 C C . CYS A 1 291 ? 30.609 -8.586 -0.249 1 95.31 291 CYS A C 1
ATOM 2281 O O . CYS A 1 291 ? 30.391 -9.281 -1.239 1 95.31 291 CYS A O 1
ATOM 2283 N N . ILE A 1 292 ? 30.328 -8.953 0.938 1 97.06 292 ILE A N 1
ATOM 2284 C CA . ILE A 1 292 ? 29.828 -10.289 1.221 1 97.06 292 ILE A CA 1
ATOM 2285 C C . ILE A 1 292 ? 28.469 -10.484 0.553 1 97.06 292 ILE A C 1
ATOM 2287 O O . ILE A 1 292 ? 28.219 -11.508 -0.082 1 97.06 292 ILE A O 1
ATOM 2291 N N . ALA A 1 293 ? 27.625 -9.516 0.681 1 97.5 293 ALA A N 1
ATOM 2292 C CA . ALA A 1 293 ? 26.281 -9.602 0.121 1 97.5 293 ALA A CA 1
ATOM 2293 C C . ALA A 1 293 ? 26.328 -9.758 -1.396 1 97.5 293 ALA A C 1
ATOM 2295 O O . ALA A 1 293 ? 25.625 -10.602 -1.961 1 97.5 293 ALA A O 1
ATOM 2296 N N . THR A 1 294 ? 27.125 -8.953 -2.055 1 97 294 THR A N 1
ATOM 2297 C CA . THR A 1 294 ? 27.188 -9.008 -3.51 1 97 294 THR A CA 1
ATOM 2298 C C . THR A 1 294 ? 27.828 -10.312 -3.969 1 97 294 THR A C 1
ATOM 2300 O O . THR A 1 294 ? 27.469 -10.852 -5.016 1 97 294 THR A O 1
ATOM 2303 N N . MET A 1 295 ? 28.781 -10.812 -3.182 1 97.12 295 MET A N 1
ATOM 2304 C CA . MET A 1 295 ? 29.406 -12.094 -3.502 1 97.12 295 MET A CA 1
ATOM 2305 C C . MET A 1 295 ? 28.406 -13.234 -3.361 1 97.12 295 MET A C 1
ATOM 2307 O O . MET A 1 295 ? 28.438 -14.195 -4.137 1 97.12 295 MET A O 1
ATOM 2311 N N . ILE A 1 296 ? 27.562 -13.141 -2.385 1 96.94 296 ILE A N 1
ATOM 2312 C CA . ILE A 1 296 ? 26.516 -14.141 -2.211 1 96.94 296 ILE A CA 1
ATOM 2313 C C . ILE A 1 296 ? 25.625 -14.172 -3.445 1 96.94 296 ILE A C 1
ATOM 2315 O O . ILE A 1 296 ? 25.344 -15.234 -3.992 1 96.94 296 ILE A O 1
ATOM 2319 N N . TYR A 1 297 ? 25.219 -13.039 -3.924 1 96.62 297 TYR A N 1
ATOM 2320 C CA . TYR A 1 297 ? 24.391 -12.961 -5.129 1 96.62 297 TYR A CA 1
ATOM 2321 C C . TYR A 1 297 ? 25.109 -13.586 -6.316 1 96.62 297 TYR A C 1
ATOM 2323 O O . TYR A 1 297 ? 24.547 -14.422 -7.027 1 96.62 297 TYR A O 1
ATOM 2331 N N . ALA A 1 298 ? 26.344 -13.18 -6.465 1 96.25 298 ALA A N 1
ATOM 2332 C CA . ALA A 1 298 ? 27.109 -13.664 -7.613 1 96.25 298 ALA A CA 1
ATOM 2333 C C . ALA A 1 298 ? 27.297 -15.18 -7.547 1 96.25 298 ALA A C 1
ATOM 2335 O O . ALA A 1 298 ? 27.25 -15.859 -8.578 1 96.25 298 ALA A O 1
ATOM 2336 N N . SER A 1 299 ? 27.391 -15.688 -6.391 1 97.06 299 SER A N 1
ATOM 2337 C CA . SER A 1 299 ? 27.75 -17.094 -6.215 1 97.06 299 SER A CA 1
ATOM 2338 C C . SER A 1 299 ? 26.516 -17.984 -6.363 1 97.06 299 SER A C 1
ATOM 2340 O O . SER A 1 299 ? 26.656 -19.203 -6.594 1 97.06 299 SER A O 1
ATOM 2342 N N . ILE A 1 300 ? 25.328 -17.484 -6.242 1 96.25 300 ILE A N 1
ATOM 2343 C CA . ILE A 1 300 ? 24.125 -18.281 -6.328 1 96.25 300 ILE A CA 1
ATOM 2344 C C . ILE A 1 300 ? 24.031 -18.953 -7.699 1 96.25 300 ILE A C 1
ATOM 2346 O O . ILE A 1 300 ? 23.578 -20.094 -7.812 1 96.25 300 ILE A O 1
ATOM 2350 N N . HIS A 1 301 ? 24.516 -18.359 -8.734 1 95.75 301 HIS A N 1
ATOM 2351 C CA . HIS A 1 301 ? 24.438 -18.875 -10.094 1 95.75 301 HIS A CA 1
ATOM 2352 C C . HIS A 1 301 ? 25.344 -20.094 -10.281 1 95.75 301 HIS A C 1
ATOM 2354 O O . HIS A 1 301 ? 25.109 -20.922 -11.164 1 95.75 301 HIS A O 1
ATOM 2360 N N . LEU A 1 302 ? 26.359 -20.203 -9.414 1 96.88 302 LEU A N 1
ATOM 2361 C CA . LEU A 1 302 ? 27.25 -21.344 -9.469 1 96.88 302 LEU A CA 1
ATOM 2362 C C . LEU A 1 302 ? 26.516 -22.625 -9.062 1 96.88 302 LEU A C 1
ATOM 2364 O O . LEU A 1 302 ? 26.953 -23.734 -9.406 1 96.88 302 LEU A O 1
ATOM 2368 N N . THR A 1 303 ? 25.406 -22.469 -8.352 1 94.12 303 THR A N 1
ATOM 2369 C CA . THR A 1 303 ? 24.641 -23.641 -7.918 1 94.12 303 THR A CA 1
ATOM 2370 C C . THR A 1 303 ? 24.031 -24.359 -9.117 1 94.12 303 THR A C 1
ATOM 2372 O O . THR A 1 303 ? 23.672 -25.531 -9.023 1 94.12 303 THR A O 1
ATOM 2375 N N . GLY A 1 304 ? 23.891 -23.641 -10.266 1 94.44 304 GLY A N 1
ATOM 2376 C CA . GLY A 1 304 ? 23.391 -24.25 -11.484 1 94.44 304 GLY A CA 1
ATOM 2377 C C . GLY A 1 304 ? 24.484 -24.922 -12.297 1 94.44 304 GLY A C 1
ATOM 2378 O O . GLY A 1 304 ? 24.25 -25.344 -13.43 1 94.44 304 GLY A O 1
ATOM 2379 N N . TRP A 1 305 ? 25.656 -25.141 -11.711 1 94.88 305 TRP A N 1
ATOM 2380 C CA . TRP A 1 305 ? 26.828 -25.672 -12.383 1 94.88 305 TRP A CA 1
ATOM 2381 C C . TRP A 1 305 ? 26.531 -27.047 -12.992 1 94.88 305 TRP A C 1
ATOM 2383 O O . TRP A 1 305 ? 26.984 -27.344 -14.102 1 94.88 305 TRP A O 1
ATOM 2393 N N . ASN A 1 306 ? 25.781 -27.891 -12.312 1 92.56 306 ASN A N 1
ATOM 2394 C CA . ASN A 1 306 ? 25.562 -29.25 -12.758 1 92.56 306 ASN A CA 1
ATOM 2395 C C . ASN A 1 306 ? 24.141 -29.453 -13.305 1 92.56 306 ASN A C 1
ATOM 2397 O O . ASN A 1 306 ? 23.656 -30.578 -13.398 1 92.56 306 ASN A O 1
ATOM 2401 N N . PHE A 1 307 ? 23.484 -28.375 -13.586 1 93.56 307 PHE A N 1
ATOM 2402 C CA . PHE A 1 307 ? 22.172 -28.484 -14.195 1 93.56 307 PHE A CA 1
ATOM 2403 C C . PHE A 1 307 ? 22.266 -29.094 -15.594 1 93.56 307 PHE A C 1
ATOM 2405 O O . PHE A 1 307 ? 23.359 -29.125 -16.188 1 93.56 307 PHE A O 1
ATOM 2412 N N . ARG A 1 308 ? 21.219 -29.656 -16.031 1 92.25 308 ARG A N 1
ATOM 2413 C CA . ARG A 1 308 ? 21.156 -30.188 -17.375 1 92.25 308 ARG A CA 1
ATOM 2414 C C . ARG A 1 308 ? 20.516 -29.188 -18.328 1 92.25 308 ARG A C 1
ATOM 2416 O O . ARG A 1 308 ? 19.359 -28.797 -18.156 1 92.25 308 ARG A O 1
ATOM 2423 N N . PHE A 1 309 ? 21.312 -28.781 -19.312 1 95.12 309 PHE A N 1
ATOM 2424 C CA . PHE A 1 309 ? 20.859 -27.781 -20.281 1 95.12 309 PHE A CA 1
ATOM 2425 C C . PHE A 1 309 ? 20.484 -28.438 -21.594 1 95.12 309 PHE A C 1
ATOM 2427 O O . PHE A 1 309 ? 20.812 -29.609 -21.844 1 95.12 309 PHE A O 1
ATOM 2434 N N . PRO A 1 310 ? 19.703 -27.781 -22.438 1 93.44 310 PRO A N 1
ATOM 2435 C CA . PRO A 1 310 ? 19.312 -28.344 -23.734 1 93.44 310 PRO A CA 1
ATOM 2436 C C . PRO A 1 310 ? 20.5 -28.703 -24.625 1 93.44 310 PRO A C 1
ATOM 2438 O O . PRO A 1 310 ? 20.422 -29.656 -25.406 1 93.44 310 PRO A O 1
ATOM 2441 N N . SER A 1 311 ? 21.594 -27.906 -24.547 1 95.19 311 SER A N 1
ATOM 2442 C CA . SER A 1 311 ? 22.797 -28.188 -25.328 1 95.19 311 SER A CA 1
ATOM 2443 C C . SER A 1 311 ? 24.047 -28.047 -24.469 1 95.19 311 SER A C 1
ATOM 2445 O O . SER A 1 311 ? 24.016 -27.422 -23.406 1 95.19 311 SER A O 1
ATOM 2447 N N . LYS A 1 312 ? 25.125 -28.688 -24.938 1 95.81 312 LYS A N 1
ATOM 2448 C CA . LYS A 1 312 ? 26.422 -28.594 -24.25 1 95.81 312 LYS A CA 1
ATOM 2449 C C . LYS A 1 312 ? 26.938 -27.156 -24.25 1 95.81 312 LYS A C 1
ATOM 2451 O O . LYS A 1 312 ? 27.531 -26.703 -23.281 1 95.81 312 LYS A O 1
ATOM 2456 N N . ALA A 1 313 ? 26.672 -26.422 -25.344 1 96.75 313 ALA A N 1
ATOM 2457 C CA . ALA A 1 313 ? 27.094 -25.031 -25.453 1 96.75 313 ALA A CA 1
ATOM 2458 C C . ALA A 1 313 ? 26.453 -24.172 -24.375 1 96.75 313 ALA A C 1
ATOM 2460 O O . ALA A 1 313 ? 27.109 -23.344 -23.75 1 96.75 313 ALA A O 1
ATOM 2461 N N . GLU A 1 314 ? 25.188 -24.438 -24.172 1 97.06 314 GLU A N 1
ATOM 2462 C CA . GLU A 1 314 ? 24.469 -23.672 -23.156 1 97.06 314 GLU A CA 1
ATOM 2463 C C . GLU A 1 314 ? 25 -23.969 -21.75 1 97.06 314 GLU A C 1
ATOM 2465 O O . GLU A 1 314 ? 25.094 -23.078 -20.922 1 97.06 314 GLU A O 1
ATOM 2470 N N . ARG A 1 315 ? 25.328 -25.172 -21.531 1 96.88 315 ARG A N 1
ATOM 2471 C CA . ARG A 1 315 ? 25.906 -25.562 -20.234 1 96.88 315 ARG A CA 1
ATOM 2472 C C . ARG A 1 315 ? 27.25 -24.875 -20.016 1 96.88 315 ARG A C 1
ATOM 2474 O O . ARG A 1 315 ? 27.5 -24.328 -18.938 1 96.88 315 ARG A O 1
ATOM 2481 N N . ILE A 1 316 ? 28.078 -24.891 -20.984 1 97.88 316 ILE A N 1
ATOM 2482 C CA . ILE A 1 316 ? 29.391 -24.281 -20.875 1 97.88 316 ILE A CA 1
ATOM 2483 C C . ILE A 1 316 ? 29.25 -22.766 -20.688 1 97.88 316 ILE A C 1
ATOM 2485 O O . ILE A 1 316 ? 29.938 -22.172 -19.844 1 97.88 316 ILE A O 1
ATOM 2489 N N . LEU A 1 317 ? 28.359 -22.156 -21.453 1 97.94 317 LEU A N 1
ATOM 2490 C CA . LEU A 1 317 ? 28.141 -20.734 -21.344 1 97.94 317 LEU A CA 1
ATOM 2491 C C . LEU A 1 317 ? 27.641 -20.359 -19.953 1 97.94 317 LEU A C 1
ATOM 2493 O O . LEU A 1 317 ? 28.016 -19.312 -19.406 1 97.94 317 LEU A O 1
ATOM 2497 N N . TRP A 1 318 ? 26.781 -21.25 -19.391 1 97.94 318 TRP A N 1
ATOM 2498 C CA . TRP A 1 318 ? 26.297 -21 -18.031 1 97.94 318 TRP A CA 1
ATOM 2499 C C . TRP A 1 318 ? 27.453 -21.047 -17.031 1 97.94 318 TRP A C 1
ATOM 2501 O O . TRP A 1 318 ? 27.578 -20.156 -16.188 1 97.94 318 TRP A O 1
ATOM 2511 N N . ARG A 1 319 ? 28.297 -22.016 -17.156 1 98 319 ARG A N 1
ATOM 2512 C CA . ARG A 1 319 ? 29.422 -22.172 -16.25 1 98 319 ARG A CA 1
ATOM 2513 C C . ARG A 1 319 ? 30.391 -21 -16.375 1 98 319 ARG A C 1
ATOM 2515 O O . ARG A 1 319 ? 30.812 -20.438 -15.375 1 98 319 ARG A O 1
ATOM 2522 N N . VAL A 1 320 ? 30.688 -20.578 -17.578 1 98.12 320 VAL A N 1
ATOM 2523 C CA . VAL A 1 320 ? 31.609 -19.484 -17.828 1 98.12 320 VAL A CA 1
ATOM 2524 C C . VAL A 1 320 ? 31.016 -18.172 -17.328 1 98.12 320 VAL A C 1
ATOM 2526 O O . VAL A 1 320 ? 31.703 -17.391 -16.656 1 98.12 320 VAL A O 1
ATOM 2529 N N . SER A 1 321 ? 29.766 -17.938 -17.672 1 98.19 321 SER A N 1
ATOM 2530 C CA . SER A 1 321 ? 29.125 -16.703 -17.25 1 98.19 321 SER A CA 1
ATOM 2531 C C . SER A 1 321 ? 29.031 -16.625 -15.727 1 98.19 321 SER A C 1
ATOM 2533 O O . SER A 1 321 ? 29.219 -15.555 -15.148 1 98.19 321 SER A O 1
ATOM 2535 N N . SER A 1 322 ? 28.703 -17.75 -15.086 1 97.88 322 SER A N 1
ATOM 2536 C CA . SER A 1 322 ? 28.641 -17.766 -13.625 1 97.88 322 SER A CA 1
ATOM 2537 C C . SER A 1 322 ? 30 -17.469 -13 1 97.88 322 SER A C 1
ATOM 2539 O O . SER A 1 322 ? 30.094 -16.734 -12.031 1 97.88 322 SER A O 1
ATOM 2541 N N . LEU A 1 323 ? 31 -17.984 -13.586 1 97.94 323 LEU A N 1
ATOM 2542 C CA . LEU A 1 323 ? 32.375 -17.734 -13.109 1 97.94 323 LEU A CA 1
ATOM 2543 C C . LEU A 1 323 ? 32.75 -16.281 -13.336 1 97.94 323 LEU A C 1
ATOM 2545 O O . LEU A 1 323 ? 33.406 -15.672 -12.484 1 97.94 323 LEU A O 1
ATOM 2549 N N . ILE A 1 324 ? 32.406 -15.758 -14.477 1 97.75 324 ILE A N 1
ATOM 2550 C CA . ILE A 1 324 ? 32.719 -14.359 -14.789 1 97.75 324 ILE A CA 1
ATOM 2551 C C . ILE A 1 324 ? 32.031 -13.445 -13.781 1 97.75 324 ILE A C 1
ATOM 2553 O O . ILE A 1 324 ? 32.594 -12.469 -13.305 1 97.75 324 ILE A O 1
ATOM 2557 N N . LEU A 1 325 ? 30.781 -13.727 -13.438 1 97.19 325 LEU A N 1
ATOM 2558 C CA . LEU A 1 325 ? 30.047 -12.914 -12.469 1 97.19 325 LEU A CA 1
ATOM 2559 C C . LEU A 1 325 ? 30.781 -12.898 -11.125 1 97.19 325 LEU A C 1
ATOM 2561 O O . LEU A 1 325 ? 30.984 -11.836 -10.539 1 97.19 325 LEU A O 1
ATOM 2565 N N . VAL A 1 326 ? 31.172 -14.062 -10.656 1 97.25 326 VAL A N 1
ATOM 2566 C CA . VAL A 1 326 ? 31.859 -14.164 -9.375 1 97.25 326 VAL A CA 1
ATOM 2567 C C . VAL A 1 326 ? 33.219 -13.477 -9.469 1 97.25 326 VAL A C 1
ATOM 2569 O O . VAL A 1 326 ? 33.594 -12.68 -8.594 1 97.25 326 VAL A O 1
ATOM 2572 N N . GLY A 1 327 ? 33.906 -13.703 -10.516 1 96.69 327 GLY A N 1
ATOM 2573 C CA . GLY A 1 327 ? 35.25 -13.133 -10.711 1 96.69 327 GLY A CA 1
ATOM 2574 C C . GLY A 1 327 ? 35.219 -11.617 -10.836 1 96.69 327 GLY A C 1
ATOM 2575 O O . GLY A 1 327 ? 36.031 -10.93 -10.234 1 96.69 327 GLY A O 1
ATOM 2576 N N . THR A 1 328 ? 34.375 -11.117 -11.656 1 95.25 328 THR A N 1
ATOM 2577 C CA . THR A 1 328 ? 34.281 -9.672 -11.859 1 95.25 328 THR A CA 1
ATOM 2578 C C . THR A 1 328 ? 33.844 -8.969 -10.578 1 95.25 328 THR A C 1
ATOM 2580 O O . THR A 1 328 ? 34.25 -7.848 -10.297 1 95.25 328 THR A O 1
ATOM 2583 N N . THR A 1 329 ? 32.906 -9.586 -9.852 1 94.31 329 THR A N 1
ATOM 2584 C CA . THR A 1 329 ? 32.5 -9.008 -8.578 1 94.31 329 THR A CA 1
ATOM 2585 C C . THR A 1 329 ? 33.656 -8.938 -7.602 1 94.31 329 THR A C 1
ATOM 2587 O O . THR A 1 329 ? 33.875 -7.91 -6.965 1 94.31 329 THR A O 1
ATOM 2590 N N . ALA A 1 330 ? 34.406 -9.984 -7.539 1 94.25 330 ALA A N 1
ATOM 2591 C CA . ALA A 1 330 ? 35.594 -10.008 -6.695 1 94.25 330 ALA A CA 1
ATOM 2592 C C . ALA A 1 330 ? 36.625 -8.961 -7.145 1 94.25 330 ALA A C 1
ATOM 2594 O O . ALA A 1 330 ? 37.156 -8.219 -6.32 1 94.25 330 ALA A O 1
ATOM 2595 N N . LEU A 1 331 ? 36.812 -8.914 -8.414 1 92.69 331 LEU A N 1
ATOM 2596 C CA . LEU A 1 331 ? 37.781 -7.961 -8.969 1 92.69 331 LEU A CA 1
ATOM 2597 C C . LEU A 1 331 ? 37.344 -6.527 -8.695 1 92.69 331 LEU A C 1
ATOM 2599 O O . LEU A 1 331 ? 38.156 -5.66 -8.406 1 92.69 331 LEU A O 1
ATOM 2603 N N . PHE A 1 332 ? 36.094 -6.293 -8.844 1 88.88 332 PHE A N 1
ATOM 2604 C CA . PHE A 1 332 ? 35.531 -4.973 -8.555 1 88.88 332 PHE A CA 1
ATOM 2605 C C . PHE A 1 332 ? 35.875 -4.551 -7.129 1 88.88 332 PHE A C 1
ATOM 2607 O O . PHE A 1 332 ? 36.312 -3.42 -6.895 1 88.88 332 PHE A O 1
ATOM 2614 N N . TRP A 1 333 ? 35.688 -5.418 -6.199 1 88.75 333 TRP A N 1
ATOM 2615 C CA . TRP A 1 333 ? 35.906 -5.078 -4.797 1 88.75 333 TRP A CA 1
ATOM 2616 C C . TRP A 1 333 ? 37.375 -4.891 -4.512 1 88.75 333 TRP A C 1
ATOM 2618 O O . TRP A 1 333 ? 37.781 -4.055 -3.691 1 88.75 333 TRP A O 1
ATOM 2628 N N . VAL A 1 334 ? 38.219 -5.562 -5.25 1 86.81 334 VAL A N 1
ATOM 2629 C CA . VAL A 1 334 ? 39.656 -5.387 -5.113 1 86.81 334 VAL A CA 1
ATOM 2630 C C . VAL A 1 334 ? 40.062 -4.023 -5.668 1 86.81 334 VAL A C 1
ATOM 2632 O O . VAL A 1 334 ? 40.781 -3.275 -5.012 1 86.81 334 VAL A O 1
ATOM 2635 N N . LEU A 1 335 ? 39.531 -3.719 -6.793 1 82.75 335 LEU A N 1
ATOM 2636 C CA . LEU A 1 335 ? 39.875 -2.449 -7.43 1 82.75 335 LEU A CA 1
ATOM 2637 C C . LEU A 1 335 ? 39.312 -1.278 -6.637 1 82.75 335 LEU A C 1
ATOM 2639 O O . LEU A 1 335 ? 39.969 -0.245 -6.492 1 82.75 335 LEU A O 1
ATOM 2643 N N . GLU A 1 336 ? 38.094 -1.444 -6.188 1 78.88 336 GLU A N 1
ATOM 2644 C CA . GLU A 1 336 ? 37.469 -0.386 -5.406 1 78.88 336 GLU A CA 1
ATOM 2645 C C . GLU A 1 336 ? 38.219 -0.145 -4.098 1 78.88 336 GLU A C 1
ATOM 2647 O O . GLU A 1 336 ? 38.406 1.002 -3.686 1 78.88 336 GLU A O 1
ATOM 2652 N N . THR A 1 337 ? 38.625 -1.158 -3.492 1 78.06 337 THR A N 1
ATOM 2653 C CA . THR A 1 337 ? 39.406 -1.024 -2.275 1 78.06 337 THR A CA 1
ATOM 2654 C C . THR A 1 337 ? 40.75 -0.35 -2.57 1 78.06 337 THR A C 1
ATOM 2656 O O . THR A 1 337 ? 41.188 0.5 -1.804 1 78.06 337 THR A O 1
ATOM 2659 N N . GLY A 1 338 ? 41.312 -0.692 -3.668 1 74.31 338 GLY A N 1
ATOM 2660 C CA . GLY A 1 338 ? 42.562 -0.042 -4.094 1 74.31 338 GLY A CA 1
ATOM 2661 C C . GLY A 1 338 ? 42.375 1.434 -4.398 1 74.31 338 GLY A C 1
ATOM 2662 O O . GLY A 1 338 ? 43.219 2.254 -4.035 1 74.31 338 GLY A O 1
ATOM 2663 N N . ALA A 1 339 ? 41.281 1.761 -5.023 1 72.19 339 ALA A N 1
ATOM 2664 C CA . ALA A 1 339 ? 40.969 3.148 -5.363 1 72.19 339 ALA A CA 1
ATOM 2665 C C . ALA A 1 339 ? 40.75 3.982 -4.105 1 72.19 339 ALA A C 1
ATOM 2667 O O . ALA A 1 339 ? 41.188 5.133 -4.023 1 72.19 339 ALA A O 1
ATOM 2668 N N . ILE A 1 340 ? 40 3.521 -3.268 1 70.31 340 ILE A N 1
ATOM 2669 C CA . ILE A 1 340 ? 39.719 4.207 -2.006 1 70.31 340 ILE A CA 1
ATOM 2670 C C . ILE A 1 340 ? 41.031 4.461 -1.272 1 70.31 340 ILE A C 1
ATOM 2672 O O . ILE A 1 340 ? 41.25 5.539 -0.707 1 70.31 340 ILE A O 1
ATOM 2676 N N . TRP A 1 341 ? 41.875 3.471 -1.383 1 67.75 341 TRP A N 1
ATOM 2677 C CA . TRP A 1 341 ? 43.188 3.6 -0.758 1 67.75 341 TRP A CA 1
ATOM 2678 C C . TRP A 1 341 ? 44 4.707 -1.422 1 67.75 341 TRP A C 1
ATOM 2680 O O . TRP A 1 341 ? 44.719 5.469 -0.745 1 67.75 341 TRP A O 1
ATOM 2690 N N . GLN A 1 342 ? 43.938 4.832 -2.656 1 64.19 342 GLN A N 1
ATOM 2691 C CA . GLN A 1 342 ? 44.656 5.859 -3.402 1 64.19 342 GLN A CA 1
ATOM 2692 C C . GLN A 1 342 ? 44.062 7.242 -3.16 1 64.19 342 GLN A C 1
ATOM 2694 O O . GLN A 1 342 ? 44.781 8.227 -3.043 1 64.19 342 GLN A O 1
ATOM 2699 N N . ARG A 1 343 ? 42.688 7.316 -3.346 1 61.34 343 ARG A N 1
ATOM 2700 C CA . ARG A 1 343 ? 42 8.586 -3.174 1 61.34 343 ARG A CA 1
ATOM 2701 C C . ARG A 1 343 ? 42.219 9.148 -1.775 1 61.34 343 ARG A C 1
ATOM 2703 O O . ARG A 1 343 ? 42.406 10.359 -1.61 1 61.34 343 ARG A O 1
ATOM 2710 N N . TYR A 1 344 ? 41.844 8.461 -0.904 1 55.69 344 TYR A N 1
ATOM 2711 C CA . TYR A 1 344 ? 41.969 8.977 0.455 1 55.69 344 TYR A CA 1
ATOM 2712 C C . TYR A 1 344 ? 43.375 8.812 0.98 1 55.69 344 TYR A C 1
ATOM 2714 O O . TYR A 1 344 ? 43.719 9.367 2.023 1 55.69 344 TYR A O 1
ATOM 2722 N N . GLY A 1 345 ? 44.531 8.852 0.165 1 47.09 345 GLY A N 1
ATOM 2723 C CA . GLY A 1 345 ? 45.938 8.742 0.503 1 47.09 345 GLY A CA 1
ATOM 2724 C C . GLY A 1 345 ? 46.25 7.543 1.376 1 47.09 345 GLY A C 1
ATOM 2725 O O . GLY A 1 345 ? 45.344 6.891 1.892 1 47.09 345 GLY A O 1
ATOM 2726 N N . SER A 1 346 ? 47.812 7.355 2.029 1 37.78 346 SER A N 1
ATOM 2727 C CA . SER A 1 346 ? 48.469 6.266 2.738 1 37.78 346 SER A CA 1
ATOM 2728 C C . SER A 1 346 ? 47.562 5.637 3.777 1 37.78 346 SER A C 1
ATOM 2730 O O . SER A 1 346 ? 46.531 6.227 4.156 1 37.78 346 SER A O 1
ATOM 2732 N N . GLY A 1 347 ? 48.031 4.418 4.715 1 36.22 347 GLY A N 1
ATOM 2733 C CA . GLY A 1 347 ? 47.844 3.631 5.926 1 36.22 347 GLY A CA 1
ATOM 2734 C C . GLY A 1 347 ? 47.312 4.434 7.094 1 36.22 347 GLY A C 1
ATOM 2735 O O . GLY A 1 347 ? 47.062 3.887 8.172 1 36.22 347 GLY A O 1
ATOM 2736 N N . HIS A 1 348 ? 47.656 5.699 7.324 1 33.5 348 HIS A N 1
ATOM 2737 C CA . HIS A 1 348 ? 47.594 6.457 8.57 1 33.5 348 HIS A CA 1
ATOM 2738 C C . HIS A 1 348 ? 46.156 6.883 8.883 1 33.5 348 HIS A C 1
ATOM 2740 O O . HIS A 1 348 ? 45.75 6.879 10.039 1 33.5 348 HIS A O 1
ATOM 2746 N N . LYS A 1 349 ? 45.375 7.656 8 1 38.66 349 LYS A N 1
ATOM 2747 C CA . LYS A 1 349 ? 44.125 8.164 8.523 1 38.66 349 LYS A CA 1
ATOM 2748 C C . LYS A 1 349 ? 43.031 7.082 8.539 1 38.66 349 LYS A C 1
ATOM 2750 O O . LYS A 1 349 ? 42.156 7.098 9.383 1 38.66 349 LYS A O 1
ATOM 2755 N N . LEU A 1 350 ? 42.938 6.273 7.688 1 34.94 350 LEU A N 1
ATOM 2756 C CA . LEU A 1 350 ? 42 5.148 7.828 1 34.94 350 LEU A CA 1
ATOM 2757 C C . LEU A 1 350 ? 42.344 4.324 9.07 1 34.94 350 LEU A C 1
ATOM 2759 O O . LEU A 1 350 ? 41.438 3.922 9.812 1 34.94 350 LEU A O 1
ATOM 2763 N N . TRP A 1 351 ? 43.688 3.941 9.258 1 32.69 351 TRP A N 1
ATOM 2764 C CA . TRP A 1 351 ? 44.219 3.375 10.5 1 32.69 351 TRP A CA 1
ATOM 2765 C C . TRP A 1 351 ? 44 4.332 11.664 1 32.69 351 TRP A C 1
ATOM 2767 O O . TRP A 1 351 ? 43.562 3.918 12.742 1 32.69 351 TRP A O 1
ATOM 2777 N N . LYS A 1 352 ? 44.344 5.684 11.539 1 36.81 352 LYS A N 1
ATOM 2778 C CA . LYS A 1 352 ? 44.031 6.621 12.609 1 36.81 352 LYS A CA 1
ATOM 2779 C C . LYS A 1 352 ? 42.5 6.734 12.781 1 36.81 352 LYS A C 1
ATOM 2781 O O . LYS A 1 352 ? 42 6.836 13.906 1 36.81 352 LYS A O 1
ATOM 2786 N N . ARG A 1 353 ? 41.719 6.832 11.703 1 37.91 353 ARG A N 1
ATOM 2787 C CA . ARG A 1 353 ? 40.25 6.867 11.836 1 37.91 353 ARG A CA 1
ATOM 2788 C C . ARG A 1 353 ? 39.719 5.508 12.258 1 37.91 353 ARG A C 1
ATOM 2790 O O . ARG A 1 353 ? 38.781 5.43 13.055 1 37.91 353 ARG A O 1
ATOM 2797 N N . MET A 1 354 ? 40.094 4.434 11.68 1 33.25 354 MET A N 1
ATOM 2798 C CA . MET A 1 354 ? 39.688 3.105 12.125 1 33.25 354 MET A CA 1
ATOM 2799 C C . MET A 1 354 ? 40.281 2.789 13.5 1 33.25 354 MET A C 1
ATOM 2801 O O . MET A 1 354 ? 39.625 2.195 14.344 1 33.25 354 MET A O 1
ATOM 2805 N N . PHE A 1 355 ? 41.594 2.797 13.672 1 38.59 355 PHE A N 1
ATOM 2806 C CA . PHE A 1 355 ? 42.281 2.479 14.922 1 38.59 355 PHE A CA 1
ATOM 2807 C C . PHE A 1 355 ? 42.656 3.75 15.672 1 38.59 355 PHE A C 1
ATOM 2809 O O . PHE A 1 355 ? 43.156 3.686 16.797 1 38.59 355 PHE A O 1
ATOM 2816 N N . GLY A 1 356 ? 42.906 4.848 14.953 1 35 356 GLY A N 1
ATOM 2817 C CA . GLY A 1 356 ? 43.281 5.996 15.766 1 35 356 GLY A CA 1
ATOM 2818 C C . GLY A 1 356 ? 42.156 6.523 16.609 1 35 356 GLY A C 1
ATOM 2819 O O . GLY A 1 356 ? 41 6.641 16.125 1 35 356 GLY A O 1
ATOM 2820 N N . SER A 1 357 ? 42.156 6.195 17.906 1 34.12 357 SER A N 1
ATOM 2821 C CA . SER A 1 357 ? 41.438 6.914 18.969 1 34.12 357 SER A CA 1
ATOM 2822 C C . SER A 1 357 ? 41.375 8.406 18.672 1 34.12 357 SER A C 1
ATOM 2824 O O . SER A 1 357 ? 42.406 9.078 18.562 1 34.12 357 SER A O 1
ATOM 2826 N N . GLU A 1 358 ? 40.781 8.805 17.547 1 32.12 358 GLU A N 1
ATOM 2827 C CA . GLU A 1 358 ? 40.5 10.234 17.484 1 32.12 358 GLU A CA 1
ATOM 2828 C C . GLU A 1 358 ? 40.406 10.844 18.891 1 32.12 358 GLU A C 1
ATOM 2830 O O . GLU A 1 358 ? 39.562 10.461 19.688 1 32.12 358 GLU A O 1
ATOM 2835 N N . ALA A 1 359 ? 41.438 11.18 19.594 1 29.58 359 ALA A N 1
ATOM 2836 C CA . ALA A 1 359 ? 41.344 12.273 20.547 1 29.58 359 ALA A CA 1
ATOM 2837 C C . ALA A 1 359 ? 40.438 13.391 20.031 1 29.58 359 ALA A C 1
ATOM 2839 O O . ALA A 1 359 ? 40.594 13.812 18.875 1 29.58 359 ALA A O 1
ATOM 2840 N N . LYS A 1 360 ? 39.312 13.562 20.578 1 30.17 360 LYS A N 1
ATOM 2841 C CA . LYS A 1 360 ? 38.406 14.703 20.641 1 30.17 360 LYS A CA 1
ATOM 2842 C C . LYS A 1 360 ? 39.156 16.016 20.422 1 30.17 360 LYS A C 1
ATOM 2844 O O . LYS A 1 360 ? 39.688 16.594 21.359 1 30.17 360 LYS A O 1
ATOM 2849 N N . SER A 1 361 ? 40.094 16.125 19.562 1 27.28 361 SER A N 1
ATOM 2850 C CA . SER A 1 361 ? 40.5 17.531 19.422 1 27.28 361 SER A CA 1
ATOM 2851 C C . SER A 1 361 ? 39.281 18.422 19.281 1 27.28 361 SER A C 1
ATOM 2853 O O . SER A 1 361 ? 38.312 18.094 18.578 1 27.28 361 SER A O 1
ATOM 2855 N N . SER A 1 362 ? 39 19.219 20.281 1 25.97 362 SER A N 1
ATOM 2856 C CA . SER A 1 362 ? 38.156 20.391 20.484 1 25.97 362 SER A CA 1
ATOM 2857 C C . SER A 1 362 ? 38.062 21.234 19.219 1 25.97 362 SER A C 1
ATOM 2859 O O . SER A 1 362 ? 39.062 21.688 18.688 1 25.97 362 SER A O 1
ATOM 2861 N N . VAL A 1 363 ? 37.344 20.672 18.266 1 25.83 363 VAL A N 1
ATOM 2862 C CA . VAL A 1 363 ? 37.031 21.703 17.281 1 25.83 363 VAL A CA 1
ATOM 2863 C C . VAL A 1 363 ? 37 23.078 17.969 1 25.83 363 VAL A C 1
ATOM 2865 O O . VAL A 1 363 ? 36.219 23.297 18.875 1 25.83 363 VAL A O 1
ATOM 2868 N N . PRO A 1 364 ? 38.125 23.766 18.094 1 27.27 364 PRO A N 1
ATOM 2869 C CA . PRO A 1 364 ? 38.062 25.141 18.594 1 27.27 364 PRO A CA 1
ATOM 2870 C C . PRO A 1 364 ? 36.906 25.922 17.953 1 27.27 364 PRO A C 1
ATOM 2872 O O . PRO A 1 364 ? 36.812 26.016 16.734 1 27.27 364 PRO A O 1
ATOM 2875 N N . VAL A 1 365 ? 35.656 25.531 18.406 1 24.25 365 VAL A N 1
ATOM 2876 C CA . VAL A 1 365 ? 34.719 26.609 18.203 1 24.25 365 VAL A CA 1
ATOM 2877 C C . VAL A 1 365 ? 35.375 27.953 18.547 1 24.25 365 VAL A C 1
ATOM 2879 O O . VAL A 1 365 ? 35.719 28.203 19.703 1 24.25 365 VAL A O 1
ATOM 2882 N N . THR A 1 366 ? 36.406 28.375 17.797 1 25.47 366 THR A N 1
ATOM 2883 C CA . THR A 1 366 ? 36.844 29.75 17.922 1 25.47 366 THR A CA 1
ATOM 2884 C C . THR A 1 366 ? 35.656 30.688 18.078 1 25.47 366 THR A C 1
ATOM 2886 O O . THR A 1 366 ? 34.938 30.938 17.109 1 25.47 366 THR A O 1
ATOM 2889 N N . VAL A 1 367 ? 34.812 30.406 19.109 1 23.56 367 VAL A N 1
ATOM 2890 C CA . VAL A 1 367 ? 34.062 31.531 19.625 1 23.56 367 VAL A CA 1
ATOM 2891 C C . VAL A 1 367 ? 34.969 32.75 19.781 1 23.56 367 VAL A C 1
ATOM 2893 O O . VAL A 1 367 ? 35.906 32.75 20.578 1 23.56 367 VAL A O 1
ATOM 2896 N N . ALA A 1 368 ? 35.375 33.469 18.656 1 24.31 368 ALA A N 1
ATOM 2897 C CA . ALA A 1 368 ? 35.969 34.812 18.75 1 24.31 368 ALA A CA 1
ATOM 2898 C C . ALA A 1 368 ? 35.25 35.625 19.844 1 24.31 368 ALA A C 1
ATOM 2900 O O . ALA A 1 368 ? 34.094 36 19.703 1 24.31 368 ALA A O 1
ATOM 2901 N N . GLU A 1 369 ? 35.219 35.125 21.094 1 24.38 369 GLU A N 1
ATOM 2902 C CA . GLU A 1 369 ? 35 36.094 22.156 1 24.38 369 GLU A CA 1
ATOM 2903 C C . GLU A 1 369 ? 35.906 37.312 21.984 1 24.38 369 GLU A C 1
ATOM 2905 O O . GLU A 1 369 ? 37.094 37.25 22.25 1 24.38 369 GLU A O 1
ATOM 2910 N N . ASP A 1 370 ? 35.969 37.906 20.781 1 24.44 370 ASP A N 1
ATOM 2911 C CA . ASP A 1 370 ? 36.594 39.219 20.781 1 24.44 370 ASP A CA 1
ATOM 2912 C C . ASP A 1 370 ? 36 40.125 21.844 1 24.44 370 ASP A C 1
ATOM 2914 O O . ASP A 1 370 ? 34.969 40.781 21.609 1 24.44 370 ASP A O 1
ATOM 2918 N N . VAL A 1 371 ? 35.5 39.531 22.969 1 23.62 371 VAL A N 1
ATOM 2919 C CA . VAL A 1 371 ? 35.25 40.594 23.938 1 23.62 371 VAL A CA 1
ATOM 2920 C C . VAL A 1 371 ? 36.5 41.438 24.125 1 23.62 371 VAL A C 1
ATOM 2922 O O . VAL A 1 371 ? 37.562 40.906 24.469 1 23.62 371 VAL A O 1
ATOM 2925 N N . GLU A 1 372 ? 36.594 42.5 23.344 1 24.17 372 GLU A N 1
ATOM 2926 C CA . GLU A 1 372 ? 37.406 43.688 23.594 1 24.17 372 GLU A CA 1
ATOM 2927 C C . GLU A 1 372 ? 37.406 44.062 25.078 1 24.17 372 GLU A C 1
ATOM 2929 O O . GLU A 1 372 ? 36.438 44.594 25.578 1 24.17 372 GLU A O 1
ATOM 2934 N N . VAL A 1 373 ? 37.688 43 25.938 1 24.97 373 VAL A N 1
ATOM 2935 C CA . VAL A 1 373 ? 37.938 43.5 27.281 1 24.97 373 VAL A CA 1
ATOM 2936 C C . VAL A 1 373 ? 38.812 44.781 27.188 1 24.97 373 VAL A C 1
ATOM 2938 O O . VAL A 1 373 ? 39.562 44.938 26.234 1 24.97 373 VAL A O 1
ATOM 2941 N N . ALA A 1 374 ? 38.719 45.625 28.281 1 25.94 374 ALA A N 1
ATOM 2942 C CA . ALA A 1 374 ? 39.219 46.938 28.734 1 25.94 374 ALA A CA 1
ATOM 2943 C C . ALA A 1 374 ? 40.719 47.031 28.656 1 25.94 374 ALA A C 1
ATOM 2945 O O . ALA A 1 374 ? 41.438 46.156 29.156 1 25.94 374 ALA A O 1
ATOM 2946 N N . GLU A 1 375 ? 41.312 47.531 27.578 1 27.06 375 GLU A N 1
ATOM 2947 C CA . GLU A 1 375 ? 42.625 48.094 27.391 1 27.06 375 GLU A CA 1
ATOM 2948 C C . GLU A 1 375 ? 43.094 48.812 28.641 1 27.06 375 GLU A C 1
ATOM 2950 O O . GLU A 1 375 ? 42.844 50.031 28.781 1 27.06 375 GLU A O 1
ATOM 2955 N N . LEU A 1 376 ? 42.594 48.375 29.844 1 23.17 376 LEU A N 1
ATOM 2956 C CA . LEU A 1 376 ? 43.094 49.344 30.812 1 23.17 376 LEU A CA 1
ATOM 2957 C C . LEU A 1 376 ? 44.594 49.594 30.594 1 23.17 376 LEU A C 1
ATOM 2959 O O . LEU A 1 376 ? 45.188 49.031 29.672 1 23.17 376 LEU A O 1
ATOM 2963 N N . GLU A 1 377 ? 45.375 49.562 31.766 1 25.2 377 GLU A N 1
ATOM 2964 C CA . GLU A 1 377 ? 46.406 50.469 32.219 1 25.2 377 GLU A CA 1
ATOM 2965 C C . GLU A 1 377 ? 47.781 50.062 31.703 1 25.2 377 GLU A C 1
ATOM 2967 O O . GLU A 1 377 ? 48.469 49.25 32.281 1 25.2 377 GLU A O 1
ATOM 2972 N N . ALA A 1 378 ? 48 49.688 30.484 1 25.86 378 ALA A N 1
ATOM 2973 C CA . ALA A 1 378 ? 49.344 49.25 30.047 1 25.86 378 ALA A CA 1
ATOM 2974 C C . ALA A 1 378 ? 50.375 50.344 30.266 1 25.86 378 ALA A C 1
ATOM 2976 O O . ALA A 1 378 ? 50.219 51.469 29.719 1 25.86 378 ALA A O 1
ATOM 2977 N N . GLY A 1 379 ? 50.906 50.469 31.438 1 27.83 379 GLY A N 1
ATOM 2978 C CA . GLY A 1 379 ? 52 51.406 31.688 1 27.83 379 GLY A CA 1
ATOM 2979 C C . GLY A 1 379 ? 53.062 51.375 30.609 1 27.83 379 GLY A C 1
ATOM 2980 O O . GLY A 1 379 ? 53.094 50.438 29.797 1 27.83 379 GLY A O 1
ATOM 2981 N N . PRO A 1 380 ? 53.875 52.531 30.359 1 30.14 380 PRO A N 1
ATOM 2982 C CA . PRO A 1 380 ? 54.719 53 29.234 1 30.14 380 PRO A CA 1
ATOM 2983 C C . PRO A 1 380 ? 55.875 52.031 28.938 1 30.14 380 PRO A C 1
ATOM 2985 O O . PRO A 1 380 ? 56.781 52.406 28.203 1 30.14 380 PRO A O 1
ATOM 2988 N N . ARG A 1 381 ? 55.781 50.781 29.234 1 26.75 381 ARG A N 1
ATOM 2989 C CA . ARG A 1 381 ? 57.125 50.188 29.297 1 26.75 381 ARG A CA 1
ATOM 2990 C C . ARG A 1 381 ? 57.906 50.5 28.031 1 26.75 381 ARG A C 1
ATOM 2992 O O . ARG A 1 381 ? 57.344 50.781 26.984 1 26.75 381 ARG A O 1
ATOM 2999 N N . ALA A 1 382 ? 59.281 50.375 28.156 1 29.22 382 ALA A N 1
ATOM 3000 C CA . ALA A 1 382 ? 60.5 50.844 27.5 1 29.22 382 ALA A CA 1
ATOM 3001 C C . ALA A 1 382 ? 60.594 50.344 26.062 1 29.22 382 ALA A C 1
ATOM 3003 O O . ALA A 1 382 ? 59.969 49.312 25.719 1 29.22 382 ALA A O 1
ATOM 3004 N N . ASP A 1 383 ? 61.25 51.094 25.203 1 27.25 383 ASP A N 1
ATOM 3005 C CA . ASP A 1 383 ? 61.438 51.312 23.766 1 27.25 383 ASP A CA 1
ATOM 3006 C C . ASP A 1 383 ? 62.031 50.094 23.094 1 27.25 383 ASP A C 1
ATOM 3008 O O . ASP A 1 383 ? 63.188 50.156 22.641 1 27.25 383 ASP A O 1
ATOM 3012 N N . ARG A 1 384 ? 61.969 48.938 23.641 1 29.98 384 ARG A N 1
ATOM 3013 C CA . ARG A 1 384 ? 62.906 48.062 22.953 1 29.98 384 ARG A CA 1
ATOM 3014 C C . ARG A 1 384 ? 62.688 48.094 21.438 1 29.98 384 ARG A C 1
ATOM 3016 O O . ARG A 1 384 ? 61.562 48.219 20.969 1 29.98 384 ARG A O 1
ATOM 3023 N N . PRO A 1 385 ? 63.812 48.406 20.672 1 30.08 385 PRO A N 1
ATOM 3024 C CA . PRO A 1 385 ? 63.781 48.594 19.234 1 30.08 385 PRO A CA 1
ATOM 3025 C C . PRO A 1 385 ? 63.031 47.5 18.484 1 30.08 385 PRO A C 1
ATOM 3027 O O . PRO A 1 385 ? 63.156 46.312 18.844 1 30.08 385 PRO A O 1
ATOM 3030 N N . SER A 1 386 ? 61.75 47.75 18.172 1 28.75 386 SER A N 1
ATOM 3031 C CA . SER A 1 386 ? 60.844 46.844 17.469 1 28.75 386 SER A CA 1
ATOM 3032 C C . SER A 1 386 ? 61.469 46.344 16.172 1 28.75 386 SER A C 1
ATOM 3034 O O . SER A 1 386 ? 61.656 47.125 15.219 1 28.75 386 SER A O 1
ATOM 3036 N N . ILE A 1 387 ? 62.656 45.656 16.266 1 30.47 387 ILE A N 1
ATOM 3037 C CA . ILE A 1 387 ? 63.125 45.094 14.992 1 30.47 387 ILE A CA 1
ATOM 3038 C C . ILE A 1 387 ? 61.938 44.531 14.203 1 30.47 387 ILE A C 1
ATOM 3040 O O . ILE A 1 387 ? 61.281 43.594 14.672 1 30.47 387 ILE A O 1
ATOM 3044 N N . LEU A 1 388 ? 61.25 45.375 13.484 1 26.69 388 LEU A N 1
ATOM 3045 C CA . LEU A 1 388 ? 60.25 45.031 12.477 1 26.69 388 LEU A CA 1
ATOM 3046 C C . LEU A 1 388 ? 60.75 43.906 11.578 1 26.69 388 LEU A C 1
ATOM 3048 O O . LEU A 1 388 ? 61.594 44.125 10.695 1 26.69 388 LEU A O 1
ATOM 3052 N N . VAL A 1 389 ? 61.344 42.875 12.141 1 29.53 389 VAL A N 1
ATOM 3053 C CA . VAL A 1 389 ? 61.594 41.812 11.148 1 29.53 389 VAL A CA 1
ATOM 3054 C C . VAL A 1 389 ? 60.375 41.688 10.234 1 29.53 389 VAL A C 1
ATOM 3056 O O . VAL A 1 389 ? 59.219 41.562 10.719 1 29.53 389 VAL A O 1
ATOM 3059 N N . SER A 1 390 ? 60.375 42.25 9.031 1 28.25 390 SER A N 1
ATOM 3060 C CA . SER A 1 390 ? 59.438 42.062 7.949 1 28.25 390 SER A CA 1
ATOM 3061 C C . SER A 1 390 ? 59 40.594 7.863 1 28.25 390 SER A C 1
ATOM 3063 O O . SER A 1 390 ? 59.812 39.719 7.531 1 28.25 390 SER A O 1
ATOM 3065 N N . GLN A 1 391 ? 58.406 40.062 8.898 1 28.89 391 GLN A N 1
ATOM 3066 C CA . GLN A 1 391 ? 57.875 38.719 8.672 1 28.89 391 GLN A CA 1
ATOM 3067 C C . GLN A 1 391 ? 57.062 38.688 7.367 1 28.89 391 GLN A C 1
ATOM 3069 O O . GLN A 1 391 ? 56.062 39.375 7.215 1 28.89 391 GLN A O 1
ATOM 3074 N N . GLN A 1 392 ? 57.75 38.594 6.207 1 31.86 392 GLN A N 1
ATOM 3075 C CA . GLN A 1 392 ? 57 38.281 4.992 1 31.86 392 GLN A CA 1
ATOM 3076 C C . GLN A 1 392 ? 55.844 37.344 5.277 1 31.86 392 GLN A C 1
ATOM 3078 O O . GLN A 1 392 ? 56 36.375 6.008 1 31.86 392 GLN A O 1
ATOM 3083 N N . PRO A 1 393 ? 54.594 37.875 5.316 1 31.38 393 PRO A N 1
ATOM 3084 C CA . PRO A 1 393 ? 53.5 36.969 5.52 1 31.38 393 PRO A CA 1
ATOM 3085 C C . PRO A 1 393 ? 53.719 35.625 4.836 1 31.38 393 PRO A C 1
ATOM 3087 O O . PRO A 1 393 ? 54.062 35.562 3.65 1 31.38 393 PRO A O 1
ATOM 3090 N N . VAL A 1 394 ? 54.469 34.688 5.43 1 32.25 394 VAL A N 1
ATOM 3091 C CA . VAL A 1 394 ? 54.375 33.344 4.836 1 32.25 394 VAL A CA 1
ATOM 3092 C C . VAL A 1 394 ? 53 33.188 4.168 1 32.25 394 VAL A C 1
ATOM 3094 O O . VAL A 1 394 ? 51.969 33.375 4.805 1 32.25 394 VAL A O 1
ATOM 3097 N N . GLU A 1 395 ? 52.938 33.594 2.93 1 31.52 395 GLU A N 1
ATOM 3098 C CA . GLU A 1 395 ? 51.781 33.156 2.164 1 31.52 395 GLU A CA 1
ATOM 3099 C C . GLU A 1 395 ? 51.25 31.812 2.656 1 31.52 395 GLU A C 1
ATOM 3101 O O . GLU A 1 395 ? 51.969 30.797 2.529 1 31.52 395 GLU A O 1
ATOM 3106 N N . GLU A 1 396 ? 50.781 31.734 3.91 1 30.27 396 GLU A N 1
ATOM 3107 C CA . GLU A 1 396 ? 50 30.547 4.18 1 30.27 396 GLU A CA 1
ATOM 3108 C C . GLU A 1 396 ? 49.375 30 2.898 1 30.27 396 GLU A C 1
ATOM 3110 O O . GLU A 1 396 ? 48.531 30.656 2.281 1 30.27 396 GLU A O 1
ATOM 3115 N N . LYS A 1 397 ? 50.188 29.375 2.102 1 29.92 397 LYS A N 1
ATOM 3116 C CA . LYS A 1 397 ? 49.531 28.609 1.032 1 29.92 397 LYS A CA 1
ATOM 3117 C C . LYS A 1 397 ? 48.094 28.234 1.415 1 29.92 397 LYS A C 1
ATOM 3119 O O . LYS A 1 397 ? 47.875 27.516 2.4 1 29.92 397 LYS A O 1
ATOM 3124 N N . GLU A 1 398 ? 47.188 29.172 1.329 1 29.8 398 GLU A N 1
ATOM 3125 C CA . GLU A 1 398 ? 45.781 28.734 1.374 1 29.8 398 GLU A CA 1
ATOM 3126 C C . GLU A 1 398 ? 45.688 27.25 1.029 1 29.8 398 GLU A C 1
ATOM 3128 O O . GLU A 1 398 ? 46.094 26.828 -0.054 1 29.8 398 GLU A O 1
ATOM 3133 N N . GLU A 1 399 ? 46.094 26.344 1.928 1 31.06 399 GLU A N 1
ATOM 3134 C CA . GLU A 1 399 ? 45.656 24.969 1.691 1 31.06 399 GLU A CA 1
ATOM 3135 C C . GLU A 1 399 ? 44.5 24.938 0.705 1 31.06 399 GLU A C 1
ATOM 3137 O O . GLU A 1 399 ? 43.469 25.578 0.928 1 31.06 399 GLU A O 1
ATOM 3142 N N . GLU A 1 400 ? 44.844 25.016 -0.555 1 33.09 400 GLU A N 1
ATOM 3143 C CA . GLU A 1 400 ? 43.75 24.75 -1.496 1 33.09 400 GLU A CA 1
ATOM 3144 C C . GLU A 1 400 ? 42.656 23.922 -0.843 1 33.09 400 GLU A C 1
ATOM 3146 O O . GLU A 1 400 ? 42.938 22.906 -0.192 1 33.09 400 GLU A O 1
ATOM 3151 N N . ALA A 1 401 ? 41.75 24.531 -0.374 1 32.44 401 ALA A N 1
ATOM 3152 C CA . ALA A 1 401 ? 40.531 23.781 0.031 1 32.44 401 ALA A CA 1
ATOM 3153 C C . ALA A 1 401 ? 40.5 22.422 -0.65 1 32.44 401 ALA A C 1
ATOM 3155 O O . ALA A 1 401 ? 40.688 22.312 -1.864 1 32.44 401 ALA A O 1
ATOM 3156 N N . TRP A 1 402 ? 40.969 21.328 -0.114 1 33.56 402 TRP A N 1
ATOM 3157 C CA . TRP A 1 402 ? 40.781 19.969 -0.587 1 33.56 402 TRP A CA 1
ATOM 3158 C C . TRP A 1 402 ? 39.531 19.875 -1.459 1 33.56 402 TRP A C 1
ATOM 3160 O O . TRP A 1 402 ? 38.406 19.953 -0.957 1 33.56 402 TRP A O 1
ATOM 3170 N N . ALA A 1 403 ? 39.5 20.547 -2.609 1 41.22 403 ALA A N 1
ATOM 3171 C CA . ALA A 1 403 ? 38.375 20.281 -3.484 1 41.22 403 ALA A CA 1
ATOM 3172 C C . ALA A 1 403 ? 38.25 18.797 -3.811 1 41.22 403 ALA A C 1
ATOM 3174 O O . ALA A 1 403 ? 39.188 18.203 -4.344 1 41.22 403 ALA A O 1
ATOM 3175 N N . PRO A 1 404 ? 37.531 17.969 -3.135 1 45.47 404 PRO A N 1
ATOM 3176 C CA . PRO A 1 404 ? 37.375 16.578 -3.529 1 45.47 404 PRO A CA 1
ATOM 3177 C C . PRO A 1 404 ? 37.312 16.391 -5.043 1 45.47 404 PRO A C 1
ATOM 3179 O O . PRO A 1 404 ? 36.688 17.188 -5.746 1 45.47 404 PRO A O 1
ATOM 3182 N N . LYS A 1 405 ? 38.406 15.852 -5.656 1 48.44 405 LYS A N 1
ATOM 3183 C CA . LYS A 1 405 ? 38.438 15.578 -7.086 1 48.44 405 LYS A CA 1
ATOM 3184 C C . LYS A 1 405 ? 37.062 15.094 -7.578 1 48.44 405 LYS A C 1
ATOM 3186 O O . LYS A 1 405 ? 36.406 14.297 -6.91 1 48.44 405 LYS A O 1
ATOM 3191 N N . GLN A 1 406 ? 36.5 15.859 -8.492 1 61.31 406 GLN A N 1
ATOM 3192 C CA . GLN A 1 406 ? 35.188 15.578 -9.094 1 61.31 406 GLN A CA 1
ATOM 3193 C C . GLN A 1 406 ? 35.156 14.18 -9.695 1 61.31 406 GLN A C 1
ATOM 3195 O O . GLN A 1 406 ? 36.031 13.805 -10.477 1 61.31 406 GLN A O 1
ATOM 3200 N N . LEU A 1 407 ? 34.625 13.156 -9.133 1 66.12 407 LEU A N 1
ATOM 3201 C CA . LEU A 1 407 ? 34.406 11.836 -9.711 1 66.12 407 LEU A CA 1
ATOM 3202 C C . LEU A 1 407 ? 33.531 11.938 -10.953 1 66.12 407 LEU A C 1
ATOM 3204 O O . LEU A 1 407 ? 32.656 12.789 -11.031 1 66.12 407 LEU A O 1
ATOM 3208 N N . PRO A 1 408 ? 33.906 11.18 -12.094 1 68.5 408 PRO A N 1
ATOM 3209 C CA . PRO A 1 408 ? 34.875 10.086 -12.141 1 68.5 408 PRO A CA 1
ATOM 3210 C C . PRO A 1 408 ? 36.25 10.531 -12.672 1 68.5 408 PRO A C 1
ATOM 3212 O O . PRO A 1 408 ? 36.312 11.438 -13.508 1 68.5 408 PRO A O 1
ATOM 3215 N N . LEU A 1 409 ? 37.188 9.992 -12.141 1 74.5 409 LEU A N 1
ATOM 3216 C CA . LEU A 1 409 ? 38.5 10.141 -12.758 1 74.5 409 LEU A CA 1
ATOM 3217 C C . LEU A 1 409 ? 38.594 9.359 -14.07 1 74.5 409 LEU A C 1
ATOM 3219 O O . LEU A 1 409 ? 38.094 8.242 -14.156 1 74.5 409 LEU A O 1
ATOM 3223 N N . VAL A 1 410 ? 39.094 9.93 -15.117 1 78 410 VAL A N 1
ATOM 3224 C CA . VAL A 1 410 ? 39.125 9.359 -16.469 1 78 410 VAL A CA 1
ATOM 3225 C C . VAL A 1 410 ? 39.75 7.969 -16.422 1 78 410 VAL A C 1
ATOM 3227 O O . VAL A 1 410 ? 39.188 7.027 -17.016 1 78 410 VAL A O 1
ATOM 3230 N N . TRP A 1 411 ? 40.844 7.855 -15.719 1 75.88 411 TRP A N 1
ATOM 3231 C CA . TRP A 1 411 ? 41.531 6.562 -15.695 1 75.88 411 TRP A CA 1
ATOM 3232 C C . TRP A 1 411 ? 40.688 5.523 -14.953 1 75.88 411 TRP A C 1
ATOM 3234 O O . TRP A 1 411 ? 40.688 4.348 -15.328 1 75.88 411 TRP A O 1
ATOM 3244 N N . GLU A 1 412 ? 40 5.988 -13.93 1 75.38 412 GLU A N 1
ATOM 3245 C CA . GLU A 1 412 ? 39.156 5.07 -13.18 1 75.38 412 GLU A CA 1
ATOM 3246 C C . GLU A 1 412 ? 38 4.559 -14.031 1 75.38 412 GLU A C 1
ATOM 3248 O O . GLU A 1 412 ? 37.688 3.371 -13.992 1 75.38 412 GLU A O 1
ATOM 3253 N N . PHE A 1 413 ? 37.531 5.383 -14.742 1 77.56 413 PHE A N 1
ATOM 3254 C CA . PHE A 1 413 ? 36.375 5.02 -15.578 1 77.56 413 PHE A CA 1
ATOM 3255 C C . PHE A 1 413 ? 36.781 3.99 -16.625 1 77.56 413 PHE A C 1
ATOM 3257 O O . PHE A 1 413 ? 36.125 2.967 -16.797 1 77.56 413 PHE A O 1
ATOM 3264 N N . TRP A 1 414 ? 37.938 4.191 -17.297 1 79.25 414 TRP A N 1
ATOM 3265 C CA . TRP A 1 414 ? 38.312 3.342 -18.406 1 79.25 414 TRP A CA 1
ATOM 3266 C C . TRP A 1 414 ? 38.906 2.025 -17.922 1 79.25 414 TRP A C 1
ATOM 3268 O O . TRP A 1 414 ? 38.938 1.036 -18.656 1 79.25 414 TRP A O 1
ATOM 3278 N N . THR A 1 415 ? 39.312 1.955 -16.656 1 78.75 415 THR A N 1
ATOM 3279 C CA . THR A 1 415 ? 39.781 0.698 -16.078 1 78.75 415 THR A CA 1
ATOM 3280 C C . THR A 1 415 ? 38.594 -0.167 -15.648 1 78.75 415 THR A C 1
ATOM 3282 O O . THR A 1 415 ? 38.625 -1.394 -15.766 1 78.75 415 THR A O 1
ATOM 3285 N N . ILE A 1 416 ? 37.594 0.504 -15.211 1 80.88 416 ILE A N 1
ATOM 3286 C CA . ILE A 1 416 ? 36.469 -0.229 -14.672 1 80.88 416 ILE A CA 1
ATOM 3287 C C . ILE A 1 416 ? 35.5 -0.606 -15.805 1 80.88 416 ILE A C 1
ATOM 3289 O O . ILE A 1 416 ? 34.844 -1.651 -15.758 1 80.88 416 ILE A O 1
ATOM 3293 N N . PHE A 1 417 ? 35.562 0.075 -16.844 1 83.75 417 PHE A N 1
ATOM 3294 C CA . PHE A 1 417 ? 34.594 -0.074 -17.922 1 83.75 417 PHE A CA 1
ATOM 3295 C C . PHE A 1 417 ? 34.719 -1.45 -18.562 1 83.75 417 PHE A C 1
ATOM 3297 O O . PHE A 1 417 ? 33.688 -2.133 -18.766 1 83.75 417 PHE A O 1
ATOM 3304 N N . PRO A 1 418 ? 35.875 -1.957 -18.906 1 87.19 418 PRO A N 1
ATOM 3305 C CA . PRO A 1 418 ? 35.969 -3.293 -19.5 1 87.19 418 PRO A CA 1
ATOM 3306 C C . PRO A 1 418 ? 35.438 -4.387 -18.578 1 87.19 418 PRO A C 1
ATOM 3308 O O . PRO A 1 418 ? 34.812 -5.344 -19.031 1 87.19 418 PRO A O 1
ATOM 3311 N N . VAL A 1 419 ? 35.75 -4.238 -17.312 1 88.25 419 VAL A N 1
ATOM 3312 C CA . VAL A 1 419 ? 35.281 -5.203 -16.344 1 88.25 419 VAL A CA 1
ATOM 3313 C C . VAL A 1 419 ? 33.75 -5.168 -16.297 1 88.25 419 VAL A C 1
ATOM 3315 O O . VAL A 1 419 ? 33.094 -6.215 -16.281 1 88.25 419 VAL A O 1
ATOM 3318 N N . ALA A 1 420 ? 33.25 -3.961 -16.312 1 89.5 420 ALA A N 1
ATOM 3319 C CA . ALA A 1 420 ? 31.797 -3.777 -16.297 1 89.5 420 ALA A CA 1
ATOM 3320 C C . ALA A 1 420 ? 31.156 -4.344 -17.562 1 89.5 420 ALA A C 1
ATOM 3322 O O . ALA A 1 420 ? 30.062 -4.91 -17.516 1 89.5 420 ALA A O 1
ATOM 3323 N N . PHE A 1 421 ? 31.844 -4.23 -18.641 1 92.62 421 PHE A N 1
ATOM 3324 C CA . PHE A 1 421 ? 31.328 -4.711 -19.922 1 92.62 421 PHE A CA 1
ATOM 3325 C C . PHE A 1 421 ? 31.281 -6.234 -19.938 1 92.62 421 PHE A C 1
ATOM 3327 O O . PHE A 1 421 ? 30.281 -6.82 -20.391 1 92.62 421 PHE A O 1
ATOM 3334 N N . VAL A 1 422 ? 32.344 -6.871 -19.453 1 95.31 422 VAL A N 1
ATOM 3335 C CA . VAL A 1 422 ? 32.406 -8.328 -19.391 1 95.31 422 VAL A CA 1
ATOM 3336 C C . VAL A 1 422 ? 31.312 -8.836 -18.438 1 95.31 422 VAL A C 1
ATOM 3338 O O . VAL A 1 422 ? 30.641 -9.812 -18.734 1 95.31 422 VAL A O 1
ATOM 3341 N N . TYR A 1 423 ? 31.188 -8.164 -17.375 1 95.81 423 TYR A N 1
ATOM 3342 C CA . TYR A 1 423 ? 30.125 -8.492 -16.438 1 95.81 423 TYR A CA 1
ATOM 3343 C C . TYR A 1 423 ? 28.766 -8.406 -17.094 1 95.81 423 TYR A C 1
ATOM 3345 O O . TYR A 1 423 ? 27.938 -9.312 -16.953 1 95.81 423 TYR A O 1
ATOM 3353 N N . ALA A 1 424 ? 28.531 -7.336 -17.828 1 96.12 424 ALA A N 1
ATOM 3354 C CA . ALA A 1 424 ? 27.234 -7.094 -18.469 1 96.12 424 ALA A CA 1
ATOM 3355 C C . ALA A 1 424 ? 26.906 -8.195 -19.469 1 96.12 424 ALA A C 1
ATOM 3357 O O . ALA A 1 424 ? 25.75 -8.625 -19.578 1 96.12 424 ALA A O 1
ATOM 3358 N N . LEU A 1 425 ? 27.859 -8.68 -20.156 1 96.81 425 LEU A N 1
ATOM 3359 C CA . LEU A 1 425 ? 27.656 -9.734 -21.141 1 96.81 425 LEU A CA 1
ATOM 3360 C C . LEU A 1 425 ? 27.312 -11.055 -20.453 1 96.81 425 LEU A C 1
ATOM 3362 O O . LEU A 1 425 ? 26.391 -11.75 -20.875 1 96.81 425 LEU A O 1
ATOM 3366 N N . ALA A 1 426 ? 28.094 -11.312 -19.469 1 97.62 426 ALA A N 1
ATOM 3367 C CA . ALA A 1 426 ? 27.812 -12.531 -18.719 1 97.62 426 ALA A CA 1
ATOM 3368 C C . ALA A 1 426 ? 26.422 -12.477 -18.078 1 97.62 426 ALA A C 1
ATOM 3370 O O . ALA A 1 426 ? 25.672 -13.453 -18.141 1 97.62 426 ALA A O 1
ATOM 3371 N N . ARG A 1 427 ? 26.109 -11.32 -17.562 1 97.25 427 ARG A N 1
ATOM 3372 C CA . ARG A 1 427 ? 24.797 -11.148 -16.922 1 97.25 427 ARG A CA 1
ATOM 3373 C C . ARG A 1 427 ? 23.672 -11.258 -17.953 1 97.25 427 ARG A C 1
ATOM 3375 O O . ARG A 1 427 ? 22.625 -11.82 -17.672 1 97.25 427 ARG A O 1
ATOM 3382 N N . PHE A 1 428 ? 23.906 -10.742 -19.031 1 97.31 428 PHE A N 1
ATOM 3383 C CA . PHE A 1 428 ? 22.922 -10.812 -20.094 1 97.31 428 PHE A CA 1
ATOM 3384 C C . PHE A 1 428 ? 22.609 -12.258 -20.453 1 97.31 428 PHE A C 1
ATOM 3386 O O . PHE A 1 428 ? 21.438 -12.625 -20.609 1 97.31 428 PHE A O 1
ATOM 3393 N N . TYR A 1 429 ? 23.578 -13.047 -20.516 1 97.62 429 TYR A N 1
ATOM 3394 C CA . TYR A 1 429 ? 23.359 -14.461 -20.812 1 97.62 429 TYR A CA 1
ATOM 3395 C C . TYR A 1 429 ? 22.562 -15.133 -19.703 1 97.62 429 TYR A C 1
ATOM 3397 O O . TYR A 1 429 ? 21.625 -15.898 -19.969 1 97.62 429 TYR A O 1
ATOM 3405 N N . ILE A 1 430 ? 22.891 -14.828 -18.5 1 97 430 ILE A N 1
ATOM 3406 C CA . ILE A 1 430 ? 22.266 -15.453 -17.344 1 97 430 ILE A CA 1
ATOM 3407 C C . ILE A 1 430 ? 20.797 -15.031 -17.266 1 97 430 ILE A C 1
ATOM 3409 O O . ILE A 1 430 ? 19.953 -15.766 -16.75 1 97 430 ILE A O 1
ATOM 3413 N N . LEU A 1 431 ? 20.453 -13.883 -17.859 1 96.62 431 LEU A N 1
ATOM 3414 C CA . LEU A 1 431 ? 19.078 -13.398 -17.875 1 96.62 431 LEU A CA 1
ATOM 3415 C C . LEU A 1 431 ? 18.297 -14.023 -19.016 1 96.62 431 LEU A C 1
ATOM 3417 O O . LEU A 1 431 ? 17.094 -14.297 -18.875 1 96.62 431 LEU A O 1
ATOM 3421 N N . VAL A 1 432 ? 18.938 -14.367 -20.062 1 96.81 432 VAL A N 1
ATOM 3422 C CA . VAL A 1 432 ? 18.25 -14.805 -21.266 1 96.81 432 VAL A CA 1
ATOM 3423 C C . VAL A 1 432 ? 18.125 -16.328 -21.281 1 96.81 432 VAL A C 1
ATOM 3425 O O . VAL A 1 432 ? 17.109 -16.875 -21.688 1 96.81 432 VAL A O 1
ATOM 3428 N N . GLU A 1 433 ? 19.125 -17.016 -20.797 1 97.12 433 GLU A N 1
ATOM 3429 C CA . GLU A 1 433 ? 19.172 -18.469 -20.828 1 97.12 433 GLU A CA 1
ATOM 3430 C C . GLU A 1 433 ? 17.969 -19.078 -20.109 1 97.12 433 GLU A C 1
ATOM 3432 O O . GLU A 1 433 ? 17.359 -20.031 -20.594 1 97.12 433 GLU A O 1
ATOM 3437 N N . PRO A 1 434 ? 17.547 -18.562 -18.938 1 96.69 434 PRO A N 1
ATOM 3438 C CA . PRO A 1 434 ? 16.391 -19.141 -18.25 1 96.69 434 PRO A CA 1
ATOM 3439 C C . PRO A 1 434 ? 15.117 -19.078 -19.078 1 96.69 434 PRO A C 1
ATOM 3441 O O . PRO A 1 434 ? 14.258 -19.953 -18.969 1 96.69 434 PRO A O 1
ATOM 3444 N N . ILE A 1 435 ? 14.969 -18.094 -19.875 1 95.94 435 ILE A N 1
ATOM 3445 C CA . ILE A 1 435 ? 13.797 -17.953 -20.734 1 95.94 435 ILE A CA 1
ATOM 3446 C C . ILE A 1 435 ? 13.906 -18.891 -21.922 1 95.94 435 ILE A C 1
ATOM 3448 O O . ILE A 1 435 ? 12.961 -19.609 -22.25 1 95.94 435 ILE A O 1
ATOM 3452 N N . VAL A 1 436 ? 15.07 -19 -22.516 1 95.31 436 VAL A N 1
ATOM 3453 C CA . VAL A 1 436 ? 15.32 -19.859 -23.672 1 95.31 436 VAL A CA 1
ATOM 3454 C C . VAL A 1 436 ? 15.297 -21.328 -23.234 1 95.31 436 VAL A C 1
ATOM 3456 O O . VAL A 1 436 ? 14.836 -22.203 -23.984 1 95.31 436 VAL A O 1
ATOM 3459 N N . GLY A 1 437 ? 15.781 -21.547 -22.094 1 94.62 437 GLY A N 1
ATOM 3460 C CA . GLY A 1 437 ? 15.859 -22.906 -21.562 1 94.62 437 GLY A CA 1
ATOM 3461 C C . GLY A 1 437 ? 14.5 -23.531 -21.344 1 94.62 437 GLY A C 1
ATOM 3462 O O . GLY A 1 437 ? 14.383 -24.766 -21.234 1 94.62 437 GLY A O 1
ATOM 3463 N N . LEU A 1 438 ? 13.43 -22.75 -21.328 1 95.06 438 LEU A N 1
ATOM 3464 C CA . LEU A 1 438 ? 12.078 -23.266 -21.141 1 95.06 438 LEU A CA 1
ATOM 3465 C C . LEU A 1 438 ? 11.664 -24.141 -22.297 1 95.06 438 LEU A C 1
ATOM 3467 O O . LEU A 1 438 ? 10.711 -24.922 -22.188 1 95.06 438 LEU A O 1
ATOM 3471 N N . ARG A 1 439 ? 12.383 -24.062 -23.406 1 94.44 439 ARG A N 1
ATOM 3472 C CA . ARG A 1 439 ? 12.031 -24.844 -24.594 1 94.44 439 ARG A CA 1
ATOM 3473 C C . ARG A 1 439 ? 12.266 -26.328 -24.375 1 94.44 439 ARG A C 1
ATOM 3475 O O . ARG A 1 439 ? 11.688 -27.172 -25.062 1 94.44 439 ARG A O 1
ATOM 3482 N N . SER A 1 440 ? 13.227 -26.578 -23.469 1 95 440 SER A N 1
ATOM 3483 C CA . SER A 1 440 ? 13.578 -27.953 -23.141 1 95 440 SER A CA 1
ATOM 3484 C C . SER A 1 440 ? 14.031 -28.062 -21.688 1 95 440 SER A C 1
ATOM 3486 O O . SER A 1 440 ? 15.055 -27.484 -21.297 1 95 440 SER A O 1
ATOM 3488 N N . MET A 1 441 ? 13.211 -28.797 -20.922 1 94.5 441 MET A N 1
ATOM 3489 C CA . MET A 1 441 ? 13.523 -28.938 -19.5 1 94.5 441 MET A CA 1
ATOM 3490 C C . MET A 1 441 ? 13.523 -30.391 -19.078 1 94.5 441 MET A C 1
ATOM 3492 O O . MET A 1 441 ? 13.023 -31.25 -19.812 1 94.5 441 MET A O 1
ATOM 3496 N N . GLU A 1 442 ? 14.141 -30.594 -17.953 1 94.25 442 GLU A N 1
ATOM 3497 C CA . GLU A 1 442 ? 14.148 -31.953 -17.406 1 94.25 442 GLU A CA 1
ATOM 3498 C C . GLU A 1 442 ? 12.75 -32.375 -16.938 1 94.25 442 GLU A C 1
ATOM 3500 O O . GLU A 1 442 ? 11.984 -31.547 -16.438 1 94.25 442 GLU A O 1
ATOM 3505 N N . ALA A 1 443 ? 12.469 -33.656 -17.031 1 93.19 443 ALA A N 1
ATOM 3506 C CA . ALA A 1 443 ? 11.148 -34.188 -16.688 1 93.19 443 ALA A CA 1
ATOM 3507 C C . ALA A 1 443 ? 10.812 -33.906 -15.227 1 93.19 443 ALA A C 1
ATOM 3509 O O . ALA A 1 443 ? 9.648 -33.656 -14.891 1 93.19 443 ALA A O 1
ATOM 3510 N N . GLY A 1 444 ? 11.812 -33.875 -14.414 1 93 444 GLY A N 1
ATOM 3511 C CA . GLY A 1 444 ? 11.609 -33.625 -12.992 1 93 444 GLY A CA 1
ATOM 3512 C C . GLY A 1 444 ? 11.109 -32.219 -12.695 1 93 444 GLY A C 1
ATOM 3513 O O . GLY A 1 444 ? 10.578 -31.969 -11.609 1 93 444 GLY A O 1
ATOM 3514 N N . ALA A 1 445 ? 11.273 -31.328 -13.617 1 94.12 445 ALA A N 1
ATOM 3515 C CA . ALA A 1 445 ? 10.828 -29.953 -13.445 1 94.12 445 ALA A CA 1
ATOM 3516 C C . ALA A 1 445 ? 9.305 -29.875 -13.445 1 94.12 445 ALA A C 1
ATOM 3518 O O . ALA A 1 445 ? 8.727 -28.938 -12.898 1 94.12 445 ALA A O 1
ATOM 3519 N N . PHE A 1 446 ? 8.664 -30.859 -14.031 1 94.19 446 PHE A N 1
ATOM 3520 C CA . PHE A 1 446 ? 7.215 -30.797 -14.211 1 94.19 446 PHE A CA 1
ATOM 3521 C C . PHE A 1 446 ? 6.508 -31.594 -13.125 1 94.19 446 PHE A C 1
ATOM 3523 O O . PHE A 1 446 ? 5.277 -31.688 -13.109 1 94.19 446 PHE A O 1
ATOM 3530 N N . GLU A 1 447 ? 7.25 -32.094 -12.242 1 92 447 GLU A N 1
ATOM 3531 C CA . GLU A 1 447 ? 6.68 -32.844 -11.125 1 92 447 GLU A CA 1
ATOM 3532 C C . GLU A 1 447 ? 6.406 -31.922 -9.938 1 92 447 GLU A C 1
ATOM 3534 O O . GLU A 1 447 ? 7.16 -30.984 -9.688 1 92 447 GLU A O 1
ATOM 3539 N N . THR A 1 448 ? 5.266 -32.188 -9.266 1 89 448 THR A N 1
ATOM 3540 C CA . THR A 1 448 ? 4.961 -31.422 -8.062 1 89 448 THR A CA 1
ATOM 3541 C C . THR A 1 448 ? 5.691 -32 -6.852 1 89 448 THR A C 1
ATOM 3543 O O . THR A 1 448 ? 5.953 -33.188 -6.805 1 89 448 THR A O 1
ATOM 3546 N N . VAL A 1 449 ? 6.047 -31.078 -5.953 1 88 449 VAL A N 1
ATOM 3547 C CA . VAL A 1 449 ? 6.723 -31.5 -4.734 1 88 449 VAL A CA 1
ATOM 3548 C C . VAL A 1 449 ? 5.73 -32.219 -3.818 1 88 449 VAL A C 1
ATOM 3550 O O . VAL A 1 449 ? 4.543 -31.891 -3.793 1 88 449 VAL A O 1
ATOM 3553 N N . ASN A 1 450 ? 6.191 -33.188 -3.201 1 82.19 450 ASN A N 1
ATOM 3554 C CA . ASN A 1 450 ? 5.402 -33.844 -2.172 1 82.19 450 ASN A CA 1
ATOM 3555 C C . ASN A 1 450 ? 5.465 -33.094 -0.843 1 82.19 450 ASN A C 1
ATOM 3557 O O . ASN A 1 450 ? 6.348 -33.375 -0.024 1 82.19 450 ASN A O 1
ATOM 3561 N N . TRP A 1 451 ? 4.543 -32.188 -0.629 1 75.62 451 TRP A N 1
ATOM 3562 C CA . TRP A 1 451 ? 4.523 -31.344 0.557 1 75.62 451 TRP A CA 1
ATOM 3563 C C . TRP A 1 451 ? 4.348 -32.188 1.821 1 75.62 451 TRP A C 1
ATOM 3565 O O . TRP A 1 451 ? 4.93 -31.875 2.863 1 75.62 451 TRP A O 1
ATOM 3575 N N . MET A 1 452 ? 3.387 -33.156 1.751 1 64.44 452 MET A N 1
ATOM 3576 C CA . MET A 1 452 ? 3.104 -34 2.906 1 64.44 452 MET A CA 1
ATOM 3577 C C . MET A 1 452 ? 4.355 -34.75 3.355 1 64.44 452 MET A C 1
ATOM 3579 O O . MET A 1 452 ? 4.543 -35 4.551 1 64.44 452 MET A O 1
ATOM 3583 N N . GLY A 1 453 ? 5.082 -35.156 2.494 1 55.03 453 GLY A N 1
ATOM 3584 C CA . GLY A 1 453 ? 6.34 -35.781 2.834 1 55.03 453 GLY A CA 1
ATOM 3585 C C . GLY A 1 453 ? 7.355 -34.844 3.439 1 55.03 453 GLY A C 1
ATOM 3586 O O . GLY A 1 453 ? 8.266 -35.281 4.152 1 55.03 453 GLY A O 1
ATOM 3587 N N . PHE A 1 454 ? 7.203 -33.594 3.137 1 54.06 454 PHE A N 1
ATOM 3588 C CA . PHE A 1 454 ? 8.164 -32.625 3.613 1 54.06 454 PHE A CA 1
ATOM 3589 C C . PHE A 1 454 ? 7.742 -32.062 4.965 1 54.06 454 PHE A C 1
ATOM 3591 O O . PHE A 1 454 ? 8.586 -31.734 5.801 1 54.06 454 PHE A O 1
ATOM 3598 N N . LEU A 1 455 ? 6.328 -31.844 5.211 1 57.19 455 LEU A N 1
ATOM 3599 C CA . LEU A 1 455 ? 5.879 -31.359 6.508 1 57.19 455 LEU A CA 1
ATOM 3600 C C . LEU A 1 455 ? 5.949 -32.469 7.562 1 57.19 455 LEU A C 1
ATOM 3602 O O . LEU A 1 455 ? 5.578 -33.594 7.297 1 57.19 455 LEU A O 1
ATOM 3606 N N . PRO A 1 456 ? 6.699 -32.281 8.633 1 47.81 456 PRO A N 1
ATOM 3607 C CA . PRO A 1 456 ? 6.727 -33.281 9.695 1 47.81 456 PRO A CA 1
ATOM 3608 C C . PRO A 1 456 ? 5.328 -33.719 10.148 1 47.81 456 PRO A C 1
ATOM 3610 O O . PRO A 1 456 ? 4.383 -32.906 10.055 1 47.81 456 PRO A O 1
ATOM 3613 N N . HIS A 1 457 ? 4.91 -35.031 9.922 1 34.59 457 HIS A N 1
ATOM 3614 C CA . HIS A 1 457 ? 3.689 -35.562 10.484 1 34.59 457 HIS A CA 1
ATOM 3615 C C . HIS A 1 457 ? 3.42 -35 11.875 1 34.59 457 HIS A C 1
ATOM 3617 O O . HIS A 1 457 ? 4.297 -35.062 12.75 1 34.59 457 HIS A O 1
ATOM 3623 N N . ALA A 1 458 ? 2.689 -34.094 11.977 1 36.12 458 ALA A N 1
ATOM 3624 C CA . ALA A 1 458 ? 2.174 -33.875 13.328 1 36.12 458 ALA A CA 1
ATOM 3625 C C . ALA A 1 458 ? 1.479 -35.125 13.859 1 36.12 458 ALA A C 1
ATOM 3627 O O . ALA A 1 458 ? 0.703 -35.062 14.812 1 36.12 458 ALA A O 1
ATOM 3628 N N . GLY A 1 459 ? 1.674 -36.188 13.406 1 21.08 459 GLY A N 1
ATOM 3629 C CA . GLY A 1 459 ? 1.249 -37.25 14.297 1 21.08 459 GLY A CA 1
ATOM 3630 C C . GLY A 1 459 ? 2.055 -37.312 15.578 1 21.08 459 GLY A C 1
ATOM 3631 O O . GLY A 1 459 ? 3.207 -36.875 15.617 1 21.08 459 GLY A O 1
ATOM 3632 N N . MET B 1 1 ? 21.75 -47.688 -7.848 1 24.84 1 MET B N 1
ATOM 3633 C CA . MET B 1 1 ? 21.547 -46.281 -8.203 1 24.84 1 MET B CA 1
ATOM 3634 C C . MET B 1 1 ? 20.953 -46.156 -9.602 1 24.84 1 MET B C 1
ATOM 3636 O O . MET B 1 1 ? 21.594 -46.531 -10.594 1 24.84 1 MET B O 1
ATOM 3640 N N . SER B 1 2 ? 19.703 -46.531 -9.781 1 30 2 SER B N 1
ATOM 3641 C CA . SER B 1 2 ? 19.062 -46.656 -11.086 1 30 2 SER B CA 1
ATOM 3642 C C . SER B 1 2 ? 19.375 -45.469 -11.977 1 30 2 SER B C 1
ATOM 3644 O O . SER B 1 2 ? 19.281 -44.312 -11.531 1 30 2 SER B O 1
ATOM 3646 N N . ASN B 1 3 ? 20.344 -45.531 -12.852 1 32.69 3 ASN B N 1
ATOM 3647 C CA . ASN B 1 3 ? 20.781 -44.688 -13.953 1 32.69 3 ASN B CA 1
ATOM 3648 C C . ASN B 1 3 ? 19.594 -44.094 -14.711 1 32.69 3 ASN B C 1
ATOM 3650 O O . ASN B 1 3 ? 19.203 -44.594 -15.766 1 32.69 3 ASN B O 1
ATOM 3654 N N . SER B 1 4 ? 18.406 -44 -14.141 1 38.94 4 SER B N 1
ATOM 3655 C CA . SER B 1 4 ? 17.328 -43.438 -14.945 1 38.94 4 SER B CA 1
ATOM 3656 C C . SER B 1 4 ? 17.766 -42.188 -15.68 1 38.94 4 SER B C 1
ATOM 3658 O O . SER B 1 4 ? 18.219 -41.219 -15.062 1 38.94 4 SER B O 1
ATOM 3660 N N . SER B 1 5 ? 18.422 -42.25 -16.719 1 47.5 5 SER B N 1
ATOM 3661 C CA . SER B 1 5 ? 18.797 -41.188 -17.656 1 47.5 5 SER B CA 1
ATOM 3662 C C . SER B 1 5 ? 17.812 -40.031 -17.578 1 47.5 5 SER B C 1
ATOM 3664 O O . SER B 1 5 ? 16.609 -40.219 -17.75 1 47.5 5 SER B O 1
ATOM 3666 N N . PRO B 1 6 ? 18.109 -39.031 -16.797 1 62.19 6 PRO B N 1
ATOM 3667 C CA . PRO B 1 6 ? 17.156 -37.938 -16.547 1 62.19 6 PRO B CA 1
ATOM 3668 C C . PRO B 1 6 ? 16.5 -37.438 -17.844 1 62.19 6 PRO B C 1
ATOM 3670 O O . PRO B 1 6 ? 17.203 -37.125 -18.797 1 62.19 6 PRO B O 1
ATOM 3673 N N . THR B 1 7 ? 15.289 -37.969 -18.328 1 81.94 7 THR B N 1
ATOM 3674 C CA . THR B 1 7 ? 14.453 -37.719 -19.5 1 81.94 7 THR B CA 1
ATOM 3675 C C . THR B 1 7 ? 14.102 -36.25 -19.609 1 81.94 7 THR B C 1
ATOM 3677 O O . THR B 1 7 ? 13.766 -35.594 -18.609 1 81.94 7 THR B O 1
ATOM 3680 N N . ARG B 1 8 ? 14.609 -35.656 -20.812 1 87.75 8 ARG B N 1
ATOM 3681 C CA . ARG B 1 8 ? 14.289 -34.25 -21.109 1 87.75 8 ARG B CA 1
ATOM 3682 C C . ARG B 1 8 ? 12.984 -34.156 -21.906 1 87.75 8 ARG B C 1
ATOM 3684 O O . ARG B 1 8 ? 12.688 -35.031 -22.734 1 87.75 8 ARG B O 1
ATOM 3691 N N . VAL B 1 9 ? 12.203 -33.25 -21.562 1 90.56 9 VAL B N 1
ATOM 3692 C CA . VAL B 1 9 ? 10.961 -32.969 -22.266 1 90.56 9 VAL B CA 1
ATOM 3693 C C . VAL B 1 9 ? 11.141 -31.734 -23.141 1 90.56 9 VAL B C 1
ATOM 3695 O O . VAL B 1 9 ? 11.383 -30.641 -22.656 1 90.56 9 VAL B O 1
ATOM 3698 N N . ASN B 1 10 ? 11.062 -31.953 -24.406 1 91.62 10 ASN B N 1
ATOM 3699 C CA . ASN B 1 10 ? 11.211 -30.859 -25.375 1 91.62 10 ASN B CA 1
ATOM 3700 C C . ASN B 1 10 ? 9.867 -30.219 -25.688 1 91.62 10 ASN B C 1
ATOM 3702 O O . ASN B 1 10 ? 8.875 -30.906 -25.922 1 91.62 10 ASN B O 1
ATOM 3706 N N . GLY B 1 11 ? 9.797 -28.953 -25.609 1 89.5 11 GLY B N 1
ATOM 3707 C CA . GLY B 1 11 ? 8.594 -28.203 -25.938 1 89.5 11 GLY B CA 1
ATOM 3708 C C . GLY B 1 11 ? 7.809 -27.766 -24.719 1 89.5 11 GLY B C 1
ATOM 3709 O O . GLY B 1 11 ? 8.234 -27.984 -23.578 1 89.5 11 GLY B O 1
ATOM 3710 N N . TRP B 1 12 ? 6.703 -27.062 -24.969 1 89.56 12 TRP B N 1
ATOM 3711 C CA . TRP B 1 12 ? 5.852 -26.5 -23.922 1 89.56 12 TRP B CA 1
ATOM 3712 C C . TRP B 1 12 ? 4.965 -27.578 -23.312 1 89.56 12 TRP B C 1
ATOM 3714 O O . TRP B 1 12 ? 4.227 -28.266 -24.016 1 89.56 12 TRP B O 1
ATOM 3724 N N . ARG B 1 13 ? 5.164 -27.797 -22.062 1 90.5 13 ARG B N 1
ATOM 3725 C CA . ARG B 1 13 ? 4.305 -28.734 -21.344 1 90.5 13 ARG B CA 1
ATOM 3726 C C . ARG B 1 13 ? 3.092 -28.031 -20.75 1 90.5 13 ARG B C 1
ATOM 3728 O O . ARG B 1 13 ? 3.232 -27.062 -20.016 1 90.5 13 ARG B O 1
ATOM 3735 N N . VAL B 1 14 ? 1.892 -28.469 -21.078 1 88.31 14 VAL B N 1
ATOM 3736 C CA . VAL B 1 14 ? 0.642 -27.859 -20.609 1 88.31 14 VAL B CA 1
ATOM 3737 C C . VAL B 1 14 ? 0.401 -28.219 -19.156 1 88.31 14 VAL B C 1
ATOM 3739 O O . VAL B 1 14 ? 0.783 -29.312 -18.703 1 88.31 14 VAL B O 1
ATOM 3742 N N . SER B 1 15 ? -0.176 -27.281 -18.406 1 87.44 15 SER B N 1
ATOM 3743 C CA . SER B 1 15 ? -0.539 -27.531 -17.016 1 87.44 15 SER B CA 1
ATOM 3744 C C . SER B 1 15 ? -1.535 -28.672 -16.906 1 87.44 15 SER B C 1
ATOM 3746 O O . SER B 1 15 ? -2.344 -28.906 -17.812 1 87.44 15 SER B O 1
ATOM 3748 N N . PRO B 1 16 ? -1.414 -29.375 -15.844 1 87.62 16 PRO B N 1
ATOM 3749 C CA . PRO B 1 16 ? -2.377 -30.469 -15.672 1 87.62 16 PRO B CA 1
ATOM 3750 C C . PRO B 1 16 ? -3.822 -29.984 -15.633 1 87.62 16 PRO B C 1
ATOM 3752 O O . PRO B 1 16 ? -4.098 -28.906 -15.109 1 87.62 16 PRO B O 1
ATOM 3755 N N . ASP B 1 17 ? -4.609 -30.812 -16.188 1 87.69 17 ASP B N 1
ATOM 3756 C CA . ASP B 1 17 ? -6.031 -30.484 -16.25 1 87.69 17 ASP B CA 1
ATOM 3757 C C . ASP B 1 17 ? -6.73 -30.828 -14.938 1 87.69 17 ASP B C 1
ATOM 3759 O O . ASP B 1 17 ? -6.371 -31.797 -14.273 1 87.69 17 ASP B O 1
ATOM 3763 N N . GLY B 1 18 ? -7.668 -29.906 -14.656 1 88.94 18 GLY B N 1
ATOM 3764 C CA . GLY B 1 18 ? -8.469 -30.141 -13.461 1 88.94 18 GLY B CA 1
ATOM 3765 C C . GLY B 1 18 ? -8.086 -29.234 -12.305 1 88.94 18 GLY B C 1
ATOM 3766 O O . GLY B 1 18 ? -7.105 -28.5 -12.391 1 88.94 18 GLY B O 1
ATOM 3767 N N . ARG B 1 19 ? -8.938 -29.25 -11.328 1 89.62 19 ARG B N 1
ATOM 3768 C CA . ARG B 1 19 ? -8.68 -28.531 -10.086 1 89.62 19 ARG B CA 1
ATOM 3769 C C . ARG B 1 19 ? -9.195 -29.328 -8.883 1 89.62 19 ARG B C 1
ATOM 3771 O O . ARG B 1 19 ? -10.141 -30.109 -9.008 1 89.62 19 ARG B O 1
ATOM 3778 N N . GLY B 1 20 ? -8.461 -29.219 -7.82 1 91.88 20 GLY B N 1
ATOM 3779 C CA . GLY B 1 20 ? -8.852 -29.891 -6.594 1 91.88 20 GLY B CA 1
ATOM 3780 C C . GLY B 1 20 ? -9.711 -29.031 -5.688 1 91.88 20 GLY B C 1
ATOM 3781 O O . GLY B 1 20 ? -9.977 -27.859 -5.996 1 91.88 20 GLY B O 1
ATOM 3782 N N . THR B 1 21 ? -10.219 -29.672 -4.617 1 93.88 21 THR B N 1
ATOM 3783 C CA . THR B 1 21 ? -11.039 -28.969 -3.635 1 93.88 21 THR B CA 1
ATOM 3784 C C . THR B 1 21 ? -10.273 -27.812 -3.012 1 93.88 21 THR B C 1
ATOM 3786 O O . THR B 1 21 ? -10.828 -26.719 -2.84 1 93.88 21 THR B O 1
ATOM 3789 N N . MET B 1 22 ? -9.047 -28.047 -2.811 1 91 22 MET B N 1
ATOM 3790 C CA . MET B 1 22 ? -8.234 -27 -2.182 1 91 22 MET B CA 1
ATOM 3791 C C . MET B 1 22 ? -8.016 -25.828 -3.135 1 91 22 MET B C 1
ATOM 3793 O O . MET B 1 22 ? -7.945 -24.688 -2.705 1 91 22 MET B O 1
ATOM 3797 N N . ASP B 1 23 ? -7.867 -26.094 -4.391 1 91.5 23 ASP B N 1
ATOM 3798 C CA . ASP B 1 23 ? -7.703 -25.047 -5.387 1 91.5 23 ASP B CA 1
ATOM 3799 C C . ASP B 1 23 ? -8.906 -24.109 -5.402 1 91.5 23 ASP B C 1
ATOM 3801 O O . ASP B 1 23 ? -8.758 -22.891 -5.43 1 91.5 23 ASP B O 1
ATOM 3805 N N . ILE B 1 24 ? -10.055 -24.672 -5.336 1 93.81 24 ILE B N 1
ATOM 3806 C CA . ILE B 1 24 ? -11.297 -23.922 -5.344 1 93.81 24 ILE B CA 1
ATOM 3807 C C . ILE B 1 24 ? -11.406 -23.094 -4.062 1 93.81 24 ILE B C 1
ATOM 3809 O O . ILE B 1 24 ? -11.664 -21.891 -4.117 1 93.81 24 ILE B O 1
ATOM 3813 N N . LEU B 1 25 ? -11.148 -23.766 -2.975 1 94.81 25 LEU B N 1
ATOM 3814 C CA . LEU B 1 25 ? -11.25 -23.125 -1.67 1 94.81 25 LEU B CA 1
ATOM 3815 C C . LEU B 1 25 ? -10.258 -21.969 -1.554 1 94.81 25 LEU B C 1
ATOM 3817 O O . LEU B 1 25 ? -10.625 -20.875 -1.147 1 94.81 25 LEU B O 1
ATOM 3821 N N . TRP B 1 26 ? -9.031 -22.172 -1.964 1 91.19 26 TRP B N 1
ATOM 3822 C CA . TRP B 1 26 ? -7.977 -21.172 -1.839 1 91.19 26 TRP B CA 1
ATOM 3823 C C . TRP B 1 26 ? -8.273 -19.953 -2.711 1 91.19 26 TRP B C 1
ATOM 3825 O O . TRP B 1 26 ? -8.078 -18.812 -2.283 1 91.19 26 TRP B O 1
ATOM 3835 N N . THR B 1 27 ? -8.688 -20.141 -3.877 1 92.62 27 THR B N 1
ATOM 3836 C CA . THR B 1 27 ? -9.031 -19.047 -4.773 1 92.62 27 THR B CA 1
ATOM 3837 C C . THR B 1 27 ? -10.125 -18.172 -4.164 1 92.62 27 THR B C 1
ATOM 3839 O O . THR B 1 27 ? -10.039 -16.953 -4.199 1 92.62 27 THR B O 1
ATOM 3842 N N . CYS B 1 28 ? -11.062 -18.781 -3.555 1 96 28 CYS B N 1
ATOM 3843 C CA . CYS B 1 28 ? -12.188 -18.062 -2.979 1 96 28 CYS B CA 1
ATOM 3844 C C . CYS B 1 28 ? -11.766 -17.328 -1.705 1 96 28 CYS B C 1
ATOM 3846 O O . CYS B 1 28 ? -12.172 -16.188 -1.479 1 96 28 CYS B O 1
ATOM 3848 N N . ILE B 1 29 ? -10.969 -17.984 -0.898 1 95.25 29 ILE B N 1
ATOM 3849 C CA . ILE B 1 29 ? -10.516 -17.391 0.348 1 95.25 29 ILE B CA 1
ATOM 3850 C C . ILE B 1 29 ? -9.641 -16.172 0.042 1 95.25 29 ILE B C 1
ATOM 3852 O O . ILE B 1 29 ? -9.828 -15.102 0.633 1 95.25 29 ILE B O 1
ATOM 3856 N N . VAL B 1 30 ? -8.703 -16.297 -0.903 1 92.44 30 VAL B N 1
ATOM 3857 C CA . VAL B 1 30 ? -7.789 -15.219 -1.257 1 92.44 30 VAL B CA 1
ATOM 3858 C C . VAL B 1 30 ? -8.57 -14.062 -1.882 1 92.44 30 VAL B C 1
ATOM 3860 O O . VAL B 1 30 ? -8.344 -12.898 -1.545 1 92.44 30 VAL B O 1
ATOM 3863 N N . THR B 1 31 ? -9.469 -14.391 -2.725 1 95.5 31 THR B N 1
ATOM 3864 C CA . THR B 1 31 ? -10.281 -13.359 -3.359 1 95.5 31 THR B CA 1
ATOM 3865 C C . THR B 1 31 ? -11.102 -12.602 -2.32 1 95.5 31 THR B C 1
ATOM 3867 O O . THR B 1 31 ? -11.156 -11.375 -2.338 1 95.5 31 THR B O 1
ATOM 3870 N N . THR B 1 32 ? -11.734 -13.352 -1.45 1 97.12 32 THR B N 1
ATOM 3871 C CA . THR B 1 32 ? -12.547 -12.734 -0.406 1 97.12 32 THR B CA 1
ATOM 3872 C C . THR B 1 32 ? -11.688 -11.828 0.477 1 97.12 32 THR B C 1
ATOM 3874 O O . THR B 1 32 ? -12.086 -10.695 0.774 1 97.12 32 THR B O 1
ATOM 3877 N N . PHE B 1 33 ? -10.586 -12.336 0.836 1 94.94 33 PHE B N 1
ATOM 3878 C CA . PHE B 1 33 ? -9.688 -11.547 1.671 1 94.94 33 PHE B CA 1
ATOM 3879 C C . PHE B 1 33 ? -9.281 -10.258 0.969 1 94.94 33 PHE B C 1
ATOM 3881 O O . PHE B 1 33 ? -9.367 -9.172 1.553 1 94.94 33 PHE B O 1
ATOM 3888 N N . LEU B 1 34 ? -8.859 -10.297 -0.251 1 92.88 34 LEU B N 1
ATOM 3889 C CA . LEU B 1 34 ? -8.367 -9.148 -0.998 1 92.88 34 LEU B CA 1
ATOM 3890 C C . LEU B 1 34 ? -9.484 -8.133 -1.23 1 92.88 34 LEU B C 1
ATOM 3892 O O . LEU B 1 34 ? -9.289 -6.934 -1.038 1 92.88 34 LEU B O 1
ATOM 3896 N N . CYS B 1 35 ? -10.625 -8.617 -1.546 1 94.44 35 CYS B N 1
ATOM 3897 C CA . CYS B 1 35 ? -11.68 -7.688 -1.941 1 94.44 35 CYS B CA 1
ATOM 3898 C C . CYS B 1 35 ? -12.367 -7.09 -0.72 1 94.44 35 CYS B C 1
ATOM 3900 O O . CYS B 1 35 ? -13.164 -6.16 -0.845 1 94.44 35 CYS B O 1
ATOM 3902 N N . THR B 1 36 ? -12.141 -7.637 0.441 1 96.12 36 THR B N 1
ATOM 3903 C CA . THR B 1 36 ? -12.773 -7.078 1.632 1 96.12 36 THR B CA 1
ATOM 3904 C C . THR B 1 36 ? -11.758 -6.305 2.473 1 96.12 36 THR B C 1
ATOM 3906 O O . THR B 1 36 ? -12.078 -5.25 3.018 1 96.12 36 THR B O 1
ATOM 3909 N N . TYR B 1 37 ? -10.57 -6.734 2.521 1 93.31 37 TYR B N 1
ATOM 3910 C CA . TYR B 1 37 ? -9.562 -6.094 3.357 1 93.31 37 TYR B CA 1
ATOM 3911 C C . TYR B 1 37 ? -8.984 -4.863 2.668 1 93.31 37 TYR B C 1
ATOM 3913 O O . TYR B 1 37 ? -8.852 -3.801 3.285 1 93.31 37 TYR B O 1
ATOM 3921 N N . THR B 1 38 ? -8.672 -4.965 1.396 1 90.75 38 THR B N 1
ATOM 3922 C CA . THR B 1 38 ? -7.93 -3.926 0.69 1 90.75 38 THR B CA 1
ATOM 3923 C C . THR B 1 38 ? -8.812 -2.713 0.42 1 90.75 38 THR B C 1
ATOM 3925 O O . THR B 1 38 ? -8.312 -1.607 0.206 1 90.75 38 THR B O 1
ATOM 3928 N N . ILE B 1 39 ? -10.078 -2.871 0.468 1 91.44 39 ILE B N 1
ATOM 3929 C CA . ILE B 1 39 ? -10.953 -1.762 0.089 1 91.44 39 ILE B CA 1
ATOM 3930 C C . ILE B 1 39 ? -11.336 -0.961 1.331 1 91.44 39 ILE B C 1
ATOM 3932 O O . ILE B 1 39 ? -11.914 0.125 1.223 1 91.44 39 ILE B O 1
ATOM 3936 N N . LEU B 1 40 ? -11.039 -1.457 2.471 1 94.12 40 LEU B N 1
ATOM 3937 C CA . LEU B 1 40 ? -11.492 -0.837 3.709 1 94.12 40 LEU B CA 1
ATOM 3938 C C . LEU B 1 40 ? -10.844 0.527 3.906 1 94.12 40 LEU B C 1
ATOM 3940 O O . LEU B 1 40 ? -9.617 0.643 3.879 1 94.12 40 LEU B O 1
ATOM 3944 N N . CYS B 1 41 ? -11.625 1.514 3.998 1 95.38 41 CYS B N 1
ATOM 3945 C CA . CYS B 1 41 ? -11.211 2.869 4.348 1 95.38 41 CYS B CA 1
ATOM 3946 C C . CYS B 1 41 ? -11.812 3.295 5.684 1 95.38 41 CYS B C 1
ATOM 3948 O O . CYS B 1 41 ? -12.875 3.924 5.719 1 95.38 41 CYS B O 1
ATOM 3950 N N . LEU B 1 42 ? -11.148 2.98 6.723 1 96.44 42 LEU B N 1
ATOM 3951 C CA . LEU B 1 42 ? -11.656 3.295 8.055 1 96.44 42 LEU B CA 1
ATOM 3952 C C . LEU B 1 42 ? -11.234 4.695 8.477 1 96.44 42 LEU B C 1
ATOM 3954 O O . LEU B 1 42 ? -10.328 5.285 7.879 1 96.44 42 LEU B O 1
ATOM 3958 N N . ASN B 1 43 ? -11.984 5.242 9.43 1 97.69 43 ASN B N 1
ATOM 3959 C CA . ASN B 1 43 ? -11.656 6.559 9.977 1 97.69 43 ASN B CA 1
ATOM 3960 C C . ASN B 1 43 ? -10.344 6.535 10.75 1 97.69 43 ASN B C 1
ATOM 3962 O O . ASN B 1 43 ? -9.812 5.465 11.047 1 97.69 43 ASN B O 1
ATOM 3966 N N . LEU B 1 44 ? -9.812 7.738 10.992 1 97.31 44 LEU B N 1
ATOM 3967 C CA . LEU B 1 44 ? -8.508 7.863 11.641 1 97.31 44 LEU B CA 1
ATOM 3968 C C . LEU B 1 44 ? -8.547 7.266 13.047 1 97.31 44 LEU B C 1
ATOM 3970 O O . LEU B 1 44 ? -9.5 7.48 13.789 1 97.31 44 LEU B O 1
ATOM 3974 N N . PRO B 1 45 ? -7.559 6.496 13.398 1 95.88 45 PRO B N 1
ATOM 3975 C CA . PRO B 1 45 ? -7.461 5.992 14.773 1 95.88 45 PRO B CA 1
ATOM 3976 C C . PRO B 1 45 ? -7.102 7.086 15.781 1 95.88 45 PRO B C 1
ATOM 3978 O O . PRO B 1 45 ? -6.707 8.188 15.383 1 95.88 45 PRO B O 1
ATOM 3981 N N . SER B 1 46 ? -7.316 6.797 17.016 1 94.06 46 SER B N 1
ATOM 3982 C CA . SER B 1 46 ? -6.898 7.703 18.078 1 94.06 46 SER B CA 1
ATOM 3983 C C . SER B 1 46 ? -5.379 7.734 18.219 1 94.06 46 SER B C 1
ATOM 3985 O O . SER B 1 46 ? -4.691 6.801 17.781 1 94.06 46 SER B O 1
ATOM 3987 N N . LYS B 1 47 ? -4.867 8.797 18.75 1 87.94 47 LYS B N 1
ATOM 3988 C CA . LYS B 1 47 ? -3.432 8.969 18.938 1 87.94 47 LYS B CA 1
ATOM 3989 C C . LYS B 1 47 ? -2.859 7.867 19.828 1 87.94 47 LYS B C 1
ATOM 3991 O O . LYS B 1 47 ? -1.695 7.488 19.688 1 87.94 47 LYS B O 1
ATOM 3996 N N . HIS B 1 48 ? -3.705 7.312 20.594 1 88.12 48 HIS B N 1
ATOM 3997 C CA . HIS B 1 48 ? -3.217 6.363 21.594 1 88.12 48 HIS B CA 1
ATOM 3998 C C . HIS B 1 48 ? -3.523 4.926 21.172 1 88.12 48 HIS B C 1
ATOM 4000 O O . HIS B 1 48 ? -3.191 3.984 21.906 1 88.12 48 HIS B O 1
ATOM 4006 N N . ASP B 1 49 ? -4.129 4.77 20.078 1 92.56 49 ASP B N 1
ATOM 4007 C CA . ASP B 1 49 ? -4.453 3.416 19.625 1 92.56 49 ASP B CA 1
ATOM 4008 C C . ASP B 1 49 ? -3.188 2.629 19.297 1 92.56 49 ASP B C 1
ATOM 4010 O O . ASP B 1 49 ? -2.305 3.129 18.594 1 92.56 49 ASP B O 1
ATOM 4014 N N . SER B 1 50 ? -3.127 1.488 19.891 1 93.06 50 SER B N 1
ATOM 4015 C CA . SER B 1 50 ? -2.033 0.592 19.531 1 93.06 50 SER B CA 1
ATOM 4016 C C . SER B 1 50 ? -2.244 -0.012 18.156 1 93.06 50 SER B C 1
ATOM 4018 O O . SER B 1 50 ? -3.357 0.014 17.625 1 93.06 50 SER B O 1
ATOM 4020 N N . ASN B 1 51 ? -1.184 -0.557 17.562 1 90.88 51 ASN B N 1
ATOM 4021 C CA . ASN B 1 51 ? -1.278 -1.211 16.266 1 90.88 51 ASN B CA 1
ATOM 4022 C C . ASN B 1 51 ? -2.199 -2.426 16.312 1 90.88 51 ASN B C 1
ATOM 4024 O O . ASN B 1 51 ? -2.902 -2.717 15.344 1 90.88 51 ASN B O 1
ATOM 4028 N N . VAL B 1 52 ? -2.188 -3.068 17.391 1 94.06 52 VAL B N 1
ATOM 4029 C CA . VAL B 1 52 ? -3.018 -4.258 17.547 1 94.06 52 VAL B CA 1
ATOM 4030 C C . VAL B 1 52 ? -4.492 -3.859 17.547 1 94.06 52 VAL B C 1
ATOM 4032 O O . VAL B 1 52 ? -5.328 -4.547 16.953 1 94.06 52 VAL B O 1
ATOM 4035 N N . ARG B 1 53 ? -4.746 -2.756 18.156 1 93.94 53 ARG B N 1
ATOM 4036 C CA . ARG B 1 53 ? -6.125 -2.275 18.203 1 93.94 53 ARG B CA 1
ATOM 4037 C C . ARG B 1 53 ? -6.586 -1.838 16.812 1 93.94 53 ARG B C 1
ATOM 4039 O O . ARG B 1 53 ? -7.723 -2.111 16.422 1 93.94 53 ARG B O 1
ATOM 4046 N N . ILE B 1 54 ? -5.781 -1.178 16.172 1 94.5 54 ILE B N 1
ATOM 4047 C CA . ILE B 1 54 ? -6.098 -0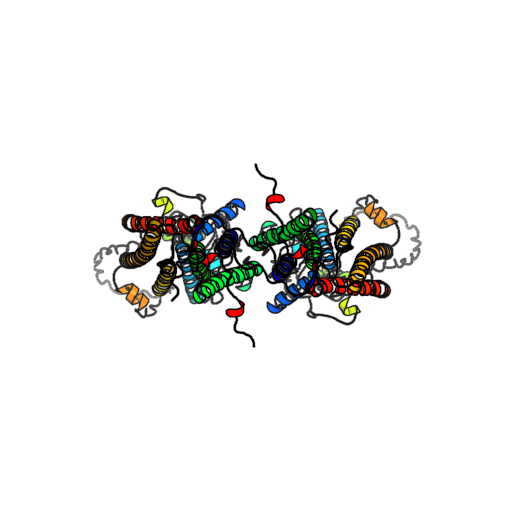.714 14.828 1 94.5 54 ILE B CA 1
ATOM 4048 C C . ILE B 1 54 ? -6.348 -1.913 13.914 1 94.5 54 ILE B C 1
ATOM 4050 O O . ILE B 1 54 ? -7.328 -1.938 13.164 1 94.5 54 ILE B O 1
ATOM 4054 N N . LEU B 1 55 ? -5.504 -2.941 13.992 1 93.56 55 LEU B N 1
ATOM 4055 C CA . LEU B 1 55 ? -5.668 -4.156 13.203 1 93.56 55 LEU B CA 1
ATOM 4056 C C . LEU B 1 55 ? -6.957 -4.879 13.586 1 93.56 55 LEU B C 1
ATOM 4058 O O . LEU B 1 55 ? -7.672 -5.383 12.711 1 93.56 55 LEU B O 1
ATOM 4062 N N . GLY B 1 56 ? -7.145 -4.934 14.883 1 95.5 56 GLY B N 1
ATOM 4063 C CA . GLY B 1 56 ? -8.375 -5.559 15.336 1 95.5 56 GLY B CA 1
ATOM 4064 C C . GLY B 1 56 ? -9.617 -4.902 14.773 1 95.5 56 GLY B C 1
ATOM 4065 O O . GLY B 1 56 ? -10.57 -5.59 14.383 1 95.5 56 GLY B O 1
ATOM 4066 N N . ARG B 1 57 ? -9.641 -3.635 14.727 1 95.06 57 ARG B N 1
ATOM 4067 C CA . ARG B 1 57 ? -10.766 -2.9 14.148 1 95.06 57 ARG B CA 1
ATOM 4068 C C . ARG B 1 57 ? -10.914 -3.197 12.664 1 95.06 57 ARG B C 1
ATOM 4070 O O . ARG B 1 57 ? -12.031 -3.361 12.164 1 95.06 57 ARG B O 1
ATOM 4077 N N . LYS B 1 58 ? -9.859 -3.229 12 1 95.12 58 LYS B N 1
ATOM 4078 C CA . LYS B 1 58 ? -9.891 -3.539 10.578 1 95.12 58 LYS B CA 1
ATOM 4079 C C . LYS B 1 58 ? -10.438 -4.945 10.336 1 95.12 58 LYS B C 1
ATOM 4081 O O . LYS B 1 58 ? -11.234 -5.156 9.414 1 95.12 58 LYS B O 1
ATOM 4086 N N . LEU B 1 59 ? -10 -5.902 11.117 1 96.12 59 LEU B N 1
ATOM 4087 C CA . LEU B 1 59 ? -10.477 -7.277 10.992 1 96.12 59 LEU B CA 1
ATOM 4088 C C . LEU B 1 59 ? -11.961 -7.375 11.32 1 96.12 59 LEU B C 1
ATOM 4090 O O . LEU B 1 59 ? -12.688 -8.164 10.711 1 96.12 59 LEU B O 1
ATOM 4094 N N . LEU B 1 60 ? -12.344 -6.566 12.289 1 96.56 60 LEU B N 1
ATOM 4095 C CA . LEU B 1 60 ? -13.758 -6.531 12.617 1 96.56 60 LEU B CA 1
ATOM 4096 C C . LEU B 1 60 ? -14.586 -6.051 11.43 1 96.56 60 LEU B C 1
ATOM 4098 O O . LEU B 1 60 ? -15.594 -6.668 11.078 1 96.56 60 LEU B O 1
ATOM 4102 N N . TRP B 1 61 ? -14.18 -4.996 10.844 1 97.12 61 TRP B N 1
ATOM 4103 C CA . TRP B 1 61 ? -14.922 -4.441 9.719 1 97.12 61 TRP B CA 1
ATOM 4104 C C . TRP B 1 61 ? -14.82 -5.352 8.492 1 97.12 61 TRP B C 1
ATOM 4106 O O . TRP B 1 61 ? -15.734 -5.402 7.672 1 97.12 61 TRP B O 1
ATOM 4116 N N . MET B 1 62 ? -13.688 -6.09 8.352 1 97.06 62 MET B N 1
ATOM 4117 C CA . MET B 1 62 ? -13.594 -7.117 7.32 1 97.06 62 MET B CA 1
ATOM 4118 C C . MET B 1 62 ? -14.625 -8.219 7.551 1 97.06 62 MET B C 1
ATOM 4120 O O . MET B 1 62 ? -15.289 -8.664 6.609 1 97.06 62 MET B O 1
ATOM 4124 N N . ALA B 1 63 ? -14.75 -8.633 8.781 1 97.38 63 ALA B N 1
ATOM 4125 C CA . ALA B 1 63 ? -15.734 -9.648 9.133 1 97.38 63 ALA B CA 1
ATOM 4126 C C . ALA B 1 63 ? -17.156 -9.18 8.805 1 97.38 63 ALA B C 1
ATOM 4128 O O . ALA B 1 63 ? -17.969 -9.961 8.312 1 97.38 63 ALA B O 1
ATOM 4129 N N . ILE B 1 64 ? -17.359 -7.938 9.055 1 96.06 64 ILE B N 1
ATOM 4130 C CA . ILE B 1 64 ? -18.656 -7.363 8.727 1 96.06 64 ILE B CA 1
ATOM 4131 C C . ILE B 1 64 ? -18.859 -7.359 7.211 1 96.06 64 ILE B C 1
ATOM 4133 O O . ILE B 1 64 ? -19.953 -7.676 6.723 1 96.06 64 ILE B O 1
ATOM 4137 N N . ALA B 1 65 ? -17.812 -7.051 6.5 1 97.25 65 ALA B N 1
ATOM 4138 C CA . ALA B 1 65 ? -17.875 -7.023 5.039 1 97.25 65 ALA B CA 1
ATOM 4139 C C . ALA B 1 65 ? -18.141 -8.414 4.477 1 97.25 65 ALA B C 1
ATOM 4141 O O . ALA B 1 65 ? -18.719 -8.555 3.389 1 97.25 65 ALA B O 1
ATOM 4142 N N . ILE B 1 66 ? -17.734 -9.406 5.188 1 97.56 66 ILE B N 1
ATOM 4143 C CA . ILE B 1 66 ? -17.938 -10.781 4.75 1 97.56 66 ILE B CA 1
ATOM 4144 C C . ILE B 1 66 ? -19.344 -11.242 5.176 1 97.56 66 ILE B C 1
ATOM 4146 O O . ILE B 1 66 ? -20.094 -11.781 4.367 1 97.56 66 ILE B O 1
ATOM 4150 N N . ALA B 1 67 ? -19.734 -10.938 6.398 1 96.44 67 ALA B N 1
ATOM 4151 C CA . ALA B 1 67 ? -21 -11.406 6.961 1 96.44 67 ALA B CA 1
ATOM 4152 C C . ALA B 1 67 ? -22.172 -10.648 6.363 1 96.44 67 ALA B C 1
ATOM 4154 O O . ALA B 1 67 ? -23.234 -11.227 6.133 1 96.44 67 ALA B O 1
ATOM 4155 N N . GLY B 1 68 ? -22 -9.43 6.172 1 95.81 68 GLY B N 1
ATOM 4156 C CA . GLY B 1 68 ? -23.016 -8.555 5.617 1 95.81 68 GLY B CA 1
ATOM 4157 C C . GLY B 1 68 ? -22.438 -7.426 4.781 1 95.81 68 GLY B C 1
ATOM 4158 O O . GLY B 1 68 ? -22.375 -6.281 5.23 1 95.81 68 GLY B O 1
ATOM 4159 N N . PRO B 1 69 ? -22.062 -7.781 3.549 1 96.38 69 PRO B N 1
ATOM 4160 C CA . PRO B 1 69 ? -21.422 -6.781 2.689 1 96.38 69 PRO B CA 1
ATOM 4161 C C . PRO B 1 69 ? -22.312 -5.562 2.443 1 96.38 69 PRO B C 1
ATOM 4163 O O . PRO B 1 69 ? -21.812 -4.461 2.227 1 96.38 69 PRO B O 1
ATOM 4166 N N . GLU B 1 70 ? -23.656 -5.715 2.59 1 95.38 70 GLU B N 1
ATOM 4167 C CA . GLU B 1 70 ? -24.578 -4.605 2.379 1 95.38 70 GLU B CA 1
ATOM 4168 C C . GLU B 1 70 ? -24.453 -3.561 3.484 1 95.38 70 GLU B C 1
ATOM 4170 O O . GLU B 1 70 ? -24.703 -2.375 3.26 1 95.38 70 GLU B O 1
ATOM 4175 N N . PHE B 1 71 ? -24.094 -4.031 4.645 1 94.44 71 PHE B N 1
ATOM 4176 C CA . PHE B 1 71 ? -23.906 -3.094 5.742 1 94.44 71 PHE B CA 1
ATOM 4177 C C . PHE B 1 71 ? -22.719 -2.166 5.473 1 94.44 71 PHE B C 1
ATOM 4179 O O . PHE B 1 71 ? -22.812 -0.958 5.711 1 94.44 71 PHE B O 1
ATOM 4186 N N . LEU B 1 72 ? -21.688 -2.762 5 1 96.88 72 LEU B N 1
ATOM 4187 C CA . LEU B 1 72 ? -20.516 -1.948 4.656 1 96.88 72 LEU B CA 1
ATOM 4188 C C . LEU B 1 72 ? -20.828 -1.012 3.496 1 96.88 72 LEU B C 1
ATOM 4190 O O . LEU B 1 72 ? -20.422 0.15 3.502 1 96.88 72 LEU B O 1
ATOM 4194 N N . LEU B 1 73 ? -21.516 -1.534 2.555 1 97.56 73 LEU B N 1
ATOM 4195 C CA . LEU B 1 73 ? -21.922 -0.729 1.408 1 97.56 73 LEU B CA 1
ATOM 4196 C C . LEU B 1 73 ? -22.781 0.454 1.852 1 97.56 73 LEU B C 1
ATOM 4198 O O . LEU B 1 73 ? -22.578 1.576 1.378 1 97.56 73 LEU B O 1
ATOM 4202 N N . THR B 1 74 ? -23.672 0.193 2.734 1 95.38 74 THR B N 1
ATOM 4203 C CA . THR B 1 74 ? -24.547 1.244 3.252 1 95.38 74 THR B CA 1
ATOM 4204 C C . THR B 1 74 ? -23.734 2.312 3.977 1 95.38 74 THR B C 1
ATOM 4206 O O . THR B 1 74 ? -23.969 3.508 3.799 1 95.38 74 THR B O 1
ATOM 4209 N N . ALA B 1 75 ? -22.828 1.86 4.777 1 95.88 75 ALA B N 1
ATOM 4210 C CA . ALA B 1 75 ? -21.953 2.801 5.477 1 95.88 75 ALA B CA 1
ATOM 4211 C C . ALA B 1 75 ? -21.156 3.646 4.488 1 95.88 75 ALA B C 1
ATOM 4213 O O . ALA B 1 75 ? -21.062 4.867 4.645 1 95.88 75 ALA B O 1
ATOM 4214 N N . ALA B 1 76 ? -20.609 3.023 3.486 1 97.5 76 ALA B N 1
ATOM 4215 C CA . ALA B 1 76 ? -19.812 3.719 2.484 1 97.5 76 ALA B CA 1
ATOM 4216 C C . ALA B 1 76 ? -20.656 4.715 1.698 1 97.5 76 ALA B C 1
ATOM 4218 O O . ALA B 1 76 ? -20.219 5.84 1.433 1 97.5 76 ALA B O 1
ATOM 4219 N N . ALA B 1 77 ? -21.828 4.305 1.351 1 97.06 77 ALA B N 1
ATOM 4220 C CA . ALA B 1 77 ? -22.75 5.184 0.626 1 97.06 77 ALA B CA 1
ATOM 4221 C C . ALA B 1 77 ? -23.125 6.395 1.472 1 97.06 77 ALA B C 1
ATOM 4223 O O . ALA B 1 77 ? -23.219 7.516 0.959 1 97.06 77 ALA B O 1
ATOM 4224 N N . GLY B 1 78 ? -23.359 6.125 2.703 1 95.69 78 GLY B N 1
ATOM 4225 C CA . GLY B 1 78 ? -23.656 7.219 3.613 1 95.69 78 GLY B CA 1
ATOM 4226 C C . GLY B 1 78 ? -22.516 8.211 3.734 1 95.69 78 GLY B C 1
ATOM 4227 O O . GLY B 1 78 ? -22.75 9.422 3.777 1 95.69 78 GLY B O 1
ATOM 4228 N N . GLN B 1 79 ? -21.359 7.711 3.826 1 97.38 79 GLN B N 1
ATOM 4229 C CA . GLN B 1 79 ? -20.188 8.578 3.924 1 97.38 79 GLN B CA 1
ATOM 4230 C C . GLN B 1 79 ? -20 9.383 2.641 1 97.38 79 GLN B C 1
ATOM 4232 O O . GLN B 1 79 ? -19.578 10.539 2.684 1 97.38 79 GLN B O 1
ATOM 4237 N N . LEU B 1 80 ? -20.25 8.758 1.517 1 97.81 80 LEU B N 1
ATOM 4238 C CA . LEU B 1 80 ? -20.188 9.469 0.244 1 97.81 80 LEU B CA 1
ATOM 4239 C C . LEU B 1 80 ? -21.203 10.602 0.195 1 97.81 80 LEU B C 1
ATOM 4241 O O . LEU B 1 80 ? -20.875 11.711 -0.24 1 97.81 80 LEU B O 1
ATOM 4245 N N . ALA B 1 81 ? -22.391 10.344 0.623 1 96.31 81 ALA B N 1
ATOM 4246 C CA . ALA B 1 81 ? -23.438 11.359 0.661 1 96.31 81 ALA B CA 1
ATOM 4247 C C . ALA B 1 81 ? -23.047 12.516 1.577 1 96.31 81 ALA B C 1
ATOM 4249 O O . ALA B 1 81 ? -23.25 13.68 1.234 1 96.31 81 ALA B O 1
ATOM 4250 N N . ALA B 1 82 ? -22.516 12.156 2.701 1 96.38 82 ALA B N 1
ATOM 4251 C CA . ALA B 1 82 ? -22.062 13.18 3.637 1 96.38 82 ALA B CA 1
ATOM 4252 C C . ALA B 1 82 ? -20.969 14.047 3.02 1 96.38 82 ALA B C 1
ATOM 4254 O O . ALA B 1 82 ? -20.938 15.258 3.238 1 96.38 82 ALA B O 1
ATOM 4255 N N . ALA B 1 83 ? -20.078 13.43 2.342 1 97.88 83 ALA B N 1
ATOM 4256 C CA . ALA B 1 83 ? -19.016 14.172 1.658 1 97.88 83 ALA B CA 1
ATOM 4257 C C . ALA B 1 83 ? -19.594 15.086 0.586 1 97.88 83 ALA B C 1
ATOM 4259 O O . ALA B 1 83 ? -19.141 16.219 0.413 1 97.88 83 ALA B O 1
ATOM 4260 N N . ARG B 1 84 ? -20.578 14.594 -0.135 1 96.88 84 ARG B N 1
ATOM 4261 C CA . ARG B 1 84 ? -21.25 15.414 -1.14 1 96.88 84 ARG B CA 1
ATOM 4262 C C . ARG B 1 84 ? -21.891 16.641 -0.504 1 96.88 84 ARG B C 1
ATOM 4264 O O . ARG B 1 84 ? -21.75 17.75 -1.021 1 96.88 84 ARG B O 1
ATOM 4271 N N . ASP B 1 85 ? -22.547 16.438 0.591 1 96.06 85 ASP B N 1
ATOM 4272 C CA . ASP B 1 85 ? -23.172 17.531 1.312 1 96.06 85 ASP B CA 1
ATOM 4273 C C . ASP B 1 85 ? -22.125 18.547 1.78 1 96.06 85 ASP B C 1
ATOM 4275 O O . ASP B 1 85 ? -22.391 19.75 1.767 1 96.06 85 ASP B O 1
ATOM 4279 N N . SER B 1 86 ? -21.047 18 2.207 1 97.19 86 SER B N 1
ATOM 4280 C CA . SER B 1 86 ? -19.938 18.859 2.619 1 97.19 86 SER B CA 1
ATOM 4281 C C . SER B 1 86 ? -19.469 19.75 1.466 1 97.19 86 SER B C 1
ATOM 4283 O O . SER B 1 86 ? -19.266 20.953 1.638 1 97.19 86 SER B O 1
ATOM 4285 N N . VAL B 1 87 ? -19.266 19.203 0.314 1 98.06 87 VAL B N 1
ATOM 4286 C CA . VAL B 1 87 ? -18.797 19.938 -0.859 1 98.06 87 VAL B CA 1
ATOM 4287 C C . VAL B 1 87 ? -19.797 21.031 -1.225 1 98.06 87 VAL B C 1
ATOM 4289 O O . VAL B 1 87 ? -19.422 22.172 -1.477 1 98.06 87 VAL B O 1
ATOM 4292 N N . LYS B 1 88 ? -21.062 20.703 -1.23 1 96.38 88 LYS B N 1
ATOM 4293 C CA . LYS B 1 88 ? -22.109 21.688 -1.53 1 96.38 88 LYS B CA 1
ATOM 4294 C C . LYS B 1 88 ? -22.062 22.859 -0.562 1 96.38 88 LYS B C 1
ATOM 4296 O O . LYS B 1 88 ? -22.141 24.016 -0.979 1 96.38 88 LYS B O 1
ATOM 4301 N N . ALA B 1 89 ? -21.922 22.562 0.683 1 96.75 89 ALA B N 1
ATOM 4302 C CA . ALA B 1 89 ? -21.938 23.594 1.719 1 96.75 89 ALA B CA 1
ATOM 4303 C C . ALA B 1 89 ? -20.719 24.5 1.601 1 96.75 89 ALA B C 1
ATOM 4305 O O . ALA B 1 89 ? -20.844 25.734 1.693 1 96.75 89 ALA B O 1
ATOM 4306 N N . PHE B 1 90 ? -19.547 23.938 1.389 1 97.5 90 PHE B N 1
ATOM 4307 C CA . PHE B 1 90 ? -18.328 24.719 1.273 1 97.5 90 PHE B CA 1
ATOM 4308 C C . PHE B 1 90 ? -18.344 25.547 -0.007 1 97.5 90 PHE B C 1
ATOM 4310 O O . PHE B 1 90 ? -17.906 26.703 -0.012 1 97.5 90 PHE B O 1
ATOM 4317 N N . HIS B 1 91 ? -18.812 24.938 -1.052 1 97.31 91 HIS B N 1
ATOM 4318 C CA . HIS B 1 91 ? -18.891 25.656 -2.32 1 97.31 91 HIS B CA 1
ATOM 4319 C C . HIS B 1 91 ? -19.859 26.828 -2.232 1 97.31 91 HIS B C 1
ATOM 4321 O O . HIS B 1 91 ? -19.641 27.875 -2.859 1 97.31 91 HIS B O 1
ATOM 4327 N N . ALA B 1 92 ? -20.906 26.688 -1.493 1 95.56 92 ALA B N 1
ATOM 4328 C CA . ALA B 1 92 ? -21.891 27.75 -1.297 1 95.56 92 ALA B CA 1
ATOM 4329 C C . ALA B 1 92 ? -21.25 28.953 -0.595 1 95.56 92 ALA B C 1
ATOM 4331 O O . ALA B 1 92 ? -21.688 30.094 -0.788 1 95.56 92 ALA B O 1
ATOM 4332 N N . LEU B 1 93 ? -20.234 28.703 0.164 1 94.69 93 LEU B N 1
ATOM 4333 C CA . LEU B 1 93 ? -19.531 29.781 0.864 1 94.69 93 LEU B CA 1
ATOM 4334 C C . LEU B 1 93 ? -18.359 30.297 0.032 1 94.69 93 LEU B C 1
ATOM 4336 O O . LEU B 1 93 ? -17.562 31.094 0.515 1 94.69 93 LEU B O 1
ATOM 4340 N N . GLY B 1 94 ? -18.094 29.719 -1.15 1 94.19 94 GLY B N 1
ATOM 4341 C CA . GLY B 1 94 ? -17.094 30.234 -2.07 1 94.19 94 GLY B CA 1
ATOM 4342 C C . GLY B 1 94 ? -15.812 29.422 -2.07 1 94.19 94 GLY B C 1
ATOM 4343 O O . GLY B 1 94 ? -14.852 29.766 -2.77 1 94.19 94 GLY B O 1
ATOM 4344 N N . HIS B 1 95 ? -15.742 28.422 -1.3 1 95.44 95 HIS B N 1
ATOM 4345 C CA . HIS B 1 95 ? -14.547 27.594 -1.252 1 95.44 95 HIS B CA 1
ATOM 4346 C C . HIS B 1 95 ? -14.648 26.422 -2.23 1 95.44 95 HIS B C 1
ATOM 4348 O O . HIS B 1 95 ? -14.859 25.281 -1.82 1 95.44 95 HIS B O 1
ATOM 4354 N N . THR B 1 96 ? -14.352 26.625 -3.457 1 95.56 96 THR B N 1
ATOM 4355 C CA . THR B 1 96 ? -14.562 25.672 -4.535 1 95.56 96 THR B CA 1
ATOM 4356 C C . THR B 1 96 ? -13.422 24.656 -4.586 1 95.56 96 THR B C 1
ATOM 4358 O O . THR B 1 96 ? -13.523 23.625 -5.266 1 95.56 96 THR B O 1
ATOM 4361 N N . SER B 1 97 ? -12.359 24.875 -3.832 1 96 97 SER B N 1
ATOM 4362 C CA . SER B 1 97 ? -11.234 23.938 -3.805 1 96 97 SER B CA 1
ATOM 4363 C C . SER B 1 97 ? -11.523 22.766 -2.877 1 96 97 SER B C 1
ATOM 4365 O O . SER B 1 97 ? -10.781 21.766 -2.875 1 96 97 SER B O 1
ATOM 4367 N N . TRP B 1 98 ? -12.641 22.938 -2.115 1 97.44 98 TRP B N 1
ATOM 4368 C CA . TRP B 1 98 ? -13.062 21.828 -1.25 1 97.44 98 TRP B CA 1
ATOM 4369 C C . TRP B 1 98 ? -13.664 20.703 -2.068 1 97.44 98 TRP B C 1
ATOM 4371 O O . TRP B 1 98 ? -14.727 20.844 -2.668 1 97.44 98 TRP B O 1
ATOM 4381 N N . THR B 1 99 ? -13.023 19.562 -2.119 1 98.12 99 THR B N 1
ATOM 4382 C CA . THR B 1 99 ? -13.422 18.438 -2.959 1 98.12 99 THR B CA 1
ATOM 4383 C C . THR B 1 99 ? -14.023 17.312 -2.113 1 98.12 99 THR B C 1
ATOM 4385 O O . THR B 1 99 ? -14.102 17.422 -0.888 1 98.12 99 THR B O 1
ATOM 4388 N N . TYR B 1 100 ? -14.5 16.234 -2.801 1 98.38 100 TYR B N 1
ATOM 4389 C CA . TYR B 1 100 ? -15.023 15.07 -2.107 1 98.38 100 TYR B CA 1
ATOM 4390 C C . TYR B 1 100 ? -13.984 14.492 -1.153 1 98.38 100 TYR B C 1
ATOM 4392 O O . TYR B 1 100 ? -14.32 14.047 -0.054 1 98.38 100 TYR B O 1
ATOM 4400 N N . ARG B 1 101 ? -12.766 14.555 -1.573 1 98.12 101 ARG B N 1
ATOM 4401 C CA . ARG B 1 101 ? -11.688 14.047 -0.734 1 98.12 101 ARG B CA 1
ATOM 4402 C C . ARG B 1 101 ? -11.562 14.859 0.55 1 98.12 101 ARG B C 1
ATOM 4404 O O . ARG B 1 101 ? -11.336 14.297 1.625 1 98.12 101 ARG B O 1
ATOM 4411 N N . HIS B 1 102 ? -11.703 16.172 0.453 1 98.38 102 HIS B N 1
ATOM 4412 C CA . HIS B 1 102 ? -11.711 17.031 1.639 1 98.38 102 HIS B CA 1
ATOM 4413 C C . HIS B 1 102 ? -12.852 16.641 2.578 1 98.38 102 HIS B C 1
ATOM 4415 O O . HIS B 1 102 ? -12.656 16.531 3.791 1 98.38 102 HIS B O 1
ATOM 4421 N N . GLY B 1 103 ? -14.008 16.453 1.944 1 98.38 103 GLY B N 1
ATOM 4422 C CA . GLY B 1 103 ? -15.156 16.062 2.744 1 98.38 103 GLY B CA 1
ATOM 4423 C C . GLY B 1 103 ? -14.953 14.75 3.484 1 98.38 103 GLY B C 1
ATOM 4424 O O . GLY B 1 103 ? -15.227 14.664 4.684 1 98.38 103 GLY B O 1
ATOM 4425 N N . PHE B 1 104 ? -14.461 13.727 2.766 1 98.5 104 PHE B N 1
ATOM 4426 C CA . PHE B 1 104 ? -14.164 12.438 3.377 1 98.5 104 PHE B CA 1
ATOM 4427 C C . PHE B 1 104 ? -13.117 12.586 4.473 1 98.5 104 PHE B C 1
ATOM 4429 O O . PHE B 1 104 ? -13.281 12.047 5.57 1 98.5 104 PHE B O 1
ATOM 4436 N N . PHE B 1 105 ? -12.062 13.305 4.148 1 98.38 105 PHE B N 1
ATOM 4437 C CA . PHE B 1 105 ? -10.953 13.461 5.078 1 98.38 105 PHE B CA 1
ATOM 4438 C C . PHE B 1 105 ? -11.414 14.117 6.371 1 98.38 105 PHE B C 1
ATOM 4440 O O . PHE B 1 105 ? -11.047 13.68 7.465 1 98.38 105 PHE B O 1
ATOM 4447 N N . ALA B 1 106 ? -12.164 15.133 6.23 1 98.31 106 ALA B N 1
ATOM 4448 C CA . ALA B 1 106 ? -12.695 15.82 7.406 1 98.31 106 ALA B CA 1
ATOM 4449 C C . ALA B 1 106 ? -13.602 14.898 8.219 1 98.31 106 ALA B C 1
ATOM 4451 O O . ALA B 1 106 ? -13.43 14.773 9.438 1 98.31 106 ALA B O 1
ATOM 4452 N N . ASN B 1 107 ? -14.5 14.203 7.547 1 98 107 ASN B N 1
ATOM 4453 C CA . ASN B 1 107 ? -15.508 13.391 8.219 1 98 107 ASN B CA 1
ATOM 4454 C C . ASN B 1 107 ? -14.891 12.148 8.852 1 98 107 ASN B C 1
ATOM 4456 O O . ASN B 1 107 ? -15.492 11.531 9.734 1 98 107 ASN B O 1
ATOM 4460 N N . MET B 1 108 ? -13.781 11.797 8.391 1 97.75 108 MET B N 1
ATOM 4461 C CA . MET B 1 108 ? -13.141 10.625 8.984 1 97.75 108 MET B CA 1
ATOM 4462 C C . MET B 1 108 ? -12.242 11.016 10.148 1 97.75 108 MET B C 1
ATOM 4464 O O . MET B 1 108 ? -11.562 10.172 10.727 1 97.75 108 MET B O 1
ATOM 4468 N N . GLY B 1 109 ? -12.219 12.273 10.516 1 97.44 109 GLY B N 1
ATOM 4469 C CA . GLY B 1 109 ? -11.406 12.75 11.625 1 97.44 109 GLY B CA 1
ATOM 4470 C C . GLY B 1 109 ? -10.023 13.203 11.203 1 97.44 109 GLY B C 1
ATOM 4471 O O . GLY B 1 109 ? -9.078 13.164 12 1 97.44 109 GLY B O 1
ATOM 4472 N N . GLY B 1 110 ? -9.891 13.625 10.055 1 97.69 110 GLY B N 1
ATOM 4473 C CA . GLY B 1 110 ? -8.594 13.984 9.5 1 97.69 110 GLY B CA 1
ATOM 4474 C C . GLY B 1 110 ? -8.086 15.328 9.984 1 97.69 110 GLY B C 1
ATOM 4475 O O . GLY B 1 110 ? -6.91 15.656 9.797 1 97.69 110 GLY B O 1
ATOM 4476 N N . PHE B 1 111 ? -8.938 16.156 10.578 1 97.81 111 PHE B N 1
ATOM 4477 C CA . PHE B 1 111 ? -8.539 17.453 11.125 1 97.81 111 PHE B CA 1
ATOM 4478 C C . PHE B 1 111 ? -8.641 17.453 12.648 1 97.81 111 PHE B C 1
ATOM 4480 O O . PHE B 1 111 ? -9.625 16.969 13.211 1 97.81 111 PHE B O 1
ATOM 4487 N N . GLU B 1 112 ? -7.598 17.859 13.219 1 97.06 112 GLU B N 1
ATOM 4488 C CA . GLU B 1 112 ? -7.555 18.016 14.672 1 97.06 112 GLU B CA 1
ATOM 4489 C C . GLU B 1 112 ? -7.488 19.484 15.078 1 97.06 112 GLU B C 1
ATOM 4491 O O . GLU B 1 112 ? -6.555 20.188 14.703 1 97.06 112 GLU B O 1
ATOM 4496 N N . LEU B 1 113 ? -8.477 19.969 15.82 1 96.56 113 LEU B N 1
ATOM 4497 C CA . LEU B 1 113 ? -8.516 21.344 16.312 1 96.56 113 LEU B CA 1
ATOM 4498 C C . LEU B 1 113 ? -7.719 21.484 17.609 1 96.56 113 LEU B C 1
ATOM 4500 O O . LEU B 1 113 ? -7.887 20.688 18.531 1 96.56 113 LEU B O 1
ATOM 4504 N N . ARG B 1 114 ? -6.891 22.469 17.578 1 95.56 114 ARG B N 1
ATOM 4505 C CA . ARG B 1 114 ? -6.09 22.766 18.766 1 95.56 114 ARG B CA 1
ATOM 4506 C C . ARG B 1 114 ? -6.398 24.172 19.297 1 95.56 114 ARG B C 1
ATOM 4508 O O . ARG B 1 114 ? -5.801 25.156 18.844 1 95.56 114 ARG B O 1
ATOM 4515 N N . PRO B 1 115 ? -7.309 24.188 20.25 1 94.56 115 PRO B N 1
ATOM 4516 C CA . PRO B 1 115 ? -7.57 25.484 20.875 1 94.56 115 PRO B CA 1
ATOM 4517 C C . PRO B 1 115 ? -6.387 26 21.688 1 94.56 115 PRO B C 1
ATOM 4519 O O . PRO B 1 115 ? -5.484 25.234 22.031 1 94.56 115 PRO B O 1
ATOM 4522 N N . LEU B 1 116 ? -6.281 27.281 21.953 1 91.81 116 LEU B N 1
ATOM 4523 C CA . LEU B 1 116 ? -5.191 27.922 22.688 1 91.81 116 LEU B CA 1
ATOM 4524 C C . LEU B 1 116 ? -4.988 27.281 24.047 1 91.81 116 LEU B C 1
ATOM 4526 O O . LEU B 1 116 ? -3.852 27.047 24.469 1 91.81 116 LEU B O 1
ATOM 4530 N N . ASP B 1 117 ? -5.91 27.062 24.891 1 83.62 117 ASP B N 1
ATOM 4531 C CA . ASP B 1 117 ? -5.715 26.5 26.234 1 83.62 117 ASP B CA 1
ATOM 4532 C C . ASP B 1 117 ? -6.547 25.234 26.422 1 83.62 117 ASP B C 1
ATOM 4534 O O . ASP B 1 117 ? -6.727 24.781 27.547 1 83.62 117 ASP B O 1
ATOM 4538 N N . GLY B 1 118 ? -6.824 24.484 25.391 1 83.31 118 GLY B N 1
ATOM 4539 C CA . GLY B 1 118 ? -7.672 23.312 25.562 1 83.31 118 GLY B CA 1
ATOM 4540 C C . GLY B 1 118 ? -7.094 22.078 24.906 1 83.31 118 GLY B C 1
ATOM 4541 O O . GLY B 1 118 ? -6.07 22.141 24.219 1 83.31 118 GLY B O 1
ATOM 4542 N N . ALA B 1 119 ? -7.707 20.938 25.297 1 89.38 119 ALA B N 1
ATOM 4543 C CA . ALA B 1 119 ? -7.316 19.656 24.719 1 89.38 119 ALA B CA 1
ATOM 4544 C C . ALA B 1 119 ? -7.707 19.578 23.234 1 89.38 119 ALA B C 1
ATOM 4546 O O . ALA B 1 119 ? -8.781 20.047 22.859 1 89.38 119 ALA B O 1
ATOM 4547 N N . PRO B 1 120 ? -6.809 19.125 22.438 1 94.38 120 PRO B N 1
ATOM 4548 C CA . PRO B 1 120 ? -7.145 18.953 21.031 1 94.38 120 PRO B CA 1
ATOM 4549 C C . PRO B 1 120 ? -8.227 17.906 20.797 1 94.38 120 PRO B C 1
ATOM 4551 O O . PRO B 1 120 ? -8.359 16.969 21.594 1 94.38 120 PRO B O 1
ATOM 4554 N N . PHE B 1 121 ? -9.031 18.016 19.844 1 95.38 121 PHE B N 1
ATOM 4555 C CA . PHE B 1 121 ? -10.039 17.031 19.5 1 95.38 121 PHE B CA 1
ATOM 4556 C C . PHE B 1 121 ? -10.281 17 18 1 95.38 121 PHE B C 1
ATOM 4558 O O . PHE B 1 121 ? -9.938 17.938 17.281 1 95.38 121 PHE B O 1
ATOM 4565 N N . ARG B 1 122 ? -10.906 15.922 17.453 1 96.75 122 ARG B N 1
ATOM 4566 C CA . ARG B 1 122 ? -11.141 15.711 16.031 1 96.75 122 ARG B CA 1
ATOM 4567 C C . ARG B 1 122 ? -12.391 16.453 15.57 1 96.75 122 ARG B C 1
ATOM 4569 O O . ARG B 1 122 ? -13.391 16.5 16.281 1 96.75 122 ARG B O 1
ATOM 4576 N N . ALA B 1 123 ? -12.273 17.109 14.438 1 96.94 123 ALA B N 1
ATOM 4577 C CA . ALA B 1 123 ? -13.391 17.859 13.875 1 96.94 123 ALA B CA 1
ATOM 4578 C C . ALA B 1 123 ? -13.812 17.281 12.523 1 96.94 123 ALA B C 1
ATOM 4580 O O . ALA B 1 123 ? -12.977 16.875 11.727 1 96.94 123 ALA B O 1
ATOM 4581 N N . ASN B 1 124 ? -15.102 17.172 12.305 1 97.62 124 ASN B N 1
ATOM 4582 C CA . ASN B 1 124 ? -15.609 16.766 10.992 1 97.62 124 ASN B CA 1
ATOM 4583 C C . ASN B 1 124 ? -15.875 17.984 10.102 1 97.62 124 ASN B C 1
ATOM 4585 O O . ASN B 1 124 ? -15.531 19.109 10.453 1 97.62 124 ASN B O 1
ATOM 4589 N N . SER B 1 125 ? -16.453 17.812 8.898 1 97.81 125 SER B N 1
ATOM 4590 C CA . SER B 1 125 ? -16.641 18.859 7.898 1 97.81 125 SER B CA 1
ATOM 4591 C C . SER B 1 125 ? -17.609 19.922 8.391 1 97.81 125 SER B C 1
ATOM 4593 O O . SER B 1 125 ? -17.422 21.109 8.133 1 97.81 125 SER B O 1
ATOM 4595 N N . LYS B 1 126 ? -18.641 19.562 9.125 1 97.19 126 LYS B N 1
ATOM 4596 C CA . LYS B 1 126 ? -19.625 20.516 9.641 1 97.19 126 LYS B CA 1
ATOM 4597 C C . LYS B 1 126 ? -19 21.422 10.695 1 97.19 126 LYS B C 1
ATOM 4599 O O . LYS B 1 126 ? -19.281 22.609 10.742 1 97.19 126 LYS B O 1
ATOM 4604 N N . HIS B 1 127 ? -18.203 20.766 11.531 1 97.25 127 HIS B N 1
ATOM 4605 C CA . HIS B 1 127 ? -17.484 21.562 12.531 1 97.25 127 HIS B CA 1
ATOM 4606 C C . HIS B 1 127 ? -16.609 22.625 11.867 1 97.25 127 HIS B C 1
ATOM 4608 O O . HIS B 1 127 ? -16.656 23.797 12.242 1 97.25 127 HIS B O 1
ATOM 4614 N N . ILE B 1 128 ? -15.852 22.172 10.922 1 97.56 128 ILE B N 1
ATOM 4615 C CA . ILE B 1 128 ? -14.914 23.047 10.234 1 97.56 128 ILE B CA 1
ATOM 4616 C C . ILE B 1 128 ? -15.672 24.156 9.523 1 97.56 128 ILE B C 1
ATOM 4618 O O . ILE B 1 128 ? -15.281 25.328 9.586 1 97.56 128 ILE B O 1
ATOM 4622 N N . LEU B 1 129 ? -16.734 23.812 8.859 1 97.44 129 LEU B N 1
ATOM 4623 C CA . LEU B 1 129 ? -17.547 24.797 8.148 1 97.44 129 LEU B CA 1
ATOM 4624 C C . LEU B 1 129 ? -18.094 25.844 9.102 1 97.44 129 LEU B C 1
ATOM 4626 O O . LEU B 1 129 ? -18.031 27.047 8.805 1 97.44 129 LEU B O 1
ATOM 4630 N N . TRP B 1 130 ? -18.609 25.422 10.211 1 96.12 130 TRP B N 1
ATOM 4631 C CA . TRP B 1 130 ? -19.188 26.328 11.203 1 96.12 130 TRP B CA 1
ATOM 4632 C C . TRP B 1 130 ? -18.141 27.266 11.758 1 96.12 130 TRP B C 1
ATOM 4634 O O . TRP B 1 130 ? -18.359 28.484 11.836 1 96.12 130 TRP B O 1
ATOM 4644 N N . LEU B 1 131 ? -17.016 26.766 12.117 1 96.25 131 LEU B N 1
ATOM 4645 C CA . LEU B 1 131 ? -15.93 27.562 12.68 1 96.25 131 LEU B CA 1
ATOM 4646 C C . LEU B 1 131 ? -15.391 28.562 11.656 1 96.25 131 LEU B C 1
ATOM 4648 O O . LEU B 1 131 ? -15.109 29.719 11.984 1 96.25 131 LEU B O 1
ATOM 4652 N N . MET B 1 132 ? -15.227 28.094 10.477 1 95.25 132 MET B N 1
ATOM 4653 C CA . MET B 1 132 ? -14.695 28.938 9.398 1 95.25 132 MET B CA 1
ATOM 4654 C C . MET B 1 132 ? -15.672 30.047 9.047 1 95.25 132 MET B C 1
ATOM 4656 O O . MET B 1 132 ? -15.266 31.203 8.859 1 95.25 132 MET B O 1
ATOM 4660 N N . SER B 1 133 ? -16.953 29.766 8.914 1 93.94 133 SER B N 1
ATOM 4661 C CA . SER B 1 133 ? -17.969 30.75 8.539 1 93.94 133 SER B CA 1
ATOM 4662 C C . SER B 1 133 ? -18.094 31.859 9.578 1 93.94 133 SER B C 1
ATOM 4664 O O . SER B 1 133 ? -18.5 32.969 9.258 1 93.94 133 SER B O 1
ATOM 4666 N N . ARG B 1 134 ? -17.672 31.609 10.766 1 93.25 134 ARG B N 1
ATOM 4667 C CA . ARG B 1 134 ? -17.766 32.594 11.852 1 93.25 134 ARG B CA 1
ATOM 4668 C C . ARG B 1 134 ? -16.422 33.25 12.125 1 93.25 134 ARG B C 1
ATOM 4670 O O . ARG B 1 134 ? -16.281 34.031 13.062 1 93.25 134 ARG B O 1
ATOM 4677 N N . GLY B 1 135 ? -15.406 32.781 11.391 1 93.06 135 GLY B N 1
ATOM 4678 C CA . GLY B 1 135 ? -14.117 33.469 11.422 1 93.06 135 GLY B CA 1
ATOM 4679 C C . GLY B 1 135 ? -13.219 32.969 12.547 1 93.06 135 GLY B C 1
ATOM 4680 O O . GLY B 1 135 ? -12.242 33.625 12.898 1 93.06 135 GLY B O 1
ATOM 4681 N N . HIS B 1 136 ? -13.57 31.844 13.125 1 94.25 136 HIS B N 1
ATOM 4682 C CA . HIS B 1 136 ? -12.766 31.328 14.227 1 94.25 136 HIS B CA 1
ATOM 4683 C C . HIS B 1 136 ? -11.5 30.641 13.719 1 94.25 136 HIS B C 1
ATOM 4685 O O . HIS B 1 136 ? -10.508 30.531 14.438 1 94.25 136 HIS B O 1
ATOM 4691 N N . ILE B 1 137 ? -11.578 30.047 12.523 1 95.06 137 ILE B N 1
ATOM 4692 C CA . ILE B 1 137 ? -10.422 29.422 11.891 1 95.06 137 ILE B CA 1
ATOM 4693 C C . ILE B 1 137 ? -10.367 29.828 10.414 1 95.06 137 ILE B C 1
ATOM 4695 O O . ILE B 1 137 ? -11.352 30.312 9.859 1 95.06 137 ILE B O 1
ATOM 4699 N N . GLN B 1 138 ? -9.148 29.656 9.883 1 93.88 138 GLN B N 1
ATOM 4700 C CA . GLN B 1 138 ? -8.977 29.891 8.453 1 93.88 138 GLN B CA 1
ATOM 4701 C C . GLN B 1 138 ? -9.234 28.609 7.656 1 93.88 138 GLN B C 1
ATOM 4703 O O . GLN B 1 138 ? -9.234 27.516 8.219 1 93.88 138 GLN B O 1
ATOM 4708 N N . TYR B 1 139 ? -9.539 28.844 6.375 1 94.06 139 TYR B N 1
ATOM 4709 C CA . TYR B 1 139 ? -9.68 27.719 5.461 1 94.06 139 TYR B CA 1
ATOM 4710 C C . TYR B 1 139 ? -8.422 26.859 5.469 1 94.06 139 TYR B C 1
ATOM 4712 O O . TYR B 1 139 ? -7.305 27.375 5.379 1 94.06 139 TYR B O 1
ATOM 4720 N N . PRO B 1 140 ? -8.641 25.547 5.73 1 91.06 140 PRO B N 1
ATOM 4721 C CA . PRO B 1 140 ? -7.457 24.688 5.762 1 91.06 140 PRO B CA 1
ATOM 4722 C C . PRO B 1 140 ? -6.703 24.672 4.43 1 91.06 140 PRO B C 1
ATOM 4724 O O . PRO B 1 140 ? -7.277 24.328 3.396 1 91.06 140 PRO B O 1
ATOM 4727 N N . GLU B 1 141 ? -5.441 24.984 4.488 1 87.56 141 GLU B N 1
ATOM 4728 C CA . GLU B 1 141 ? -4.617 25.078 3.285 1 87.56 141 GLU B CA 1
ATOM 4729 C C . GLU B 1 141 ? -3.969 23.734 2.961 1 87.56 141 GLU B C 1
ATOM 4731 O O . GLU B 1 141 ? -2.752 23.578 3.076 1 87.56 141 GLU B O 1
ATOM 4736 N N . ILE B 1 142 ? -4.711 22.797 2.596 1 91.88 142 ILE B N 1
ATOM 4737 C CA . ILE B 1 142 ? -4.211 21.5 2.133 1 91.88 142 ILE B CA 1
ATOM 4738 C C . ILE B 1 142 ? -4.852 21.156 0.792 1 91.88 142 ILE B C 1
ATOM 4740 O O . ILE B 1 142 ? -6.074 21.203 0.651 1 91.88 142 ILE B O 1
ATOM 4744 N N . SER B 1 143 ? -4.07 20.906 -0.153 1 93.19 143 SER B N 1
ATOM 4745 C CA . SER B 1 143 ? -4.566 20.641 -1.499 1 93.19 143 SER B CA 1
ATOM 4746 C C . SER B 1 143 ? -5.094 19.219 -1.62 1 93.19 143 SER B C 1
ATOM 4748 O O . SER B 1 143 ? -4.812 18.375 -0.769 1 93.19 143 SER B O 1
ATOM 4750 N N . ASP B 1 144 ? -5.906 19.078 -2.662 1 95.12 144 ASP B N 1
ATOM 4751 C CA . ASP B 1 144 ? -6.441 17.75 -2.967 1 95.12 144 ASP B CA 1
ATOM 4752 C C . ASP B 1 144 ? -5.316 16.734 -3.174 1 95.12 144 ASP B C 1
ATOM 4754 O O . ASP B 1 144 ? -5.406 15.602 -2.709 1 95.12 144 ASP B O 1
ATOM 4758 N N . GLN B 1 145 ? -4.195 17.109 -3.789 1 92 145 GLN B N 1
ATOM 4759 C CA . GLN B 1 145 ? -3.064 16.234 -4.074 1 92 145 GLN B CA 1
ATOM 4760 C C . GLN B 1 145 ? -2.322 15.859 -2.795 1 92 145 GLN B C 1
ATOM 4762 O O . GLN B 1 145 ? -1.843 14.734 -2.658 1 92 145 GLN B O 1
ATOM 4767 N N . GLU B 1 146 ? -2.244 16.75 -1.919 1 92.12 146 GLU B N 1
ATOM 4768 C CA . GLU B 1 146 ? -1.596 16.469 -0.642 1 92.12 146 GLU B CA 1
ATOM 4769 C C . GLU B 1 146 ? -2.408 15.477 0.182 1 92.12 146 GLU B C 1
ATOM 4771 O O . GLU B 1 146 ? -1.843 14.625 0.872 1 92.12 146 GLU B O 1
ATOM 4776 N N . LEU B 1 147 ? -3.738 15.656 0.12 1 94.5 147 LEU B N 1
ATOM 4777 C CA . LEU B 1 147 ? -4.598 14.703 0.815 1 94.5 147 LEU B CA 1
ATOM 4778 C C . LEU B 1 147 ? -4.473 13.312 0.205 1 94.5 147 LEU B C 1
ATOM 4780 O O . LEU B 1 147 ? -4.449 12.312 0.927 1 94.5 147 LEU B O 1
ATOM 4784 N N . LEU B 1 148 ? -4.469 13.305 -1.111 1 92 148 LEU B N 1
ATOM 4785 C CA . LEU B 1 148 ? -4.27 12.039 -1.804 1 92 148 LEU B CA 1
ATOM 4786 C C . LEU B 1 148 ? -2.951 11.391 -1.391 1 92 148 LEU B C 1
ATOM 4788 O O . LEU B 1 148 ? -2.867 10.172 -1.255 1 92 148 LEU B O 1
ATOM 4792 N N . ASP B 1 149 ? -1.929 12.195 -1.187 1 91.12 149 ASP B N 1
ATOM 4793 C CA . ASP B 1 149 ? -0.609 11.703 -0.802 1 91.12 149 ASP B CA 1
ATOM 4794 C C . ASP B 1 149 ? -0.644 11.062 0.584 1 91.12 149 ASP B C 1
ATOM 4796 O O . ASP B 1 149 ? 0.18 10.203 0.897 1 91.12 149 ASP B O 1
ATOM 4800 N N . LYS B 1 150 ? -1.554 11.516 1.433 1 92.69 150 LYS B N 1
ATOM 4801 C CA . LYS B 1 150 ? -1.669 10.945 2.771 1 92.69 150 LYS B CA 1
ATOM 4802 C C . LYS B 1 150 ? -2.25 9.531 2.717 1 92.69 150 LYS B C 1
ATOM 4804 O O . LYS B 1 150 ? -2.1 8.758 3.664 1 92.69 150 LYS B O 1
ATOM 4809 N N . SER B 1 151 ? -2.953 9.234 1.652 1 92.31 151 SER B N 1
ATOM 4810 C CA . SER B 1 151 ? -3.572 7.926 1.48 1 92.31 151 SER B CA 1
ATOM 4811 C C . SER B 1 151 ? -2.523 6.844 1.246 1 92.31 151 SER B C 1
ATOM 4813 O O . SER B 1 151 ? -1.55 7.062 0.523 1 92.31 151 SER B O 1
ATOM 4815 N N . LYS B 1 152 ? -2.658 5.715 1.887 1 87.81 152 LYS B N 1
ATOM 4816 C CA . LYS B 1 152 ? -1.723 4.605 1.749 1 87.81 152 LYS B CA 1
ATOM 4817 C C . LYS B 1 152 ? -2.225 3.586 0.729 1 87.81 152 LYS B C 1
ATOM 4819 O O . LYS B 1 152 ? -1.807 2.428 0.743 1 87.81 152 LYS B O 1
ATOM 4824 N N . ARG B 1 153 ? -3.021 4.094 -0.137 1 78.56 153 ARG B N 1
ATOM 4825 C CA . ARG B 1 153 ? -3.494 3.191 -1.185 1 78.56 153 ARG B CA 1
ATOM 4826 C C . ARG B 1 153 ? -2.33 2.648 -2.006 1 78.56 153 ARG B C 1
ATOM 4828 O O . ARG B 1 153 ? -1.499 3.414 -2.498 1 78.56 153 ARG B O 1
ATOM 4835 N N . ASP B 1 154 ? -2.164 1.362 -1.942 1 74 154 ASP B N 1
ATOM 4836 C CA . ASP B 1 154 ? -1.058 0.717 -2.643 1 74 154 ASP B CA 1
ATOM 4837 C C . ASP B 1 154 ? -1.478 0.275 -4.043 1 74 154 ASP B C 1
ATOM 4839 O O . ASP B 1 154 ? -2.438 -0.484 -4.199 1 74 154 ASP B O 1
ATOM 4843 N N . THR B 1 155 ? -0.791 0.696 -4.969 1 77.62 155 THR B N 1
ATOM 4844 C CA . THR B 1 155 ? -1.082 0.39 -6.363 1 77.62 155 THR B CA 1
ATOM 4845 C C . THR B 1 155 ? -0.919 -1.104 -6.637 1 77.62 155 THR B C 1
ATOM 4847 O O . THR B 1 155 ? -1.697 -1.691 -7.387 1 77.62 155 THR B O 1
ATOM 4850 N N . VAL B 1 156 ? -0.013 -1.676 -5.973 1 82.81 156 VAL B N 1
ATOM 4851 C CA . VAL B 1 156 ? 0.251 -3.088 -6.223 1 82.81 156 VAL B CA 1
ATOM 4852 C C . VAL B 1 156 ? -0.898 -3.934 -5.68 1 82.81 156 VAL B C 1
ATOM 4854 O O . VAL B 1 156 ? -1.406 -4.82 -6.375 1 82.81 156 VAL B O 1
ATOM 4857 N N . SER B 1 157 ? -1.303 -3.602 -4.465 1 84.69 157 SER B N 1
ATOM 4858 C CA . SER B 1 157 ? -2.408 -4.348 -3.873 1 84.69 157 SER B CA 1
ATOM 4859 C C . SER B 1 157 ? -3.682 -4.195 -4.699 1 84.69 157 SER B C 1
ATOM 4861 O O . SER B 1 157 ? -4.43 -5.16 -4.875 1 84.69 157 SER B O 1
ATOM 4863 N N . LYS B 1 158 ? -3.906 -3.074 -5.195 1 84.44 158 LYS B N 1
ATOM 4864 C CA . LYS B 1 158 ? -5.082 -2.834 -6.027 1 84.44 158 LYS B CA 1
ATOM 4865 C C . LYS B 1 158 ? -4.996 -3.611 -7.34 1 84.44 158 LYS B C 1
ATOM 4867 O O . LYS B 1 158 ? -5.996 -4.156 -7.812 1 84.44 158 LYS B O 1
ATOM 4872 N N . LEU B 1 159 ? -3.807 -3.607 -7.848 1 85.94 159 LEU B N 1
ATOM 4873 C CA . LEU B 1 159 ? -3.609 -4.344 -9.094 1 85.94 159 LEU B CA 1
ATOM 4874 C C . LEU B 1 159 ? -3.842 -5.836 -8.883 1 85.94 159 LEU B C 1
ATOM 4876 O O . LEU B 1 159 ? -4.555 -6.473 -9.656 1 85.94 159 LEU B O 1
ATOM 4880 N N . ILE B 1 160 ? -3.275 -6.324 -7.844 1 87.06 160 ILE B N 1
ATOM 4881 C CA . ILE B 1 160 ? -3.426 -7.742 -7.527 1 87.06 160 ILE B CA 1
ATOM 4882 C C . ILE B 1 160 ? -4.898 -8.062 -7.27 1 87.06 160 ILE B C 1
ATOM 4884 O O . ILE B 1 160 ? -5.41 -9.078 -7.738 1 87.06 160 ILE B O 1
ATOM 4888 N N . THR B 1 161 ? -5.547 -7.176 -6.562 1 89.56 161 THR B N 1
ATOM 4889 C CA . THR B 1 161 ? -6.965 -7.363 -6.266 1 89.56 161 THR B CA 1
ATOM 4890 C C . THR B 1 161 ? -7.789 -7.344 -7.551 1 89.56 161 THR B C 1
ATOM 4892 O O . THR B 1 161 ? -8.656 -8.195 -7.75 1 89.56 161 THR B O 1
ATOM 4895 N N . CYS B 1 162 ? -7.488 -6.469 -8.398 1 91.12 162 CYS B N 1
ATOM 4896 C CA . CYS B 1 162 ? -8.219 -6.355 -9.656 1 91.12 162 CYS B CA 1
ATOM 4897 C C . CYS B 1 162 ? -8.031 -7.602 -10.508 1 91.12 162 CYS B C 1
ATOM 4899 O O . CYS B 1 162 ? -8.984 -8.117 -11.094 1 91.12 162 CYS B O 1
ATOM 4901 N N . VAL B 1 163 ? -6.84 -8.094 -10.523 1 89.5 163 VAL B N 1
ATOM 4902 C CA . VAL B 1 163 ? -6.535 -9.281 -11.312 1 89.5 163 VAL B CA 1
ATOM 4903 C C . VAL B 1 163 ? -7.242 -10.492 -10.719 1 89.5 163 VAL B C 1
ATOM 4905 O O . VAL B 1 163 ? -7.863 -11.273 -11.445 1 89.5 163 VAL B O 1
ATOM 4908 N N . GLN B 1 164 ? -7.137 -10.602 -9.414 1 90.44 164 GLN B N 1
ATOM 4909 C CA . GLN B 1 164 ? -7.738 -11.742 -8.727 1 90.44 164 GLN B CA 1
ATOM 4910 C C . GLN B 1 164 ? -9.258 -11.719 -8.859 1 90.44 164 GLN B C 1
ATOM 4912 O O . GLN B 1 164 ? -9.875 -12.75 -9.141 1 90.44 164 GLN B O 1
ATOM 4917 N N . VAL B 1 165 ? -9.867 -10.633 -8.648 1 93.44 165 VAL B N 1
ATOM 4918 C CA . VAL B 1 165 ? -11.312 -10.477 -8.75 1 93.44 165 VAL B CA 1
ATOM 4919 C C . VAL B 1 165 ? -11.758 -10.68 -10.195 1 93.44 165 VAL B C 1
ATOM 4921 O O . VAL B 1 165 ? -12.734 -11.383 -10.461 1 93.44 165 VAL B O 1
ATOM 4924 N N . GLY B 1 166 ? -11.023 -10.109 -11.102 1 93.62 166 GLY B N 1
ATOM 4925 C CA . GLY B 1 166 ? -11.32 -10.32 -12.508 1 93.62 166 GLY B CA 1
ATOM 4926 C C . GLY B 1 166 ? -11.242 -11.773 -12.922 1 93.62 166 GLY B C 1
ATOM 4927 O O . GLY B 1 166 ? -12.109 -12.266 -13.648 1 93.62 166 GLY B O 1
ATOM 4928 N N . TYR B 1 167 ? -10.227 -12.469 -12.438 1 91.81 167 TYR B N 1
ATOM 4929 C CA . TYR B 1 167 ? -10.055 -13.891 -12.727 1 91.81 167 TYR B CA 1
ATOM 4930 C C . TYR B 1 167 ? -11.258 -14.695 -12.25 1 91.81 167 TYR B C 1
ATOM 4932 O O . TYR B 1 167 ? -11.789 -15.523 -12.992 1 91.81 167 TYR B O 1
ATOM 4940 N N . LEU B 1 168 ? -11.711 -14.414 -11.039 1 93.19 168 LEU B N 1
ATOM 4941 C CA . LEU B 1 168 ? -12.828 -15.172 -10.492 1 93.19 168 LEU B CA 1
ATOM 4942 C C . LEU B 1 168 ? -14.109 -14.898 -11.281 1 93.19 168 LEU B C 1
ATOM 4944 O O . LEU B 1 168 ? -14.859 -15.828 -11.594 1 93.19 168 LEU B O 1
ATOM 4948 N N . ILE B 1 169 ? -14.336 -13.68 -11.602 1 93.81 169 ILE B N 1
ATOM 4949 C CA . ILE B 1 169 ? -15.539 -13.297 -12.336 1 93.81 169 ILE B CA 1
ATOM 4950 C C . ILE B 1 169 ? -15.547 -13.984 -13.703 1 93.81 169 ILE B C 1
ATOM 4952 O O . ILE B 1 169 ? -16.531 -14.633 -14.07 1 93.81 169 ILE B O 1
ATOM 4956 N N . ILE B 1 170 ? -14.461 -13.914 -14.398 1 93.06 170 ILE B N 1
ATOM 4957 C CA . ILE B 1 170 ? -14.367 -14.492 -15.734 1 93.06 170 ILE B CA 1
ATOM 4958 C C . ILE B 1 170 ? -14.461 -16.016 -15.648 1 93.06 170 ILE B C 1
ATOM 4960 O O . ILE B 1 170 ? -15.117 -16.656 -16.469 1 93.06 170 ILE B O 1
ATOM 4964 N N . GLN B 1 171 ? -13.781 -16.547 -14.672 1 93 171 GLN B N 1
ATOM 4965 C CA . GLN B 1 171 ? -13.828 -18 -14.484 1 93 171 GLN B CA 1
ATOM 4966 C C . GLN B 1 171 ? -15.258 -18.484 -14.266 1 93 171 GLN B C 1
ATOM 4968 O O . GLN B 1 171 ? -15.672 -19.484 -14.852 1 93 171 GLN B O 1
ATOM 4973 N N . CYS B 1 172 ? -16.016 -17.828 -13.477 1 92.06 172 CYS B N 1
ATOM 4974 C CA . CYS B 1 172 ? -17.406 -18.219 -13.219 1 92.06 172 CYS B CA 1
ATOM 4975 C C . CYS B 1 172 ? -18.266 -18.062 -14.469 1 92.06 172 CYS B C 1
ATOM 4977 O O . CYS B 1 172 ? -19.094 -18.922 -14.75 1 92.06 172 CYS B O 1
ATOM 4979 N N . ILE B 1 173 ? -18.031 -17 -15.211 1 91.69 173 ILE B N 1
ATOM 4980 C CA . ILE B 1 173 ? -18.797 -16.766 -16.438 1 91.69 173 ILE B CA 1
ATOM 4981 C C . ILE B 1 173 ? -18.469 -17.859 -17.453 1 91.69 173 ILE B C 1
ATOM 4983 O O . ILE B 1 173 ? -19.391 -18.438 -18.062 1 91.69 173 ILE B O 1
ATOM 4987 N N . VAL B 1 174 ? -17.20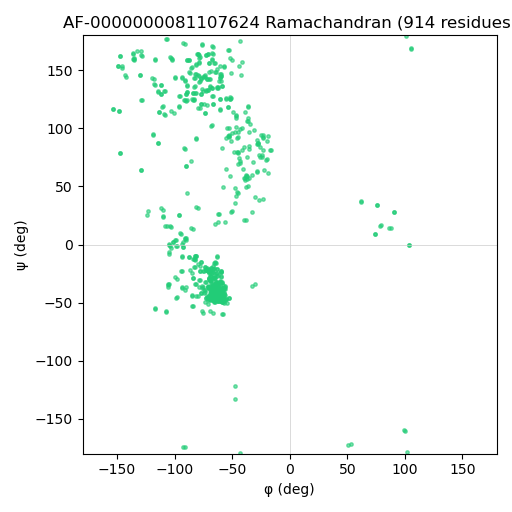3 -18.188 -17.656 1 92.69 174 VAL B N 1
ATOM 4988 C CA . VAL B 1 174 ? -16.781 -19.172 -18.641 1 92.69 174 VAL B CA 1
ATOM 4989 C C . VAL B 1 174 ? -17.297 -20.562 -18.234 1 92.69 174 VAL B C 1
ATOM 4991 O O . VAL B 1 174 ? -17.719 -21.344 -19.094 1 92.69 174 VAL B O 1
ATOM 4994 N N . ARG B 1 175 ? -17.25 -20.891 -17 1 92.75 175 ARG B N 1
ATOM 4995 C CA . ARG B 1 175 ? -17.797 -22.156 -16.531 1 92.75 175 ARG B CA 1
ATOM 4996 C C . ARG B 1 175 ? -19.281 -22.281 -16.844 1 92.75 175 ARG B C 1
ATOM 4998 O O . ARG B 1 175 ? -19.734 -23.312 -17.328 1 92.75 175 ARG B O 1
ATOM 5005 N N . GLY B 1 176 ? -20.016 -21.234 -16.609 1 89.69 176 GLY B N 1
ATOM 5006 C CA . GLY B 1 176 ? -21.438 -21.203 -16.953 1 89.69 176 GLY B CA 1
ATOM 5007 C C . GLY B 1 176 ? -21.688 -21.422 -18.438 1 89.69 176 GLY B C 1
ATOM 5008 O O . GLY B 1 176 ? -22.562 -22.188 -18.828 1 89.69 176 GLY B O 1
ATOM 5009 N N . VAL B 1 177 ? -20.859 -20.828 -19.234 1 90.38 177 VAL B N 1
ATOM 5010 C CA . VAL B 1 177 ? -21.031 -20.891 -20.688 1 90.38 177 VAL B CA 1
ATOM 5011 C C . VAL B 1 177 ? -20.656 -22.281 -21.188 1 90.38 177 VAL B C 1
ATOM 5013 O O . VAL B 1 177 ? -21.281 -22.797 -22.125 1 90.38 177 VAL B O 1
ATOM 5016 N N . GLN B 1 178 ? -19.688 -22.938 -20.531 1 91.94 178 GLN B N 1
ATOM 5017 C CA . GLN B 1 178 ? -19.203 -24.234 -20.984 1 91.94 178 GLN B CA 1
ATOM 5018 C C . GLN B 1 178 ? -19.953 -25.359 -20.297 1 91.94 178 GLN B C 1
ATOM 5020 O O . GLN B 1 178 ? -19.625 -26.531 -20.484 1 91.94 178 GLN B O 1
ATOM 5025 N N . GLY B 1 179 ? -20.922 -25 -19.453 1 90.06 179 GLY B N 1
ATOM 5026 C CA . GLY B 1 179 ? -21.75 -26.016 -18.797 1 90.06 179 GLY B CA 1
ATOM 5027 C C . GLY B 1 179 ? -21.062 -26.688 -17.625 1 90.06 179 GLY B C 1
ATOM 5028 O O . GLY B 1 179 ? -21.438 -27.812 -17.25 1 90.06 179 GLY B O 1
ATOM 5029 N N . LEU B 1 180 ? -20.016 -26.062 -17.188 1 92.62 180 LEU B N 1
ATOM 5030 C CA . LEU B 1 180 ? -19.328 -26.594 -16.016 1 92.62 180 LEU B CA 1
ATOM 5031 C C . LEU B 1 180 ? -19.984 -26.094 -14.734 1 92.62 180 LEU B C 1
ATOM 5033 O O . LEU B 1 180 ? -20.625 -25.047 -14.727 1 92.62 180 LEU B O 1
ATOM 5037 N N . SER B 1 181 ? -19.875 -26.812 -13.742 1 94.12 181 SER B N 1
ATOM 5038 C CA . SER B 1 181 ? -20.547 -26.469 -12.477 1 94.12 181 SER B CA 1
ATOM 5039 C C . SER B 1 181 ? -19.812 -25.344 -11.758 1 94.12 181 SER B C 1
ATOM 5041 O O . SER B 1 181 ? -18.594 -25.328 -11.688 1 94.12 181 SER B O 1
ATOM 5043 N N . VAL B 1 182 ? -20.578 -24.391 -11.312 1 95.06 182 VAL B N 1
ATOM 5044 C CA . VAL B 1 182 ? -20.109 -23.359 -10.391 1 95.06 182 VAL B CA 1
ATOM 5045 C C . VAL B 1 182 ? -20.469 -23.75 -8.953 1 95.06 182 VAL B C 1
ATOM 5047 O O . VAL B 1 182 ? -21.625 -24.094 -8.672 1 95.06 182 VAL B O 1
ATOM 5050 N N . THR B 1 183 ? -19.531 -23.75 -8.055 1 95.75 183 THR B N 1
ATOM 5051 C CA . THR B 1 183 ? -19.766 -24.203 -6.688 1 95.75 183 THR B CA 1
ATOM 5052 C C . THR B 1 183 ? -20.438 -23.109 -5.867 1 95.75 183 THR B C 1
ATOM 5054 O O . THR B 1 183 ? -20.422 -21.938 -6.258 1 95.75 183 THR B O 1
ATOM 5057 N N . THR B 1 184 ? -20.984 -23.516 -4.742 1 96.69 184 THR B N 1
ATOM 5058 C CA . THR B 1 184 ? -21.656 -22.547 -3.881 1 96.69 184 THR B CA 1
ATOM 5059 C C . THR B 1 184 ? -20.641 -21.594 -3.258 1 96.69 184 THR B C 1
ATOM 5061 O O . THR B 1 184 ? -20.953 -20.422 -3.014 1 96.69 184 THR B O 1
ATOM 5064 N N . ILE B 1 185 ? -19.422 -22.031 -3.008 1 97.19 185 ILE B N 1
ATOM 5065 C CA . ILE B 1 185 ? -18.422 -21.156 -2.426 1 97.19 185 ILE B CA 1
ATOM 5066 C C . ILE B 1 185 ? -18 -20.094 -3.449 1 97.19 185 ILE B C 1
ATOM 5068 O O . ILE B 1 185 ? -17.766 -18.938 -3.094 1 97.19 185 ILE B O 1
ATOM 5072 N N . GLU B 1 186 ? -17.906 -20.484 -4.703 1 97.19 186 GLU B N 1
ATOM 5073 C CA . GLU B 1 186 ? -17.609 -19.531 -5.758 1 97.19 186 GLU B CA 1
ATOM 5074 C C . GLU B 1 186 ? -18.734 -18.516 -5.91 1 97.19 186 GLU B C 1
ATOM 5076 O O . GLU B 1 186 ? -18.469 -17.312 -6.074 1 97.19 186 GLU B O 1
ATOM 5081 N N . LEU B 1 187 ? -19.938 -18.984 -5.84 1 96.88 187 LEU B N 1
ATOM 5082 C CA . LEU B 1 187 ? -21.094 -18.094 -5.945 1 96.88 187 LEU B CA 1
ATOM 5083 C C . LEU B 1 187 ? -21.125 -17.109 -4.777 1 96.88 187 LEU B C 1
ATOM 5085 O O . LEU B 1 187 ? -21.359 -15.914 -4.973 1 96.88 187 LEU B O 1
ATOM 5089 N N . SER B 1 188 ? -20.938 -17.641 -3.594 1 97.12 188 SER B N 1
ATOM 5090 C CA . SER B 1 188 ? -20.906 -16.781 -2.408 1 97.12 188 SER B CA 1
ATOM 5091 C C . SER B 1 188 ? -19.797 -15.75 -2.484 1 97.12 188 SER B C 1
ATOM 5093 O O . SER B 1 188 ? -19.984 -14.594 -2.104 1 97.12 188 SER B O 1
ATOM 5095 N N . THR B 1 189 ? -18.609 -16.172 -2.939 1 97.62 189 THR B N 1
ATOM 5096 C CA . THR B 1 189 ? -17.5 -15.25 -3.121 1 97.62 189 THR B CA 1
ATOM 5097 C C . THR B 1 189 ? -17.844 -14.188 -4.156 1 97.62 189 THR B C 1
ATOM 5099 O O . THR B 1 189 ? -17.547 -13.008 -3.963 1 97.62 189 THR B O 1
ATOM 5102 N N . MET B 1 190 ? -18.516 -14.617 -5.168 1 96.75 190 MET B N 1
ATOM 5103 C CA . MET B 1 190 ? -18.953 -13.688 -6.207 1 96.75 190 MET B CA 1
ATOM 5104 C C . MET B 1 190 ? -19.875 -12.633 -5.637 1 96.75 190 MET B C 1
ATOM 5106 O O . MET B 1 190 ? -19.781 -11.453 -5.996 1 96.75 190 MET B O 1
ATOM 5110 N N . ALA B 1 191 ? -20.766 -13.031 -4.824 1 97.25 191 ALA B N 1
ATOM 5111 C CA . ALA B 1 191 ? -21.688 -12.094 -4.195 1 97.25 191 ALA B CA 1
ATOM 5112 C C . ALA B 1 191 ? -20.938 -11.047 -3.379 1 97.25 191 ALA B C 1
ATOM 5114 O O . ALA B 1 191 ? -21.219 -9.852 -3.471 1 97.25 191 ALA B O 1
ATOM 5115 N N . ILE B 1 192 ? -19.969 -11.469 -2.6 1 97.56 192 ILE B N 1
ATOM 5116 C CA . ILE B 1 192 ? -19.172 -10.562 -1.781 1 97.56 192 ILE B CA 1
ATOM 5117 C C . ILE B 1 192 ? -18.375 -9.617 -2.682 1 97.56 192 ILE B C 1
ATOM 5119 O O . ILE B 1 192 ? -18.281 -8.422 -2.41 1 97.56 192 ILE B O 1
ATOM 5123 N N . VAL B 1 193 ? -17.828 -10.164 -3.777 1 97.19 193 VAL B N 1
ATOM 5124 C CA . VAL B 1 193 ? -17.016 -9.398 -4.727 1 97.19 193 VAL B CA 1
ATOM 5125 C C . VAL B 1 193 ? -17.859 -8.281 -5.344 1 97.19 193 VAL B C 1
ATOM 5127 O O . VAL B 1 193 ? -17.438 -7.129 -5.387 1 97.19 193 VAL B O 1
ATOM 5130 N N . VAL B 1 194 ? -19.031 -8.617 -5.793 1 96.19 194 VAL B N 1
ATOM 5131 C CA . VAL B 1 194 ? -19.891 -7.641 -6.449 1 96.19 194 VAL B CA 1
ATOM 5132 C C . VAL B 1 194 ? -20.234 -6.512 -5.48 1 96.19 194 VAL B C 1
ATOM 5134 O O . VAL B 1 194 ? -20.141 -5.336 -5.836 1 96.19 194 VAL B O 1
ATOM 5137 N N . CYS B 1 195 ? -20.531 -6.844 -4.297 1 96.88 195 CYS B N 1
ATOM 5138 C CA . CYS B 1 195 ? -20.844 -5.832 -3.293 1 96.88 195 CYS B CA 1
ATOM 5139 C C . CYS B 1 195 ? -19.609 -5.012 -2.951 1 96.88 195 CYS B C 1
ATOM 5141 O O . CYS B 1 195 ? -19.688 -3.795 -2.768 1 96.88 195 CYS B O 1
ATOM 5143 N N . SER B 1 196 ? -18.484 -5.688 -2.893 1 96.88 196 SER B N 1
ATOM 5144 C CA . SER B 1 196 ? -17.234 -5.008 -2.578 1 96.88 196 SER B CA 1
ATOM 5145 C C . SER B 1 196 ? -16.844 -4.012 -3.67 1 96.88 196 SER B C 1
ATOM 5147 O O . SER B 1 196 ? -16.297 -2.949 -3.385 1 96.88 196 SER B O 1
ATOM 5149 N N . ILE B 1 197 ? -17.109 -4.344 -4.875 1 96.75 197 ILE B N 1
ATOM 5150 C CA . ILE B 1 197 ? -16.844 -3.436 -5.984 1 96.75 197 ILE B CA 1
ATOM 5151 C C . ILE B 1 197 ? -17.688 -2.166 -5.82 1 96.75 197 ILE B C 1
ATOM 5153 O O . ILE B 1 197 ? -17.172 -1.055 -5.961 1 96.75 197 ILE B O 1
ATOM 5157 N N . MET B 1 198 ? -18.938 -2.305 -5.48 1 97.75 198 MET B N 1
ATOM 5158 C CA . MET B 1 198 ? -19.812 -1.152 -5.281 1 97.75 198 MET B CA 1
ATOM 5159 C C . MET B 1 198 ? -19.344 -0.313 -4.098 1 97.75 198 MET B C 1
ATOM 5161 O O . MET B 1 198 ? -19.359 0.917 -4.156 1 97.75 198 MET B O 1
ATOM 5165 N N . THR B 1 199 ? -18.938 -0.981 -3.029 1 97.62 199 THR B N 1
ATOM 5166 C CA . THR B 1 199 ? -18.391 -0.287 -1.868 1 97.62 199 THR B CA 1
ATOM 5167 C C . THR B 1 199 ? -17.141 0.496 -2.246 1 97.62 199 THR B C 1
ATOM 5169 O O . THR B 1 199 ? -16.969 1.651 -1.847 1 97.62 199 THR B O 1
ATOM 5172 N N . SER B 1 200 ? -16.297 -0.144 -3.074 1 95.88 200 SER B N 1
ATOM 5173 C CA . SER B 1 200 ? -15.062 0.5 -3.506 1 95.88 200 SER B CA 1
ATOM 5174 C C . SER B 1 200 ? -15.352 1.743 -4.34 1 95.88 200 SER B C 1
ATOM 5176 O O . SER B 1 200 ? -14.617 2.73 -4.266 1 95.88 200 SER B O 1
ATOM 5178 N N . VAL B 1 201 ? -16.375 1.729 -5.086 1 96.56 201 VAL B N 1
ATOM 5179 C CA . VAL B 1 201 ? -16.75 2.873 -5.906 1 96.56 201 VAL B CA 1
ATOM 5180 C C . VAL B 1 201 ? -17.172 4.035 -5.008 1 96.56 201 VAL B C 1
ATOM 5182 O O . VAL B 1 201 ? -16.812 5.188 -5.266 1 96.56 201 VAL B O 1
ATOM 5185 N N . CYS B 1 202 ? -17.828 3.734 -3.938 1 97.5 202 CYS B N 1
ATOM 5186 C CA . CYS B 1 202 ? -18.266 4.766 -2.996 1 97.5 202 CYS B CA 1
ATOM 5187 C C . CYS B 1 202 ? -17.062 5.383 -2.283 1 97.5 202 CYS B C 1
ATOM 5189 O O . CYS B 1 202 ? -17.078 6.57 -1.953 1 97.5 202 CYS B O 1
ATOM 5191 N N . TRP B 1 203 ? -16.031 4.637 -2.1 1 96.94 203 TRP B N 1
ATOM 5192 C CA . TRP B 1 203 ? -14.906 5.066 -1.276 1 96.94 203 TRP B CA 1
ATOM 5193 C C . TRP B 1 203 ? -13.734 5.512 -2.146 1 96.94 203 TRP B C 1
ATOM 5195 O O . TRP B 1 203 ? -12.625 5.711 -1.646 1 96.94 203 TRP B O 1
ATOM 5205 N N . ILE B 1 204 ? -13.898 5.762 -3.445 1 94.81 204 ILE B N 1
ATOM 5206 C CA . ILE B 1 204 ? -12.836 6.129 -4.367 1 94.81 204 ILE B CA 1
ATOM 5207 C C . ILE B 1 204 ? -12.117 7.379 -3.861 1 94.81 204 ILE B C 1
ATOM 5209 O O . ILE B 1 204 ? -10.891 7.41 -3.779 1 94.81 204 ILE B O 1
ATOM 5213 N N . PRO B 1 205 ? -12.805 8.383 -3.389 1 96.62 205 PRO B N 1
ATOM 5214 C CA . PRO B 1 205 ? -12.094 9.594 -2.977 1 96.62 205 PRO B CA 1
ATOM 5215 C C . PRO B 1 205 ? -11.625 9.539 -1.524 1 96.62 205 PRO B C 1
ATOM 5217 O O . PRO B 1 205 ? -10.883 10.414 -1.075 1 96.62 205 PRO B O 1
ATOM 5220 N N . LYS B 1 206 ? -12.062 8.57 -0.758 1 97.12 206 LYS B N 1
ATOM 5221 C CA . LYS B 1 206 ? -11.766 8.516 0.669 1 97.12 206 LYS B CA 1
ATOM 5222 C C . LYS B 1 206 ? -10.336 8.039 0.913 1 97.12 206 LYS B C 1
ATOM 5224 O O . LYS B 1 206 ? -9.969 6.934 0.499 1 97.12 206 LYS B O 1
ATOM 5229 N N . PRO B 1 207 ? -9.5 8.898 1.598 1 95.88 207 PRO B N 1
ATOM 5230 C CA . PRO B 1 207 ? -8.133 8.453 1.896 1 95.88 207 PRO B CA 1
ATOM 5231 C C . PRO B 1 207 ? -8.102 7.203 2.775 1 95.88 207 PRO B C 1
ATOM 5233 O O . PRO B 1 207 ? -8.93 7.055 3.674 1 95.88 207 PRO B O 1
ATOM 5236 N N . GLN B 1 208 ? -7.148 6.371 2.494 1 94.25 208 GLN B N 1
ATOM 5237 C CA . GLN B 1 208 ? -7.078 5.074 3.158 1 94.25 208 GLN B CA 1
ATOM 5238 C C . GLN B 1 208 ? -5.918 5.02 4.148 1 94.25 208 GLN B C 1
ATOM 5240 O O . GLN B 1 208 ? -4.809 5.453 3.834 1 94.25 208 GLN B O 1
ATOM 5245 N N . ASP B 1 209 ? -6.152 4.551 5.398 1 92.31 209 ASP B N 1
ATOM 5246 C CA . ASP B 1 209 ? -5.184 4.184 6.426 1 92.31 209 ASP B CA 1
ATOM 5247 C C . ASP B 1 209 ? -4.332 5.383 6.836 1 92.31 209 ASP B C 1
ATOM 5249 O O . ASP B 1 209 ? -3.115 5.258 6.996 1 92.31 209 ASP B O 1
ATOM 5253 N N . VAL B 1 210 ? -5.008 6.551 6.863 1 94.5 210 VAL B N 1
ATOM 5254 C CA . VAL B 1 210 ? -4.355 7.738 7.406 1 94.5 210 VAL B CA 1
ATOM 5255 C C . VAL B 1 210 ? -4.344 7.668 8.93 1 94.5 210 VAL B C 1
ATOM 5257 O O . VAL B 1 210 ? -5.375 7.406 9.555 1 94.5 210 VAL B O 1
ATOM 5260 N N . ARG B 1 211 ? -3.193 7.875 9.547 1 93.38 211 ARG B N 1
ATOM 5261 C CA . ARG B 1 211 ? -3.098 7.699 10.992 1 93.38 211 ARG B CA 1
ATOM 5262 C C . ARG B 1 211 ? -3.029 9.047 11.703 1 93.38 211 ARG B C 1
ATOM 5264 O O . ARG B 1 211 ? -3.561 9.203 12.805 1 93.38 211 ARG B O 1
ATOM 5271 N N . TYR B 1 212 ? -2.406 10.039 11.102 1 93.56 212 TYR B N 1
ATOM 5272 C CA . TYR B 1 212 ? -2.207 11.312 11.789 1 93.56 212 TYR B CA 1
ATOM 5273 C C . TYR B 1 212 ? -2.984 12.43 11.102 1 93.56 212 TYR B C 1
ATOM 5275 O O . TYR B 1 212 ? -2.936 12.562 9.875 1 93.56 212 TYR B O 1
ATOM 5283 N N . PRO B 1 213 ? -3.688 13.164 11.844 1 95.56 213 PRO B N 1
ATOM 5284 C CA . PRO B 1 213 ? -4.512 14.25 11.312 1 95.56 213 PRO B CA 1
ATOM 5285 C C . PRO B 1 213 ? -3.703 15.508 10.992 1 95.56 213 PRO B C 1
ATOM 5287 O O . PRO B 1 213 ? -2.521 15.586 11.344 1 95.56 213 PRO B O 1
ATOM 5290 N N . VAL B 1 214 ? -4.293 16.359 10.227 1 94.5 214 VAL B N 1
ATOM 5291 C CA . VAL B 1 214 ? -3.775 17.703 10.023 1 94.5 214 VAL B CA 1
ATOM 5292 C C . VAL B 1 214 ? -4.199 18.594 11.188 1 94.5 214 VAL B C 1
ATOM 5294 O O . VAL B 1 214 ? -5.383 18.656 11.539 1 94.5 214 VAL B O 1
ATOM 5297 N N . ARG B 1 215 ? -3.26 19.281 11.734 1 93.31 215 ARG B N 1
ATOM 5298 C CA . ARG B 1 215 ? -3.527 20.125 12.898 1 93.31 215 ARG B CA 1
ATOM 5299 C C . ARG B 1 215 ? -3.938 21.531 12.477 1 93.31 215 ARG B C 1
ATOM 5301 O O . ARG B 1 215 ? -3.346 22.109 11.562 1 93.31 215 ARG B O 1
ATOM 5308 N N . ILE B 1 216 ? -4.992 21.953 13.078 1 95.19 216 ILE B N 1
ATOM 5309 C CA . ILE B 1 216 ? -5.441 23.328 12.898 1 95.19 216 ILE B CA 1
ATOM 5310 C C . ILE B 1 216 ? -5.316 24.094 14.219 1 95.19 216 ILE B C 1
ATOM 5312 O O . ILE B 1 216 ? -6.066 23.828 15.164 1 95.19 216 ILE B O 1
ATOM 5316 N N . ASP B 1 217 ? -4.461 25.047 14.242 1 92.69 217 ASP B N 1
ATOM 5317 C CA . ASP B 1 217 ? -4.273 25.859 15.445 1 92.69 217 ASP B CA 1
ATOM 5318 C C . ASP B 1 217 ? -5.281 27 15.492 1 92.69 217 ASP B C 1
ATOM 5320 O O . ASP B 1 217 ? -5.426 27.75 14.523 1 92.69 217 ASP B O 1
ATOM 5324 N N . MET B 1 218 ? -5.961 27.016 16.562 1 94.5 218 MET B N 1
ATOM 5325 C CA . MET B 1 218 ? -6.918 28.109 16.766 1 94.5 218 MET B CA 1
ATOM 5326 C C . MET B 1 218 ? -6.293 29.25 17.547 1 94.5 218 MET B C 1
ATOM 5328 O O . MET B 1 218 ? -5.523 29.016 18.484 1 94.5 218 MET B O 1
ATOM 5332 N N . ALA B 1 219 ? -6.648 30.453 17.219 1 92.19 219 ALA B N 1
ATOM 5333 C CA . ALA B 1 219 ? -6.156 31.641 17.906 1 92.19 219 ALA B CA 1
ATOM 5334 C C . ALA B 1 219 ? -6.973 31.938 19.156 1 92.19 219 ALA B C 1
ATOM 5336 O O . ALA B 1 219 ? -6.559 32.719 20.016 1 92.19 219 ALA B O 1
ATOM 5337 N N . GLU B 1 220 ? -8.102 31.297 19.312 1 93.62 220 GLU B N 1
ATOM 5338 C CA . GLU B 1 220 ? -9.016 31.547 20.422 1 93.62 220 GLU B CA 1
ATOM 5339 C C . GLU B 1 220 ? -9.172 30.297 21.297 1 93.62 220 GLU B C 1
ATOM 5341 O O . GLU B 1 220 ? -8.828 29.203 20.875 1 93.62 220 GLU B O 1
ATOM 5346 N N . THR B 1 221 ? -9.633 30.609 22.547 1 93.56 221 THR B N 1
ATOM 5347 C CA . THR B 1 221 ? -9.953 29.5 23.438 1 93.56 221 THR B CA 1
ATOM 5348 C C . THR B 1 221 ? -11.32 28.906 23.094 1 93.56 221 THR B C 1
ATOM 5350 O O . THR B 1 221 ? -12.148 29.578 22.453 1 93.56 221 THR B O 1
ATOM 5353 N N . MET B 1 222 ? -11.5 27.688 23.484 1 92 222 MET B N 1
ATOM 5354 C CA . MET B 1 222 ? -12.789 27.062 23.203 1 92 222 MET B CA 1
ATOM 5355 C C . MET B 1 222 ? -13.906 27.781 23.969 1 92 222 MET B C 1
ATOM 5357 O O . MET B 1 222 ? -15.031 27.875 23.469 1 92 222 MET B O 1
ATOM 5361 N N . ASP B 1 223 ? -13.547 28.281 25.078 1 91.62 223 ASP B N 1
ATOM 5362 C CA . ASP B 1 223 ? -14.523 29.016 25.891 1 91.62 223 ASP B CA 1
ATOM 5363 C C . ASP B 1 223 ? -15.023 30.25 25.141 1 91.62 223 ASP B C 1
ATOM 5365 O O . ASP B 1 223 ? -16.219 30.578 25.188 1 91.62 223 ASP B O 1
ATOM 5369 N N . GLN B 1 224 ? -14.109 30.922 24.547 1 92.94 224 GLN B N 1
ATOM 5370 C CA . GLN B 1 224 ? -14.469 32.094 23.766 1 92.94 224 GLN B CA 1
ATOM 5371 C C . GLN B 1 224 ? -15.391 31.75 22.609 1 92.94 224 GLN B C 1
ATOM 5373 O O . GLN B 1 224 ? -16.359 32.438 22.328 1 92.94 224 GLN B O 1
ATOM 5378 N N . VAL B 1 225 ? -15.102 30.656 22 1 93.44 225 VAL B N 1
ATOM 5379 C CA . VAL B 1 225 ? -15.883 30.203 20.859 1 93.44 225 VAL B CA 1
ATOM 5380 C C . VAL B 1 225 ? -17.297 29.844 21.312 1 93.44 225 VAL B C 1
ATOM 5382 O O . VAL B 1 225 ? -18.281 30.203 20.672 1 93.44 225 VAL B O 1
ATOM 5385 N N . LEU B 1 226 ? -17.391 29.141 22.422 1 92.31 226 LEU B N 1
ATOM 5386 C CA . LEU B 1 226 ? -18.672 28.688 22.938 1 92.31 226 LEU B CA 1
ATOM 5387 C C . LEU B 1 226 ? -19.516 29.859 23.422 1 92.31 226 LEU B C 1
ATOM 5389 O O . LEU B 1 226 ? -20.75 29.859 23.25 1 92.31 226 LEU B O 1
ATOM 5393 N N . ARG B 1 227 ? -18.938 30.812 24 1 91.12 227 ARG B N 1
ATOM 5394 C CA . ARG B 1 227 ? -19.656 32.031 24.422 1 91.12 227 ARG B CA 1
ATOM 5395 C C . ARG B 1 227 ? -20.203 32.781 23.219 1 91.12 227 ARG B C 1
ATOM 5397 O O . ARG B 1 227 ? -21.328 33.312 23.266 1 91.12 227 ARG B O 1
ATOM 5404 N N . GLY B 1 228 ? -19.391 32.781 22.25 1 90.44 228 GLY B N 1
ATOM 5405 C CA . GLY B 1 228 ? -19.812 33.469 21.031 1 90.44 228 GLY B CA 1
ATOM 5406 C C . GLY B 1 228 ? -20.953 32.75 20.328 1 90.44 228 GLY B C 1
ATOM 5407 O O . GLY B 1 228 ? -21.75 33.375 19.625 1 90.44 228 GLY B O 1
ATOM 5408 N N . ALA B 1 229 ? -21.094 31.453 20.469 1 90.44 229 ALA B N 1
ATOM 5409 C CA . ALA B 1 229 ? -22.109 30.641 19.797 1 90.44 229 ALA B CA 1
ATOM 5410 C C . ALA B 1 229 ? -23.484 30.844 20.453 1 90.44 229 ALA B C 1
ATOM 5412 O O . ALA B 1 229 ? -24.516 30.594 19.828 1 90.44 229 ALA B O 1
ATOM 5413 N N . GLY B 1 230 ? -23.562 31.281 21.734 1 88.75 230 GLY B N 1
ATOM 5414 C CA . GLY B 1 230 ? -24.844 31.562 22.375 1 88.75 230 GLY B CA 1
ATOM 5415 C C . GLY B 1 230 ? -25.328 30.438 23.266 1 88.75 230 GLY B C 1
ATOM 5416 O O . GLY B 1 230 ? -24.547 29.547 23.625 1 88.75 230 GLY B O 1
ATOM 5417 N N . PRO B 1 231 ? -26.609 30.422 23.547 1 85.81 231 PRO B N 1
ATOM 5418 C CA . PRO B 1 231 ? -27.172 29.469 24.516 1 85.81 231 PRO B CA 1
ATOM 5419 C C . PRO B 1 231 ? -27.172 28.031 24 1 85.81 231 PRO B C 1
ATOM 5421 O O . PRO B 1 231 ? -27.141 27.094 24.797 1 85.81 231 PRO B O 1
ATOM 5424 N N . VAL B 1 232 ? -27.172 27.891 22.75 1 84.75 232 VAL B N 1
ATOM 5425 C CA . VAL B 1 232 ? -27.188 26.562 22.156 1 84.75 232 VAL B CA 1
ATOM 5426 C C . VAL B 1 232 ? -25.922 25.797 22.531 1 84.75 232 VAL B C 1
ATOM 5428 O O . VAL B 1 232 ? -25.938 24.578 22.641 1 84.75 232 VAL B O 1
ATOM 5431 N N . ALA B 1 233 ? -24.891 26.531 22.828 1 86.31 233 ALA B N 1
ATOM 5432 C CA . ALA B 1 233 ? -23.594 25.922 23.109 1 86.31 233 ALA B CA 1
ATOM 5433 C C . ALA B 1 233 ? -23.328 25.859 24.609 1 86.31 233 ALA B C 1
ATOM 5435 O O . ALA B 1 233 ? -22.25 25.422 25.047 1 86.31 233 ALA B O 1
ATOM 5436 N N . ALA B 1 234 ? -24.25 26.297 25.438 1 85.19 234 ALA B N 1
ATOM 5437 C CA . ALA B 1 234 ? -24.047 26.406 26.875 1 85.19 234 ALA B CA 1
ATOM 5438 C C . ALA B 1 234 ? -24.156 25.047 27.547 1 85.19 234 ALA B C 1
ATOM 5440 O O . ALA B 1 234 ? -23.578 24.828 28.609 1 85.19 234 ALA B O 1
ATOM 5441 N N . ARG B 1 235 ? -24.812 24.141 26.922 1 86 235 ARG B N 1
ATOM 5442 C CA . ARG B 1 235 ? -24.969 22.812 27.516 1 86 235 ARG B CA 1
ATOM 5443 C C . ARG B 1 235 ? -23.656 22.016 27.453 1 86 235 ARG B C 1
ATOM 5445 O O . ARG B 1 235 ? -22.891 22.156 26.484 1 86 235 ARG B O 1
ATOM 5452 N N . PRO B 1 236 ? -23.484 21.266 28.484 1 88.94 236 PRO B N 1
ATOM 5453 C CA . PRO B 1 236 ? -22.297 20.422 28.438 1 88.94 236 PRO B CA 1
ATOM 5454 C C . PRO B 1 236 ? -22.297 19.453 27.25 1 88.94 236 PRO B C 1
ATOM 5456 O O . PRO B 1 236 ? -23.344 18.906 26.906 1 88.94 236 PRO B O 1
ATOM 5459 N N . TYR B 1 237 ? -21.141 19.281 26.656 1 89.5 237 TYR B N 1
ATOM 5460 C CA . TYR B 1 237 ? -21.078 18.438 25.469 1 89.5 237 TYR B CA 1
ATOM 5461 C C . TYR B 1 237 ? -21.016 16.969 25.859 1 89.5 237 TYR B C 1
ATOM 5463 O O . TYR B 1 237 ? -20.531 16.625 26.938 1 89.5 237 TYR B O 1
ATOM 5471 N N . ARG B 1 238 ? -21.453 16.078 24.969 1 89.25 238 ARG B N 1
ATOM 5472 C CA . ARG B 1 238 ? -21.438 14.633 25.172 1 89.25 238 ARG B CA 1
ATOM 5473 C C . ARG B 1 238 ? -20.234 14.008 24.484 1 89.25 238 ARG B C 1
ATOM 5475 O O . ARG B 1 238 ? -19.578 13.109 25.031 1 89.25 238 ARG B O 1
ATOM 5482 N N . GLN B 1 239 ? -19.984 14.398 23.266 1 92.69 239 GLN B N 1
ATOM 5483 C CA . GLN B 1 239 ? -18.906 13.812 22.484 1 92.69 239 GLN B CA 1
ATOM 5484 C C . GLN B 1 239 ? -17.734 14.789 22.328 1 92.69 239 GLN B C 1
ATOM 5486 O O . GLN B 1 239 ? -16.594 14.461 22.688 1 92.69 239 GLN B O 1
ATOM 5491 N N . THR B 1 240 ? -18 15.977 21.766 1 93.81 240 THR B N 1
ATOM 5492 C CA . THR B 1 240 ? -17.016 17.016 21.562 1 93.81 240 THR B CA 1
ATOM 5493 C C . THR B 1 240 ? -17.562 18.391 21.938 1 93.81 240 THR B C 1
ATOM 5495 O O . THR B 1 240 ? -18.781 18.562 22.062 1 93.81 240 THR B O 1
ATOM 5498 N N . PRO B 1 241 ? -16.734 19.391 22.109 1 93.38 241 PRO B N 1
ATOM 5499 C CA . PRO B 1 241 ? -17.203 20.734 22.469 1 93.38 241 PRO B CA 1
ATOM 5500 C C . PRO B 1 241 ? -18.094 21.359 21.391 1 93.38 241 PRO B C 1
ATOM 5502 O O . PRO B 1 241 ? -18.781 22.344 21.641 1 93.38 241 PRO B O 1
ATOM 5505 N N . LEU B 1 242 ? -18.172 20.75 20.25 1 94.81 242 LEU B N 1
ATOM 5506 C CA . LEU B 1 242 ? -18.969 21.312 19.156 1 94.81 242 LEU B CA 1
ATOM 5507 C C . LEU B 1 242 ? -20.188 20.422 18.875 1 94.81 242 LEU B C 1
ATOM 5509 O O . LEU B 1 242 ? -20.672 20.375 17.734 1 94.81 242 LEU B O 1
ATOM 5513 N N . ASP B 1 243 ? -20.656 19.812 19.859 1 94.12 243 ASP B N 1
ATOM 5514 C CA . ASP B 1 243 ? -21.812 18.922 19.734 1 94.12 243 ASP B CA 1
ATOM 5515 C C . ASP B 1 243 ? -23.031 19.672 19.219 1 94.12 243 ASP B C 1
ATOM 5517 O O . ASP B 1 243 ? -23.875 19.078 18.547 1 94.12 243 ASP B O 1
ATOM 5521 N N . PHE B 1 244 ? -23.094 20.953 19.484 1 91.06 244 PHE B N 1
ATOM 5522 C CA . PHE B 1 244 ? -24.25 21.734 19.094 1 91.06 244 PHE B CA 1
ATOM 5523 C C . PHE B 1 244 ? -24.281 21.922 17.578 1 91.06 244 PHE B C 1
ATOM 5525 O O . PHE B 1 244 ? -25.328 22.219 17.016 1 91.06 244 PHE B O 1
ATOM 5532 N N . VAL B 1 245 ? -23.156 21.797 16.906 1 93.62 245 VAL B N 1
ATOM 5533 C CA . VAL B 1 245 ? -23.094 21.828 15.445 1 93.62 245 VAL B CA 1
ATOM 5534 C C . VAL B 1 245 ? -23.391 20.453 14.875 1 93.62 245 VAL B C 1
ATOM 5536 O O . VAL B 1 245 ? -24.25 20.297 14.008 1 93.62 245 VAL B O 1
ATOM 5539 N N . ASP B 1 246 ? -22.719 19.422 15.297 1 93.25 246 ASP B N 1
ATOM 5540 C CA . ASP B 1 246 ? -22.859 18.016 14.938 1 93.25 246 ASP B CA 1
ATOM 5541 C C . ASP B 1 246 ? -22.375 17.109 16.078 1 93.25 246 ASP B C 1
ATOM 5543 O O . ASP B 1 246 ? -21.203 17.125 16.438 1 93.25 246 ASP B O 1
ATOM 5547 N N . ASP B 1 247 ? -23.219 16.344 16.625 1 91.5 247 ASP B N 1
ATOM 5548 C CA . ASP B 1 247 ? -22.859 15.523 17.781 1 91.5 247 ASP B CA 1
ATOM 5549 C C . ASP B 1 247 ? -22.453 14.117 17.359 1 91.5 247 ASP B C 1
ATOM 5551 O O . ASP B 1 247 ? -22.391 13.203 18.172 1 91.5 247 ASP B O 1
ATOM 5555 N N . LEU B 1 248 ? -22.266 13.828 16.062 1 91.25 248 LEU B N 1
ATOM 5556 C CA . LEU B 1 248 ? -21.734 12.602 15.477 1 91.25 248 LEU B CA 1
ATOM 5557 C C . LEU B 1 248 ? -22.766 11.469 15.562 1 91.25 248 LEU B C 1
ATOM 5559 O O . LEU B 1 248 ? -22.438 10.312 15.305 1 91.25 248 LEU B O 1
ATOM 5563 N N . THR B 1 249 ? -23.969 11.828 15.945 1 88.31 249 THR B N 1
ATOM 5564 C CA . THR B 1 249 ? -25.078 10.883 15.977 1 88.31 249 THR B CA 1
ATOM 5565 C C . THR B 1 249 ? -26 11.086 14.766 1 88.31 249 THR B C 1
ATOM 5567 O O . THR B 1 249 ? -25.938 12.133 14.117 1 88.31 249 THR B O 1
ATOM 5570 N N . PRO B 1 250 ? -26.75 10.125 14.422 1 88.12 250 PRO B N 1
ATOM 5571 C CA . PRO B 1 250 ? -26.875 8.789 15.008 1 88.12 250 PRO B CA 1
ATOM 5572 C C . PRO B 1 250 ? -25.766 7.84 14.562 1 88.12 250 PRO B C 1
ATOM 5574 O O . PRO B 1 250 ? -25.281 7.938 13.438 1 88.12 250 PRO B O 1
ATOM 5577 N N . SER B 1 251 ? -25.328 6.934 15.43 1 89.81 251 SER B N 1
ATOM 5578 C CA . SER B 1 251 ? -24.312 5.93 15.125 1 89.81 251 SER B CA 1
ATOM 5579 C C . SER B 1 251 ? -24.594 4.629 15.875 1 89.81 251 SER B C 1
ATOM 5581 O O . SER B 1 251 ? -25.328 4.617 16.859 1 89.81 251 SER B O 1
ATOM 5583 N N . TRP B 1 252 ? -24.125 3.586 15.305 1 88.44 252 TRP B N 1
ATOM 5584 C CA . TRP B 1 252 ? -24.266 2.293 15.969 1 88.44 252 TRP B CA 1
ATOM 5585 C C . TRP B 1 252 ? -23.578 2.301 17.328 1 88.44 252 TRP B C 1
ATOM 5587 O O . TRP B 1 252 ? -24.172 1.897 18.344 1 88.44 252 TRP B O 1
ATOM 5597 N N . ALA B 1 253 ? -22.422 2.852 17.438 1 86.81 253 ALA B N 1
ATOM 5598 C CA . ALA B 1 253 ? -21.594 2.805 18.641 1 86.81 253 ALA B CA 1
ATOM 5599 C C . ALA B 1 253 ? -22.109 3.768 19.703 1 86.81 253 ALA B C 1
ATOM 5601 O O . ALA B 1 253 ? -22.109 3.449 20.906 1 86.81 253 ALA B O 1
ATOM 5602 N N . LEU B 1 254 ? -22.625 4.914 19.234 1 87.19 254 LEU B N 1
ATOM 5603 C CA . LEU B 1 254 ? -22.969 5.969 20.188 1 87.19 254 LEU B CA 1
ATOM 5604 C C . LEU B 1 254 ? -24.438 5.898 20.594 1 87.19 254 LEU B C 1
ATOM 5606 O O . LEU B 1 254 ? -24.812 6.402 21.641 1 87.19 254 LEU B O 1
ATOM 5610 N N . ASN B 1 255 ? -25.266 5.266 19.719 1 87 255 ASN B N 1
ATOM 5611 C CA . ASN B 1 255 ? -26.703 5.246 20 1 87 255 ASN B CA 1
ATOM 5612 C C . ASN B 1 255 ? -27.219 3.828 20.219 1 87 255 ASN B C 1
ATOM 5614 O O . ASN B 1 255 ? -27.734 3.518 21.297 1 87 255 ASN B O 1
ATOM 5618 N N . ILE B 1 256 ? -26.984 3.018 19.312 1 84.06 256 ILE B N 1
ATOM 5619 C CA . ILE B 1 256 ? -27.625 1.709 19.297 1 84.06 256 ILE B CA 1
ATOM 5620 C C . ILE B 1 256 ? -27.016 0.82 20.375 1 84.06 256 ILE B C 1
ATOM 5622 O O . ILE B 1 256 ? -27.734 0.185 21.156 1 84.06 256 ILE B O 1
ATOM 5626 N N . GLN B 1 257 ? -25.719 0.794 20.469 1 86.88 257 GLN B N 1
ATOM 5627 C CA . GLN B 1 257 ? -25.062 -0.08 21.438 1 86.88 257 GLN B CA 1
ATOM 5628 C C . GLN B 1 257 ? -25.422 0.31 22.859 1 86.88 257 GLN B C 1
ATOM 5630 O O . GLN B 1 257 ? -25.75 -0.549 23.688 1 86.88 257 GLN B O 1
ATOM 5635 N N . PRO B 1 258 ? -25.375 1.583 23.156 1 84.62 258 PRO B N 1
ATOM 5636 C CA . PRO B 1 258 ? -25.812 1.966 24.5 1 84.62 258 PRO B CA 1
ATOM 5637 C C . PRO B 1 258 ? -27.297 1.654 24.734 1 84.62 258 PRO B C 1
ATOM 5639 O O . PRO B 1 258 ? -27.672 1.306 25.859 1 84.62 258 PRO B O 1
ATOM 5642 N N . PHE B 1 259 ? -28.078 1.748 23.719 1 83.12 259 PHE B N 1
ATOM 5643 C CA . PHE B 1 259 ? -29.516 1.468 23.812 1 83.12 259 PHE B CA 1
ATOM 5644 C C . PHE B 1 259 ? -29.75 0.013 24.188 1 83.12 259 PHE B C 1
ATOM 5646 O O . PHE B 1 259 ? -30.625 -0.283 25 1 83.12 259 PHE B O 1
ATOM 5653 N N . ILE B 1 260 ? -28.969 -0.862 23.609 1 84.06 260 ILE B N 1
ATOM 5654 C CA . ILE B 1 260 ? -29.156 -2.277 23.906 1 84.06 260 ILE B CA 1
ATOM 5655 C C . ILE B 1 260 ? -28.281 -2.666 25.109 1 84.06 260 ILE B C 1
ATOM 5657 O O . ILE B 1 260 ? -28.016 -3.85 25.328 1 84.06 260 ILE B O 1
ATOM 5661 N N . LYS B 1 261 ? -27.578 -1.711 25.781 1 86 261 LYS B N 1
ATOM 5662 C CA . LYS B 1 261 ? -26.844 -1.85 27.047 1 86 261 LYS B CA 1
ATOM 5663 C C . LYS B 1 261 ? -25.531 -2.586 26.828 1 86 261 LYS B C 1
ATOM 5665 O O . LYS B 1 261 ? -25.125 -3.398 27.656 1 86 261 LYS B O 1
ATOM 5670 N N . LEU B 1 262 ? -24.938 -2.363 25.688 1 85.38 262 LEU B N 1
ATOM 5671 C CA . LEU B 1 262 ? -23.609 -2.893 25.359 1 85.38 262 LEU B CA 1
ATOM 5672 C C . LEU B 1 262 ? -22.703 -1.788 24.844 1 85.38 262 LEU B C 1
ATOM 5674 O O . LEU B 1 262 ? -22.219 -1.85 23.703 1 85.38 262 LEU B O 1
ATOM 5678 N N . PRO B 1 263 ? -22.484 -0.917 25.75 1 81.06 263 PRO B N 1
ATOM 5679 C CA . PRO B 1 263 ? -21.641 0.184 25.297 1 81.06 263 PRO B CA 1
ATOM 5680 C C . PRO B 1 263 ? -20.188 -0.226 25.125 1 81.06 263 PRO B C 1
ATOM 5682 O O . PRO B 1 263 ? -19.672 -1.019 25.906 1 81.06 263 PRO B O 1
ATOM 5685 N N . VAL B 1 264 ? -19.656 0.177 23.969 1 79.88 264 VAL B N 1
ATOM 5686 C CA . VAL B 1 264 ? -18.25 -0.092 23.672 1 79.88 264 VAL B CA 1
ATOM 5687 C C . VAL B 1 264 ? -17.453 1.217 23.656 1 79.88 264 VAL B C 1
ATOM 5689 O O . VAL B 1 264 ? -17.984 2.252 23.234 1 79.88 264 VAL B O 1
ATOM 5692 N N . GLY B 1 265 ? -16.297 1.262 24.219 1 78.69 265 GLY B N 1
ATOM 5693 C CA . GLY B 1 265 ? -15.445 2.447 24.203 1 78.69 265 GLY B CA 1
ATOM 5694 C C . GLY B 1 265 ? -15.203 2.992 22.797 1 78.69 265 GLY B C 1
ATOM 5695 O O . GLY B 1 265 ? -15.727 2.455 21.828 1 78.69 265 GLY B O 1
ATOM 5696 N N . PRO B 1 266 ? -14.672 4.16 22.75 1 79.75 266 PRO B N 1
ATOM 5697 C CA . PRO B 1 266 ? -13.961 4.879 23.812 1 79.75 266 PRO B CA 1
ATOM 5698 C C . PRO B 1 266 ? -14.898 5.672 24.719 1 79.75 266 PRO B C 1
ATOM 5700 O O . PRO B 1 266 ? -15.883 6.246 24.234 1 79.75 266 PRO B O 1
ATOM 5703 N N . PHE B 1 267 ? -14.469 5.758 26.031 1 85.25 267 PHE B N 1
ATOM 5704 C CA . PHE B 1 267 ? -15.273 6.473 27.016 1 85.25 267 PHE B CA 1
ATOM 5705 C C . PHE B 1 267 ? -14.656 7.828 27.344 1 85.25 267 PHE B C 1
ATOM 5707 O O . PHE B 1 267 ? -15.297 8.672 27.969 1 85.25 267 PHE B O 1
ATOM 5714 N N . GLU B 1 268 ? -13.469 8.016 26.781 1 87.81 268 GLU B N 1
ATOM 5715 C CA . GLU B 1 268 ? -12.773 9.297 26.953 1 87.81 268 GLU B CA 1
ATOM 5716 C C . GLU B 1 268 ? -13.477 10.406 26.188 1 87.81 268 GLU B C 1
ATOM 5718 O O . GLU B 1 268 ? -14.047 10.164 25.109 1 87.81 268 GLU B O 1
ATOM 5723 N N . ARG B 1 269 ? -13.5 11.633 26.828 1 89.69 269 ARG B N 1
ATOM 5724 C CA . ARG B 1 269 ? -14.055 12.828 26.188 1 89.69 269 ARG B CA 1
ATOM 5725 C C . ARG B 1 269 ? -13.078 14 26.281 1 89.69 269 ARG B C 1
ATOM 5727 O O . ARG B 1 269 ? -12.383 14.156 27.281 1 89.69 269 ARG B O 1
ATOM 5734 N N . PRO B 1 270 ? -13.008 14.859 25.312 1 92.06 270 PRO B N 1
ATOM 5735 C CA . PRO B 1 270 ? -13.672 14.711 24.016 1 92.06 270 PRO B CA 1
ATOM 5736 C C . PRO B 1 270 ? -13.273 13.422 23.297 1 92.06 270 PRO B C 1
ATOM 5738 O O . PRO B 1 270 ? -12.195 12.875 23.531 1 92.06 270 PRO B O 1
ATOM 5741 N N . LEU B 1 271 ? -14.211 12.938 22.453 1 93.12 271 LEU B N 1
ATOM 5742 C CA . LEU B 1 271 ? -13.984 11.68 21.75 1 93.12 271 LEU B CA 1
ATOM 5743 C C . LEU B 1 271 ? -12.625 11.703 21.047 1 93.12 271 LEU B C 1
ATOM 5745 O O . LEU B 1 271 ? -12.328 12.633 20.297 1 93.12 271 LEU B O 1
ATOM 5749 N N . PRO B 1 272 ? -11.797 10.703 21.312 1 93.44 272 PRO B N 1
ATOM 5750 C CA . PRO B 1 272 ? -10.445 10.695 20.734 1 93.44 272 PRO B CA 1
ATOM 5751 C C . PRO B 1 272 ? -10.445 10.391 19.234 1 93.44 272 PRO B C 1
ATOM 5753 O O . PRO B 1 272 ? -9.461 10.672 18.547 1 93.44 272 PRO B O 1
ATOM 5756 N N . ARG B 1 273 ? -11.492 9.766 18.75 1 95.25 273 ARG B N 1
ATOM 5757 C CA . ARG B 1 273 ? -11.633 9.484 17.328 1 95.25 273 ARG B CA 1
ATOM 5758 C C . ARG B 1 273 ? -13.094 9.484 16.906 1 95.25 273 ARG B C 1
ATOM 5760 O O . ARG B 1 273 ? -13.984 9.242 17.734 1 95.25 273 ARG B O 1
ATOM 5767 N N . ILE B 1 274 ? -13.336 9.781 15.656 1 95.31 274 ILE B N 1
ATOM 5768 C CA . ILE B 1 274 ? -14.672 9.648 15.086 1 95.31 274 ILE B CA 1
ATOM 5769 C C . ILE B 1 274 ? -14.906 8.195 14.656 1 95.31 274 ILE B C 1
ATOM 5771 O O . ILE B 1 274 ? -14.125 7.637 13.891 1 95.31 274 ILE B O 1
ATOM 5775 N N . GLY B 1 275 ? -15.891 7.586 15.109 1 93.38 275 GLY B N 1
ATOM 5776 C CA . GLY B 1 275 ? -16.172 6.184 14.844 1 93.38 275 GLY B CA 1
ATOM 5777 C C . GLY B 1 275 ? -16.516 5.91 13.391 1 93.38 275 GLY B C 1
ATOM 5778 O O . GLY B 1 275 ? -16.781 6.84 12.625 1 93.38 275 GLY B O 1
ATOM 5779 N N . ASP B 1 276 ? -16.578 4.617 13.023 1 93.81 276 ASP B N 1
ATOM 5780 C CA . ASP B 1 276 ? -16.828 4.195 11.648 1 93.81 276 ASP B CA 1
ATOM 5781 C C . ASP B 1 276 ? -18.297 3.84 11.438 1 93.81 276 ASP B C 1
ATOM 5783 O O . ASP B 1 276 ? -18.719 3.549 10.312 1 93.81 276 ASP B O 1
ATOM 5787 N N . SER B 1 277 ? -19.125 3.939 12.523 1 90.69 277 SER B N 1
ATOM 5788 C CA . SER B 1 277 ? -20.438 3.299 12.469 1 90.69 277 SER B CA 1
ATOM 5789 C C . SER B 1 277 ? -21.562 4.332 12.406 1 90.69 277 SER B C 1
ATOM 5791 O O . SER B 1 277 ? -22.656 4.098 12.914 1 90.69 277 SER B O 1
ATOM 5793 N N . ARG B 1 278 ? -21.25 5.504 11.914 1 91.5 278 ARG B N 1
ATOM 5794 C CA . ARG B 1 278 ? -22.297 6.516 11.773 1 91.5 278 ARG B CA 1
ATOM 5795 C C . ARG B 1 278 ? -23.375 6.059 10.789 1 91.5 278 ARG B C 1
ATOM 5797 O O . ARG B 1 278 ? -23.062 5.488 9.742 1 91.5 278 ARG B O 1
ATOM 5804 N N . LEU B 1 279 ? -24.609 6.258 11.156 1 87.19 279 LEU B N 1
ATOM 5805 C CA . LEU B 1 279 ? -25.719 5.871 10.289 1 87.19 279 LEU B CA 1
ATOM 5806 C C . LEU B 1 279 ? -25.906 6.887 9.172 1 87.19 279 LEU B C 1
ATOM 5808 O O . LEU B 1 279 ? -25.812 8.094 9.398 1 87.19 279 LEU B O 1
ATOM 5812 N N . PRO B 1 280 ? -26.188 6.438 8.023 1 85.19 280 PRO B N 1
ATOM 5813 C CA . PRO B 1 280 ? -26.219 7.316 6.855 1 85.19 280 PRO B CA 1
ATOM 5814 C C . PRO B 1 280 ? -27.484 8.172 6.785 1 85.19 280 PRO B C 1
ATOM 5816 O O . PRO B 1 280 ? -28.547 7.75 7.258 1 85.19 280 PRO B O 1
ATOM 5819 N N . TRP B 1 281 ? -27.234 9.289 6.371 1 83.44 281 TRP B N 1
ATOM 5820 C CA . TRP B 1 281 ? -28.312 10.148 5.91 1 83.44 281 TRP B CA 1
ATOM 5821 C C . TRP B 1 281 ? -28.281 10.289 4.395 1 83.44 281 TRP B C 1
ATOM 5823 O O . TRP B 1 281 ? -27.359 10.883 3.836 1 83.44 281 TRP B O 1
ATOM 5833 N N . LEU B 1 282 ? -29.328 9.68 3.742 1 88.62 282 LEU B N 1
ATOM 5834 C CA . LEU B 1 282 ? -29.328 9.625 2.285 1 88.62 282 LEU B CA 1
ATOM 5835 C C . LEU B 1 282 ? -30.516 10.375 1.706 1 88.62 282 LEU B C 1
ATOM 5837 O O . LEU B 1 282 ? -31.625 10.32 2.264 1 88.62 282 LEU B O 1
ATOM 5841 N N . GLU B 1 283 ? -30.266 11.023 0.618 1 86.94 283 GLU B N 1
ATOM 5842 C CA . GLU B 1 283 ? -31.344 11.602 -0.162 1 86.94 283 GLU B CA 1
ATOM 5843 C C . GLU B 1 283 ? -32.094 10.539 -0.956 1 86.94 283 GLU B C 1
ATOM 5845 O O . GLU B 1 283 ? -31.688 9.375 -0.977 1 86.94 283 GLU B O 1
ATOM 5850 N N . THR B 1 284 ? -33.125 10.898 -1.543 1 85.94 284 THR B N 1
ATOM 5851 C CA . THR B 1 284 ? -34.031 9.961 -2.211 1 85.94 284 THR B CA 1
ATOM 5852 C C . THR B 1 284 ? -33.281 9.203 -3.314 1 85.94 284 THR B C 1
ATOM 5854 O O . THR B 1 284 ? -33.375 7.973 -3.383 1 85.94 284 THR B O 1
ATOM 5857 N N . LEU B 1 285 ? -32.594 9.914 -4.113 1 89.81 285 LEU B N 1
ATOM 5858 C CA . LEU B 1 285 ? -31.906 9.273 -5.23 1 89.81 285 LEU B CA 1
ATOM 5859 C C . LEU B 1 285 ? -30.812 8.344 -4.734 1 89.81 285 LEU B C 1
ATOM 5861 O O . LEU B 1 285 ? -30.609 7.258 -5.285 1 89.81 285 LEU B O 1
ATOM 5865 N N . GLU B 1 286 ? -30.109 8.805 -3.762 1 92.06 286 GLU B N 1
ATOM 5866 C CA . GLU B 1 286 ? -29.062 7.969 -3.182 1 92.06 286 GLU B CA 1
ATOM 5867 C C . GLU B 1 286 ? -29.641 6.711 -2.545 1 92.06 286 GLU B C 1
ATOM 5869 O O . GLU B 1 286 ? -29.047 5.629 -2.637 1 92.06 286 GLU B O 1
ATOM 5874 N N . SER B 1 287 ? -30.766 6.895 -1.896 1 91.69 287 SER B N 1
ATOM 5875 C CA . SER B 1 287 ? -31.453 5.758 -1.295 1 91.69 287 SER B CA 1
ATOM 5876 C C . SER B 1 287 ? -31.891 4.75 -2.355 1 91.69 287 SER B C 1
ATOM 5878 O O . SER B 1 287 ? -31.812 3.541 -2.133 1 91.69 287 SER B O 1
ATOM 5880 N N . LEU B 1 288 ? -32.344 5.277 -3.443 1 92.62 288 LEU B N 1
ATOM 5881 C CA . LEU B 1 288 ? -32.75 4.406 -4.539 1 92.62 288 LEU B CA 1
ATOM 5882 C C . LEU B 1 288 ? -31.562 3.605 -5.07 1 92.62 288 LEU B C 1
ATOM 5884 O O . LEU B 1 288 ? -31.688 2.398 -5.293 1 92.62 288 LEU B O 1
ATOM 5888 N N . TYR B 1 289 ? -30.438 4.289 -5.312 1 95.06 289 TYR B N 1
ATOM 5889 C CA . TYR B 1 289 ? -29.25 3.592 -5.777 1 95.06 289 TYR B CA 1
ATOM 5890 C C . TYR B 1 289 ? -28.828 2.512 -4.789 1 95.06 289 TYR B C 1
ATOM 5892 O O . TYR B 1 289 ? -28.438 1.411 -5.188 1 95.06 289 TYR B O 1
ATOM 5900 N N . LEU B 1 290 ? -28.859 2.867 -3.535 1 96.06 290 LEU B N 1
ATOM 5901 C CA . LEU B 1 290 ? -28.469 1.914 -2.504 1 96.06 290 LEU B CA 1
ATOM 5902 C C . LEU B 1 290 ? -29.453 0.741 -2.451 1 96.06 290 LEU B C 1
ATOM 5904 O O . LEU B 1 290 ? -29.047 -0.403 -2.246 1 96.06 290 LEU B O 1
ATOM 5908 N N . CYS B 1 291 ? -30.734 1.051 -2.598 1 95.38 291 CYS B N 1
ATOM 5909 C CA . CYS B 1 291 ? -31.75 0.004 -2.654 1 95.38 291 CYS B CA 1
ATOM 5910 C C . CYS B 1 291 ? -31.469 -0.974 -3.787 1 95.38 291 CYS B C 1
ATOM 5912 O O . CYS B 1 291 ? -31.438 -2.188 -3.572 1 95.38 291 CYS B O 1
ATOM 5914 N N . ILE B 1 292 ? -31.172 -0.46 -4.914 1 97 292 ILE B N 1
ATOM 5915 C CA . ILE B 1 292 ? -30.891 -1.29 -6.078 1 97 292 ILE B CA 1
ATOM 5916 C C . ILE B 1 292 ? -29.625 -2.113 -5.824 1 97 292 ILE B C 1
ATOM 5918 O O . ILE B 1 292 ? -29.594 -3.316 -6.094 1 97 292 ILE B O 1
ATOM 5922 N N . ALA B 1 293 ? -28.625 -1.493 -5.316 1 97.5 293 ALA B N 1
ATOM 5923 C CA . ALA B 1 293 ? -27.359 -2.166 -5.062 1 97.5 293 ALA B CA 1
ATOM 5924 C C . ALA B 1 293 ? -27.531 -3.316 -4.078 1 97.5 293 ALA B C 1
ATOM 5926 O O . ALA B 1 293 ? -27.031 -4.418 -4.301 1 97.5 293 ALA B O 1
ATOM 5927 N N . THR B 1 294 ? -28.219 -3.074 -2.986 1 97.06 294 THR B N 1
ATOM 5928 C CA . THR B 1 294 ? -28.406 -4.109 -1.975 1 97.06 294 THR B CA 1
ATOM 5929 C C . THR B 1 294 ? -29.281 -5.234 -2.502 1 97.06 294 THR B C 1
ATOM 5931 O O . THR B 1 294 ? -29.094 -6.398 -2.148 1 97.06 294 THR B O 1
ATOM 5934 N N . MET B 1 295 ? -30.25 -4.875 -3.348 1 97.19 295 MET B N 1
ATOM 5935 C CA . MET B 1 295 ? -31.094 -5.891 -3.961 1 97.19 295 MET B CA 1
ATOM 5936 C C . MET B 1 295 ? -30.297 -6.766 -4.922 1 97.19 295 MET B C 1
ATOM 5938 O O . MET B 1 295 ? -30.547 -7.969 -5.027 1 97.19 295 MET B O 1
ATOM 5942 N N . ILE B 1 296 ? -29.391 -6.172 -5.625 1 97 296 ILE B N 1
ATOM 5943 C CA . ILE B 1 296 ? -28.516 -6.93 -6.512 1 97 296 ILE B CA 1
ATOM 5944 C C . ILE B 1 296 ? -27.719 -7.957 -5.703 1 97 296 ILE B C 1
ATOM 5946 O O . ILE B 1 296 ? -27.656 -9.133 -6.07 1 97 296 ILE B O 1
ATOM 5950 N N . TYR B 1 297 ? -27.156 -7.562 -4.602 1 96.69 297 TYR B N 1
ATOM 5951 C CA . TYR B 1 297 ? -26.422 -8.484 -3.74 1 96.69 297 TYR B CA 1
ATOM 5952 C C . TYR B 1 297 ? -27.312 -9.625 -3.273 1 96.69 297 TYR B C 1
ATOM 5954 O O . TYR B 1 297 ? -26.938 -10.797 -3.377 1 96.69 297 TYR B O 1
ATOM 5962 N N . ALA B 1 298 ? -28.469 -9.227 -2.797 1 96.44 298 ALA B N 1
ATOM 5963 C CA . ALA B 1 298 ? -29.391 -10.234 -2.26 1 96.44 298 ALA B CA 1
ATOM 5964 C C . ALA B 1 298 ? -29.812 -11.219 -3.344 1 96.44 298 ALA B C 1
ATOM 5966 O O . ALA B 1 298 ? -29.938 -12.414 -3.086 1 96.44 298 ALA B O 1
ATOM 5967 N N . SER B 1 299 ? -29.922 -10.75 -4.52 1 97.19 299 SER B N 1
ATOM 5968 C CA . SER B 1 299 ? -30.5 -11.555 -5.598 1 97.19 299 SER B CA 1
ATOM 5969 C C . SER B 1 299 ? -29.453 -12.5 -6.191 1 97.19 299 SER B C 1
ATOM 5971 O O . SER B 1 299 ? -29.797 -13.477 -6.855 1 97.19 299 SER B O 1
ATOM 5973 N N . ILE B 1 300 ? -28.188 -12.266 -6.004 1 96.38 300 ILE B N 1
ATOM 5974 C CA . ILE B 1 300 ? -27.125 -13.094 -6.57 1 96.38 300 ILE B CA 1
ATOM 5975 C C . ILE B 1 300 ? -27.266 -14.523 -6.051 1 96.38 300 ILE B C 1
ATOM 5977 O O . ILE B 1 300 ? -27.016 -15.484 -6.781 1 96.38 300 ILE B O 1
ATOM 5981 N N . HIS B 1 301 ? -27.703 -14.734 -4.855 1 95.88 301 HIS B N 1
ATOM 5982 C CA . HIS B 1 301 ? -27.812 -16.047 -4.234 1 95.88 301 HIS B CA 1
ATOM 5983 C C . HIS B 1 301 ? -28.922 -16.875 -4.883 1 95.88 301 HIS B C 1
ATOM 5985 O O . HIS B 1 301 ? -28.891 -18.109 -4.832 1 95.88 301 HIS B O 1
ATOM 5991 N N . LEU B 1 302 ? -29.875 -16.172 -5.52 1 96.94 302 LEU B N 1
ATOM 5992 C CA . LEU B 1 302 ? -30.953 -16.875 -6.207 1 96.94 302 LEU B CA 1
ATOM 5993 C C . LEU B 1 302 ? -30.422 -17.625 -7.43 1 96.94 302 LEU B C 1
ATOM 5995 O O . LEU B 1 302 ? -31.062 -18.562 -7.914 1 96.94 302 LEU B O 1
ATOM 5999 N N . THR B 1 303 ? -29.25 -17.219 -7.926 1 94.25 303 THR B N 1
ATOM 6000 C CA . THR B 1 303 ? -28.672 -17.875 -9.094 1 94.25 303 THR B CA 1
ATOM 6001 C C . THR B 1 303 ? -28.281 -19.312 -8.766 1 94.25 303 THR B C 1
ATOM 6003 O O . THR B 1 303 ? -28.125 -20.141 -9.672 1 94.25 303 THR B O 1
ATOM 6006 N N . GLY B 1 304 ? -28.094 -19.609 -7.453 1 94.44 304 GLY B N 1
ATOM 6007 C CA . GLY B 1 304 ? -27.797 -20.969 -7.027 1 94.44 304 GLY B CA 1
ATOM 6008 C C . GLY B 1 304 ? -29.031 -21.828 -6.844 1 94.44 304 GLY B C 1
ATOM 6009 O O . GLY B 1 304 ? -28.953 -22.938 -6.332 1 94.44 304 GLY B O 1
ATOM 6010 N N . TRP B 1 305 ? -30.188 -21.375 -7.336 1 94.88 305 TRP B N 1
ATOM 6011 C CA . TRP B 1 305 ? -31.484 -22.016 -7.148 1 94.88 305 TRP B CA 1
ATOM 6012 C C . TRP B 1 305 ? -31.469 -23.438 -7.676 1 94.88 305 TRP B C 1
ATOM 6014 O O . TRP B 1 305 ? -32.031 -24.344 -7.055 1 94.88 305 TRP B O 1
ATOM 6024 N N . ASN B 1 306 ? -30.797 -23.688 -8.797 1 92.62 306 ASN B N 1
ATOM 6025 C CA . ASN B 1 306 ? -30.844 -25 -9.438 1 92.62 306 ASN B CA 1
ATOM 6026 C C . ASN B 1 306 ? -29.516 -25.75 -9.273 1 92.62 306 ASN B C 1
ATOM 6028 O O . ASN B 1 306 ? -29.234 -26.688 -10.016 1 92.62 306 ASN B O 1
ATOM 6032 N N . PHE B 1 307 ? -28.719 -25.312 -8.375 1 93.62 307 PHE B N 1
ATOM 6033 C CA . PHE B 1 307 ? -27.484 -26.031 -8.094 1 93.62 307 PHE B CA 1
ATOM 6034 C C . PHE B 1 307 ? -27.797 -27.406 -7.5 1 93.62 307 PHE B C 1
ATOM 6036 O O . PHE B 1 307 ? -28.906 -27.641 -7.023 1 93.62 307 PHE B O 1
ATOM 6043 N N . ARG B 1 308 ? -26.891 -28.266 -7.648 1 92.31 308 ARG B N 1
ATOM 6044 C CA . ARG B 1 308 ? -27.016 -29.594 -7.039 1 92.31 308 ARG B CA 1
ATOM 6045 C C . ARG B 1 308 ? -26.281 -29.656 -5.707 1 92.31 308 ARG B C 1
ATOM 6047 O O . ARG B 1 308 ? -25.062 -29.453 -5.648 1 92.31 308 ARG B O 1
ATOM 6054 N N . PHE B 1 309 ? -27.062 -29.938 -4.664 1 95.12 309 PHE B N 1
ATOM 6055 C CA . PHE B 1 309 ? -26.516 -29.969 -3.309 1 95.12 309 PHE B CA 1
ATOM 6056 C C . PHE B 1 309 ? -26.344 -31.422 -2.836 1 95.12 309 PHE B C 1
ATOM 6058 O O . PHE B 1 309 ? -26.891 -32.344 -3.441 1 95.12 309 PHE B O 1
ATOM 6065 N N . PRO B 1 310 ? -25.531 -31.656 -1.823 1 93.44 310 PRO B N 1
ATOM 6066 C CA . PRO B 1 310 ? -25.328 -33.031 -1.313 1 93.44 310 PRO B CA 1
ATOM 6067 C C . PRO B 1 310 ? -26.609 -33.688 -0.837 1 93.44 310 PRO B C 1
ATOM 6069 O O . PRO B 1 310 ? -26.75 -34.906 -0.924 1 93.44 310 PRO B O 1
ATOM 6072 N N . SER B 1 311 ? -27.562 -32.875 -0.277 1 95.12 311 SER B N 1
ATOM 6073 C CA . SER B 1 311 ? -28.844 -33.406 0.172 1 95.12 311 SER B CA 1
ATOM 6074 C C . SER B 1 311 ? -30 -32.5 -0.268 1 95.12 311 SER B C 1
ATOM 6076 O O . SER B 1 311 ? -29.781 -31.344 -0.592 1 95.12 311 SER B O 1
ATOM 6078 N N . LYS B 1 312 ? -31.188 -33.094 -0.292 1 95.69 312 LYS B N 1
ATOM 6079 C CA . LYS B 1 312 ? -32.406 -32.344 -0.631 1 95.69 312 LYS B CA 1
ATOM 6080 C C . LYS B 1 312 ? -32.656 -31.234 0.397 1 95.69 312 LYS B C 1
ATOM 6082 O O . LYS B 1 312 ? -33.094 -30.141 0.044 1 95.69 312 LYS B O 1
ATOM 6087 N N . ALA B 1 313 ? -32.344 -31.531 1.658 1 96.62 313 ALA B N 1
ATOM 6088 C CA . ALA B 1 313 ? -32.562 -30.547 2.727 1 96.62 313 ALA B CA 1
ATOM 6089 C C . ALA B 1 313 ? -31.688 -29.312 2.5 1 96.62 313 ALA B C 1
ATOM 6091 O O . ALA B 1 313 ? -32.156 -28.172 2.666 1 96.62 313 ALA B O 1
ATOM 6092 N N . GLU B 1 314 ? -30.484 -29.562 2.08 1 96.94 314 GLU B N 1
ATOM 6093 C CA . GLU B 1 314 ? -29.578 -28.453 1.832 1 96.94 314 GLU B CA 1
ATOM 6094 C C . GLU B 1 314 ? -30.047 -27.609 0.657 1 96.94 314 GLU B C 1
ATOM 6096 O O . GLU B 1 314 ? -29.922 -26.375 0.678 1 96.94 314 GLU B O 1
ATOM 6101 N N . ARG B 1 315 ? -30.562 -28.234 -0.321 1 96.88 315 ARG B N 1
ATOM 6102 C CA . ARG B 1 315 ? -31.094 -27.516 -1.476 1 96.88 315 ARG B CA 1
ATOM 6103 C C . ARG B 1 315 ? -32.281 -26.641 -1.083 1 96.88 315 ARG B C 1
ATOM 6105 O O . ARG B 1 315 ? -32.375 -25.469 -1.465 1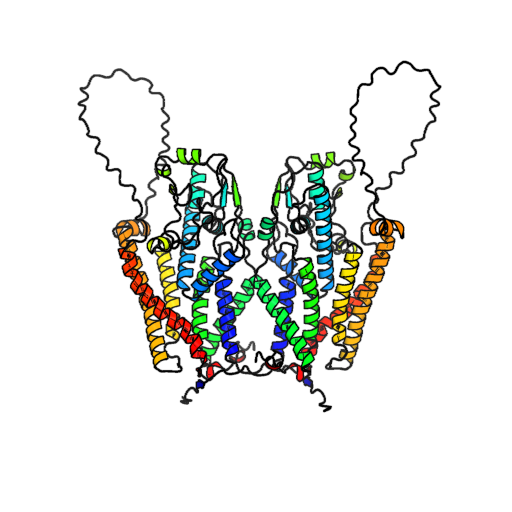 96.88 315 ARG B O 1
ATOM 6112 N N . ILE B 1 316 ? -33.156 -27.188 -0.334 1 97.81 316 ILE B N 1
ATOM 6113 C CA . ILE B 1 316 ? -34.344 -26.469 0.103 1 97.81 316 ILE B CA 1
ATOM 6114 C C . ILE B 1 316 ? -33.938 -25.297 0.996 1 97.81 316 ILE B C 1
ATOM 6116 O O . ILE B 1 316 ? -34.469 -24.188 0.85 1 97.81 316 ILE B O 1
ATOM 6120 N N . LEU B 1 317 ? -33.031 -25.547 1.912 1 97.94 317 LEU B N 1
ATOM 6121 C CA . LEU B 1 317 ? -32.562 -24.5 2.811 1 97.94 317 LEU B CA 1
ATOM 6122 C C . LEU B 1 317 ? -31.922 -23.359 2.023 1 97.94 317 LEU B C 1
ATOM 6124 O O . LEU B 1 317 ? -32.062 -22.188 2.381 1 97.94 317 LEU B O 1
ATOM 6128 N N . TRP B 1 318 ? -31.172 -23.75 0.948 1 97.88 318 TRP B N 1
ATOM 6129 C CA . TRP B 1 318 ? -30.562 -22.719 0.116 1 97.88 318 TRP B CA 1
ATOM 6130 C C . TRP B 1 318 ? -31.625 -21.859 -0.559 1 97.88 318 TRP B C 1
ATOM 6132 O O . TRP B 1 318 ? -31.547 -20.641 -0.539 1 97.88 318 TRP B O 1
ATOM 6142 N N . ARG B 1 319 ? -32.625 -22.5 -1.086 1 98 319 ARG B N 1
ATOM 6143 C CA . ARG B 1 319 ? -33.719 -21.797 -1.774 1 98 319 ARG B CA 1
ATOM 6144 C C . ARG B 1 319 ? -34.469 -20.891 -0.813 1 98 319 ARG B C 1
ATOM 6146 O O . ARG B 1 319 ? -34.719 -19.719 -1.114 1 98 319 ARG B O 1
ATOM 6153 N N . VAL B 1 320 ? -34.781 -21.359 0.366 1 98.12 320 VAL B N 1
ATOM 6154 C CA . VAL B 1 320 ? -35.531 -20.609 1.363 1 98.12 320 VAL B CA 1
ATOM 6155 C C . VAL B 1 320 ? -34.688 -19.438 1.871 1 98.12 320 VAL B C 1
ATOM 6157 O O . VAL B 1 320 ? -35.188 -18.312 1.976 1 98.12 320 VAL B O 1
ATOM 6160 N N . SER B 1 321 ? -33.438 -19.75 2.195 1 98.25 321 SER B N 1
ATOM 6161 C CA . SER B 1 321 ? -32.562 -18.703 2.701 1 98.25 321 SER B CA 1
ATOM 6162 C C . SER B 1 321 ? -32.344 -17.609 1.66 1 98.25 321 SER B C 1
ATOM 6164 O O . SER B 1 321 ? -32.312 -16.422 1.996 1 98.25 321 SER B O 1
ATOM 6166 N N . SER B 1 322 ? -32.188 -18 0.391 1 97.88 322 SER B N 1
ATOM 6167 C CA . SER B 1 322 ? -32 -17.016 -0.667 1 97.88 322 SER B CA 1
ATOM 6168 C C . SER B 1 322 ? -33.25 -16.141 -0.825 1 97.88 322 SER B C 1
ATOM 6170 O O . SER B 1 322 ? -33.156 -14.93 -1 1 97.88 322 SER B O 1
ATOM 6172 N N . LEU B 1 323 ? -34.375 -16.734 -0.678 1 97.94 323 LEU B N 1
ATOM 6173 C CA . LEU B 1 323 ? -35.625 -15.992 -0.763 1 97.94 323 LEU B CA 1
ATOM 6174 C C . LEU B 1 323 ? -35.781 -15.062 0.433 1 97.94 323 LEU B C 1
ATOM 6176 O O . LEU B 1 323 ? -36.281 -13.93 0.285 1 97.94 323 LEU B O 1
ATOM 6180 N N . ILE B 1 324 ? -35.438 -15.539 1.591 1 97.81 324 ILE B N 1
ATOM 6181 C CA . ILE B 1 324 ? -35.531 -14.727 2.799 1 97.81 324 ILE B CA 1
ATOM 6182 C C . ILE B 1 324 ? -34.625 -13.5 2.656 1 97.81 324 ILE B C 1
ATOM 6184 O O . ILE B 1 324 ? -35 -12.391 3.033 1 97.81 324 ILE B O 1
ATOM 6188 N N . LEU B 1 325 ? -33.406 -13.672 2.143 1 97.19 325 LEU B N 1
ATOM 6189 C CA . LEU B 1 325 ? -32.5 -12.555 1.958 1 97.19 325 LEU B CA 1
ATOM 6190 C C . LEU B 1 325 ? -33.125 -11.492 1.053 1 97.19 325 LEU B C 1
ATOM 6192 O O . LEU B 1 325 ? -33.094 -10.297 1.381 1 97.19 325 LEU B O 1
ATOM 6196 N N . VAL B 1 326 ? -33.656 -11.914 -0.059 1 97.25 326 VAL B N 1
ATOM 6197 C CA . VAL B 1 326 ? -34.281 -10.984 -1.002 1 97.25 326 VAL B CA 1
ATOM 6198 C C . VAL B 1 326 ? -35.5 -10.328 -0.364 1 97.25 326 VAL B C 1
ATOM 6200 O O . VAL B 1 326 ? -35.656 -9.109 -0.414 1 97.25 326 VAL B O 1
ATOM 6203 N N . GLY B 1 327 ? -36.312 -11.102 0.28 1 96.75 327 GLY B N 1
ATOM 6204 C CA . GLY B 1 327 ? -37.531 -10.609 0.9 1 96.75 327 GLY B CA 1
ATOM 6205 C C . GLY B 1 327 ? -37.25 -9.641 2.041 1 96.75 327 GLY B C 1
ATOM 6206 O O . GLY B 1 327 ? -37.906 -8.594 2.139 1 96.75 327 GLY B O 1
ATOM 6207 N N . THR B 1 328 ? -36.375 -9.992 2.926 1 95.31 328 THR B N 1
ATOM 6208 C CA . THR B 1 328 ? -36.062 -9.141 4.066 1 95.31 328 THR B CA 1
ATOM 6209 C C . THR B 1 328 ? -35.406 -7.84 3.604 1 95.31 328 THR B C 1
ATOM 6211 O O . THR B 1 328 ? -35.625 -6.785 4.203 1 95.31 328 THR B O 1
ATOM 6214 N N . THR B 1 329 ? -34.562 -7.922 2.574 1 94.44 329 THR B N 1
ATOM 6215 C CA . THR B 1 329 ? -33.969 -6.707 2.031 1 94.44 329 THR B CA 1
ATOM 6216 C C . THR B 1 329 ? -35.031 -5.785 1.459 1 94.44 329 THR B C 1
ATOM 6218 O O . THR B 1 329 ? -35.031 -4.582 1.731 1 94.44 329 THR B O 1
ATOM 6221 N N . ALA B 1 330 ? -35.938 -6.344 0.745 1 94.31 330 ALA B N 1
ATOM 6222 C CA . ALA B 1 330 ? -37.062 -5.57 0.204 1 94.31 330 ALA B CA 1
ATOM 6223 C C . ALA B 1 330 ? -37.906 -4.973 1.322 1 94.31 330 ALA B C 1
ATOM 6225 O O . ALA B 1 330 ? -38.25 -3.791 1.286 1 94.31 330 ALA B O 1
ATOM 6226 N N . LEU B 1 331 ? -38.188 -5.793 2.273 1 92.81 331 LEU B N 1
ATOM 6227 C CA . LEU B 1 331 ? -39 -5.348 3.402 1 92.81 331 LEU B CA 1
ATOM 6228 C C . LEU B 1 331 ? -38.312 -4.227 4.168 1 92.81 331 LEU B C 1
ATOM 6230 O O . LEU B 1 331 ? -38.938 -3.279 4.617 1 92.81 331 LEU B O 1
ATOM 6234 N N . PHE B 1 332 ? -37.062 -4.383 4.355 1 88.88 332 PHE B N 1
ATOM 6235 C CA . PHE B 1 332 ? -36.25 -3.354 5.027 1 88.88 332 PHE B CA 1
ATOM 6236 C C . PHE B 1 332 ? -36.406 -2.012 4.32 1 88.88 332 PHE B C 1
ATOM 6238 O O . PHE B 1 332 ? -36.625 -0.983 4.965 1 88.88 332 PHE B O 1
ATOM 6245 N N . TRP B 1 333 ? -36.312 -2.006 3.033 1 88.94 333 TRP B N 1
ATOM 6246 C CA . TRP B 1 333 ? -36.375 -0.758 2.279 1 88.94 333 TRP B CA 1
ATOM 6247 C C . TRP B 1 333 ? -37.781 -0.172 2.312 1 88.94 333 TRP B C 1
ATOM 6249 O O . TRP B 1 333 ? -37.969 1.049 2.334 1 88.94 333 TRP B O 1
ATOM 6259 N N . VAL B 1 334 ? -38.75 -1.008 2.434 1 86.88 334 VAL B N 1
ATOM 6260 C CA . VAL B 1 334 ? -40.125 -0.543 2.559 1 86.88 334 VAL B CA 1
ATOM 6261 C C . VAL B 1 334 ? -40.344 0.095 3.93 1 86.88 334 VAL B C 1
ATOM 6263 O O . VAL B 1 334 ? -40.875 1.198 4.035 1 86.88 334 VAL B O 1
ATOM 6266 N N . LEU B 1 335 ? -39.844 -0.563 4.91 1 83 335 LEU B N 1
ATOM 6267 C CA . LEU B 1 335 ? -40 -0.063 6.27 1 83 335 LEU B CA 1
ATOM 6268 C C . LEU B 1 335 ? -39.188 1.212 6.473 1 83 335 LEU B C 1
ATOM 6270 O O . LEU B 1 335 ? -39.656 2.145 7.137 1 83 335 LEU B O 1
ATOM 6274 N N . GLU B 1 336 ? -38 1.2 5.953 1 79.06 336 GLU B N 1
ATOM 6275 C CA . GLU B 1 336 ? -37.156 2.375 6.078 1 79.06 336 GLU B CA 1
ATOM 6276 C C . GLU B 1 336 ? -37.75 3.58 5.363 1 79.06 336 GLU B C 1
ATOM 6278 O O . GLU B 1 336 ? -37.719 4.699 5.879 1 79.06 336 GLU B O 1
ATOM 6283 N N . THR B 1 337 ? -38.281 3.365 4.258 1 78.44 337 THR B N 1
ATOM 6284 C CA . THR B 1 337 ? -38.969 4.438 3.537 1 78.44 337 THR B CA 1
ATOM 6285 C C . THR B 1 337 ? -40.188 4.934 4.316 1 78.44 337 THR B C 1
ATOM 6287 O O . THR B 1 337 ? -40.438 6.141 4.391 1 78.44 337 THR B O 1
ATOM 6290 N N . GLY B 1 338 ? -40.875 4.031 4.91 1 74.44 338 GLY B N 1
ATOM 6291 C CA . GLY B 1 338 ? -42 4.398 5.758 1 74.44 338 GLY B CA 1
ATOM 6292 C C . GLY B 1 338 ? -41.594 5.191 6.984 1 74.44 338 GLY B C 1
ATOM 6293 O O . GLY B 1 338 ? -42.25 6.156 7.359 1 74.44 338 GLY B O 1
ATOM 6294 N N . ALA B 1 339 ? -40.5 4.797 7.578 1 72.38 339 ALA B N 1
ATOM 6295 C CA . ALA B 1 339 ? -39.969 5.48 8.758 1 72.38 339 ALA B CA 1
ATOM 6296 C C . ALA B 1 339 ? -39.531 6.895 8.422 1 72.38 339 ALA B C 1
ATOM 6298 O O . ALA B 1 339 ? -39.75 7.828 9.195 1 72.38 339 ALA B O 1
ATOM 6299 N N . ILE B 1 340 ? -38.812 7.039 7.438 1 70.69 340 ILE B N 1
ATOM 6300 C CA . ILE B 1 340 ? -38.375 8.352 6.988 1 70.69 340 ILE B CA 1
ATOM 6301 C C . ILE B 1 340 ? -39.562 9.258 6.738 1 70.69 340 ILE B C 1
ATOM 6303 O O . ILE B 1 340 ? -39.531 10.438 7.098 1 70.69 340 ILE B O 1
ATOM 6307 N N . TRP B 1 341 ? -40.562 8.633 6.203 1 68.38 341 TRP B N 1
ATOM 6308 C CA . TRP B 1 341 ? -41.812 9.383 5.945 1 68.38 341 TRP B CA 1
ATOM 6309 C C . TRP B 1 341 ? -42.438 9.836 7.25 1 68.38 341 TRP B C 1
ATOM 6311 O O . TRP B 1 341 ? -42.938 10.961 7.344 1 68.38 341 TRP B O 1
ATOM 6321 N N . GLN B 1 342 ? -42.406 9.062 8.227 1 64.56 342 GLN B N 1
ATOM 6322 C CA . GLN B 1 342 ? -43 9.391 9.523 1 64.56 342 GLN B CA 1
ATOM 6323 C C . GLN B 1 342 ? -42.156 10.422 10.258 1 64.56 342 GLN B C 1
ATOM 6325 O O . GLN B 1 342 ? -42.688 11.32 10.922 1 64.56 342 GLN B O 1
ATOM 6330 N N . ARG B 1 343 ? -40.812 10.133 10.32 1 61.84 343 ARG B N 1
ATOM 6331 C CA . ARG B 1 343 ? -39.875 11.016 11.016 1 61.84 343 ARG B CA 1
ATOM 6332 C C . ARG B 1 343 ? -39.906 12.422 10.422 1 61.84 343 ARG B C 1
ATOM 6334 O O . ARG B 1 343 ? -39.875 13.414 11.156 1 61.84 343 ARG B O 1
ATOM 6341 N N . TYR B 1 344 ? -39.625 12.508 9.273 1 55.91 344 TYR B N 1
ATOM 6342 C CA . TYR B 1 344 ? -39.562 13.836 8.664 1 55.91 344 TYR B CA 1
ATOM 6343 C C . TYR B 1 344 ? -40.938 14.328 8.273 1 55.91 344 TYR B C 1
ATOM 6345 O O . TYR B 1 344 ? -41.125 15.508 7.934 1 55.91 344 TYR B O 1
ATOM 6353 N N . GLY B 1 345 ? -42.125 14.039 8.93 1 47.59 345 GLY B N 1
ATOM 6354 C CA . GLY B 1 345 ? -43.5 14.438 8.695 1 47.59 345 GLY B CA 1
ATOM 6355 C C . GLY B 1 345 ? -43.969 14.156 7.273 1 47.59 345 GLY B C 1
ATOM 6356 O O . GLY B 1 345 ? -43.156 13.797 6.41 1 47.59 345 GLY B O 1
ATOM 6357 N N . SER B 1 346 ? -45.469 14.75 6.75 1 38.28 346 SER B N 1
ATOM 6358 C CA . SER B 1 346 ? -46.25 14.547 5.539 1 38.28 346 SER B CA 1
ATOM 6359 C C . SER B 1 346 ? -45.375 14.594 4.293 1 38.28 346 SER B C 1
ATOM 6361 O O . SER B 1 346 ? -44.25 15.102 4.336 1 38.28 346 SER B O 1
ATOM 6363 N N . GLY B 1 347 ? -45.938 14.297 2.85 1 36.66 347 GLY B N 1
ATOM 6364 C CA . GLY B 1 347 ? -45.75 14.469 1.418 1 36.66 347 GLY B CA 1
ATOM 6365 C C . GLY B 1 347 ? -45.031 15.758 1.061 1 36.66 347 GLY B C 1
ATOM 6366 O O . GLY B 1 347 ? -44.75 16.031 -0.115 1 36.66 347 GLY B O 1
ATOM 6367 N N . HIS B 1 348 ? -45.188 16.875 1.75 1 34 348 HIS B N 1
ATOM 6368 C CA . HIS B 1 348 ? -44.906 18.266 1.349 1 34 348 HIS B CA 1
ATOM 6369 C C . HIS B 1 348 ? -43.438 18.562 1.354 1 34 348 HIS B C 1
ATOM 6371 O O . HIS B 1 348 ? -42.938 19.266 0.468 1 34 348 HIS B O 1
ATOM 6377 N N . LYS B 1 349 ? -42.625 18.438 2.482 1 39 349 LYS B N 1
ATOM 6378 C CA . LYS B 1 349 ? -41.25 18.953 2.404 1 39 349 LYS B CA 1
ATOM 6379 C C . LYS B 1 349 ? -40.375 18.016 1.615 1 39 349 LYS B C 1
ATOM 6381 O O . LYS B 1 349 ? -39.406 18.453 0.953 1 39 349 LYS B O 1
ATOM 6386 N N . LEU B 1 350 ? -40.438 16.844 1.646 1 35.56 350 LEU B N 1
ATOM 6387 C CA . LEU B 1 350 ? -39.688 15.977 0.75 1 35.56 350 LEU B CA 1
ATOM 6388 C C . LEU B 1 350 ? -40.062 16.25 -0.706 1 35.56 350 LEU B C 1
ATOM 6390 O O . LEU B 1 350 ? -39.156 16.297 -1.567 1 35.56 350 LEU B O 1
ATOM 6394 N N . TRP B 1 351 ? -41.406 16.312 -1.044 1 33.28 351 TRP B N 1
ATOM 6395 C CA . TRP B 1 351 ? -41.938 16.812 -2.316 1 33.28 351 TRP B CA 1
ATOM 6396 C C . TRP B 1 351 ? -41.469 18.25 -2.551 1 33.28 351 TRP B C 1
ATOM 6398 O O . TRP B 1 351 ? -41 18.594 -3.645 1 33.28 351 TRP B O 1
ATOM 6408 N N . LYS B 1 352 ? -41.625 19.203 -1.534 1 36.91 352 LYS B N 1
ATOM 6409 C CA . LYS B 1 352 ? -41.062 20.547 -1.704 1 36.91 352 LYS B CA 1
ATOM 6410 C C . LYS B 1 352 ? -39.562 20.5 -1.842 1 36.91 352 LYS B C 1
ATOM 6412 O O . LYS B 1 352 ? -38.969 21.266 -2.625 1 36.91 352 LYS B O 1
ATOM 6417 N N . ARG B 1 353 ? -38.812 19.734 -1.023 1 38.53 353 ARG B N 1
ATOM 6418 C CA . ARG B 1 353 ? -37.375 19.609 -1.177 1 38.53 353 ARG B CA 1
ATOM 6419 C C . ARG B 1 353 ? -37.031 18.828 -2.43 1 38.53 353 ARG B C 1
ATOM 6421 O O . ARG B 1 353 ? -36.062 19.141 -3.121 1 38.53 353 ARG B O 1
ATOM 6428 N N . MET B 1 354 ? -37.625 17.703 -2.711 1 33.97 354 MET B N 1
ATOM 6429 C CA . MET B 1 354 ? -37.375 16.969 -3.943 1 33.97 354 MET B CA 1
ATOM 6430 C C . MET B 1 354 ? -37.938 17.719 -5.148 1 33.97 354 MET B C 1
ATOM 6432 O O . MET B 1 354 ? -37.281 17.75 -6.211 1 33.97 354 MET B O 1
ATOM 6436 N N . PHE B 1 355 ? -39.219 18.047 -5.207 1 38.88 355 PHE B N 1
ATOM 6437 C CA . PHE B 1 355 ? -39.844 18.734 -6.309 1 38.88 355 PHE B CA 1
ATOM 6438 C C . PHE B 1 355 ? -40 20.219 -6.004 1 38.88 355 PHE B C 1
ATOM 6440 O O . PHE B 1 355 ? -40.438 21 -6.852 1 38.88 355 PHE B O 1
ATOM 6447 N N . GLY B 1 356 ? -40.125 20.594 -4.711 1 35.16 356 GLY B N 1
ATOM 6448 C CA . GLY B 1 356 ? -40.312 22.016 -4.52 1 35.16 356 GLY B CA 1
ATOM 6449 C C . GLY B 1 356 ? -39.062 22.828 -4.895 1 35.16 356 GLY B C 1
ATOM 6450 O O . GLY B 1 356 ? -37.938 22.453 -4.547 1 35.16 356 GLY B O 1
ATOM 6451 N N . SER B 1 357 ? -39.094 23.453 -6.066 1 34.09 357 SER B N 1
ATOM 6452 C CA . SER B 1 357 ? -38.25 24.594 -6.426 1 34.09 357 SER B CA 1
ATOM 6453 C C . SER B 1 357 ? -38 25.5 -5.223 1 34.09 357 SER B C 1
ATOM 6455 O O . SER B 1 357 ? -38.938 26.078 -4.668 1 34.09 357 SER B O 1
ATOM 6457 N N . GLU B 1 358 ? -37.438 24.953 -4.109 1 32.59 358 GLU B N 1
ATOM 6458 C CA . GLU B 1 358 ? -37 25.953 -3.143 1 32.59 358 GLU B CA 1
ATOM 6459 C C . GLU B 1 358 ? -36.688 27.281 -3.824 1 32.59 358 GLU B C 1
ATOM 6461 O O . GLU B 1 358 ? -35.812 27.359 -4.684 1 32.59 358 GLU B O 1
ATOM 6466 N N . ALA B 1 359 ? -37.594 28.125 -4.086 1 29.7 359 ALA B N 1
ATOM 6467 C CA . ALA B 1 359 ? -37.25 29.531 -4.141 1 29.7 359 ALA B CA 1
ATOM 6468 C C . ALA B 1 359 ? -36.25 29.891 -3.07 1 29.7 359 ALA B C 1
ATOM 6470 O O . ALA B 1 359 ? -36.344 29.469 -1.921 1 29.7 359 ALA B O 1
ATOM 6471 N N . LYS B 1 360 ? -35.094 30.25 -3.484 1 30.95 360 LYS B N 1
ATOM 6472 C CA . LYS B 1 360 ? -34 30.969 -2.861 1 30.95 360 LYS B CA 1
ATOM 6473 C C . LYS B 1 360 ? -34.5 31.906 -1.763 1 30.95 360 LYS B C 1
ATOM 6475 O O . LYS B 1 360 ? -34.906 33.031 -2.035 1 30.95 360 LYS B O 1
ATOM 6480 N N . SER B 1 361 ? -35.469 31.547 -0.994 1 27.69 361 SER B N 1
ATOM 6481 C CA . SER B 1 361 ? -35.594 32.531 0.067 1 27.69 361 SER B CA 1
ATOM 6482 C C . SER B 1 361 ? -34.25 32.875 0.686 1 27.69 361 SER B C 1
ATOM 6484 O O . SER B 1 361 ? -33.438 31.984 0.894 1 27.69 361 SER B O 1
ATOM 6486 N N . SER B 1 362 ? -33.781 34.062 0.479 1 26.05 362 SER B N 1
ATOM 6487 C CA . SER B 1 362 ? -32.688 34.844 1.044 1 26.05 362 SER B CA 1
ATOM 6488 C C . SER B 1 362 ? -32.531 34.594 2.535 1 26.05 362 SER B C 1
ATOM 6490 O O . SER B 1 362 ? -33.469 34.75 3.311 1 26.05 362 SER B O 1
ATOM 6492 N N . VAL B 1 363 ? -31.953 33.406 2.771 1 25.86 363 VAL B N 1
ATOM 6493 C CA . VAL B 1 363 ? -31.531 33.406 4.168 1 25.86 363 VAL B CA 1
ATOM 6494 C C . VAL B 1 363 ? -31.219 34.844 4.621 1 25.86 363 VAL B C 1
ATOM 6496 O O . VAL B 1 363 ? -30.344 35.5 4.066 1 25.86 363 VAL B O 1
ATOM 6499 N N . PRO B 1 364 ? -32.219 35.562 5.062 1 27.2 364 PRO B N 1
ATOM 6500 C CA . PRO B 1 364 ? -31.875 36.875 5.66 1 27.2 364 PRO B CA 1
ATOM 6501 C C . PRO B 1 364 ? -30.656 36.781 6.586 1 27.2 364 PRO B C 1
ATOM 6503 O O . PRO B 1 364 ? -30.656 35.969 7.527 1 27.2 364 PRO B O 1
ATOM 6506 N N . VAL B 1 365 ? -29.484 36.562 5.879 1 24.53 365 VAL B N 1
ATOM 6507 C CA . VAL B 1 365 ? -28.359 37.031 6.699 1 24.53 365 VAL B CA 1
ATOM 6508 C C . VAL B 1 365 ? -28.75 38.281 7.465 1 24.53 365 VAL B C 1
ATOM 6510 O O . VAL B 1 365 ? -28.953 39.344 6.863 1 24.53 365 VAL B O 1
ATOM 6513 N N . THR B 1 366 ? -29.781 38.219 8.312 1 25.19 366 THR B N 1
ATOM 6514 C CA . THR B 1 366 ? -29.953 39.344 9.227 1 25.19 366 THR B CA 1
ATOM 6515 C C . THR B 1 366 ? -28.609 39.812 9.742 1 25.19 366 THR B C 1
ATOM 6517 O O . THR B 1 366 ? -27.969 39.156 10.555 1 25.19 366 THR B O 1
ATOM 6520 N N . VAL B 1 367 ? -27.719 40.188 8.773 1 24.02 367 VAL B N 1
ATOM 6521 C CA . VAL B 1 367 ? -26.719 41.156 9.188 1 24.02 367 VAL B CA 1
ATOM 6522 C C . VAL B 1 367 ? -27.391 42.281 10.008 1 24.02 367 VAL B C 1
ATOM 6524 O O . VAL B 1 367 ? -28.203 43.031 9.484 1 24.02 367 VAL B O 1
ATOM 6527 N N . ALA B 1 368 ? -27.875 41.938 11.266 1 24.52 368 ALA B N 1
ATOM 6528 C CA . ALA B 1 368 ? -28.219 43.031 12.172 1 24.52 368 ALA B CA 1
ATOM 6529 C C . ALA B 1 368 ? -27.234 44.188 12.031 1 24.52 368 ALA B C 1
ATOM 6531 O O . ALA B 1 368 ? -26.078 44.062 12.414 1 24.52 368 ALA B O 1
ATOM 6532 N N . GLU B 1 369 ? -27.078 44.719 10.781 1 24.98 369 GLU B N 1
ATOM 6533 C CA . GLU B 1 369 ? -26.547 46.062 10.781 1 24.98 369 GLU B CA 1
ATOM 6534 C C . GLU B 1 369 ? -27.281 46.938 11.797 1 24.98 369 GLU B C 1
ATOM 6536 O O . GLU B 1 369 ? -28.391 47.406 11.539 1 24.98 369 GLU B O 1
ATOM 6541 N N . ASP B 1 370 ? -27.578 46.406 13 1 24.72 370 ASP B N 1
ATOM 6542 C CA . ASP B 1 370 ? -28 47.438 13.953 1 24.72 370 ASP B CA 1
ATOM 6543 C C . ASP B 1 370 ? -27.062 48.625 13.945 1 24.72 370 ASP B C 1
ATOM 6545 O O . ASP B 1 370 ? -26.031 48.625 14.625 1 24.72 370 ASP B O 1
ATOM 6549 N N . VAL B 1 371 ? -26.547 48.938 12.727 1 24.36 371 VAL B N 1
ATOM 6550 C CA . VAL B 1 371 ? -25.969 50.25 12.852 1 24.36 371 VAL B CA 1
ATOM 6551 C C . VAL B 1 371 ? -26.984 51.219 13.477 1 24.36 371 VAL B C 1
ATOM 6553 O O . VAL B 1 371 ? -28.078 51.406 12.953 1 24.36 371 VAL B O 1
ATOM 6556 N N . GLU B 1 372 ? -26.969 51.281 14.797 1 24.7 372 GLU B N 1
ATOM 6557 C CA . GLU B 1 372 ? -27.5 52.406 15.586 1 24.7 372 GLU B CA 1
ATOM 6558 C C . GLU B 1 372 ? -27.25 53.719 14.883 1 24.7 372 GLU B C 1
ATOM 6560 O O . GLU B 1 372 ? -26.125 54.219 14.852 1 24.7 372 GLU B O 1
ATOM 6565 N N . VAL B 1 373 ? -27.641 53.75 13.547 1 25.69 373 VAL B N 1
ATOM 6566 C CA . VAL B 1 373 ? -27.656 55.125 13.086 1 25.69 373 VAL B CA 1
ATOM 6567 C C . VAL B 1 373 ? -28.266 56.031 14.156 1 25.69 373 VAL B C 1
ATOM 6569 O O . VAL B 1 373 ? -29.188 55.594 14.875 1 25.69 373 VAL B O 1
ATOM 6572 N N . ALA B 1 374 ? -27.766 57.312 14.266 1 26.19 374 ALA B N 1
ATOM 6573 C CA . ALA B 1 374 ? -27.906 58.5 15.109 1 26.19 374 ALA B CA 1
ATOM 6574 C C . ALA B 1 374 ? -29.359 58.906 15.219 1 26.19 374 ALA B C 1
ATOM 6576 O O . ALA B 1 374 ? -30.047 59.062 14.211 1 26.19 374 ALA B O 1
ATOM 6577 N N . GLU B 1 375 ? -30.125 58.469 16.266 1 27.08 375 GLU B N 1
ATOM 6578 C CA . GLU B 1 375 ? -31.344 59 16.891 1 27.08 375 GLU B CA 1
ATOM 6579 C C . GLU B 1 375 ? -31.391 60.531 16.781 1 27.08 375 GLU B C 1
ATOM 6581 O O . GLU B 1 375 ? -30.828 61.219 17.625 1 27.08 375 GLU B O 1
ATOM 6586 N N . LEU B 1 376 ? -30.984 61.062 15.586 1 23.44 376 LEU B N 1
ATOM 6587 C CA . LEU B 1 376 ? -31.156 62.531 15.711 1 23.44 376 LEU B CA 1
ATOM 6588 C C . LEU B 1 376 ? -32.531 62.844 16.281 1 23.44 376 LEU B C 1
ATOM 6590 O O . LEU B 1 376 ? -32.625 63.594 17.266 1 23.44 376 LEU B O 1
ATOM 6594 N N . GLU B 1 377 ? -33.312 63.656 15.469 1 25.88 377 GLU B N 1
ATOM 6595 C CA . GLU B 1 377 ? -34.094 64.875 15.844 1 25.88 377 GLU B CA 1
ATOM 6596 C C . GLU B 1 377 ? -35.469 64.5 16.344 1 25.88 377 GLU B C 1
ATOM 6598 O O . GLU B 1 377 ? -36.344 64.062 15.562 1 25.88 377 GLU B O 1
ATOM 6603 N N . ALA B 1 378 ? -35.688 63.906 17.547 1 26.45 378 ALA B N 1
ATOM 6604 C CA . ALA B 1 378 ? -36.844 63.406 18.25 1 26.45 378 ALA B CA 1
ATOM 6605 C C . ALA B 1 378 ? -37.906 64.5 18.453 1 26.45 378 ALA B C 1
ATOM 6607 O O . ALA B 1 378 ? -37.781 65.375 19.312 1 26.45 378 ALA B O 1
ATOM 6608 N N . GLY B 1 379 ? -38.281 65.25 17.359 1 27.89 379 GLY B N 1
A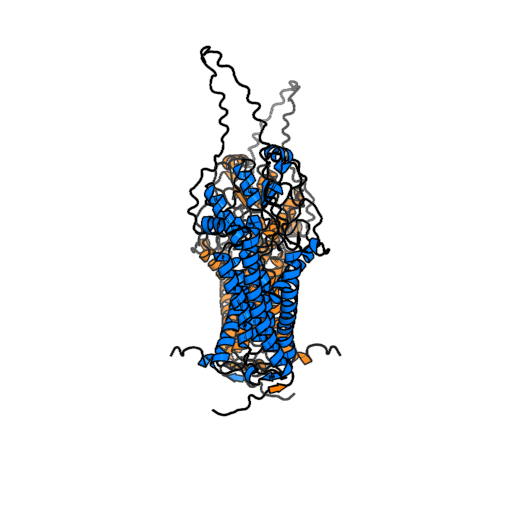TOM 6609 C CA . GLY B 1 379 ? -39.219 66.312 17.766 1 27.89 379 GLY B CA 1
ATOM 6610 C C . GLY B 1 379 ? -40.375 65.75 18.594 1 27.89 379 GLY B C 1
ATOM 6611 O O . GLY B 1 379 ? -40.656 64.562 18.578 1 27.89 379 GLY B O 1
ATOM 6612 N N . PRO B 1 380 ? -40.969 66.625 19.656 1 30.19 380 PRO B N 1
ATOM 6613 C CA . PRO B 1 380 ? -41.844 66.312 20.797 1 30.19 380 PRO B CA 1
ATOM 6614 C C . PRO B 1 380 ? -43.188 65.75 20.375 1 30.19 380 PRO B C 1
ATOM 6616 O O . PRO B 1 380 ? -44.125 65.688 21.188 1 30.19 380 PRO B O 1
ATOM 6619 N N . ARG B 1 381 ? -43.312 65.125 19.266 1 27.78 381 ARG B N 1
ATOM 6620 C CA . ARG B 1 381 ? -44.719 65.062 18.875 1 27.78 381 ARG B CA 1
ATOM 6621 C C . ARG B 1 381 ? -45.594 64.562 20.016 1 27.78 381 ARG B C 1
ATOM 6623 O O . ARG B 1 381 ? -45.125 63.812 20.875 1 27.78 381 ARG B O 1
ATOM 6630 N N . ALA B 1 382 ? -46.938 64.875 19.938 1 30.73 382 ALA B N 1
ATOM 6631 C CA . ALA B 1 382 ? -48.125 64.938 20.781 1 30.73 382 ALA B CA 1
ATOM 6632 C C . ALA B 1 382 ? -48.5 63.594 21.391 1 30.73 382 ALA B C 1
ATOM 6634 O O . ALA B 1 382 ? -48.125 62.562 20.844 1 30.73 382 ALA B O 1
ATOM 6635 N N . ASP B 1 383 ? -49.188 63.625 22.562 1 28.53 383 ASP B N 1
ATOM 6636 C CA . ASP B 1 383 ? -49.531 62.781 23.703 1 28.53 383 ASP B CA 1
ATOM 6637 C C . ASP B 1 383 ? -50.406 61.625 23.297 1 28.53 383 ASP B C 1
ATOM 6639 O O . ASP B 1 383 ? -51.469 61.375 23.891 1 28.53 383 ASP B O 1
ATOM 6643 N N . ARG B 1 384 ? -50.5 61.25 22.078 1 30.98 384 ARG B N 1
ATOM 6644 C CA . ARG B 1 384 ? -51.656 60.375 21.938 1 30.98 384 ARG B CA 1
ATOM 6645 C C . ARG B 1 384 ? -51.625 59.25 22.953 1 30.98 384 ARG B C 1
ATOM 6647 O O . ARG B 1 384 ? -50.562 58.781 23.328 1 30.98 384 ARG B O 1
ATOM 6654 N N . PRO B 1 385 ? -52.75 59.094 23.719 1 31.11 385 PRO B N 1
ATOM 6655 C CA . PRO B 1 385 ? -52.906 58.125 24.828 1 31.11 385 PRO B CA 1
ATOM 6656 C C . PRO B 1 385 ? -52.5 56.719 24.453 1 31.11 385 PRO B C 1
ATOM 6658 O O . PRO B 1 385 ? -52.781 56.25 23.359 1 31.11 385 PRO B O 1
ATOM 6661 N N . SER B 1 386 ? -51.188 56.406 24.828 1 28.12 386 SER B N 1
ATOM 6662 C CA . SER B 1 386 ? -50.594 55.094 24.516 1 28.12 386 SER B CA 1
ATOM 6663 C C . SER B 1 386 ? -51.438 53.969 25.047 1 28.12 386 SER B C 1
ATOM 6665 O O . SER B 1 386 ? -51.562 53.781 26.266 1 28.12 386 SER B O 1
ATOM 6667 N N . ILE B 1 387 ? -52.688 53.781 24.531 1 31.03 387 ILE B N 1
ATOM 6668 C CA . ILE B 1 387 ? -53.406 52.594 24.984 1 31.03 387 ILE B CA 1
ATOM 6669 C C . ILE B 1 387 ? -52.438 51.406 25.031 1 31.03 387 ILE B C 1
ATOM 6671 O O . ILE B 1 387 ? -51.875 51 24 1 31.03 387 ILE B O 1
ATOM 6675 N N . LEU B 1 388 ? -51.625 51.312 26.141 1 26.69 388 LEU B N 1
ATOM 6676 C CA . LEU B 1 388 ? -50.812 50.156 26.484 1 26.69 388 LEU B CA 1
ATOM 6677 C C . LEU B 1 388 ? -51.594 48.844 26.344 1 26.69 388 LEU B C 1
ATOM 6679 O O . LEU B 1 388 ? -52.406 48.5 27.203 1 26.69 388 LEU B O 1
ATOM 6683 N N . VAL B 1 389 ? -52.344 48.688 25.234 1 29.66 389 VAL B N 1
ATOM 6684 C CA . VAL B 1 389 ? -52.875 47.312 25.219 1 29.66 389 VAL B CA 1
ATOM 6685 C C . VAL B 1 389 ? -51.781 46.344 25.625 1 29.66 389 VAL B C 1
ATOM 6687 O O . VAL B 1 389 ? -50.656 46.375 25.094 1 29.66 389 VAL B O 1
ATOM 6690 N N . SER B 1 390 ? -51.75 45.875 26.906 1 28.69 390 SER B N 1
ATOM 6691 C CA . SER B 1 390 ? -50.938 44.781 27.406 1 28.69 390 SER B CA 1
ATOM 6692 C C . SER B 1 390 ? -50.844 43.656 26.375 1 28.69 390 SER B C 1
ATOM 6694 O O . SER B 1 390 ? -51.844 43 26.094 1 28.69 390 SER B O 1
ATOM 6696 N N . GLN B 1 391 ? -50.344 43.938 25.203 1 29.47 391 GLN B N 1
ATOM 6697 C CA . GLN B 1 391 ? -50.125 42.75 24.391 1 29.47 391 GLN B CA 1
ATOM 6698 C C . GLN B 1 391 ? -49.469 41.625 25.203 1 29.47 391 GLN B C 1
ATOM 6700 O O . GLN B 1 391 ? -48.344 41.812 25.703 1 29.47 391 GLN B O 1
ATOM 6705 N N . GLN B 1 392 ? -50.219 40.906 26.016 1 32.16 392 GLN B N 1
ATOM 6706 C CA . GLN B 1 392 ? -49.656 39.688 26.562 1 32.16 392 GLN B CA 1
ATOM 6707 C C . GLN B 1 392 ? -48.656 39.031 25.594 1 32.16 392 GLN B C 1
ATOM 6709 O O . GLN B 1 392 ? -48.938 38.906 24.406 1 32.16 392 GLN B O 1
ATOM 6714 N N . PRO B 1 393 ? -47.344 39.281 25.828 1 31.59 393 PRO B N 1
ATOM 6715 C CA . PRO B 1 393 ? -46.438 38.625 24.922 1 31.59 393 PRO B CA 1
ATOM 6716 C C . PRO B 1 393 ? -46.938 37.219 24.5 1 31.59 393 PRO B C 1
ATOM 6718 O O . PRO B 1 393 ? -47.312 36.438 25.359 1 31.59 393 PRO B O 1
ATOM 6721 N N . VAL B 1 394 ? -47.781 37.125 23.5 1 32.59 394 VAL B N 1
ATOM 6722 C CA . VAL B 1 394 ? -47.969 35.781 22.984 1 32.59 394 VAL B CA 1
ATOM 6723 C C . VAL B 1 394 ? -46.688 34.969 23.25 1 32.59 394 VAL B C 1
ATOM 6725 O O . VAL B 1 394 ? -45.594 35.344 22.859 1 32.59 394 VAL B O 1
ATOM 6728 N N . GLU B 1 395 ? -46.594 34.375 24.422 1 31.31 395 GLU B N 1
ATOM 6729 C CA . GLU B 1 395 ? -45.594 33.344 24.578 1 31.31 395 GLU B CA 1
ATOM 6730 C C . GLU B 1 395 ? -45.312 32.656 23.234 1 31.31 395 GLU B C 1
ATOM 6732 O O . GLU B 1 395 ? -46.156 31.953 22.703 1 31.31 395 GLU B O 1
ATOM 6737 N N . GLU B 1 396 ? -44.812 33.438 22.266 1 30.95 396 GLU B N 1
ATOM 6738 C CA . GLU B 1 396 ? -44.25 32.656 21.172 1 30.95 396 GLU B CA 1
ATOM 6739 C C . GLU B 1 396 ? -43.781 31.281 21.641 1 30.95 396 GLU B C 1
ATOM 6741 O O . GLU B 1 396 ? -42.844 31.172 22.453 1 30.95 396 GLU B O 1
ATOM 6746 N N . LYS B 1 397 ? -44.688 30.422 21.828 1 31.59 397 LYS B N 1
ATOM 6747 C CA . LYS B 1 397 ? -44.281 29.047 22 1 31.59 397 LYS B CA 1
ATOM 6748 C C . LYS B 1 397 ? -42.906 28.797 21.344 1 31.59 397 LYS B C 1
ATOM 6750 O O . LYS B 1 397 ? -42.781 28.969 20.125 1 31.59 397 LYS B O 1
ATOM 6755 N N . GLU B 1 398 ? -41.875 29.25 21.969 1 30.08 398 GLU B N 1
ATOM 6756 C CA . GLU B 1 398 ? -40.562 28.766 21.547 1 30.08 398 GLU B CA 1
ATOM 6757 C C . GLU B 1 398 ? -40.688 27.438 20.781 1 30.08 398 GLU B C 1
ATOM 6759 O O . GLU B 1 398 ? -41.188 26.453 21.312 1 30.08 398 GLU B O 1
ATOM 6764 N N . GLU B 1 399 ? -41.188 27.453 19.547 1 31.78 399 GLU B N 1
ATOM 6765 C CA . GLU B 1 399 ? -40.969 26.25 18.75 1 31.78 399 GLU B CA 1
ATOM 6766 C C . GLU B 1 399 ? -39.875 25.375 19.359 1 31.78 399 GLU B C 1
ATOM 6768 O O . GLU B 1 399 ? -38.75 25.828 19.547 1 31.78 399 GLU B O 1
ATOM 6773 N N . GLU B 1 400 ? -40.281 24.609 20.344 1 33.12 400 GLU B N 1
ATOM 6774 C CA . GLU B 1 400 ? -39.312 23.594 20.781 1 33.12 400 GLU B CA 1
ATOM 6775 C C . GLU B 1 400 ? -38.312 23.281 19.672 1 33.12 400 GLU B C 1
ATOM 6777 O O . GLU B 1 400 ? -38.688 23.031 18.531 1 33.12 400 GLU B O 1
ATOM 6782 N N . ALA B 1 401 ? -37.25 23.953 19.703 1 33.06 401 ALA B N 1
ATOM 6783 C CA . ALA B 1 401 ? -36.156 23.531 18.844 1 33.06 401 ALA B CA 1
ATOM 6784 C C . ALA B 1 401 ? -36.312 22.078 18.406 1 33.06 401 ALA B C 1
ATOM 6786 O O . ALA B 1 401 ? -36.594 21.203 19.234 1 33.06 401 ALA B O 1
ATOM 6787 N N . TRP B 1 402 ? -36.969 21.672 17.328 1 34.44 402 TRP B N 1
ATOM 6788 C CA . TRP B 1 402 ? -36.969 20.344 16.734 1 34.44 402 TRP B CA 1
ATOM 6789 C C . TRP B 1 402 ? -35.781 19.531 17.203 1 34.44 402 TRP B C 1
ATOM 6791 O O . TRP B 1 402 ? -34.625 19.781 16.797 1 34.44 402 TRP B O 1
ATOM 6801 N N . ALA B 1 403 ? -35.656 19.266 18.516 1 41.56 403 ALA B N 1
ATOM 6802 C CA . ALA B 1 403 ? -34.625 18.312 18.875 1 41.56 403 ALA B CA 1
ATOM 6803 C C . ALA B 1 403 ? -34.75 17 18.094 1 41.56 403 ALA B C 1
ATOM 6805 O O . ALA B 1 403 ? -35.812 16.359 18.156 1 41.56 403 ALA B O 1
ATOM 6806 N N . PRO B 1 404 ? -34.125 16.781 17 1 45.94 404 PRO B N 1
ATOM 6807 C CA . PRO B 1 404 ? -34.219 15.484 16.312 1 45.94 404 PRO B CA 1
ATOM 6808 C C . PRO B 1 404 ? -34.281 14.305 17.297 1 45.94 404 PRO B C 1
ATOM 6810 O O . PRO B 1 404 ? -33.562 14.297 18.297 1 45.94 404 PRO B O 1
ATOM 6813 N N . LYS B 1 405 ? -35.469 13.695 17.438 1 48.72 405 LYS B N 1
ATOM 6814 C CA . LYS B 1 405 ? -35.625 12.516 18.281 1 48.72 405 LYS B CA 1
ATOM 6815 C C . LYS B 1 405 ? -34.375 11.625 18.203 1 48.72 405 LYS B C 1
ATOM 6817 O O . LYS B 1 405 ? -33.812 11.414 17.125 1 48.72 405 LYS B O 1
ATOM 6822 N N . GLN B 1 406 ? -33.75 11.477 19.359 1 61.09 406 GLN B N 1
ATOM 6823 C CA . GLN B 1 406 ? -32.562 10.656 19.516 1 61.09 406 GLN B CA 1
ATOM 6824 C C . GLN B 1 406 ? -32.781 9.242 18.984 1 61.09 406 GLN B C 1
ATOM 6826 O O . GLN B 1 406 ? -33.75 8.586 19.359 1 61.09 406 GLN B O 1
ATOM 6831 N N . LEU B 1 407 ? -32.375 8.836 17.859 1 66.19 407 LEU B N 1
ATOM 6832 C CA . LEU B 1 407 ? -32.406 7.461 17.359 1 66.19 407 LEU B CA 1
ATOM 6833 C C . LEU B 1 407 ? -31.625 6.535 18.266 1 66.19 407 LEU B C 1
ATOM 6835 O O . LEU B 1 407 ? -30.609 6.938 18.859 1 66.19 407 LEU B O 1
ATOM 6839 N N . PRO B 1 408 ? -32.188 5.285 18.594 1 69 408 PRO B N 1
ATOM 6840 C CA . PRO B 1 408 ? -33.312 4.648 17.938 1 69 408 PRO B CA 1
ATOM 6841 C C . PRO B 1 408 ? -34.625 4.832 18.719 1 69 408 PRO B C 1
ATOM 6843 O O . PRO B 1 408 ? -34.625 4.914 19.953 1 69 408 PRO B O 1
ATOM 6846 N N . LEU B 1 409 ? -35.625 4.973 18.016 1 75.06 409 LEU B N 1
ATOM 6847 C CA . LEU B 1 409 ? -36.938 4.887 18.641 1 75.06 409 LEU B CA 1
ATOM 6848 C C . LEU B 1 409 ? -37.25 3.449 19.047 1 75.06 409 LEU B C 1
ATOM 6850 O O . LEU B 1 409 ? -36.969 2.512 18.297 1 75.06 409 LEU B O 1
ATOM 6854 N N . VAL B 1 410 ? -37.719 3.213 20.219 1 78.12 410 VAL B N 1
ATOM 6855 C CA . VAL B 1 410 ? -37.938 1.895 20.797 1 78.12 410 VAL B CA 1
ATOM 6856 C C . VAL B 1 410 ? -38.781 1.05 19.844 1 78.12 410 VAL B C 1
ATOM 6858 O O . VAL B 1 410 ? -38.469 -0.109 19.578 1 78.12 410 VAL B O 1
ATOM 6861 N N . TRP B 1 411 ? -39.844 1.637 19.328 1 76.25 411 TRP B N 1
ATOM 6862 C CA . TRP B 1 411 ? -40.719 0.866 18.453 1 76.25 411 TRP B CA 1
ATOM 6863 C C . TRP B 1 411 ? -40.031 0.501 17.156 1 76.25 411 TRP B C 1
ATOM 6865 O O . TRP B 1 411 ? -40.25 -0.587 16.609 1 76.25 411 TRP B O 1
ATOM 6875 N N . GLU B 1 412 ? -39.188 1.414 16.688 1 75.75 412 GLU B N 1
ATOM 6876 C CA . GLU B 1 412 ? -38.469 1.145 15.461 1 75.75 412 GLU B CA 1
ATOM 6877 C C . GLU B 1 412 ? -37.469 0.001 15.648 1 75.75 412 GLU B C 1
ATOM 6879 O O . GLU B 1 412 ? -37.344 -0.863 14.781 1 75.75 412 GLU B O 1
ATOM 6884 N N . PHE B 1 413 ? -36.906 0 16.719 1 78 413 PHE B N 1
ATOM 6885 C CA . PHE B 1 413 ? -35.906 -1.027 17 1 78 413 PHE B CA 1
ATOM 6886 C C . PHE B 1 413 ? -36.562 -2.404 17.062 1 78 413 PHE B C 1
ATOM 6888 O O . PHE B 1 413 ? -36.094 -3.354 16.438 1 78 413 PHE B O 1
ATOM 6895 N N . TRP B 1 414 ? -37.688 -2.531 17.75 1 79.5 414 TRP B N 1
ATOM 6896 C CA . TRP B 1 414 ? -38.312 -3.832 18 1 79.5 414 TRP B CA 1
ATOM 6897 C C . TRP B 1 414 ? -39.062 -4.316 16.766 1 79.5 414 TRP B C 1
ATOM 6899 O O . TRP B 1 414 ? -39.312 -5.516 16.625 1 79.5 414 TRP B O 1
ATOM 6909 N N . THR B 1 415 ? -39.375 -3.432 15.828 1 79.19 415 THR B N 1
ATOM 6910 C CA . THR B 1 415 ? -40 -3.846 14.578 1 79.19 415 THR B CA 1
ATOM 6911 C C . THR B 1 415 ? -38.938 -4.352 13.594 1 79.19 415 THR B C 1
ATOM 6913 O O . THR B 1 415 ? -39.219 -5.285 12.828 1 79.19 415 THR B O 1
ATOM 6916 N N . ILE B 1 416 ? -37.844 -3.748 13.68 1 81.06 416 ILE B N 1
ATOM 6917 C CA . ILE B 1 416 ? -36.781 -4.086 12.719 1 81.06 416 ILE B CA 1
ATOM 6918 C C . ILE B 1 416 ? -36 -5.293 13.211 1 81.06 416 ILE B C 1
ATOM 6920 O O . ILE B 1 416 ? -35.531 -6.105 12.414 1 81.06 416 ILE B O 1
ATOM 6924 N N . PHE B 1 417 ? -36 -5.523 14.438 1 84.06 417 PHE B N 1
ATOM 6925 C CA . PHE B 1 417 ? -35.156 -6.535 15.047 1 84.06 417 PHE B CA 1
ATOM 6926 C C . PHE B 1 417 ? -35.531 -7.93 14.57 1 84.06 417 PHE B C 1
ATOM 6928 O O . PHE B 1 417 ? -34.688 -8.719 14.172 1 84.06 417 PHE B O 1
ATOM 6935 N N . PRO B 1 418 ? -36.812 -8.32 14.547 1 87.19 418 PRO B N 1
ATOM 6936 C CA . PRO B 1 418 ? -37.188 -9.656 14.055 1 87.19 418 PRO B CA 1
ATOM 6937 C C . PRO B 1 418 ? -36.781 -9.867 12.602 1 87.19 418 PRO B C 1
ATOM 6939 O O . PRO B 1 418 ? -36.344 -10.969 12.227 1 87.19 418 PRO B O 1
ATOM 6942 N N . VAL B 1 419 ? -36.969 -8.836 11.82 1 88.38 419 VAL B N 1
ATOM 6943 C CA . VAL B 1 419 ? -36.594 -8.922 10.422 1 88.38 419 VAL B CA 1
ATOM 6944 C C . VAL B 1 419 ? -35.094 -9.133 10.312 1 88.38 419 VAL B C 1
ATOM 6946 O O . VAL B 1 419 ? -34.625 -9.977 9.539 1 88.38 419 VAL B O 1
ATOM 6949 N N . ALA B 1 420 ? -34.375 -8.383 11.133 1 89.5 420 ALA B N 1
ATOM 6950 C CA . ALA B 1 420 ? -32.938 -8.492 11.148 1 89.5 420 ALA B CA 1
ATOM 6951 C C . ALA B 1 420 ? -32.5 -9.875 11.625 1 89.5 420 ALA B C 1
ATOM 6953 O O . ALA B 1 420 ? -31.516 -10.43 11.117 1 89.5 420 ALA B O 1
ATOM 6954 N N . PHE B 1 421 ? -33.219 -10.43 12.516 1 92.62 421 PHE B N 1
ATOM 6955 C CA . PHE B 1 421 ? -32.875 -11.734 13.07 1 92.62 421 PHE B CA 1
ATOM 6956 C C . PHE B 1 421 ? -33.094 -12.828 12.023 1 92.62 421 PHE B C 1
ATOM 6958 O O . PHE B 1 421 ? -32.25 -13.719 11.875 1 92.62 421 PHE B O 1
ATOM 6965 N N . VAL B 1 422 ? -34.219 -12.758 11.32 1 95.38 422 VAL B N 1
ATOM 6966 C CA . VAL B 1 422 ? -34.5 -13.727 10.266 1 95.38 422 VAL B CA 1
ATOM 6967 C C . VAL B 1 422 ? -33.469 -13.609 9.156 1 95.38 422 VAL B C 1
ATOM 6969 O O . VAL B 1 422 ? -32.969 -14.625 8.648 1 95.38 422 VAL B O 1
ATOM 6972 N N . TYR B 1 423 ? -33.156 -12.422 8.852 1 95.88 423 TYR B N 1
ATOM 6973 C CA . TYR B 1 423 ? -32.094 -12.188 7.871 1 95.88 423 TYR B CA 1
ATOM 6974 C C . TYR B 1 423 ? -30.781 -12.82 8.312 1 95.88 423 TYR B C 1
ATOM 6976 O O . TYR B 1 423 ? -30.125 -13.5 7.531 1 95.88 423 TYR B O 1
ATOM 6984 N N . ALA B 1 424 ? -30.422 -12.617 9.562 1 96.12 424 ALA B N 1
ATOM 6985 C CA . ALA B 1 424 ? -29.156 -13.109 10.094 1 96.12 424 ALA B CA 1
ATOM 6986 C C . ALA B 1 424 ? -29.094 -14.633 10.039 1 96.12 424 ALA B C 1
ATOM 6988 O O . ALA B 1 424 ? -28.047 -15.203 9.734 1 96.12 424 ALA B O 1
ATOM 6989 N N . LEU B 1 425 ? -30.156 -15.281 10.273 1 96.88 425 LEU B N 1
ATOM 6990 C CA . LEU B 1 425 ? -30.203 -16.734 10.234 1 96.88 425 LEU B CA 1
ATOM 6991 C C . LEU B 1 425 ? -30.031 -17.25 8.805 1 96.88 425 LEU B C 1
ATOM 6993 O O . LEU B 1 425 ? -29.281 -18.188 8.562 1 96.88 425 LEU B O 1
ATOM 6997 N N . ALA B 1 426 ? -30.781 -16.625 7.977 1 97.69 426 ALA B N 1
ATOM 6998 C CA . ALA B 1 426 ? -30.672 -17 6.574 1 97.69 426 ALA B CA 1
ATOM 6999 C C . ALA B 1 426 ? -29.25 -16.766 6.051 1 97.69 426 ALA B C 1
ATOM 7001 O O . ALA B 1 426 ? -28.688 -17.609 5.363 1 97.69 426 ALA B O 1
ATOM 7002 N N . ARG B 1 427 ? -28.703 -15.641 6.441 1 97.31 427 ARG B N 1
ATOM 7003 C CA . ARG B 1 427 ? -27.359 -15.297 6.02 1 97.31 427 ARG B CA 1
ATOM 7004 C C . ARG B 1 427 ? -26.344 -16.281 6.605 1 97.31 427 ARG B C 1
ATOM 7006 O O . ARG B 1 427 ? -25.375 -16.656 5.934 1 97.31 427 ARG B O 1
ATOM 7013 N N . PHE B 1 428 ? -26.547 -16.625 7.758 1 97.31 428 PHE B N 1
ATOM 7014 C CA . PHE B 1 428 ? -25.656 -17.578 8.406 1 97.31 428 PHE B CA 1
ATOM 7015 C C . PHE B 1 428 ? -25.609 -18.891 7.641 1 97.31 428 PHE B C 1
ATOM 7017 O O . PHE B 1 428 ? -24.547 -19.453 7.418 1 97.31 428 PHE B O 1
ATOM 7024 N N . TYR B 1 429 ? -26.703 -19.328 7.215 1 97.62 429 TYR B N 1
ATOM 7025 C CA . TYR B 1 429 ? -26.75 -20.562 6.43 1 97.62 429 TYR B CA 1
ATOM 7026 C C . TYR B 1 429 ? -26 -20.391 5.113 1 97.62 429 TYR B C 1
ATOM 7028 O O . TYR B 1 429 ? -25.234 -21.281 4.715 1 97.62 429 TYR B O 1
ATOM 7036 N N . ILE B 1 430 ? -26.203 -19.281 4.473 1 97 430 ILE B N 1
ATOM 7037 C CA . ILE B 1 430 ? -25.609 -19.031 3.166 1 97 430 ILE B CA 1
ATOM 7038 C C . ILE B 1 430 ? -24.094 -18.938 3.305 1 97 430 ILE B C 1
ATOM 7040 O O . ILE B 1 430 ? -23.344 -19.219 2.363 1 97 430 ILE B O 1
ATOM 7044 N N . LEU B 1 431 ? -23.609 -18.594 4.504 1 96.62 431 LEU B N 1
ATOM 7045 C CA . LEU B 1 431 ? -22.172 -18.5 4.754 1 96.62 431 LEU B CA 1
ATOM 7046 C C . LEU B 1 431 ? -21.578 -19.859 5.094 1 96.62 431 LEU B C 1
ATOM 7048 O O . LEU B 1 431 ? -20.438 -20.156 4.715 1 96.62 431 LEU B O 1
ATOM 7052 N N . VAL B 1 432 ? -22.328 -20.703 5.652 1 96.75 432 VAL B N 1
ATOM 7053 C CA . VAL B 1 432 ? -21.812 -21.969 6.18 1 96.75 432 VAL B CA 1
ATOM 7054 C C . VAL B 1 432 ? -21.953 -23.062 5.125 1 96.75 432 VAL B C 1
ATOM 7056 O O . VAL B 1 432 ? -21.062 -23.906 4.973 1 96.75 432 VAL B O 1
ATOM 7059 N N . GLU B 1 433 ? -23.016 -23.031 4.387 1 97.12 433 GLU B N 1
ATOM 7060 C CA . GLU B 1 433 ? -23.312 -24.078 3.408 1 97.12 433 GLU B CA 1
ATOM 7061 C C . GLU B 1 433 ? -22.172 -24.219 2.396 1 97.12 433 GLU B C 1
ATOM 7063 O O . GLU B 1 433 ? -21.781 -25.344 2.047 1 97.12 433 GLU B O 1
ATOM 7068 N N . PRO B 1 434 ? -21.609 -23.125 1.869 1 96.69 434 PRO B N 1
ATOM 7069 C CA . PRO B 1 434 ? -20.516 -23.25 0.895 1 96.69 434 PRO B CA 1
ATOM 7070 C C . PRO B 1 434 ? -19.312 -24 1.447 1 96.69 434 PRO B C 1
ATOM 7072 O O . PRO B 1 434 ? -18.609 -24.688 0.697 1 96.69 434 PRO B O 1
ATOM 7075 N N . ILE B 1 435 ? -19.062 -23.875 2.697 1 95.94 435 ILE B N 1
ATOM 7076 C CA . ILE B 1 435 ? -17.938 -24.562 3.326 1 95.94 435 ILE B CA 1
ATOM 7077 C C . ILE B 1 435 ? -18.297 -26.031 3.543 1 95.94 435 ILE B C 1
ATOM 7079 O O . ILE B 1 435 ? -17.5 -26.922 3.213 1 95.94 435 ILE B O 1
ATOM 7083 N N . VAL B 1 436 ? -19.5 -26.312 3.975 1 95.31 436 VAL B N 1
ATOM 7084 C CA . VAL B 1 436 ? -19.969 -27.672 4.23 1 95.31 436 VAL B CA 1
ATOM 7085 C C . VAL B 1 436 ? -20.156 -28.406 2.908 1 95.31 436 VAL B C 1
ATOM 7087 O O . VAL B 1 436 ? -19.906 -29.625 2.818 1 95.31 436 VAL B O 1
ATOM 7090 N N . GLY B 1 437 ? -20.594 -27.688 1.956 1 94.69 437 GLY B N 1
ATOM 7091 C CA . GLY B 1 437 ? -20.859 -28.281 0.652 1 94.69 437 GLY B CA 1
ATOM 7092 C C . GLY B 1 437 ? -19.609 -28.797 -0.038 1 94.69 437 GLY B C 1
ATOM 7093 O O . GLY B 1 437 ? -19.703 -29.594 -0.968 1 94.69 437 GLY B O 1
ATOM 7094 N N . LEU B 1 438 ? -18.438 -28.406 0.422 1 95.12 438 LEU B N 1
ATOM 7095 C CA . LEU B 1 438 ? -17.188 -28.875 -0.162 1 95.12 438 LEU B CA 1
ATOM 7096 C C . LEU B 1 438 ? -17 -30.375 0.042 1 95.12 438 LEU B C 1
ATOM 7098 O O . LEU B 1 438 ? -16.188 -31 -0.644 1 95.12 438 LEU B O 1
ATOM 7102 N N . ARG B 1 439 ? -17.766 -30.953 0.948 1 94.44 439 ARG B N 1
ATOM 7103 C CA . ARG B 1 439 ? -17.641 -32.375 1.245 1 94.44 439 ARG B CA 1
ATOM 7104 C C . ARG B 1 439 ? -18.109 -33.219 0.068 1 94.44 439 ARG B C 1
ATOM 7106 O O . ARG B 1 439 ? -17.734 -34.406 -0.048 1 94.44 439 ARG B O 1
ATOM 7113 N N . SER B 1 440 ? -19.031 -32.625 -0.684 1 95.06 440 SER B N 1
ATOM 7114 C CA . SER B 1 440 ? -19.578 -33.312 -1.853 1 95.06 440 SER B CA 1
ATOM 7115 C C . SER B 1 440 ? -19.953 -32.312 -2.945 1 95.06 440 SER B C 1
ATOM 7117 O O . SER B 1 440 ? -20.828 -31.469 -2.758 1 95.06 440 SER B O 1
ATOM 7119 N N . MET B 1 441 ? -19.219 -32.438 -4.055 1 94.56 441 MET B N 1
ATOM 7120 C CA . MET B 1 441 ? -19.453 -31.484 -5.145 1 94.56 441 MET B CA 1
ATOM 7121 C C . MET B 1 441 ? -19.672 -32.219 -6.465 1 94.56 441 MET B C 1
ATOM 7123 O O . MET B 1 441 ? -19.375 -33.406 -6.566 1 94.56 441 MET B O 1
ATOM 7127 N N . GLU B 1 442 ? -20.219 -31.484 -7.379 1 94.31 442 GLU B N 1
ATOM 7128 C CA . GLU B 1 442 ? -20.406 -32.062 -8.711 1 94.31 442 GLU B CA 1
ATOM 7129 C C . GLU B 1 442 ? -19.078 -32.25 -9.422 1 94.31 442 GLU B C 1
ATOM 7131 O O . GLU B 1 442 ? -18.141 -31.469 -9.266 1 94.31 442 GLU B O 1
ATOM 7136 N N . ALA B 1 443 ? -19.031 -33.281 -10.258 1 93.19 443 ALA B N 1
ATOM 7137 C CA . ALA B 1 443 ? -17.797 -33.625 -10.969 1 93.19 443 ALA B CA 1
ATOM 7138 C C . ALA B 1 443 ? -17.312 -32.469 -11.844 1 93.19 443 ALA B C 1
ATOM 7140 O O . ALA B 1 443 ? -16.109 -32.281 -12 1 93.19 443 ALA B O 1
ATOM 7141 N N . GLY B 1 444 ? -18.234 -31.734 -12.344 1 92.94 444 GLY B N 1
ATOM 7142 C CA . GLY B 1 444 ? -17.906 -30.609 -13.211 1 92.94 444 GLY B CA 1
ATOM 7143 C C . GLY B 1 444 ? -17.156 -29.516 -12.5 1 92.94 444 GLY B C 1
ATOM 7144 O O . GLY B 1 444 ? -16.516 -28.656 -13.141 1 92.94 444 GLY B O 1
ATOM 7145 N N . ALA B 1 445 ? -17.234 -29.484 -11.203 1 94.12 445 ALA B N 1
ATOM 7146 C CA . ALA B 1 445 ? -16.547 -28.469 -10.406 1 94.12 445 ALA B CA 1
ATOM 7147 C C . ALA B 1 445 ? -15.031 -28.672 -10.445 1 94.12 445 ALA B C 1
ATOM 7149 O O . ALA B 1 445 ? -14.266 -27.734 -10.227 1 94.12 445 ALA B O 1
ATOM 7150 N N . PHE B 1 446 ? -14.602 -29.875 -10.758 1 94.19 446 PHE B N 1
ATOM 7151 C CA . PHE B 1 446 ? -13.188 -30.203 -10.695 1 94.19 446 PHE B CA 1
ATOM 7152 C C . PHE B 1 446 ? -12.547 -30.141 -12.078 1 94.19 446 PHE B C 1
ATOM 7154 O O . PHE B 1 446 ? -11.352 -30.406 -12.227 1 94.19 446 PHE B O 1
ATOM 7161 N N . GLU B 1 447 ? -13.305 -29.75 -13.008 1 91.88 447 GLU B N 1
ATOM 7162 C CA . GLU B 1 447 ? -12.789 -29.594 -14.367 1 91.88 447 GLU B CA 1
ATOM 7163 C C . GLU B 1 447 ? -12.281 -28.188 -14.609 1 91.88 447 GLU B C 1
ATOM 7165 O O . GLU B 1 447 ? -12.836 -27.219 -14.078 1 91.88 447 GLU B O 1
ATOM 7170 N N . THR B 1 448 ? -11.164 -28.094 -15.336 1 88.88 448 THR B N 1
ATOM 7171 C CA . THR B 1 448 ? -10.648 -26.781 -15.703 1 88.88 448 THR B CA 1
ATOM 7172 C C . THR B 1 448 ? -11.383 -26.234 -16.922 1 88.88 448 THR B C 1
ATOM 7174 O O . THR B 1 448 ? -11.844 -27 -17.766 1 88.88 448 THR B O 1
ATOM 7177 N N . VAL B 1 449 ? -11.508 -24.906 -16.906 1 88 449 VAL B N 1
ATOM 7178 C CA . VAL B 1 449 ? -12.156 -24.25 -18.031 1 88 449 VAL B CA 1
ATOM 7179 C C . VAL B 1 449 ? -11.242 -24.281 -19.25 1 88 449 VAL B C 1
ATOM 7181 O O . VAL B 1 449 ? -10.016 -24.219 -19.125 1 88 449 VAL B O 1
ATOM 7184 N N . ASN B 1 450 ? -11.797 -24.453 -20.328 1 82 450 ASN B N 1
ATOM 7185 C CA . ASN B 1 450 ? -11.055 -24.344 -21.578 1 82 450 ASN B CA 1
ATOM 7186 C C . ASN B 1 450 ? -10.898 -22.891 -22.016 1 82 450 ASN B C 1
ATOM 7188 O O . ASN B 1 450 ? -11.75 -22.344 -22.719 1 82 450 ASN B O 1
ATOM 7192 N N . TRP B 1 451 ? -9.828 -22.266 -21.609 1 75.5 451 TRP B N 1
ATOM 7193 C CA . TRP B 1 451 ? -9.578 -20.859 -21.875 1 75.5 451 TRP B CA 1
ATOM 7194 C C . TRP B 1 451 ? -9.445 -20.594 -23.359 1 75.5 451 TRP B C 1
ATOM 7196 O O . TRP B 1 451 ? -9.891 -19.547 -23.859 1 75.5 451 TRP B O 1
ATOM 7206 N N . MET B 1 452 ? -8.664 -21.5 -24.062 1 64.44 452 MET B N 1
ATOM 7207 C CA . MET B 1 452 ? -8.453 -21.344 -25.5 1 64.44 452 MET B CA 1
ATOM 7208 C C . MET B 1 452 ? -9.773 -21.344 -26.25 1 64.44 452 MET B C 1
ATOM 7210 O O . MET B 1 452 ? -9.922 -20.656 -27.25 1 64.44 452 MET B O 1
ATOM 7214 N N . GLY B 1 453 ? -10.609 -22.078 -25.844 1 55.16 453 GLY B N 1
ATOM 7215 C CA . GLY B 1 453 ? -11.93 -22.078 -26.453 1 55.16 453 GLY B CA 1
ATOM 7216 C C . GLY B 1 453 ? -12.727 -20.812 -26.172 1 55.16 453 GLY B C 1
ATOM 7217 O O . GLY B 1 453 ? -13.633 -20.469 -26.922 1 55.16 453 GLY B O 1
ATOM 7218 N N . PHE B 1 454 ? -12.375 -20.172 -25.078 1 53.88 454 PHE B N 1
ATOM 7219 C CA . PHE B 1 454 ? -13.125 -18.984 -24.672 1 53.88 454 PHE B CA 1
ATOM 7220 C C . PHE B 1 454 ? -12.516 -17.719 -25.266 1 53.88 454 PHE B C 1
ATOM 7222 O O . PHE B 1 454 ? -13.234 -16.766 -25.562 1 53.88 454 PHE B O 1
ATOM 7229 N N . LEU B 1 455 ? -11.062 -17.609 -25.328 1 55.38 455 LEU B N 1
ATOM 7230 C CA . LEU B 1 455 ? -10.445 -16.422 -25.922 1 55.38 455 LEU B CA 1
ATOM 7231 C C . LEU B 1 455 ? -10.617 -16.422 -27.438 1 55.38 455 LEU B C 1
ATOM 7233 O O . LEU B 1 455 ? -10.484 -17.469 -28.078 1 55.38 455 LEU B O 1
ATOM 7237 N N . PRO B 1 456 ? -11.273 -15.414 -27.984 1 48.47 456 PRO B N 1
ATOM 7238 C CA . PRO B 1 456 ? -11.398 -15.352 -29.438 1 48.47 456 PRO B CA 1
ATOM 7239 C C . PRO B 1 456 ? -10.078 -15.602 -30.156 1 48.47 456 PRO B C 1
ATOM 7241 O O . PRO B 1 456 ? -9.008 -15.289 -29.625 1 48.47 456 PRO B O 1
ATOM 7244 N N . HIS B 1 457 ? -9.852 -16.781 -30.859 1 37.47 457 HIS B N 1
ATOM 7245 C CA . HIS B 1 457 ? -8.719 -17.031 -31.75 1 37.47 457 HIS B CA 1
ATOM 7246 C C . HIS B 1 457 ? -8.219 -15.734 -32.375 1 37.47 457 HIS B C 1
ATOM 7248 O O . HIS B 1 457 ? -9 -14.969 -32.938 1 37.47 457 HIS B O 1
ATOM 7254 N N . ALA B 1 458 ? -7.316 -15.086 -31.75 1 37.09 458 ALA B N 1
ATOM 7255 C CA . ALA B 1 458 ? -6.68 -14.109 -32.625 1 37.09 458 ALA B CA 1
ATOM 7256 C C . ALA B 1 458 ? -6.219 -14.773 -33.938 1 37.09 458 ALA B C 1
ATOM 7258 O O . ALA B 1 458 ? -5.027 -15.031 -34.125 1 37.09 458 ALA B O 1
ATOM 7259 N N . GLY B 1 459 ? -6.773 -15.766 -34.406 1 24.56 459 GLY B N 1
ATOM 7260 C CA . GLY B 1 459 ? -6.555 -15.922 -35.844 1 24.56 459 GLY B CA 1
ATOM 7261 C C . GLY B 1 459 ? -7.078 -14.75 -36.656 1 24.56 459 GLY B C 1
ATOM 7262 O O . GLY B 1 459 ? -7.949 -14.008 -36.188 1 24.56 459 GLY B O 1
#